Protein AF-0000000066907845 (afdb_homodimer)

Solvent-accessible surface area (backbone atoms only — not comparable to full-atom values): 44790 Å² total; per-residue (Å²): 134,81,77,71,77,79,72,73,72,78,64,58,52,65,59,52,48,51,49,53,33,38,51,46,35,69,72,69,67,50,39,42,70,58,34,47,48,50,52,49,51,49,53,50,45,45,29,63,69,63,61,38,70,84,40,52,68,48,51,58,50,54,78,68,61,72,82,51,53,85,72,38,58,63,33,50,50,46,50,49,38,50,46,53,51,42,48,49,39,58,46,25,75,74,36,65,68,48,46,63,76,39,38,68,59,49,53,50,34,40,53,49,50,40,50,42,59,72,28,40,49,68,68,29,44,45,53,65,52,52,38,80,86,29,47,59,52,51,39,52,49,48,40,50,63,70,34,59,97,75,41,68,86,50,49,60,54,49,44,51,34,53,40,51,47,35,51,67,56,36,69,65,45,24,52,51,44,42,67,41,74,48,54,39,50,48,51,54,55,50,73,72,48,55,82,70,37,88,63,43,54,57,47,32,37,39,50,17,49,40,25,52,78,29,58,72,66,53,75,77,41,45,79,50,64,31,53,67,47,50,49,53,35,51,52,43,35,62,37,49,86,75,28,60,89,60,45,22,52,31,27,47,11,27,53,34,16,57,52,51,37,57,61,84,75,43,75,80,39,54,64,52,51,40,45,74,70,37,92,56,26,44,57,44,41,55,56,48,47,56,41,60,71,63,65,46,33,48,47,39,74,64,24,76,46,81,80,52,84,50,46,45,59,59,49,49,52,32,47,31,32,57,56,50,57,57,69,81,36,34,49,73,68,49,50,50,48,51,52,50,46,48,50,51,45,54,68,69,45,61,92,50,73,65,29,47,52,43,45,49,33,46,50,49,33,44,82,68,43,37,84,38,64,71,52,29,50,50,54,49,55,45,48,57,53,40,68,74,69,53,75,55,79,49,74,66,44,43,52,44,50,51,52,37,52,53,48,43,57,72,54,50,52,69,87,118,133,83,78,73,76,80,75,72,74,78,64,56,52,67,59,53,47,52,49,52,32,38,49,46,35,69,73,68,67,50,39,39,69,56,32,46,48,49,53,49,52,52,51,51,46,44,28,63,67,64,61,36,68,84,42,51,68,48,51,59,47,54,76,66,61,72,84,50,53,82,71,38,59,64,34,51,50,46,51,49,37,49,48,53,51,42,50,48,38,58,45,25,75,76,35,64,68,49,46,66,75,39,39,68,60,50,54,50,34,41,53,49,49,40,50,42,61,71,26,40,48,68,67,28,44,45,52,65,52,51,37,80,84,30,47,60,52,51,37,51,50,50,39,50,64,70,33,58,95,72,42,65,84,50,48,61,52,50,46,51,35,51,38,51,46,35,51,67,55,35,68,66,45,23,52,52,46,43,67,41,76,48,55,40,49,48,51,54,54,51,73,72,49,54,83,72,39,88,63,43,54,58,46,32,38,38,50,17,48,40,26,53,78,29,59,73,65,54,76,78,40,44,80,50,63,32,52,67,47,48,50,53,36,51,52,42,34,60,36,50,88,75,29,59,88,61,45,23,51,31,28,47,11,27,53,33,18,56,51,50,37,57,62,83,76,44,74,80,39,53,65,53,51,39,43,74,68,37,92,57,25,44,59,42,41,53,55,48,47,56,41,59,72,62,65,46,34,46,46,38,73,62,24,76,45,83,80,51,82,50,49,45,59,58,49,50,52,32,46,32,32,58,55,50,56,57,70,81,36,33,47,71,68,49,48,50,49,50,50,51,48,47,49,50,45,53,68,70,44,63,90,49,74,67,29,48,52,42,44,50,32,46,51,49,32,44,80,67,43,37,85,38,64,70,51,28,50,51,53,50,56,46,48,57,51,40,68,74,69,54,75,55,78,49,74,65,42,43,52,44,51,51,51,37,51,54,49,44,57,73,55,52,52,69,89,119

Secondary structure (DSSP, 8-state):
------------HHHHHHHHHHHHHHHH---HHHHHHHHHHHHHHHHHHTT-GGGHHHHHHHHH----TTSSHHHHHHHHHHHHHHHHHHHHHH-TTHHHHTHHHHHHHHHHHHHHHHHS-HHHHHHHHSHHHHHHHHHHHHHHHHHTTT-GGGHHHHHHHHHHHHHHHTHHHHHHHHTSSHHHHHHHHHHTS-TT-TTHHHHHHHHHHHHTT-PPPPGGGGGTSSHHHHHHHHHHHH-TTTS-TTHHHHHHHHHHHHHTTSPTT-TT-HHHHHHHH-TTHHHHHHHHHHHHHTT--HHHHHS--TT--S-HHHHHHHHHHHHS-HHHHS-HHHHHHHHHHHHHHHHHSPTTHHHHHHHHHHHHHHHHHTT-HHHHHHHHHHHHHHHHH----SHHHHHHHHHHHHHHHHHHTT--/------------HHHHHHHHHHHHHHHH---HHHHHHHHHHHHHHHHHHTT-GGGHHHHHHHHH----TTSSHHHHHHHHHHHHHHHHHHHHHH-TTHHHHTHHHHHHHHHHHHHHHHHS-HHHHHHHHSHHHHHHHHHHHHHHHHHTTT-GGGHHHHHHHHHHHHHHHTHHHHHHHHTSSHHHHHHHHHHTS-TT-TTHHHHHHHHHHHHTT-PPPPGGGGGTSSHHHHHHHHHHHH-TTTS-TTHHHHHHHHHHHHHTTSPTT-TT-HHHHHHHH-TTHHHHHHHHHHHHHTT--HHHHHS--TT--S-HHHHHHHHHHHHS-HHHHS-HHHHHHHHHHHHHHHHHSPTTHHHHHHHHHHHHHHHHHTT-HHHHHHHHHHHHHHHHH----SHHHHHHHHHHHHHHHHHHTT--

pLDDT: mean 87.47, std 12.96, range [26.61, 98.25]

InterPro domains:
  IPR018556 SPIN90/Ldb17, leucine-rich domain [PF09431] (248-364)
  IPR030125 SPIN90/Ldb17 [PTHR13357] (16-406)

Organism: Trichuris trichiura (NCBI:txid36087)

Structure (mmCIF, N/CA/C/O backbone):
data_AF-0000000066907845-model_v1
#
loop_
_entity.id
_entity.type
_entity.pdbx_description
1 polymer 'DUF2013 domain containing protein'
#
loop_
_atom_site.group_PDB
_atom_site.id
_atom_site.type_symbol
_atom_site.label_atom_id
_atom_site.label_alt_id
_atom_site.label_comp_id
_atom_site.label_asym_id
_atom_site.label_entity_id
_atom_site.label_seq_id
_atom_site.pdbx_PDB_ins_code
_atom_site.Cartn_x
_atom_site.Cartn_y
_atom_site.Cartn_z
_atom_site.occupancy
_atom_site.B_iso_or_equiv
_atom_site.auth_seq_id
_atom_site.auth_comp_id
_atom_site.auth_asym_id
_atom_site.auth_atom_id
_atom_site.pdbx_PDB_model_num
ATOM 1 N N . MET A 1 1 ? -59.75 -28.188 22.422 1 26.61 1 MET A N 1
ATOM 2 C CA . MET A 1 1 ? -59 -27.094 23 1 26.61 1 MET A CA 1
ATOM 3 C C . MET A 1 1 ? -57.938 -26.609 22.047 1 26.61 1 MET A C 1
ATOM 5 O O . MET A 1 1 ? -57.062 -27.375 21.609 1 26.61 1 MET A O 1
ATOM 9 N N . SER A 1 2 ? -58.281 -25.609 21.156 1 28.31 2 SER A N 1
ATOM 10 C CA . SER A 1 2 ? -57.656 -25.016 19.984 1 28.31 2 SER A CA 1
ATOM 11 C C . SER A 1 2 ? -56.312 -24.391 20.328 1 28.31 2 SER A C 1
ATOM 13 O O . SER A 1 2 ? -56.25 -23.531 21.219 1 28.31 2 SER A O 1
ATOM 15 N N . GLN A 1 3 ? -55.25 -25.188 20.406 1 30.11 3 GLN A N 1
ATOM 16 C CA . GLN A 1 3 ? -53.875 -24.812 20.75 1 30.11 3 GLN A CA 1
ATOM 17 C C . GLN A 1 3 ? -53.438 -23.547 20.016 1 30.11 3 GLN A C 1
ATOM 19 O O . GLN A 1 3 ? -53.562 -23.453 18.797 1 30.11 3 GLN A O 1
ATOM 24 N N . PHE A 1 4 ? -53.688 -22.359 20.672 1 35.81 4 PHE A N 1
ATOM 25 C CA . PHE A 1 4 ? -53.312 -21 20.266 1 35.81 4 PHE A CA 1
ATOM 26 C C . PHE A 1 4 ? -51.906 -21 19.703 1 35.81 4 PHE A C 1
ATOM 28 O O . PHE A 1 4 ? -51 -21.562 20.297 1 35.81 4 PHE A O 1
ATOM 35 N N . PRO A 1 5 ? -51.812 -20.875 18.391 1 36.69 5 PRO A N 1
ATOM 36 C CA . PRO A 1 5 ? -50.469 -20.781 17.766 1 36.69 5 PRO A CA 1
ATOM 37 C C . PRO A 1 5 ? -49.562 -19.797 18.484 1 36.69 5 PRO A C 1
ATOM 39 O O . PRO A 1 5 ? -50.031 -18.766 18.969 1 36.69 5 PRO A O 1
ATOM 42 N N . TYR A 1 6 ? -48.594 -20.234 19.375 1 33.5 6 TYR A N 1
ATOM 43 C CA . TYR A 1 6 ? -47.469 -19.453 19.938 1 33.5 6 TYR A CA 1
ATOM 44 C C . TYR A 1 6 ? -47.031 -18.375 18.969 1 33.5 6 TYR A C 1
ATOM 46 O O . TYR A 1 6 ? -46.562 -18.656 17.859 1 33.5 6 TYR A O 1
ATOM 54 N N . LYS A 1 7 ? -47.75 -17.359 18.953 1 38.91 7 LYS A N 1
ATOM 55 C CA . LYS A 1 7 ? -47.312 -16.156 18.234 1 38.91 7 LYS A CA 1
ATOM 56 C C . LYS A 1 7 ? -45.844 -15.859 18.516 1 38.91 7 LYS A C 1
ATOM 58 O O . LYS A 1 7 ? -45.438 -15.625 19.672 1 38.91 7 LYS A O 1
ATOM 63 N N . ARG A 1 8 ? -44.875 -16.375 17.797 1 42.88 8 ARG A N 1
ATOM 64 C CA . ARG A 1 8 ? -43.469 -16.062 17.859 1 42.88 8 ARG A CA 1
ATOM 65 C C . ARG A 1 8 ? -43.25 -14.57 18.078 1 42.88 8 ARG A C 1
ATOM 67 O O . ARG A 1 8 ? -43.938 -13.734 17.5 1 42.88 8 ARG A O 1
ATOM 74 N N . ALA A 1 9 ? -42.844 -14.133 19.188 1 48.59 9 ALA A N 1
ATOM 75 C CA . ALA A 1 9 ? -42.5 -12.766 19.562 1 48.59 9 ALA A CA 1
ATOM 76 C C . ALA A 1 9 ? -41.906 -12.008 18.359 1 48.59 9 ALA A C 1
ATOM 78 O O . ALA A 1 9 ? -41.156 -12.578 17.562 1 48.59 9 ALA A O 1
ATOM 79 N N . PRO A 1 10 ? -42.562 -10.891 17.984 1 59.19 10 PRO A N 1
ATOM 80 C CA . PRO A 1 10 ? -42.125 -10.102 16.844 1 59.19 10 PRO A CA 1
ATOM 81 C C . PRO A 1 10 ? -40.594 -9.859 16.844 1 59.19 10 PRO A C 1
ATOM 83 O O . PRO A 1 10 ? -40 -9.727 17.906 1 59.19 10 PRO A O 1
ATOM 86 N N . ALA A 1 11 ? -39.875 -10.305 15.828 1 69.69 11 ALA A N 1
ATOM 87 C CA . ALA A 1 11 ? -38.438 -10.188 15.656 1 69.69 11 ALA A CA 1
ATOM 88 C C . ALA A 1 11 ? -37.969 -8.781 16.016 1 69.69 11 ALA A C 1
ATOM 90 O O . ALA A 1 11 ? -38.625 -7.793 15.688 1 69.69 11 ALA A O 1
ATOM 91 N N . ASP A 1 12 ? -37.188 -8.609 17.141 1 89.06 12 ASP A N 1
ATOM 92 C CA . ASP A 1 12 ? -36.5 -7.359 17.406 1 89.06 12 ASP A CA 1
ATOM 93 C C . ASP A 1 12 ? -35.656 -6.918 16.203 1 89.06 12 ASP A C 1
ATOM 95 O O . ASP A 1 12 ? -34.531 -7.371 16.016 1 89.06 12 ASP A O 1
ATOM 99 N N . TYR A 1 13 ? -36.375 -6.074 15.367 1 94.25 13 TYR A N 1
ATOM 100 C CA . TYR A 1 13 ? -35.812 -5.664 14.094 1 94.25 13 TYR A CA 1
ATOM 101 C C . TYR A 1 13 ? -34.438 -5.02 14.305 1 94.25 13 TYR A C 1
ATOM 103 O O . TYR A 1 13 ? -33.531 -5.203 13.492 1 94.25 13 TYR A O 1
ATOM 111 N N . SER A 1 14 ? -34.312 -4.293 15.391 1 94.44 14 SER A N 1
ATOM 112 C CA . SER A 1 14 ? -33.062 -3.637 15.664 1 94.44 14 SER A CA 1
ATOM 113 C C . SER A 1 14 ? -31.953 -4.656 15.93 1 94.44 14 SER A C 1
ATOM 115 O O . SER A 1 14 ? -30.828 -4.512 15.422 1 94.44 14 SER A O 1
ATOM 117 N N . LYS A 1 15 ? -32.281 -5.637 16.672 1 94.38 15 LYS A N 1
ATOM 118 C CA . LYS A 1 15 ? -31.328 -6.688 16.984 1 94.38 15 LYS A CA 1
ATOM 119 C C . LYS A 1 15 ? -30.922 -7.461 15.727 1 94.38 15 LYS A C 1
ATOM 121 O O . LYS A 1 15 ? -29.75 -7.762 15.516 1 94.38 15 LYS A O 1
ATOM 126 N N . VAL A 1 16 ? -31.922 -7.781 14.93 1 95.56 16 VAL A N 1
ATOM 127 C CA . VAL A 1 16 ? -31.672 -8.516 13.688 1 95.56 16 VAL A CA 1
ATOM 128 C C . VAL A 1 16 ? -30.812 -7.672 12.758 1 95.56 16 VAL A C 1
ATOM 130 O O . VAL A 1 16 ? -29.859 -8.18 12.148 1 95.56 16 VAL A O 1
ATOM 133 N N . ALA A 1 17 ? -31.141 -6.426 12.656 1 96.62 17 ALA A N 1
ATOM 134 C CA . ALA A 1 17 ? -30.375 -5.512 11.82 1 96.62 17 ALA A CA 1
ATOM 135 C C . ALA A 1 17 ? -28.922 -5.465 12.25 1 96.62 17 ALA A C 1
ATOM 137 O O . ALA A 1 17 ? -28.016 -5.613 11.422 1 96.62 17 ALA A O 1
ATOM 138 N N . ARG A 1 18 ? -28.703 -5.281 13.516 1 96.56 18 ARG A N 1
ATOM 139 C CA . ARG A 1 18 ? -27.344 -5.215 14.039 1 96.56 18 ARG A CA 1
ATOM 140 C C . ARG A 1 18 ? -26.594 -6.531 13.812 1 96.56 18 ARG A C 1
ATOM 142 O O . ARG A 1 18 ? -25.406 -6.531 13.477 1 96.56 18 ARG A O 1
ATOM 149 N N . LYS A 1 19 ? -27.266 -7.613 13.945 1 96 19 LYS A N 1
ATOM 150 C CA . LYS A 1 19 ? -26.656 -8.922 13.734 1 96 19 LYS A CA 1
ATOM 151 C C . LYS A 1 19 ? -26.266 -9.117 12.266 1 96 19 LYS A C 1
ATOM 153 O O . LYS A 1 19 ? -25.234 -9.719 11.969 1 96 19 LYS A O 1
ATOM 158 N N . MET A 1 20 ? -27.109 -8.648 11.375 1 96.62 20 MET A N 1
ATOM 159 C CA . MET A 1 20 ? -26.812 -8.742 9.945 1 96.62 20 MET A CA 1
ATOM 160 C C . MET A 1 20 ? -25.562 -7.949 9.602 1 96.62 20 MET A C 1
ATOM 162 O O . MET A 1 20 ? -24.672 -8.453 8.914 1 96.62 20 MET A O 1
ATOM 166 N N . ILE A 1 21 ? -25.5 -6.754 10.102 1 97.44 21 ILE A N 1
ATOM 167 C CA . ILE A 1 21 ? -24.359 -5.891 9.844 1 97.44 21 ILE A CA 1
ATOM 168 C C . ILE A 1 21 ? -23.094 -6.512 10.445 1 97.44 21 ILE A C 1
ATOM 170 O O . ILE A 1 21 ? -22.062 -6.594 9.789 1 97.44 21 ILE A O 1
ATOM 174 N N . ASP A 1 22 ? -23.219 -7.039 11.648 1 96.81 22 ASP A N 1
ATOM 175 C CA . ASP A 1 22 ? -22.078 -7.652 12.336 1 96.81 22 ASP A CA 1
ATOM 176 C C . ASP A 1 22 ? -21.594 -8.898 11.602 1 96.81 22 ASP A C 1
ATOM 178 O O . ASP A 1 22 ? -20.391 -9.188 11.594 1 96.81 22 ASP A O 1
ATOM 182 N N . SER A 1 23 ? -22.484 -9.617 11.039 1 96.81 23 SER A N 1
ATOM 183 C CA . SER A 1 23 ? -22.094 -10.812 10.305 1 96.81 23 SER A CA 1
ATOM 184 C C . SER A 1 23 ? -21.266 -10.469 9.078 1 96.81 23 SER A C 1
ATOM 186 O O . SER A 1 23 ? -20.312 -11.18 8.75 1 96.81 23 SER A O 1
ATOM 188 N N . LEU A 1 24 ? -21.641 -9.422 8.367 1 97.12 24 LEU A N 1
ATOM 189 C CA . LEU A 1 24 ? -20.859 -8.969 7.227 1 97.12 24 LEU A CA 1
ATOM 190 C C . LEU A 1 24 ? -19.484 -8.477 7.672 1 97.12 24 LEU A C 1
ATOM 192 O O . LEU A 1 24 ? -18.469 -8.789 7.039 1 97.12 24 LEU A O 1
ATOM 196 N N . ARG A 1 25 ? -19.469 -7.707 8.789 1 96.06 25 ARG A N 1
ATOM 197 C CA . ARG A 1 25 ? -18.219 -7.195 9.352 1 96.06 25 ARG A CA 1
ATOM 198 C C . ARG A 1 25 ? -17.266 -8.336 9.688 1 96.06 25 ARG A C 1
ATOM 200 O O . ARG A 1 25 ? -16.078 -8.258 9.383 1 96.06 25 ARG A O 1
ATOM 207 N N . THR A 1 26 ? -17.781 -9.352 10.234 1 94.62 26 THR A N 1
ATOM 208 C CA . THR A 1 26 ? -17 -10.5 10.672 1 94.62 26 THR A CA 1
ATOM 209 C C . THR A 1 26 ? -16.453 -11.266 9.469 1 94.62 26 THR A C 1
ATOM 211 O O . THR A 1 26 ? -15.289 -11.656 9.453 1 94.62 26 THR A O 1
ATOM 214 N N . ARG A 1 27 ? -17.266 -11.398 8.5 1 95 27 ARG A N 1
ATOM 215 C CA . ARG A 1 27 ? -16.922 -12.266 7.371 1 95 27 ARG A CA 1
ATOM 216 C C . ARG A 1 27 ? -15.953 -11.562 6.422 1 95 27 ARG A C 1
ATOM 218 O O . ARG A 1 27 ? -15.008 -12.18 5.926 1 95 27 ARG A O 1
ATOM 225 N N . PHE A 1 28 ? -16.125 -10.281 6.133 1 95.12 28 PHE A N 1
ATOM 226 C CA . PHE A 1 28 ? -15.398 -9.672 5.02 1 95.12 28 PHE A CA 1
ATOM 227 C C . PHE A 1 28 ? -14.5 -8.547 5.508 1 95.12 28 PHE A C 1
ATOM 229 O O . PHE A 1 28 ? -13.664 -8.039 4.754 1 95.12 28 PHE A O 1
ATOM 236 N N . ASP A 1 29 ? -14.57 -8.102 6.715 1 93.62 29 ASP A N 1
ATOM 237 C CA . ASP A 1 29 ? -13.797 -7.004 7.277 1 93.62 29 ASP A CA 1
ATOM 238 C C . ASP A 1 29 ? -13.984 -5.727 6.465 1 93.62 29 ASP A C 1
ATOM 240 O O . ASP A 1 29 ? -13.039 -4.953 6.285 1 93.62 29 ASP A O 1
ATOM 244 N N . PHE A 1 30 ? -15.211 -5.523 5.855 1 95.69 30 PHE A N 1
ATOM 245 C CA . PHE A 1 30 ? -15.594 -4.266 5.223 1 95.69 30 PHE A CA 1
ATOM 246 C C . PHE A 1 30 ? -15.773 -3.168 6.266 1 95.69 30 PHE A C 1
ATOM 248 O O . PHE A 1 30 ? -16.016 -3.453 7.441 1 95.69 30 PHE A O 1
ATOM 255 N N . PRO A 1 31 ? -15.578 -1.927 5.781 1 96.19 31 PRO A N 1
ATOM 256 C CA . PRO A 1 31 ? -15.914 -0.854 6.723 1 96.19 31 PRO A CA 1
ATOM 257 C C . PRO A 1 31 ? -17.359 -0.929 7.219 1 96.19 31 PRO A C 1
ATOM 259 O O . PRO A 1 31 ? -18.25 -1.274 6.453 1 96.19 31 PRO A O 1
ATOM 262 N N . TYR A 1 32 ? -17.562 -0.603 8.469 1 96.88 32 TYR A N 1
ATOM 263 C CA . TYR A 1 32 ? -18.859 -0.735 9.117 1 96.88 32 TYR A CA 1
ATOM 264 C C . TYR A 1 32 ? -19.938 -0.002 8.328 1 96.88 32 TYR A C 1
ATOM 266 O O . TYR A 1 32 ? -21 -0.557 8.062 1 96.88 32 TYR A O 1
ATOM 274 N N . ASP A 1 33 ? -19.672 1.198 7.941 1 96.25 33 ASP A N 1
ATOM 275 C CA . ASP A 1 33 ? -20.672 2.016 7.242 1 96.25 33 ASP A CA 1
ATOM 276 C C . ASP A 1 33 ? -21.047 1.384 5.906 1 96.25 33 ASP A C 1
ATOM 278 O O . ASP A 1 33 ? -22.203 1.465 5.488 1 96.25 33 ASP A O 1
ATOM 282 N N . GLU A 1 34 ? -20.141 0.765 5.262 1 97.19 34 GLU A N 1
ATOM 283 C CA . GLU A 1 34 ? -20.422 0.103 3.992 1 97.19 34 GLU A CA 1
ATOM 284 C C . GLU A 1 34 ? -21.203 -1.184 4.203 1 97.19 34 GLU A C 1
ATOM 286 O O . GLU A 1 34 ? -22.062 -1.539 3.383 1 97.19 34 GLU A O 1
ATOM 291 N N . CYS A 1 35 ? -20.891 -1.88 5.27 1 97.38 35 CYS A N 1
ATOM 292 C CA . CYS A 1 35 ? -21.703 -3.049 5.613 1 97.38 35 CYS A CA 1
ATOM 293 C C . CYS A 1 35 ? -23.156 -2.662 5.84 1 97.38 35 CYS A C 1
ATOM 295 O O . CYS A 1 35 ? -24.062 -3.32 5.336 1 97.38 35 CYS A O 1
ATOM 297 N N . LYS A 1 36 ? -23.344 -1.634 6.672 1 97.56 36 LYS A N 1
ATOM 298 C CA . LYS A 1 36 ? -24.688 -1.127 6.938 1 97.56 36 LYS A CA 1
ATOM 299 C C . LYS A 1 36 ? -25.406 -0.764 5.641 1 97.56 36 LYS A C 1
ATOM 301 O O . LYS A 1 36 ? -26.562 -1.153 5.434 1 97.56 36 LYS A O 1
ATOM 306 N N . GLN A 1 37 ? -24.719 -0.09 4.781 1 97.5 37 GLN A N 1
ATOM 307 C CA . GLN A 1 37 ? -25.312 0.322 3.512 1 97.5 37 GLN A CA 1
ATOM 308 C C . GLN A 1 37 ? -25.609 -0.886 2.633 1 97.5 37 GLN A C 1
ATOM 310 O O . GLN A 1 37 ? -26.609 -0.888 1.897 1 97.5 37 GLN A O 1
ATOM 315 N N . CYS A 1 38 ? -24.766 -1.882 2.637 1 97.62 38 CYS A N 1
ATOM 316 C CA . CYS A 1 38 ? -25.031 -3.111 1.896 1 97.62 38 CYS A CA 1
ATOM 317 C C . CYS A 1 38 ? -26.359 -3.73 2.318 1 97.62 38 CYS A C 1
ATOM 319 O O . CYS A 1 38 ? -27.172 -4.078 1.471 1 97.62 38 CYS A O 1
ATOM 321 N N . VAL A 1 39 ? -26.578 -3.83 3.627 1 98.25 39 VAL A N 1
ATOM 322 C CA . VAL A 1 39 ? -27.797 -4.438 4.152 1 98.25 39 VAL A CA 1
ATOM 323 C C . VAL A 1 39 ? -29.016 -3.609 3.727 1 98.25 39 VAL A C 1
ATOM 325 O O . VAL A 1 39 ? -30 -4.156 3.248 1 98.25 39 VAL A O 1
ATOM 328 N N . ILE A 1 40 ? -28.875 -2.305 3.832 1 97.88 40 ILE A N 1
ATOM 329 C CA . ILE A 1 40 ? -29.969 -1.402 3.473 1 97.88 40 ILE A CA 1
ATOM 330 C C . ILE A 1 40 ? -30.312 -1.57 1.995 1 97.88 40 ILE A C 1
ATOM 332 O O . ILE A 1 40 ? -31.484 -1.723 1.637 1 97.88 40 ILE A O 1
ATOM 336 N N . MET A 1 41 ? -29.312 -1.63 1.174 1 97.56 41 MET A N 1
ATOM 337 C CA . MET A 1 41 ? -29.5 -1.711 -0.272 1 97.56 41 MET A CA 1
ATOM 338 C C . MET A 1 41 ? -30.156 -3.025 -0.662 1 97.56 41 MET A C 1
ATOM 340 O O . MET A 1 41 ? -31.094 -3.041 -1.477 1 97.56 41 MET A O 1
ATOM 344 N N . ILE A 1 42 ? -29.734 -4.098 -0.092 1 97.56 42 ILE A N 1
ATOM 345 C CA . ILE A 1 42 ? -30.234 -5.414 -0.471 1 97.56 42 ILE A CA 1
ATOM 346 C C . ILE A 1 42 ? -31.672 -5.594 0.048 1 97.56 42 ILE A C 1
ATOM 348 O O . ILE A 1 42 ? -32.531 -6.125 -0.656 1 97.56 42 ILE A O 1
ATOM 352 N N . VAL A 1 43 ? -31.953 -5.199 1.279 1 97.38 43 VAL A N 1
ATOM 353 C CA . VAL A 1 43 ? -33.312 -5.289 1.844 1 97.38 43 VAL A CA 1
ATOM 354 C C . VAL A 1 43 ? -34.25 -4.426 1.033 1 97.38 43 VAL A C 1
ATOM 356 O O . VAL A 1 43 ? -35.375 -4.844 0.738 1 97.38 43 VAL A O 1
ATOM 359 N N . ASP A 1 44 ? -33.75 -3.254 0.693 1 97 44 ASP A N 1
ATOM 360 C CA . ASP A 1 44 ? -34.594 -2.369 -0.127 1 97 44 ASP A CA 1
ATOM 361 C C . ASP A 1 44 ? -34.875 -2.996 -1.49 1 97 44 ASP A C 1
ATOM 363 O O . ASP A 1 44 ? -36 -2.945 -1.978 1 97 44 ASP A O 1
ATOM 367 N N . ALA A 1 45 ? -33.875 -3.559 -2.07 1 95.75 45 ALA A N 1
ATOM 368 C CA . ALA A 1 45 ? -34.031 -4.211 -3.365 1 95.75 45 ALA A CA 1
ATOM 369 C C . ALA A 1 45 ? -35 -5.387 -3.271 1 95.75 45 ALA A C 1
ATOM 371 O O . ALA A 1 45 ? -35.812 -5.586 -4.156 1 95.75 45 ALA A O 1
ATOM 372 N N . ALA A 1 46 ? -34.844 -6.188 -2.242 1 95.31 46 ALA A N 1
ATOM 373 C CA . ALA A 1 46 ? -35.75 -7.316 -2.045 1 95.31 46 ALA A CA 1
ATOM 374 C C . ALA A 1 46 ? -37.188 -6.836 -1.846 1 95.31 46 ALA A C 1
ATOM 376 O O . ALA A 1 46 ? -38.125 -7.41 -2.408 1 95.31 46 ALA A O 1
ATOM 377 N N . ARG A 1 47 ? -37.312 -5.809 -1.084 1 94.69 47 ARG A N 1
ATOM 378 C CA . ARG A 1 47 ? -38.625 -5.234 -0.802 1 94.69 47 ARG A CA 1
ATOM 379 C C . ARG A 1 47 ? -39.312 -4.77 -2.084 1 94.69 47 ARG A C 1
ATOM 381 O O . ARG A 1 47 ? -40.469 -5.102 -2.33 1 94.69 47 ARG A O 1
ATOM 388 N N . VAL A 1 48 ? -38.594 -4.148 -2.939 1 94.81 48 VAL A N 1
ATOM 389 C CA . VAL A 1 48 ? -39.156 -3.498 -4.113 1 94.81 48 VAL A CA 1
ATOM 390 C C . VAL A 1 48 ? -39.219 -4.488 -5.277 1 94.81 48 VAL A C 1
ATOM 392 O O . VAL A 1 48 ? -40.281 -4.699 -5.875 1 94.81 48 VAL A O 1
ATOM 395 N N . ALA A 1 49 ? -38.125 -5.145 -5.547 1 93.75 49 ALA A N 1
ATOM 396 C CA . ALA A 1 49 ? -38.031 -5.984 -6.738 1 93.75 49 ALA A CA 1
ATOM 397 C C . ALA A 1 49 ? -38.781 -7.297 -6.559 1 93.75 49 ALA A C 1
ATOM 399 O O . ALA A 1 49 ? -39.312 -7.844 -7.52 1 93.75 49 ALA A O 1
ATOM 400 N N . LEU A 1 50 ? -38.812 -7.793 -5.332 1 93.44 50 LEU A N 1
ATOM 401 C CA . LEU A 1 50 ? -39.5 -9.047 -5.074 1 93.44 50 LEU A CA 1
ATOM 402 C C . LEU A 1 50 ? -40.875 -8.789 -4.488 1 93.44 50 LEU A C 1
ATOM 404 O O . LEU A 1 50 ? -41.656 -9.727 -4.234 1 93.44 50 LEU A O 1
ATOM 408 N N . GLU A 1 51 ? -41.156 -7.527 -4.227 1 92.31 51 GLU A N 1
ATOM 409 C CA . GLU A 1 51 ? -42.438 -7.102 -3.721 1 92.31 51 GLU A CA 1
ATOM 410 C C . GLU A 1 51 ? -42.781 -7.812 -2.414 1 92.31 51 GLU A C 1
ATOM 412 O O . GLU A 1 51 ? -43.875 -8.398 -2.283 1 92.31 51 GLU A O 1
ATOM 417 N N . ILE A 1 52 ? -41.875 -7.805 -1.482 1 94 52 ILE A N 1
ATOM 418 C CA . ILE A 1 52 ? -42.094 -8.406 -0.169 1 94 52 ILE A CA 1
ATOM 419 C C . ILE A 1 52 ? -42.438 -7.32 0.851 1 94 52 ILE A C 1
ATOM 421 O O . ILE A 1 52 ? -41.531 -6.766 1.495 1 94 52 ILE A O 1
ATOM 425 N N . ASP A 1 53 ? -43.594 -7.09 1.132 1 91.56 53 ASP A N 1
ATOM 426 C CA . ASP A 1 53 ? -44.094 -6.023 2.002 1 91.56 53 ASP A CA 1
ATOM 427 C C . ASP A 1 53 ? -43.656 -6.25 3.447 1 91.56 53 ASP A C 1
ATOM 429 O O . ASP A 1 53 ? -43.5 -5.297 4.211 1 91.56 53 ASP A O 1
ATOM 433 N N . GLN A 1 54 ? -43.438 -7.477 3.793 1 92.19 54 GLN A N 1
ATOM 434 C CA . GLN A 1 54 ? -43.062 -7.836 5.152 1 92.19 54 GLN A CA 1
ATOM 435 C C . GLN A 1 54 ? -41.719 -7.199 5.52 1 92.19 54 GLN A C 1
ATOM 437 O O . GLN A 1 54 ? -41.375 -7.109 6.699 1 92.19 54 GLN A O 1
ATOM 442 N N . LEU A 1 55 ? -41.031 -6.734 4.488 1 95.56 55 LEU A N 1
ATOM 443 C CA . LEU A 1 55 ? -39.719 -6.18 4.727 1 95.56 55 LEU A CA 1
ATOM 444 C C . LEU A 1 55 ? -39.781 -4.68 5.004 1 95.56 55 LEU A C 1
ATOM 446 O O . LEU A 1 55 ? -38.812 -4.07 5.434 1 95.56 55 LEU A O 1
ATOM 450 N N . GLU A 1 56 ? -40.906 -4.031 4.844 1 94.69 56 GLU A N 1
ATOM 451 C CA . GLU A 1 56 ? -41.031 -2.58 4.941 1 94.69 56 GLU A CA 1
ATOM 452 C C . GLU A 1 56 ? -40.719 -2.09 6.352 1 94.69 56 GLU A C 1
ATOM 454 O O . GLU A 1 56 ? -39.906 -1.179 6.527 1 94.69 56 GLU A O 1
ATOM 459 N N . PRO A 1 57 ? -41.344 -2.762 7.391 1 94.75 57 PRO A N 1
ATOM 460 C CA . PRO A 1 57 ? -41 -2.305 8.742 1 94.75 57 PRO A CA 1
ATOM 461 C C . PRO A 1 57 ? -39.531 -2.508 9.078 1 94.75 57 PRO A C 1
ATOM 463 O O . PRO A 1 57 ? -38.938 -1.691 9.789 1 94.75 57 PRO A O 1
ATOM 466 N N . PHE A 1 58 ? -39.031 -3.553 8.609 1 95.88 58 PHE A N 1
ATOM 467 C CA . PHE A 1 58 ? -37.625 -3.834 8.859 1 95.88 58 PHE A CA 1
ATOM 468 C C . PHE A 1 58 ? -36.719 -2.805 8.164 1 95.88 58 PHE A C 1
ATOM 470 O O . PHE A 1 58 ? -35.75 -2.34 8.742 1 95.88 58 PHE A O 1
ATOM 477 N N . TYR A 1 59 ? -37.062 -2.43 6.934 1 96.62 59 TYR A N 1
ATOM 478 C CA . TYR A 1 59 ? -36.344 -1.425 6.168 1 96.62 59 TYR A CA 1
ATOM 479 C C . TYR A 1 59 ? -36.344 -0.085 6.895 1 96.62 59 TYR A C 1
ATOM 481 O O . TYR A 1 59 ? -35.312 0.601 6.934 1 96.62 59 TYR A O 1
ATOM 489 N N . GLU A 1 60 ? -37.375 0.29 7.477 1 95.94 60 GLU A N 1
ATOM 490 C CA . GLU A 1 60 ? -37.5 1.545 8.219 1 95.94 60 GLU A CA 1
ATOM 491 C C . GLU A 1 60 ? -36.562 1.551 9.43 1 95.94 60 GLU A C 1
ATOM 493 O O . GLU A 1 60 ? -35.906 2.562 9.719 1 95.94 60 GLU A O 1
ATOM 498 N N . VAL A 1 61 ? -36.531 0.428 10.062 1 95.69 61 VAL A N 1
ATOM 499 C CA . VAL A 1 61 ? -35.656 0.297 11.227 1 95.69 61 VAL A CA 1
ATOM 500 C C . VAL A 1 61 ? -34.188 0.362 10.789 1 95.69 61 VAL A C 1
ATOM 502 O O . VAL A 1 61 ? -33.375 1.005 11.445 1 95.69 61 VAL A O 1
ATOM 505 N N . LEU A 1 62 ? -33.875 -0.233 9.664 1 95.69 62 LEU A N 1
ATOM 506 C CA . LEU A 1 62 ? -32.531 -0.323 9.141 1 95.69 62 LEU A CA 1
ATOM 507 C C . LEU A 1 62 ? -31.969 1.061 8.812 1 95.69 62 LEU A C 1
ATOM 509 O O . LEU A 1 62 ? -30.797 1.332 9.039 1 95.69 62 LEU A O 1
ATOM 513 N N . THR A 1 63 ? -32.75 1.916 8.281 1 95.25 63 THR A N 1
ATOM 514 C CA . THR A 1 63 ? -32.312 3.229 7.836 1 95.25 63 THR A CA 1
ATOM 515 C C . THR A 1 63 ? -31.984 4.125 9.031 1 95.25 63 THR A C 1
ATOM 517 O O . THR A 1 63 ? -31.219 5.086 8.906 1 95.25 63 THR A O 1
ATOM 520 N N . LYS A 1 64 ? -32.438 3.77 10.219 1 94.94 64 LYS A N 1
ATOM 521 C CA . LYS A 1 64 ? -32.25 4.613 11.398 1 94.94 64 LYS A CA 1
ATOM 522 C C . LYS A 1 64 ? -31.375 3.916 12.445 1 94.94 64 LYS A C 1
ATOM 524 O O . LYS A 1 64 ? -31.094 4.48 13.5 1 94.94 64 LYS A O 1
ATOM 529 N N . ILE A 1 65 ? -30.922 2.826 12.109 1 94.38 65 ILE A N 1
ATOM 530 C CA . ILE A 1 65 ? -30.266 1.989 13.109 1 94.38 65 ILE A CA 1
ATOM 531 C C . ILE A 1 65 ? -28.906 2.582 13.469 1 94.38 65 ILE A C 1
ATOM 533 O O . ILE A 1 65 ? -28.219 3.141 12.609 1 94.38 65 ILE A O 1
ATOM 537 N N . THR A 1 66 ? -28.5 2.521 14.719 1 93.38 66 THR A N 1
ATOM 538 C CA . THR A 1 66 ? -27.188 2.932 15.211 1 93.38 66 THR A CA 1
ATOM 539 C C . THR A 1 66 ? -26.438 1.741 15.781 1 93.38 66 THR A C 1
ATOM 541 O O . THR A 1 66 ? -27.031 0.727 16.141 1 93.38 66 THR A O 1
ATOM 544 N N . VAL A 1 67 ? -25.188 1.904 15.773 1 93.88 67 VAL A N 1
ATOM 545 C CA . VAL A 1 67 ? -24.344 0.826 16.266 1 93.88 67 VAL A CA 1
ATOM 546 C C . VAL A 1 67 ? -24.453 0.743 17.797 1 93.88 67 VAL A C 1
ATOM 548 O O . VAL A 1 67 ? -24.625 1.763 18.469 1 93.88 67 VAL A O 1
ATOM 551 N N . ASP A 1 68 ? -24.531 -0.473 18.266 1 92.62 68 ASP A N 1
ATOM 552 C CA . ASP A 1 68 ? -24.375 -0.683 19.703 1 92.62 68 ASP A CA 1
ATOM 553 C C . ASP A 1 68 ? -22.891 -0.722 20.094 1 92.62 68 ASP A C 1
ATOM 555 O O . ASP A 1 68 ? -22.234 -1.74 19.906 1 92.62 68 ASP A O 1
ATOM 559 N N . THR A 1 69 ? -22.344 0.329 20.609 1 91.25 69 THR A N 1
ATOM 560 C CA . THR A 1 69 ? -20.922 0.57 20.781 1 91.25 69 THR A CA 1
ATOM 561 C C . THR A 1 69 ? -20.281 -0.521 21.641 1 91.25 69 THR A C 1
ATOM 563 O O . THR A 1 69 ? -19.109 -0.863 21.453 1 91.25 69 THR A O 1
ATOM 566 N N . GLU A 1 70 ? -21 -1.107 22.625 1 89.75 70 GLU A N 1
ATOM 567 C CA . GLU A 1 70 ? -20.375 -2.061 23.516 1 89.75 70 GLU A CA 1
ATOM 568 C C . GLU A 1 70 ? -20.828 -3.486 23.234 1 89.75 70 GLU A C 1
ATOM 570 O O . GLU A 1 70 ? -20.266 -4.445 23.766 1 89.75 70 GLU A O 1
ATOM 575 N N . ASP A 1 71 ? -21.844 -3.506 22.406 1 92.38 71 ASP A N 1
ATOM 576 C CA . ASP A 1 71 ? -22.344 -4.832 22.078 1 92.38 71 ASP A CA 1
ATOM 577 C C . ASP A 1 71 ? -22.328 -5.07 20.562 1 92.38 71 ASP A C 1
ATOM 579 O O . ASP A 1 71 ? -23.375 -5.285 19.953 1 92.38 71 ASP A O 1
ATOM 583 N N . CYS A 1 72 ? -21.281 -5.047 20.016 1 95.38 72 CYS A N 1
ATOM 584 C CA . CYS A 1 72 ? -21.094 -5.324 18.594 1 95.38 72 CYS A CA 1
ATOM 585 C C . CYS A 1 72 ? -19.812 -6.125 18.359 1 95.38 72 CYS A C 1
ATOM 587 O O . CYS A 1 72 ? -18.984 -6.254 19.266 1 95.38 72 CYS A O 1
ATOM 589 N N . VAL A 1 73 ? -19.703 -6.648 17.266 1 96.25 73 VAL A N 1
ATOM 590 C CA . VAL A 1 73 ? -18.594 -7.539 16.953 1 96.25 73 VAL A CA 1
ATOM 591 C C . VAL A 1 73 ? -17.281 -6.758 16.953 1 96.25 73 VAL A C 1
ATOM 593 O O . VAL A 1 73 ? -16.25 -7.266 17.406 1 96.25 73 VAL A O 1
ATOM 596 N N . ASP A 1 74 ? -17.266 -5.531 16.438 1 96.62 74 ASP A N 1
ATOM 597 C CA . ASP A 1 74 ? -16.047 -4.723 16.391 1 96.62 74 ASP A CA 1
ATOM 598 C C . ASP A 1 74 ? -15.508 -4.457 17.797 1 96.62 74 ASP A C 1
ATOM 600 O O . ASP A 1 74 ? -14.305 -4.539 18.031 1 96.62 74 ASP A O 1
ATOM 604 N N . PHE A 1 75 ? -16.406 -4.168 18.688 1 96.88 75 PHE A N 1
ATOM 605 C CA . PHE A 1 75 ? -15.961 -3.912 20.047 1 96.88 75 PHE A CA 1
ATOM 606 C C . PHE A 1 75 ? -15.352 -5.164 20.672 1 96.88 75 PHE A C 1
ATOM 608 O O . PHE A 1 75 ? -14.32 -5.09 21.344 1 96.88 75 PHE A O 1
ATOM 615 N N . SER A 1 76 ? -16.016 -6.238 20.422 1 96.81 76 SER A N 1
ATOM 616 C CA . SER A 1 76 ? -15.492 -7.508 20.906 1 96.81 76 SER A CA 1
ATOM 617 C C . SER A 1 76 ? -14.117 -7.801 20.328 1 96.81 76 SER A C 1
ATOM 619 O O . SER A 1 76 ? -13.219 -8.258 21.047 1 96.81 76 SER A O 1
ATOM 621 N N . ARG A 1 77 ? -13.992 -7.559 19.094 1 96.5 77 ARG A N 1
ATOM 622 C CA . ARG A 1 77 ? -12.711 -7.773 18.438 1 96.5 77 ARG A CA 1
ATOM 623 C C . ARG A 1 77 ? -11.648 -6.832 18.984 1 96.5 77 ARG A C 1
ATOM 625 O O . ARG A 1 77 ? -10.5 -7.234 19.188 1 96.5 77 ARG A O 1
ATOM 632 N N . PHE A 1 78 ? -11.992 -5.562 19.203 1 96 78 PHE A N 1
ATOM 633 C CA . PHE A 1 78 ? -11.086 -4.609 19.844 1 96 78 PHE A CA 1
ATOM 634 C C . PHE A 1 78 ? -10.625 -5.125 21.203 1 96 78 PHE A C 1
ATOM 636 O O . PHE A 1 78 ? -9.43 -5.141 21.5 1 96 78 PHE A O 1
ATOM 643 N N . SER A 1 79 ? -11.641 -5.516 21.938 1 95.69 79 SER A N 1
ATOM 644 C CA . SER A 1 79 ? -11.367 -5.957 23.297 1 95.69 79 SER A CA 1
ATOM 645 C C . SER A 1 79 ? -10.422 -7.156 23.312 1 95.69 79 SER A C 1
ATOM 647 O O . SER A 1 79 ? -9.477 -7.199 24.109 1 95.69 79 SER A O 1
ATOM 649 N N . LYS A 1 80 ? -10.703 -8.07 22.453 1 96.81 80 LYS A N 1
ATOM 650 C CA . LYS A 1 80 ? -9.859 -9.266 22.375 1 96.81 80 LYS A CA 1
ATOM 651 C C . LYS A 1 80 ? -8.445 -8.914 21.922 1 96.81 80 LYS A C 1
ATOM 653 O O . LYS A 1 80 ? -7.469 -9.328 22.547 1 96.81 80 LYS A O 1
ATOM 658 N N . CYS A 1 81 ? -8.391 -8.172 20.891 1 96.31 81 CYS A N 1
ATOM 659 C CA . CYS A 1 81 ? -7.109 -7.793 20.312 1 96.31 81 CYS A CA 1
ATOM 660 C C . CYS A 1 81 ? -6.273 -6.992 21.297 1 96.31 81 CYS A C 1
ATOM 662 O O . CYS A 1 81 ? -5.102 -7.309 21.531 1 96.31 81 CYS A O 1
ATOM 664 N N . LEU A 1 82 ? -6.848 -5.98 21.875 1 96.38 82 LEU A N 1
ATOM 665 C CA . LEU A 1 82 ? -6.168 -5.137 22.859 1 96.38 82 LEU A CA 1
ATOM 666 C C . LEU A 1 82 ? -5.812 -5.926 24.109 1 96.38 82 LEU A C 1
ATOM 668 O O . LEU A 1 82 ? -4.746 -5.73 24.703 1 96.38 82 LEU A O 1
ATOM 672 N N . GLY A 1 83 ? -6.738 -6.762 24.453 1 96.19 83 GLY A N 1
ATOM 673 C CA . GLY A 1 83 ? -6.457 -7.633 25.594 1 96.19 83 GLY A CA 1
ATOM 674 C C . GLY A 1 83 ? -5.266 -8.539 25.359 1 96.19 83 GLY A C 1
ATOM 675 O O . GLY A 1 83 ? -4.391 -8.656 26.219 1 96.19 83 GLY A O 1
ATOM 676 N N . ASP A 1 84 ? -5.203 -9.227 24.234 1 96.75 84 ASP A N 1
ATOM 677 C CA . ASP A 1 84 ? -4.098 -10.109 23.875 1 96.75 84 ASP A CA 1
ATOM 678 C C . ASP A 1 84 ? -2.77 -9.352 23.859 1 96.75 84 ASP A C 1
ATOM 680 O O . ASP A 1 84 ? -1.752 -9.867 24.328 1 96.75 84 ASP A O 1
ATOM 684 N N . LEU A 1 85 ? -2.785 -8.164 23.344 1 95.88 85 LEU A N 1
ATOM 685 C CA . LEU A 1 85 ? -1.573 -7.352 23.281 1 95.88 85 LEU A CA 1
ATOM 686 C C . LEU A 1 85 ? -1.118 -6.949 24.672 1 95.88 85 LEU A C 1
ATOM 688 O O . LEU A 1 85 ? 0.075 -7 24.984 1 95.88 85 LEU A O 1
ATOM 692 N N . SER A 1 86 ? -2.096 -6.578 25.516 1 95.06 86 SER A N 1
ATOM 693 C CA . SER A 1 86 ? -1.775 -6.242 26.891 1 95.06 86 SER A CA 1
ATOM 694 C C . SER A 1 86 ? -1.173 -7.438 27.625 1 95.06 86 SER A C 1
ATOM 696 O O . SER A 1 86 ? -0.202 -7.289 28.375 1 95.06 86 SER A O 1
ATOM 698 N N . ASP A 1 87 ? -1.728 -8.547 27.375 1 95.06 87 ASP A N 1
ATOM 699 C CA . ASP A 1 87 ? -1.214 -9.766 27.984 1 95.06 87 ASP A CA 1
ATOM 700 C C . ASP A 1 87 ? 0.211 -10.062 27.531 1 95.06 87 ASP A C 1
ATOM 702 O O . ASP A 1 87 ? 1.057 -10.469 28.328 1 95.06 87 ASP A O 1
ATOM 706 N N . ALA A 1 88 ? 0.409 -9.922 26.281 1 93.5 88 ALA A N 1
ATOM 707 C CA . ALA A 1 88 ? 1.744 -10.148 25.734 1 93.5 88 ALA A CA 1
ATOM 708 C C . ALA A 1 88 ? 2.768 -9.219 26.375 1 93.5 88 ALA A C 1
ATOM 710 O O . ALA A 1 88 ? 3.893 -9.633 26.656 1 93.5 88 ALA A O 1
ATOM 711 N N . VAL A 1 89 ? 2.367 -7.969 26.594 1 93.69 89 VAL A N 1
ATOM 712 C CA . VAL A 1 89 ? 3.246 -6.98 27.203 1 93.69 89 VAL A CA 1
ATOM 713 C C . VAL A 1 89 ? 3.537 -7.383 28.656 1 93.69 89 VAL A C 1
ATOM 715 O O . VAL A 1 89 ? 4.691 -7.359 29.094 1 93.69 89 VAL A O 1
ATOM 718 N N . LEU A 1 90 ? 2.516 -7.746 29.359 1 93 90 LEU A N 1
ATOM 719 C CA . LEU A 1 90 ? 2.674 -8.133 30.766 1 93 90 LEU A CA 1
ATOM 720 C C . LEU A 1 90 ? 3.549 -9.375 30.875 1 93 90 LEU A C 1
ATOM 722 O O . LEU A 1 90 ? 4.414 -9.445 31.766 1 93 90 LEU A O 1
ATOM 726 N N . ASP A 1 91 ? 3.379 -10.281 29.953 1 90.38 91 ASP A N 1
ATOM 727 C CA . ASP A 1 91 ? 4.223 -11.477 29.922 1 90.38 91 ASP A CA 1
ATOM 728 C C . ASP A 1 91 ? 5.66 -11.125 29.547 1 90.38 91 ASP A C 1
ATOM 730 O O . ASP A 1 91 ? 6.605 -11.672 30.109 1 90.38 91 ASP A O 1
ATOM 734 N N . GLY A 1 92 ? 5.734 -10.25 28.594 1 87.38 92 GLY A N 1
ATOM 735 C CA . GLY A 1 92 ? 7.055 -9.836 28.141 1 87.38 92 GLY A CA 1
ATOM 736 C C . GLY A 1 92 ? 7.852 -9.102 29.203 1 87.38 92 GLY A C 1
ATOM 737 O O . GLY A 1 92 ? 9.078 -9.18 29.219 1 87.38 92 GLY A O 1
ATOM 738 N N . GLN A 1 93 ? 7.164 -8.375 30.062 1 85.81 93 GLN A N 1
ATOM 739 C CA . GLN A 1 93 ? 7.82 -7.688 31.172 1 85.81 93 GLN A CA 1
ATOM 740 C C . GLN A 1 93 ? 8.398 -8.688 32.156 1 85.81 93 GLN A C 1
ATOM 742 O O . GLN A 1 93 ? 9.438 -8.43 32.781 1 85.81 93 GLN A O 1
ATOM 747 N N . GLN A 1 94 ? 7.723 -9.805 32.156 1 82.19 94 GLN A N 1
ATOM 748 C CA . GLN A 1 94 ? 8.195 -10.844 33.062 1 82.19 94 GLN A CA 1
ATOM 749 C C . GLN A 1 94 ? 9.234 -11.734 32.406 1 82.19 94 GLN A C 1
ATOM 751 O O . GLN A 1 94 ? 10.25 -12.078 33 1 82.19 94 GLN A O 1
ATOM 756 N N . ARG A 1 95 ? 8.945 -12.102 31.156 1 80.69 95 ARG A N 1
ATOM 757 C CA . ARG A 1 95 ? 9.812 -12.953 30.344 1 80.69 95 ARG A CA 1
ATOM 758 C C . ARG A 1 95 ? 10.016 -12.352 28.969 1 80.69 95 ARG A C 1
ATOM 760 O O . ARG A 1 95 ? 9.188 -12.531 28.062 1 80.69 95 ARG A O 1
ATOM 767 N N . SER A 1 96 ? 11.164 -11.828 28.703 1 75.38 96 SER A N 1
ATOM 768 C CA . SER A 1 96 ? 11.391 -11.062 27.469 1 75.38 96 SER A CA 1
ATOM 769 C C . SER A 1 96 ? 11.305 -11.961 26.25 1 75.38 96 SER A C 1
ATOM 771 O O . SER A 1 96 ? 10.875 -11.516 25.172 1 75.38 96 SER A O 1
ATOM 773 N N . TRP A 1 97 ? 11.711 -13.266 26.5 1 74.06 97 TRP A N 1
ATOM 774 C CA . TRP A 1 97 ? 11.742 -14.164 25.359 1 74.06 97 TRP A CA 1
ATOM 775 C C . TRP A 1 97 ? 10.328 -14.508 24.891 1 74.06 97 TRP A C 1
ATOM 777 O O . TRP A 1 97 ? 10.141 -15.016 23.781 1 74.06 97 TRP A O 1
ATOM 787 N N . SER A 1 98 ? 9.352 -14.164 25.766 1 81.75 98 SER A N 1
ATOM 788 C CA . SER A 1 98 ? 7.969 -14.508 25.453 1 81.75 98 SER A CA 1
ATOM 789 C C . SER A 1 98 ? 7.477 -13.734 24.234 1 81.75 98 SER A C 1
ATOM 791 O O . SER A 1 98 ? 6.617 -14.227 23.5 1 81.75 98 SER A O 1
ATOM 793 N N . LEU A 1 99 ? 8.008 -12.641 23.953 1 85.19 99 LEU A N 1
ATOM 794 C CA . LEU A 1 99 ? 7.598 -11.836 22.812 1 85.19 99 LEU A CA 1
ATOM 795 C C . LEU A 1 99 ? 8 -12.5 21.5 1 85.19 99 LEU A C 1
ATOM 797 O O . LEU A 1 99 ? 7.305 -12.367 20.484 1 85.19 99 LEU A O 1
ATOM 801 N N . TYR A 1 100 ? 9.062 -13.227 21.609 1 80.06 100 TYR A N 1
ATOM 802 C CA . TYR A 1 100 ? 9.5 -13.961 20.422 1 80.06 100 TYR A CA 1
ATOM 803 C C . TYR A 1 100 ? 8.578 -15.141 20.141 1 80.06 100 TYR A C 1
ATOM 805 O O . TYR A 1 100 ? 8.211 -15.391 19 1 80.06 100 TYR A O 1
ATOM 813 N N . ASP A 1 101 ? 8.234 -15.758 21.188 1 84.88 101 ASP A N 1
ATOM 814 C CA . ASP A 1 101 ? 7.344 -16.906 21.062 1 84.88 101 ASP A CA 1
ATOM 815 C C . ASP A 1 101 ? 5.977 -16.484 20.531 1 84.88 101 ASP A C 1
ATOM 817 O O . ASP A 1 101 ? 5.34 -17.219 19.781 1 84.88 101 ASP A O 1
ATOM 821 N N . ASP A 1 102 ? 5.617 -15.305 20.875 1 89.31 102 ASP A N 1
ATOM 822 C CA . ASP A 1 102 ? 4.281 -14.828 20.547 1 89.31 102 ASP A CA 1
ATOM 823 C C . ASP A 1 102 ? 4.32 -13.898 19.328 1 89.31 102 ASP A C 1
ATOM 825 O O . ASP A 1 102 ? 3.393 -13.109 19.109 1 89.31 102 ASP A O 1
ATOM 829 N N . GLU A 1 103 ? 5.355 -13.938 18.578 1 89.81 103 GLU A N 1
ATOM 830 C CA . GLU A 1 103 ? 5.586 -12.984 17.484 1 89.81 103 GLU A CA 1
ATOM 831 C C . GLU A 1 103 ? 4.426 -12.984 16.5 1 89.81 103 GLU A C 1
ATOM 833 O O . GLU A 1 103 ? 3.879 -11.93 16.172 1 89.81 103 GLU A O 1
ATOM 838 N N . GLU A 1 104 ? 4.098 -14.109 16.016 1 90.75 104 GLU A N 1
ATOM 839 C CA . GLU A 1 104 ? 3.035 -14.227 15.031 1 90.75 104 GLU A CA 1
ATOM 840 C C . GLU A 1 104 ? 1.713 -13.695 15.57 1 90.75 104 GLU A C 1
ATOM 842 O O . GLU A 1 104 ? 0.981 -13 14.859 1 90.75 104 GLU A O 1
ATOM 847 N N . GLU A 1 105 ? 1.414 -14.023 16.766 1 93.94 105 GLU A N 1
ATOM 848 C CA . GLU A 1 105 ? 0.176 -13.578 17.406 1 93.94 105 GLU A CA 1
ATOM 849 C C . GLU A 1 105 ? 0.163 -12.062 17.578 1 93.94 105 GLU A C 1
ATOM 851 O O . GLU A 1 105 ? -0.854 -11.414 17.328 1 93.94 105 GLU A O 1
ATOM 856 N N . ILE A 1 106 ? 1.242 -11.523 18.031 1 94.69 106 ILE A N 1
ATOM 857 C CA . ILE A 1 106 ? 1.353 -10.086 18.234 1 94.69 106 ILE A CA 1
ATOM 858 C C . ILE A 1 106 ? 1.162 -9.359 16.906 1 94.69 106 ILE A C 1
ATOM 860 O O . ILE A 1 106 ? 0.374 -8.414 16.812 1 94.69 106 ILE A O 1
ATOM 864 N N . LEU A 1 107 ? 1.846 -9.844 15.883 1 93.31 107 LEU A N 1
ATOM 865 C CA . LEU A 1 107 ? 1.746 -9.227 14.57 1 93.31 107 LEU A CA 1
ATOM 866 C C . LEU A 1 107 ? 0.322 -9.32 14.031 1 93.31 107 LEU A C 1
ATOM 868 O O . LEU A 1 107 ? -0.188 -8.367 13.445 1 93.31 107 LEU A O 1
ATOM 872 N N . SER A 1 108 ? -0.286 -10.43 14.227 1 95.75 108 SER A N 1
ATOM 873 C CA . SER A 1 108 ? -1.671 -10.625 13.805 1 95.75 108 SER A CA 1
ATOM 874 C C . SER A 1 108 ? -2.604 -9.648 14.523 1 95.75 108 SER A C 1
ATOM 876 O O . SER A 1 108 ? -3.494 -9.07 13.906 1 95.75 108 SER A O 1
ATOM 878 N N . ASN A 1 109 ? -2.404 -9.484 15.805 1 96.38 109 ASN A N 1
ATOM 879 C CA . ASN A 1 109 ? -3.219 -8.57 16.594 1 96.38 109 ASN A CA 1
ATOM 880 C C . ASN A 1 109 ? -2.998 -7.117 16.172 1 96.38 109 ASN A C 1
ATOM 882 O O . ASN A 1 109 ? -3.941 -6.324 16.141 1 96.38 109 ASN A O 1
ATOM 886 N N . LEU A 1 110 ? -1.814 -6.785 15.844 1 95.69 110 LEU A N 1
ATOM 887 C CA . LEU A 1 110 ? -1.535 -5.434 15.375 1 95.69 110 LEU A CA 1
ATOM 888 C C . LEU A 1 110 ? -2.207 -5.176 14.031 1 95.69 110 LEU A C 1
ATOM 890 O O . LEU A 1 110 ? -2.732 -4.086 13.797 1 95.69 110 LEU A O 1
ATOM 894 N N . THR A 1 111 ? -2.174 -6.129 13.203 1 95 111 THR A N 1
ATOM 895 C CA . THR A 1 111 ? -2.867 -6.031 11.922 1 95 111 THR A CA 1
ATOM 896 C C . THR A 1 111 ? -4.367 -5.852 12.133 1 95 111 THR A C 1
ATOM 898 O O . THR A 1 111 ? -4.992 -5.008 11.484 1 95 111 THR A O 1
ATOM 901 N N . THR A 1 112 ? -4.898 -6.598 13 1 95.88 112 THR A N 1
ATOM 902 C CA . THR A 1 112 ? -6.312 -6.492 13.336 1 95.88 112 THR A CA 1
ATOM 903 C C . THR A 1 112 ? -6.629 -5.121 13.93 1 95.88 112 THR A C 1
ATOM 905 O O . THR A 1 112 ? -7.637 -4.508 13.578 1 95.88 112 THR A O 1
ATOM 908 N N . LEU A 1 113 ? -5.781 -4.699 14.789 1 96.19 113 LEU A N 1
ATOM 909 C CA . LEU A 1 113 ? -5.961 -3.393 15.414 1 96.19 113 LEU A CA 1
ATOM 910 C C . LEU A 1 113 ? -6 -2.291 14.359 1 96.19 113 LEU A C 1
ATOM 912 O O . LEU A 1 113 ? -6.867 -1.413 14.406 1 96.19 113 LEU A O 1
ATOM 916 N N . ARG A 1 114 ? -5.129 -2.35 13.469 1 93.81 114 ARG A N 1
ATOM 917 C CA . ARG A 1 114 ? -5.094 -1.374 12.383 1 93.81 114 ARG A CA 1
ATOM 918 C C . ARG A 1 114 ? -6.383 -1.408 11.578 1 93.81 114 ARG A C 1
ATOM 920 O O . ARG A 1 114 ? -6.98 -0.364 11.305 1 93.81 114 ARG A O 1
ATOM 927 N N . SER A 1 115 ? -6.77 -2.541 11.195 1 94.69 115 SER A N 1
ATOM 928 C CA . SER A 1 115 ? -7.992 -2.705 10.414 1 94.69 115 SER A CA 1
ATOM 929 C C . SER A 1 115 ? -9.203 -2.152 11.156 1 94.69 115 SER A C 1
ATOM 931 O O . SER A 1 115 ? -10 -1.404 10.586 1 94.69 115 SER A O 1
ATOM 933 N N . LEU A 1 116 ? -9.297 -2.488 12.391 1 95.88 116 LEU A N 1
ATOM 934 C CA . LEU A 1 116 ? -10.422 -2.039 13.203 1 95.88 116 LEU A CA 1
ATOM 935 C C . LEU A 1 116 ? -10.422 -0.521 13.344 1 95.88 116 LEU A C 1
ATOM 937 O O . LEU A 1 116 ? -11.477 0.118 13.234 1 95.88 116 LEU A O 1
ATOM 941 N N . THR A 1 117 ? -9.312 0.003 13.578 1 93.69 117 THR A N 1
ATOM 942 C CA . THR A 1 117 ? -9.211 1.448 13.758 1 93.69 117 THR A CA 1
ATOM 943 C C . THR A 1 117 ? -9.648 2.18 12.492 1 93.69 117 THR A C 1
ATOM 945 O O . THR A 1 117 ? -10.281 3.23 12.562 1 93.69 117 THR A O 1
ATOM 948 N N . LEU A 1 118 ? -9.422 1.612 11.406 1 92.19 118 LEU A N 1
ATOM 949 C CA . LEU A 1 118 ? -9.719 2.246 10.125 1 92.19 118 LEU A CA 1
ATOM 950 C C . LEU A 1 118 ? -11.164 1.979 9.711 1 92.19 118 LEU A C 1
ATOM 952 O O . LEU A 1 118 ? -11.82 2.846 9.125 1 92.19 118 LEU A O 1
ATOM 956 N N . LYS A 1 119 ? -11.672 0.842 10.086 1 95.06 119 LYS A N 1
ATOM 957 C CA . LYS A 1 119 ? -12.875 0.382 9.398 1 95.06 119 LYS A CA 1
ATOM 958 C C . LYS A 1 119 ? -14.07 0.325 10.352 1 95.06 119 LYS A C 1
ATOM 960 O O . LYS A 1 119 ? -15.219 0.321 9.914 1 95.06 119 LYS A O 1
ATOM 965 N N . ALA A 1 120 ? -13.852 0.224 11.641 1 95.88 120 ALA A N 1
ATOM 966 C CA . ALA A 1 120 ? -14.945 0.178 12.602 1 95.88 120 ALA A CA 1
ATOM 967 C C . ALA A 1 120 ? -15.648 1.53 12.695 1 95.88 120 ALA A C 1
ATOM 969 O O . ALA A 1 120 ? -15.109 2.549 12.258 1 95.88 120 ALA A O 1
ATOM 970 N N . HIS A 1 121 ? -16.875 1.513 13.172 1 95 121 HIS A N 1
ATOM 971 C CA . HIS A 1 121 ? -17.578 2.766 13.453 1 95 121 HIS A CA 1
ATOM 972 C C . HIS A 1 121 ? -16.766 3.643 14.406 1 95 121 HIS A C 1
ATOM 974 O O . HIS A 1 121 ? -16.188 3.145 15.367 1 95 121 HIS A O 1
ATOM 980 N N . ALA A 1 122 ? -16.812 4.895 14.148 1 91.12 122 ALA A N 1
ATOM 981 C CA . ALA A 1 122 ? -15.984 5.848 14.883 1 91.12 122 ALA A CA 1
ATOM 982 C C . ALA A 1 122 ? -16.266 5.789 16.375 1 91.12 122 ALA A C 1
ATOM 984 O O . ALA A 1 122 ? -15.352 5.824 17.203 1 91.12 122 ALA A O 1
ATOM 985 N N . ASP A 1 123 ? -17.484 5.609 16.734 1 93.12 123 ASP A N 1
ATOM 986 C CA . ASP A 1 123 ? -17.875 5.602 18.141 1 93.12 123 ASP A CA 1
ATOM 987 C C . ASP A 1 123 ? -17.359 4.344 18.844 1 93.12 123 ASP A C 1
ATOM 989 O O . ASP A 1 123 ? -17.031 4.383 20.031 1 93.12 123 ASP A O 1
ATOM 993 N N . VAL A 1 124 ? -17.328 3.281 18.109 1 95.25 124 VAL A N 1
ATOM 994 C CA . VAL A 1 124 ? -16.859 2.02 18.672 1 95.25 124 VAL A CA 1
ATOM 995 C C . VAL A 1 124 ? -15.359 2.092 18.922 1 95.25 124 VAL A C 1
ATOM 997 O O . VAL A 1 124 ? -14.883 1.71 19.984 1 95.25 124 VAL A O 1
ATOM 1000 N N . SER A 1 125 ? -14.625 2.576 17.922 1 93 125 SER A N 1
ATOM 1001 C CA . SER A 1 125 ? -13.18 2.73 18.047 1 93 125 SER A CA 1
ATOM 1002 C C . SER A 1 125 ? -12.812 3.658 19.203 1 93 125 SER A C 1
ATOM 1004 O O . SER A 1 125 ? -11.922 3.355 19.984 1 93 125 SER A O 1
ATOM 1006 N N . ARG A 1 126 ? -13.531 4.766 19.312 1 91.44 126 ARG A N 1
ATOM 1007 C CA . ARG A 1 126 ? -13.273 5.727 20.375 1 91.44 126 ARG A CA 1
ATOM 1008 C C . ARG A 1 126 ? -13.5 5.102 21.734 1 91.44 126 ARG A C 1
ATOM 1010 O O . ARG A 1 126 ? -12.688 5.277 22.656 1 91.44 126 ARG A O 1
ATOM 1017 N N . LYS A 1 127 ? -14.539 4.398 21.828 1 93 127 LYS A N 1
ATOM 1018 C CA . LYS A 1 127 ? -14.875 3.766 23.109 1 93 127 LYS A CA 1
ATOM 1019 C C . LYS A 1 127 ? -13.844 2.699 23.469 1 93 127 LYS A C 1
ATOM 1021 O O . LYS A 1 127 ? -13.391 2.635 24.625 1 93 127 LYS A O 1
ATOM 1026 N N . ALA A 1 128 ? -13.477 1.917 22.547 1 94.19 128 ALA A N 1
ATOM 1027 C CA . ALA A 1 128 ? -12.555 0.811 22.781 1 94.19 128 ALA A CA 1
ATOM 1028 C C . ALA A 1 128 ? -11.164 1.326 23.125 1 94.19 128 ALA A C 1
ATOM 1030 O O . ALA A 1 128 ? -10.484 0.763 23.984 1 94.19 128 ALA A O 1
ATOM 1031 N N . LEU A 1 129 ? -10.766 2.424 22.516 1 93.5 129 LEU A N 1
ATOM 1032 C CA . LEU A 1 129 ? -9.383 2.893 22.625 1 93.5 129 LEU A CA 1
ATOM 1033 C C . LEU A 1 129 ? -9.234 3.885 23.766 1 93.5 129 LEU A C 1
ATOM 1035 O O . LEU A 1 129 ? -8.133 4.082 24.281 1 93.5 129 LEU A O 1
ATOM 1039 N N . SER A 1 130 ? -10.297 4.531 24.172 1 92.25 130 SER A N 1
ATOM 1040 C CA . SER A 1 130 ? -10.219 5.543 25.219 1 92.25 130 SER A CA 1
ATOM 1041 C C . SER A 1 130 ? -10.539 4.945 26.578 1 92.25 130 SER A C 1
ATOM 1043 O O . SER A 1 130 ? -10.531 5.652 27.594 1 92.25 130 SER A O 1
ATOM 1045 N N . GLY A 1 131 ? -10.719 3.732 26.578 1 89 131 GLY A N 1
ATOM 1046 C CA . GLY A 1 131 ? -11.125 3.098 27.828 1 89 131 GLY A CA 1
ATOM 1047 C C . GLY A 1 131 ? -10.062 3.182 28.906 1 89 131 GLY A C 1
ATOM 1048 O O . GLY A 1 131 ? -8.867 3.145 28.625 1 89 131 GLY A O 1
ATOM 1049 N N . ASN A 1 132 ? -10.484 3.324 30.188 1 90.62 132 ASN A N 1
ATOM 1050 C CA . ASN A 1 132 ? -9.617 3.326 31.359 1 90.62 132 ASN A CA 1
ATOM 1051 C C . ASN A 1 132 ? -8.43 4.273 31.172 1 90.62 132 ASN A C 1
ATOM 1053 O O . ASN A 1 132 ? -7.281 3.885 31.375 1 90.62 132 ASN A O 1
ATOM 1057 N N . GLU A 1 133 ? -8.648 5.52 30.766 1 90.69 133 GLU A N 1
ATOM 1058 C CA . GLU A 1 133 ? -7.637 6.555 30.578 1 90.69 133 GLU A CA 1
ATOM 1059 C C . GLU A 1 133 ? -6.531 6.086 29.641 1 90.69 133 GLU A C 1
ATOM 1061 O O . GLU A 1 133 ? -5.348 6.188 29.969 1 90.69 133 GLU A O 1
ATOM 1066 N N . PHE A 1 134 ? -6.906 5.438 28.531 1 92.94 134 PHE A N 1
ATOM 1067 C CA . PHE A 1 134 ? -6.023 5.031 27.453 1 92.94 134 PHE A CA 1
ATOM 1068 C C . PHE A 1 134 ? -5.082 3.922 27.891 1 92.94 134 PHE A C 1
ATOM 1070 O O . PHE A 1 134 ? -3.914 3.893 27.5 1 92.94 134 PHE A O 1
ATOM 1077 N N . ILE A 1 135 ? -5.562 2.99 28.75 1 94.56 135 ILE A N 1
ATOM 1078 C CA . ILE A 1 135 ? -4.723 1.953 29.328 1 94.56 135 ILE A CA 1
ATOM 1079 C C . ILE A 1 135 ? -4.125 1.088 28.219 1 94.56 135 ILE A C 1
ATOM 1081 O O . ILE A 1 135 ? -2.953 0.706 28.281 1 94.56 135 ILE A O 1
ATOM 1085 N N . HIS A 1 136 ? -4.91 0.798 27.25 1 94.19 136 HIS A N 1
ATOM 1086 C CA . HIS A 1 136 ? -4.426 -0.073 26.188 1 94.19 136 HIS A CA 1
ATOM 1087 C C . HIS A 1 136 ? -3.385 0.636 25.328 1 94.19 136 HIS A C 1
ATOM 1089 O O . HIS A 1 136 ? -2.469 -0.001 24.797 1 94.19 136 HIS A O 1
ATOM 1095 N N . ILE A 1 137 ? -3.535 1.933 25.188 1 94.62 137 ILE A N 1
ATOM 1096 C CA . ILE A 1 137 ? -2.535 2.717 24.469 1 94.62 137 ILE A CA 1
ATOM 1097 C C . ILE A 1 137 ? -1.222 2.717 25.25 1 94.62 137 ILE A C 1
ATOM 1099 O O . ILE A 1 137 ? -0.146 2.584 24.656 1 94.62 137 ILE A O 1
ATOM 1103 N N . ARG A 1 138 ? -1.336 2.814 26.516 1 95.19 138 ARG A N 1
ATOM 1104 C CA . ARG A 1 138 ? -0.156 2.744 27.375 1 95.19 138 ARG A CA 1
ATOM 1105 C C . ARG A 1 138 ? 0.586 1.427 27.172 1 95.19 138 ARG A C 1
ATOM 1107 O O . ARG A 1 138 ? 1.816 1.406 27.109 1 95.19 138 ARG A O 1
ATOM 1114 N N . TYR A 1 139 ? -0.163 0.403 27.109 1 95.12 139 TYR A N 1
ATOM 1115 C CA . TYR A 1 139 ? 0.455 -0.902 26.891 1 95.12 139 TYR A CA 1
ATOM 1116 C C . TYR A 1 139 ? 1.112 -0.983 25.531 1 95.12 139 TYR A C 1
ATOM 1118 O O . TYR A 1 139 ? 2.16 -1.614 25.375 1 95.12 139 TYR A O 1
ATOM 1126 N N . LEU A 1 140 ? 0.511 -0.412 24.5 1 95.38 140 LEU A N 1
ATOM 1127 C CA . LEU A 1 140 ? 1.118 -0.394 23.172 1 95.38 140 LEU A CA 1
ATOM 1128 C C . LEU A 1 140 ? 2.438 0.368 23.203 1 95.38 140 LEU A C 1
ATOM 1130 O O . LEU A 1 140 ? 3.408 -0.047 22.562 1 95.38 140 LEU A O 1
ATOM 1134 N N . ILE A 1 141 ? 2.445 1.488 23.922 1 95.44 141 ILE A N 1
ATOM 1135 C CA . ILE A 1 141 ? 3.664 2.277 24.062 1 95.44 141 ILE A CA 1
ATOM 1136 C C . ILE A 1 141 ? 4.734 1.45 24.781 1 95.44 141 ILE A C 1
ATOM 1138 O O . ILE A 1 141 ? 5.895 1.444 24.375 1 95.44 141 ILE A O 1
ATOM 1142 N N . LEU A 1 142 ? 4.316 0.765 25.797 1 94.5 142 LEU A N 1
ATOM 1143 C CA . LEU A 1 142 ? 5.242 -0.099 26.531 1 94.5 142 LEU A CA 1
ATOM 1144 C C . LEU A 1 142 ? 5.773 -1.207 25.625 1 94.5 142 LEU A C 1
ATOM 1146 O O . LEU A 1 142 ? 6.961 -1.54 25.672 1 94.5 142 LEU A O 1
ATOM 1150 N N . LEU A 1 143 ? 4.902 -1.798 24.859 1 94.56 143 LEU A N 1
ATOM 1151 C CA . LEU A 1 143 ? 5.332 -2.814 23.906 1 94.56 143 LEU A CA 1
ATOM 1152 C C . LEU A 1 143 ? 6.387 -2.258 22.953 1 94.56 143 LEU A C 1
ATOM 1154 O O . LEU A 1 143 ? 7.402 -2.908 22.688 1 94.56 143 LEU A O 1
ATOM 1158 N N . TYR A 1 144 ? 6.148 -1.096 22.438 1 93.25 144 TYR A N 1
ATOM 1159 C CA . TYR A 1 144 ? 7.125 -0.446 21.578 1 93.25 144 TYR A CA 1
ATOM 1160 C C . TYR A 1 144 ? 8.477 -0.322 22.266 1 93.25 144 TYR A C 1
ATOM 1162 O O . TYR A 1 144 ? 9.516 -0.61 21.672 1 93.25 144 TYR A O 1
ATOM 1170 N N . GLN A 1 145 ? 8.43 0.038 23.516 1 90.38 145 GLN A N 1
ATOM 1171 C CA . GLN A 1 145 ? 9.641 0.203 24.297 1 90.38 145 GLN A CA 1
ATOM 1172 C C . GLN A 1 145 ? 10.383 -1.123 24.453 1 90.38 145 GLN A C 1
ATOM 1174 O O . GLN A 1 145 ? 11.609 -1.167 24.391 1 90.38 145 GLN A O 1
ATOM 1179 N N . MET A 1 146 ? 9.633 -2.084 24.578 1 90.12 146 MET A N 1
ATOM 1180 C CA . MET A 1 146 ? 10.211 -3.4 24.812 1 90.12 146 MET A CA 1
ATOM 1181 C C . MET A 1 146 ? 10.844 -3.961 23.547 1 90.12 146 MET A C 1
ATOM 1183 O O . MET A 1 146 ? 11.859 -4.66 23.609 1 90.12 146 MET A O 1
ATOM 1187 N N . VAL A 1 147 ? 10.305 -3.67 22.406 1 87.69 147 VAL A N 1
ATOM 1188 C CA . VAL A 1 147 ? 10.734 -4.348 21.188 1 87.69 147 VAL A CA 1
ATOM 1189 C C . VAL A 1 147 ? 11.75 -3.479 20.438 1 87.69 147 VAL A C 1
ATOM 1191 O O . VAL A 1 147 ? 12.445 -3.955 19.547 1 87.69 147 VAL A O 1
ATOM 1194 N N . CYS A 1 148 ? 11.82 -2.293 20.781 1 78.75 148 CYS A N 1
ATOM 1195 C CA . CYS A 1 148 ? 12.695 -1.339 20.125 1 78.75 148 CYS A CA 1
ATOM 1196 C C . CYS A 1 148 ? 14.133 -1.832 20.109 1 78.75 148 CYS A C 1
ATOM 1198 O O . CYS A 1 148 ? 14.641 -2.285 21.141 1 78.75 148 CYS A O 1
ATOM 1200 N N . GLY A 1 149 ? 14.766 -1.816 18.984 1 70.62 149 GLY A N 1
ATOM 1201 C CA . GLY A 1 149 ? 16.172 -2.17 18.859 1 70.62 149 GLY A CA 1
ATOM 1202 C C . GLY A 1 149 ? 16.391 -3.648 18.609 1 70.62 149 GLY A C 1
ATOM 1203 O O . GLY A 1 149 ? 17.453 -4.051 18.141 1 70.62 149 GLY A O 1
ATOM 1204 N N . TYR A 1 150 ? 15.492 -4.48 18.938 1 73.19 150 TYR A N 1
ATOM 1205 C CA . TYR A 1 150 ? 15.766 -5.914 18.891 1 73.19 150 TYR A CA 1
ATOM 1206 C C . TYR A 1 150 ? 14.797 -6.621 17.938 1 73.19 150 TYR A C 1
ATOM 1208 O O . TYR A 1 150 ? 15.195 -7.516 17.203 1 73.19 150 TYR A O 1
ATOM 1216 N N . MET A 1 151 ? 13.617 -6.234 18.031 1 81.06 151 MET A N 1
ATOM 1217 C CA . MET A 1 151 ? 12.578 -6.941 17.281 1 81.06 151 MET A CA 1
ATOM 1218 C C . MET A 1 151 ? 11.969 -6.039 16.219 1 81.06 151 MET A C 1
ATOM 1220 O O . MET A 1 151 ? 10.82 -5.602 16.359 1 81.06 151 MET A O 1
ATOM 1224 N N . TRP A 1 152 ? 12.609 -5.973 15.102 1 75.88 152 TRP A N 1
ATOM 1225 C CA . TRP A 1 152 ? 12.328 -4.965 14.086 1 75.88 152 TRP A CA 1
ATOM 1226 C C . TRP A 1 152 ? 10.992 -5.242 13.398 1 75.88 152 TRP A C 1
ATOM 1228 O O . TRP A 1 152 ? 10.336 -4.32 12.914 1 75.88 152 TRP A O 1
ATOM 1238 N N . GLN A 1 153 ? 10.648 -6.461 13.398 1 80.19 153 GLN A N 1
ATOM 1239 C CA . GLN A 1 153 ? 9.43 -6.863 12.695 1 80.19 153 GLN A CA 1
ATOM 1240 C C . GLN A 1 153 ? 8.203 -6.199 13.305 1 80.19 153 GLN A C 1
ATOM 1242 O O . GLN A 1 153 ? 7.164 -6.078 12.648 1 80.19 153 GLN A O 1
ATOM 1247 N N . PHE A 1 154 ? 8.336 -5.684 14.578 1 88.56 154 PHE A N 1
ATOM 1248 C CA . PHE A 1 154 ? 7.195 -5.098 15.273 1 88.56 154 PHE A CA 1
ATOM 1249 C C . PHE A 1 154 ? 7.164 -3.586 15.086 1 88.56 154 PHE A C 1
ATOM 1251 O O . PHE A 1 154 ? 6.145 -2.943 15.352 1 88.56 154 PHE A O 1
ATOM 1258 N N . HIS A 1 155 ? 8.242 -3.057 14.625 1 85.88 155 HIS A N 1
ATOM 1259 C CA . HIS A 1 155 ? 8.391 -1.605 14.656 1 85.88 155 HIS A CA 1
ATOM 1260 C C . HIS A 1 155 ? 7.371 -0.931 13.742 1 85.88 155 HIS A C 1
ATOM 1262 O O . HIS A 1 155 ? 6.574 -0.109 14.203 1 85.88 155 HIS A O 1
ATOM 1268 N N . LEU A 1 156 ? 7.406 -1.421 12.555 1 86.38 156 LEU A N 1
ATOM 1269 C CA . LEU A 1 156 ? 6.539 -0.766 11.586 1 86.38 156 LEU A CA 1
ATOM 1270 C C . LEU A 1 156 ? 5.07 -0.989 11.93 1 86.38 156 LEU A C 1
ATOM 1272 O O . LEU A 1 156 ? 4.297 -0.032 12.023 1 86.38 156 LEU A O 1
ATOM 1276 N N . PRO A 1 157 ? 4.668 -2.199 12.234 1 91 157 PRO A N 1
ATOM 1277 C CA . PRO A 1 157 ? 3.258 -2.41 12.57 1 91 157 PRO A CA 1
ATOM 1278 C C . PRO A 1 157 ? 2.818 -1.609 13.797 1 91 157 PRO A C 1
ATOM 1280 O O . PRO A 1 157 ? 1.693 -1.106 13.844 1 91 157 PRO A O 1
ATOM 1283 N N . LEU A 1 158 ? 3.646 -1.458 14.734 1 93.25 158 LEU A N 1
ATOM 1284 C CA . LEU A 1 158 ? 3.318 -0.728 15.953 1 93.25 158 LEU A CA 1
ATOM 1285 C C . LEU A 1 158 ? 3.213 0.769 15.68 1 93.25 158 LEU A C 1
ATOM 1287 O O . LEU A 1 158 ? 2.254 1.416 16.109 1 93.25 158 LEU A O 1
ATOM 1291 N N . LYS A 1 159 ? 4.141 1.283 14.977 1 91.94 159 LYS A N 1
ATOM 1292 C CA . LYS A 1 159 ? 4.117 2.707 14.648 1 91.94 159 LYS A CA 1
ATOM 1293 C C . LYS A 1 159 ? 2.885 3.059 13.82 1 91.94 159 LYS A C 1
ATOM 1295 O O . LYS A 1 159 ? 2.223 4.066 14.078 1 91.94 159 LYS A O 1
ATOM 1300 N N . GLU A 1 160 ? 2.645 2.217 12.914 1 90.62 160 GLU A N 1
ATOM 1301 C CA . GLU A 1 160 ? 1.47 2.443 12.078 1 90.62 160 GLU A CA 1
ATOM 1302 C C . GLU A 1 160 ? 0.187 2.385 12.906 1 90.62 160 GLU A C 1
ATOM 1304 O O . GLU A 1 160 ? -0.721 3.195 12.711 1 90.62 160 GLU A O 1
ATOM 1309 N N . SER A 1 161 ? 0.103 1.414 13.75 1 93.19 161 SER A N 1
ATOM 1310 C CA . SER A 1 161 ? -1.072 1.304 14.609 1 93.19 161 SER A CA 1
ATOM 1311 C C . SER A 1 161 ? -1.254 2.555 15.461 1 93.19 161 SER A C 1
ATOM 1313 O O . SER A 1 161 ? -2.355 3.102 15.547 1 93.19 161 SER A O 1
ATOM 1315 N N . LEU A 1 162 ? -0.197 3.006 16.016 1 92.19 162 LEU A N 1
ATOM 1316 C CA . LEU A 1 162 ? -0.254 4.191 16.859 1 92.19 162 LEU A CA 1
ATOM 1317 C C . LEU A 1 162 ? -0.608 5.43 16.047 1 92.19 162 LEU A C 1
ATOM 1319 O O . LEU A 1 162 ? -1.354 6.293 16.516 1 92.19 162 LEU A O 1
ATOM 1323 N N . LEU A 1 163 ? -0.088 5.48 14.836 1 91.31 163 LEU A N 1
ATOM 1324 C CA . LEU A 1 163 ? -0.396 6.59 13.945 1 91.31 163 LEU A CA 1
ATOM 1325 C C . LEU A 1 163 ? -1.884 6.625 13.609 1 91.31 163 LEU A C 1
ATOM 1327 O O . LEU A 1 163 ? -2.523 7.676 13.703 1 91.31 163 LEU A O 1
ATOM 1331 N N . PHE A 1 164 ? -2.453 5.527 13.305 1 89.44 164 PHE A N 1
ATOM 1332 C CA . PHE A 1 164 ? -3.861 5.449 12.938 1 89.44 164 PHE A CA 1
ATOM 1333 C C . PHE A 1 164 ? -4.754 5.742 14.133 1 89.44 164 PHE A C 1
ATOM 1335 O O . PHE A 1 164 ? -5.797 6.383 14 1 89.44 164 PHE A O 1
ATOM 1342 N N . ILE A 1 165 ? -4.309 5.289 15.227 1 89.81 165 ILE A N 1
ATOM 1343 C CA . ILE A 1 165 ? -5.055 5.555 16.453 1 89.81 165 ILE A CA 1
ATOM 1344 C C . ILE A 1 165 ? -5.062 7.055 16.734 1 89.81 165 ILE A C 1
ATOM 1346 O O . ILE A 1 165 ? -6.105 7.621 17.062 1 89.81 165 ILE A O 1
ATOM 1350 N N . ALA A 1 166 ? -3.932 7.629 16.578 1 87.56 166 ALA A N 1
ATOM 1351 C CA . ALA A 1 166 ? -3.83 9.07 16.797 1 87.56 166 ALA A CA 1
ATOM 1352 C C . ALA A 1 166 ? -4.746 9.836 15.852 1 87.56 166 ALA A C 1
ATOM 1354 O O . ALA A 1 166 ? -5.402 10.797 16.25 1 87.56 166 ALA A O 1
ATOM 1355 N N . SER A 1 167 ? -4.82 9.391 14.672 1 83.69 167 SER A N 1
ATOM 1356 C CA . SER A 1 167 ? -5.656 10.047 13.672 1 83.69 167 SER A CA 1
ATOM 1357 C C . SER A 1 167 ? -7.137 9.859 13.992 1 83.69 167 SER A C 1
ATOM 1359 O O . SER A 1 167 ? -7.953 10.734 13.695 1 83.69 167 SER A O 1
ATOM 1361 N N . LYS A 1 168 ? -7.449 8.781 14.625 1 81.75 168 LYS A N 1
ATOM 1362 C CA . LYS A 1 168 ? -8.844 8.453 14.898 1 81.75 168 LYS A CA 1
ATOM 1363 C C . LYS A 1 168 ? -9.344 9.172 16.156 1 81.75 168 LYS A C 1
ATOM 1365 O O . LYS A 1 168 ? -10.484 9.641 16.188 1 81.75 168 LYS A O 1
ATOM 1370 N N . LEU A 1 169 ? -8.562 9.227 17.141 1 81 169 LEU A N 1
ATOM 1371 C CA . LEU A 1 169 ? -8.992 9.766 18.438 1 81 169 LEU A CA 1
ATOM 1372 C C . LEU A 1 169 ? -8.781 11.273 18.484 1 81 169 LEU A C 1
ATOM 1374 O O . LEU A 1 169 ? -9.352 11.953 19.344 1 81 169 LEU A O 1
ATOM 1378 N N . GLY A 1 170 ? -8.078 11.766 17.594 1 82.81 170 GLY A N 1
ATOM 1379 C CA . GLY A 1 170 ? -7.977 13.211 17.469 1 82.81 170 GLY A CA 1
ATOM 1380 C C . GLY A 1 170 ? -7.035 13.828 18.484 1 82.81 170 GLY A C 1
ATOM 1381 O O . GLY A 1 170 ? -6.016 13.234 18.844 1 82.81 170 GLY A O 1
ATOM 1382 N N . THR A 1 171 ? -7.355 15.016 18.953 1 85.75 171 THR A N 1
ATOM 1383 C CA . THR A 1 171 ? -6.438 15.859 19.719 1 85.75 171 THR A CA 1
ATOM 1384 C C . THR A 1 171 ? -6.266 15.336 21.141 1 85.75 171 THR A C 1
ATOM 1386 O O . THR A 1 171 ? -5.199 15.492 21.734 1 85.75 171 THR A O 1
ATOM 1389 N N . GLN A 1 172 ? -7.223 14.625 21.641 1 83.5 172 GLN A N 1
ATOM 1390 C CA . GLN A 1 172 ? -7.121 14.117 23 1 83.5 172 GLN A CA 1
ATOM 1391 C C . GLN A 1 172 ? -6.023 13.062 23.109 1 83.5 172 GLN A C 1
ATOM 1393 O O . GLN A 1 172 ? -5.203 13.109 24.031 1 83.5 172 GLN A O 1
ATOM 1398 N N . LEU A 1 173 ? -6.027 12.219 22.234 1 87.88 173 LEU A N 1
ATOM 1399 C CA . LEU A 1 173 ? -5.012 11.172 22.281 1 87.88 173 LEU A CA 1
ATOM 1400 C C . LEU A 1 173 ? -3.633 11.742 21.953 1 87.88 173 LEU A C 1
ATOM 1402 O O . LEU A 1 173 ? -2.631 11.328 22.547 1 87.88 173 LEU A O 1
ATOM 1406 N N . VAL A 1 174 ? -3.596 12.648 21 1 89.69 174 VAL A N 1
ATOM 1407 C CA . VAL A 1 174 ? -2.318 13.242 20.625 1 89.69 174 VAL A CA 1
ATOM 1408 C C . VAL A 1 174 ? -1.68 13.914 21.828 1 89.69 174 VAL A C 1
ATOM 1410 O O . VAL A 1 174 ? -0.477 13.773 22.062 1 89.69 174 VAL A O 1
ATOM 1413 N N . ALA A 1 175 ? -2.48 14.578 22.594 1 91.12 175 ALA A N 1
ATOM 1414 C CA . ALA A 1 175 ? -1.985 15.195 23.812 1 91.12 175 ALA A CA 1
ATOM 1415 C C . ALA A 1 175 ? -1.428 14.141 24.781 1 91.12 175 ALA A C 1
ATOM 1417 O O . ALA A 1 175 ? -0.384 14.352 25.391 1 91.12 175 ALA A O 1
ATOM 1418 N N . TYR A 1 176 ? -2.133 13.078 24.828 1 92.94 176 TYR A N 1
ATOM 1419 C CA . TYR A 1 176 ? -1.669 11.984 25.672 1 92.94 176 TYR A CA 1
ATOM 1420 C C . TYR A 1 176 ? -0.335 11.438 25.172 1 92.94 176 TYR A C 1
ATOM 1422 O O . TYR A 1 176 ? 0.575 11.188 25.969 1 92.94 176 TYR A O 1
ATOM 1430 N N . LEU A 1 177 ? -0.2 11.242 23.906 1 94.5 177 LEU A N 1
ATOM 1431 C CA . LEU A 1 177 ? 1.005 10.68 23.312 1 94.5 177 LEU A CA 1
ATOM 1432 C C . LEU A 1 177 ? 2.197 11.609 23.516 1 94.5 177 LEU A C 1
ATOM 1434 O O . LEU A 1 177 ? 3.311 11.148 23.781 1 94.5 177 LEU A O 1
ATOM 1438 N N . VAL A 1 178 ? 1.97 12.906 23.406 1 95.75 178 VAL A N 1
ATOM 1439 C CA . VAL A 1 178 ? 3.039 13.891 23.562 1 95.75 178 VAL A CA 1
ATOM 1440 C C . VAL A 1 178 ? 3.654 13.766 24.953 1 95.75 178 VAL A C 1
ATOM 1442 O O . VAL A 1 178 ? 4.871 13.883 25.109 1 95.75 178 VAL A O 1
ATOM 1445 N N . ASN A 1 179 ? 2.828 13.445 25.891 1 94.81 179 ASN A N 1
ATOM 1446 C CA . ASN A 1 179 ? 3.258 13.398 27.281 1 94.81 179 ASN A CA 1
ATOM 1447 C C . ASN A 1 179 ? 3.742 12 27.672 1 94.81 179 ASN A C 1
ATOM 1449 O O . ASN A 1 179 ? 4.191 11.789 28.797 1 94.81 179 ASN A O 1
ATOM 1453 N N . SER A 1 180 ? 3.65 11.102 26.766 1 95.12 180 SER A N 1
ATOM 1454 C CA . SER A 1 180 ? 4.094 9.734 27.031 1 95.12 180 SER A CA 1
ATOM 1455 C C . SER A 1 180 ? 5.578 9.57 26.719 1 95.12 180 SER A C 1
ATOM 1457 O O . SER A 1 180 ? 6.238 10.516 26.281 1 95.12 180 SER A O 1
ATOM 1459 N N . SER A 1 181 ? 6.098 8.352 26.969 1 94.5 181 SER A N 1
ATOM 1460 C CA . SER A 1 181 ? 7.504 8.062 26.703 1 94.5 181 SER A CA 1
ATOM 1461 C C . SER A 1 181 ? 7.73 7.789 25.219 1 94.5 181 SER A C 1
ATOM 1463 O O . SER A 1 181 ? 8.867 7.582 24.781 1 94.5 181 SER A O 1
ATOM 1465 N N . LEU A 1 182 ? 6.699 7.926 24.406 1 95.5 182 LEU A N 1
ATOM 1466 C CA . LEU A 1 182 ? 6.758 7.477 23.031 1 95.5 182 LEU A CA 1
ATOM 1467 C C . LEU A 1 182 ? 7.59 8.438 22.172 1 95.5 182 LEU A C 1
ATOM 1469 O O . LEU A 1 182 ? 8.492 8.008 21.453 1 95.5 182 LEU A O 1
ATOM 1473 N N . PRO A 1 183 ? 7.375 9.75 22.297 1 96.31 183 PRO A N 1
ATOM 1474 C CA . PRO A 1 183 ? 8.078 10.656 21.375 1 96.31 183 PRO A CA 1
ATOM 1475 C C . PRO A 1 183 ? 9.594 10.555 21.5 1 96.31 183 PRO A C 1
ATOM 1477 O O . PRO A 1 183 ? 10.289 10.375 20.5 1 96.31 183 PRO A O 1
ATOM 1480 N N . PRO A 1 184 ? 10.172 10.578 22.734 1 96.56 184 PRO A N 1
ATOM 1481 C CA . PRO A 1 184 ? 11.625 10.461 22.812 1 96.56 184 PRO A CA 1
ATOM 1482 C C . PRO A 1 184 ? 12.141 9.102 22.359 1 96.56 184 PRO A C 1
ATOM 1484 O O . PRO A 1 184 ? 13.234 9 21.797 1 96.56 184 PRO A O 1
ATOM 1487 N N . GLN A 1 185 ? 11.375 8.109 22.531 1 94 185 GLN A N 1
ATOM 1488 C CA . GLN A 1 185 ? 11.781 6.777 22.094 1 94 185 GLN A CA 1
ATOM 1489 C C . GLN A 1 185 ? 11.836 6.684 20.578 1 94 185 GLN A C 1
ATOM 1491 O O . GLN A 1 185 ? 12.797 6.168 20 1 94 185 GLN A O 1
ATOM 1496 N N . VAL A 1 186 ? 10.828 7.148 19.922 1 94.81 186 VAL A N 1
ATOM 1497 C CA . VAL A 1 186 ? 10.766 7.125 18.453 1 94.81 186 VAL A CA 1
ATOM 1498 C C . VAL A 1 186 ? 11.891 7.984 17.875 1 94.81 186 VAL A C 1
ATOM 1500 O O . VAL A 1 186 ? 12.547 7.594 16.906 1 94.81 186 VAL A O 1
ATOM 1503 N N . ALA A 1 187 ? 12.094 9.117 18.531 1 96.25 187 ALA A N 1
ATOM 1504 C CA . ALA A 1 187 ? 13.156 10.023 18.078 1 96.25 187 ALA A CA 1
ATOM 1505 C C . ALA A 1 187 ? 14.531 9.375 18.234 1 96.25 187 ALA A C 1
ATOM 1507 O O . ALA A 1 187 ? 15.375 9.484 17.344 1 96.25 187 ALA A O 1
ATOM 1508 N N . SER A 1 188 ? 14.727 8.703 19.328 1 93.44 188 SER A N 1
ATOM 1509 C CA . SER A 1 188 ? 15.992 8.023 19.562 1 93.44 188 SER A CA 1
ATOM 1510 C C . SER A 1 188 ? 16.234 6.938 18.531 1 93.44 188 SER A C 1
ATOM 1512 O O . SER A 1 188 ? 17.359 6.789 18.031 1 93.44 188 SER A O 1
ATOM 1514 N N . ASP A 1 189 ? 15.227 6.25 18.234 1 90.38 189 ASP A N 1
ATOM 1515 C CA . ASP A 1 189 ? 15.32 5.211 17.219 1 90.38 189 ASP A CA 1
ATOM 1516 C C . ASP A 1 189 ? 15.625 5.816 15.852 1 90.38 189 ASP A C 1
ATOM 1518 O O . ASP A 1 189 ? 16.438 5.285 15.094 1 90.38 189 ASP A O 1
ATOM 1522 N N . LEU A 1 190 ? 15 6.84 15.539 1 91.75 190 LEU A N 1
ATOM 1523 C CA . LEU A 1 190 ? 15.109 7.5 14.242 1 91.75 190 LEU A CA 1
ATOM 1524 C C . LEU A 1 190 ? 16.531 7.957 13.977 1 91.75 190 LEU A C 1
ATOM 1526 O O . LEU A 1 190 ? 17.078 7.727 12.898 1 91.75 190 LEU A O 1
ATOM 1530 N N . VAL A 1 191 ? 17.219 8.508 14.984 1 91.69 191 VAL A N 1
ATOM 1531 C CA . VAL A 1 191 ? 18.516 9.141 14.789 1 91.69 191 VAL A CA 1
ATOM 1532 C C . VAL A 1 191 ? 19.594 8.078 14.633 1 91.69 191 VAL A C 1
ATOM 1534 O O . VAL A 1 191 ? 20.719 8.375 14.195 1 91.69 191 VAL A O 1
ATOM 1537 N N . THR A 1 192 ? 19.219 6.852 14.938 1 85.31 192 THR A N 1
ATOM 1538 C CA . THR A 1 192 ? 20.172 5.762 14.781 1 85.31 192 THR A CA 1
ATOM 1539 C C . THR A 1 192 ? 20.062 5.145 13.391 1 85.31 192 THR A C 1
ATOM 1541 O O . THR A 1 192 ? 20.906 4.344 12.992 1 85.31 192 THR A O 1
ATOM 1544 N N . LEU A 1 193 ? 19.078 5.551 12.664 1 81.62 193 LEU A N 1
ATOM 1545 C CA . LEU A 1 193 ? 18.844 4.973 11.344 1 81.62 193 LEU A CA 1
ATOM 1546 C C . LEU A 1 193 ? 19.562 5.766 10.266 1 81.62 193 LEU A C 1
ATOM 1548 O O . LEU A 1 193 ? 19.922 6.926 10.477 1 81.62 193 LEU A O 1
ATOM 1552 N N . ASN A 1 194 ? 19.688 4.941 9.211 1 73.81 194 ASN A N 1
ATOM 1553 C CA . ASN A 1 194 ? 20.109 5.637 8 1 73.81 194 ASN A CA 1
ATOM 1554 C C . ASN A 1 194 ? 18.938 6.359 7.332 1 73.81 194 ASN A C 1
ATOM 1556 O O . ASN A 1 194 ? 17.828 5.828 7.277 1 73.81 194 ASN A O 1
ATOM 1560 N N . SER A 1 195 ? 19.188 7.586 6.863 1 68.19 195 SER A N 1
ATOM 1561 C CA . SER A 1 195 ? 18.156 8.422 6.277 1 68.19 195 SER A CA 1
ATOM 1562 C C . SER A 1 195 ? 17.484 7.723 5.098 1 68.19 195 SER A C 1
ATOM 1564 O O . SER A 1 195 ? 16.359 8.062 4.723 1 68.19 195 SER A O 1
ATOM 1566 N N . HIS A 1 196 ? 18.156 6.707 4.59 1 61.69 196 HIS A N 1
ATOM 1567 C CA . HIS A 1 196 ? 17.641 6.008 3.42 1 61.69 196 HIS A CA 1
ATOM 1568 C C . HIS A 1 196 ? 16.922 4.719 3.818 1 61.69 196 HIS A C 1
ATOM 1570 O O . HIS A 1 196 ? 16.375 4.02 2.967 1 61.69 196 HIS A O 1
ATOM 1576 N N . ASP A 1 197 ? 16.953 4.621 5.086 1 67.88 197 ASP A N 1
ATOM 1577 C CA . ASP A 1 197 ? 16.312 3.412 5.602 1 67.88 197 ASP A CA 1
ATOM 1578 C C . ASP A 1 197 ? 14.805 3.453 5.379 1 67.88 197 ASP A C 1
ATOM 1580 O O . ASP A 1 197 ? 14.172 4.5 5.559 1 67.88 197 ASP A O 1
ATOM 1584 N N . ASP A 1 198 ? 14.242 2.344 4.906 1 66.81 198 ASP A N 1
ATOM 1585 C CA . ASP A 1 198 ? 12.82 2.213 4.586 1 66.81 198 ASP A CA 1
ATOM 1586 C C . ASP A 1 198 ? 11.961 2.412 5.832 1 66.81 198 ASP A C 1
ATOM 1588 O O . ASP A 1 198 ? 10.75 2.635 5.727 1 66.81 198 ASP A O 1
ATOM 1592 N N . LYS A 1 199 ? 12.641 2.424 6.922 1 78.06 199 LYS A N 1
ATOM 1593 C CA . LYS A 1 199 ? 11.922 2.547 8.188 1 78.06 199 LYS A CA 1
ATOM 1594 C C . LYS A 1 199 ? 11.703 4.012 8.555 1 78.06 199 LYS A C 1
ATOM 1596 O O . LYS A 1 199 ? 10.852 4.324 9.391 1 78.06 199 LYS A O 1
ATOM 1601 N N . VAL A 1 200 ? 12.359 4.898 7.957 1 84.5 200 VAL A N 1
ATOM 1602 C CA . VAL A 1 200 ? 12.453 6.297 8.359 1 84.5 200 VAL A CA 1
ATOM 1603 C C . VAL A 1 200 ? 11.102 6.98 8.172 1 84.5 200 VAL A C 1
ATOM 1605 O O . VAL A 1 200 ? 10.625 7.688 9.07 1 84.5 200 VAL A O 1
ATOM 1608 N N . PRO A 1 201 ? 10.398 6.68 7.141 1 86.19 201 PRO A N 1
ATOM 1609 C CA . PRO A 1 201 ? 9.141 7.398 6.926 1 86.19 201 PRO A CA 1
ATOM 1610 C C . PRO A 1 201 ? 8.125 7.164 8.039 1 86.19 201 PRO A C 1
ATOM 1612 O O . PRO A 1 201 ? 7.465 8.102 8.492 1 86.19 201 PRO A O 1
ATOM 1615 N N . ALA A 1 202 ? 8.07 6.008 8.523 1 87.69 202 ALA A N 1
ATOM 1616 C CA . ALA A 1 202 ? 7.094 5.695 9.57 1 87.69 202 ALA A CA 1
ATOM 1617 C C . ALA A 1 202 ? 7.418 6.441 10.859 1 87.69 202 ALA A C 1
ATOM 1619 O O . ALA A 1 202 ? 6.512 6.883 11.57 1 87.69 202 ALA A O 1
ATOM 1620 N N . HIS A 1 203 ? 8.695 6.555 11.172 1 93.06 203 HIS A N 1
ATOM 1621 C CA . HIS A 1 203 ? 9.117 7.32 12.344 1 93.06 203 HIS A CA 1
ATOM 1622 C C . HIS A 1 203 ? 8.727 8.789 12.203 1 93.06 203 HIS A C 1
ATOM 1624 O O . HIS A 1 203 ? 8.156 9.375 13.125 1 93.06 203 HIS A O 1
ATOM 1630 N N . LEU A 1 204 ? 9.008 9.273 11.039 1 94.25 204 LEU A N 1
ATOM 1631 C CA . LEU A 1 204 ? 8.773 10.688 10.789 1 94.25 204 LEU A CA 1
ATOM 1632 C C . LEU A 1 204 ? 7.277 11 10.82 1 94.25 204 LEU A C 1
ATOM 1634 O O . LEU A 1 204 ? 6.859 11.992 11.43 1 94.25 204 LEU A O 1
ATOM 1638 N N . LYS A 1 205 ? 6.523 10.188 10.25 1 93 205 LYS A N 1
ATOM 1639 C CA . LYS A 1 205 ? 5.082 10.398 10.203 1 93 205 LYS A CA 1
ATOM 1640 C C . LYS A 1 205 ? 4.477 10.391 11.602 1 93 205 LYS A C 1
ATOM 1642 O O . LYS A 1 205 ? 3.658 11.25 11.938 1 93 205 LYS A O 1
ATOM 1647 N N . LEU A 1 206 ? 4.84 9.461 12.359 1 94.31 206 LEU A N 1
ATOM 1648 C CA . LEU A 1 206 ? 4.316 9.344 13.711 1 94.31 206 LEU A CA 1
ATOM 1649 C C . LEU A 1 206 ? 4.699 10.562 14.547 1 94.31 206 LEU A C 1
ATOM 1651 O O . LEU A 1 206 ? 3.859 11.133 15.25 1 94.31 206 LEU A O 1
ATOM 1655 N N . LEU A 1 207 ? 5.922 10.953 14.438 1 96.31 207 LEU A N 1
ATOM 1656 C CA . LEU A 1 207 ? 6.375 12.117 15.195 1 96.31 207 LEU A CA 1
ATOM 1657 C C . LEU A 1 207 ? 5.645 13.375 14.75 1 96.31 207 LEU A C 1
ATOM 1659 O O . LEU A 1 207 ? 5.238 14.195 15.578 1 96.31 207 LEU A O 1
ATOM 1663 N N . ALA A 1 208 ? 5.527 13.539 13.445 1 95.56 208 ALA A N 1
ATOM 1664 C CA . ALA A 1 208 ? 4.785 14.688 12.93 1 95.56 208 ALA A CA 1
ATOM 1665 C C . ALA A 1 208 ? 3.365 14.719 13.484 1 95.56 208 ALA A C 1
ATOM 1667 O O . ALA A 1 208 ? 2.871 15.781 13.883 1 95.56 208 ALA A O 1
ATOM 1668 N N . ALA A 1 209 ? 2.762 13.602 13.547 1 93.88 209 ALA A N 1
ATOM 1669 C CA . ALA A 1 209 ? 1.396 13.5 14.055 1 93.88 209 ALA A CA 1
ATOM 1670 C C . ALA A 1 209 ? 1.338 13.844 15.539 1 93.88 209 ALA A C 1
ATOM 1672 O O . ALA A 1 209 ? 0.461 14.594 15.977 1 93.88 209 ALA A O 1
ATOM 1673 N N . ILE A 1 210 ? 2.273 13.359 16.266 1 94.94 210 ILE A N 1
ATOM 1674 C CA . ILE A 1 210 ? 2.301 13.555 17.719 1 94.94 210 ILE A CA 1
ATOM 1675 C C . ILE A 1 210 ? 2.486 15.031 18.047 1 94.94 210 ILE A C 1
ATOM 1677 O O . ILE A 1 210 ? 1.837 15.562 18.938 1 94.94 210 ILE A O 1
ATOM 1681 N N . PHE A 1 211 ? 3.283 15.68 17.281 1 96 211 PHE A N 1
ATOM 1682 C CA . PHE A 1 211 ? 3.613 17.062 17.594 1 96 211 PHE A CA 1
ATOM 1683 C C . PHE A 1 211 ? 2.656 18.031 16.891 1 96 211 PHE A C 1
ATOM 1685 O O . PHE A 1 211 ? 2.746 19.234 17.078 1 96 211 PHE A O 1
ATOM 1692 N N . SER A 1 212 ? 1.719 17.547 16.188 1 93.12 212 SER A N 1
ATOM 1693 C CA . SER A 1 212 ? 0.919 18.344 15.25 1 93.12 212 SER A CA 1
ATOM 1694 C C . SER A 1 212 ? -0.02 19.281 15.984 1 93.12 212 SER A C 1
ATOM 1696 O O . SER A 1 212 ? -0.486 20.281 15.414 1 93.12 212 SER A O 1
ATOM 1698 N N . THR A 1 213 ? -0.288 19.031 17.266 1 91.25 213 THR A N 1
ATOM 1699 C CA . THR A 1 213 ? -1.23 19.859 18 1 91.25 213 THR A CA 1
ATOM 1700 C C . THR A 1 213 ? -0.512 21.031 18.672 1 91.25 213 THR A C 1
ATOM 1702 O O . THR A 1 213 ? -1.152 21.969 19.141 1 91.25 213 THR A O 1
ATOM 1705 N N . GLY A 1 214 ? 0.779 20.984 18.766 1 93.44 214 GLY A N 1
ATOM 1706 C CA . GLY A 1 214 ? 1.526 22.031 19.438 1 93.44 214 GLY A CA 1
ATOM 1707 C C . GLY A 1 214 ? 1.436 21.984 20.938 1 93.44 214 GLY A C 1
ATOM 1708 O O . GLY A 1 214 ? 1.67 22.984 21.625 1 93.44 214 GLY A O 1
ATOM 1709 N N . GLU A 1 215 ? 1.117 20.828 21.422 1 92.69 215 GLU A N 1
ATOM 1710 C CA . GLU A 1 215 ? 1.073 20.641 22.875 1 92.69 215 GLU A CA 1
ATOM 1711 C C . GLU A 1 215 ? 2.465 20.766 23.484 1 92.69 215 GLU A C 1
ATOM 1713 O O . GLU A 1 215 ? 3.457 20.375 22.875 1 92.69 215 GLU A O 1
ATOM 1718 N N . THR A 1 216 ? 2.395 21.312 24.656 1 94.62 216 THR A N 1
ATOM 1719 C CA . THR A 1 216 ? 3.662 21.469 25.359 1 94.62 216 THR A CA 1
ATOM 1720 C C . THR A 1 216 ? 4.352 20.125 25.547 1 94.62 216 THR A C 1
ATOM 1722 O O . THR A 1 216 ? 3.709 19.141 25.922 1 94.62 216 THR A O 1
ATOM 1725 N N . VAL A 1 217 ? 5.574 20.078 25.297 1 96.06 217 VAL A N 1
ATOM 1726 C CA . VAL A 1 217 ? 6.379 18.859 25.422 1 96.06 217 VAL A CA 1
ATOM 1727 C C . VAL A 1 217 ? 7.039 18.812 26.797 1 96.06 217 VAL A C 1
ATOM 1729 O O . VAL A 1 217 ? 7.625 19.812 27.25 1 96.06 217 VAL A O 1
ATOM 1732 N N . PRO A 1 218 ? 6.934 17.719 27.453 1 96 218 PRO A N 1
ATOM 1733 C CA . PRO A 1 218 ? 7.574 17.609 28.766 1 96 218 PRO A CA 1
ATOM 1734 C C . PRO A 1 218 ? 9.07 17.891 28.719 1 96 218 PRO A C 1
ATOM 1736 O O . PRO A 1 218 ? 9.75 17.5 27.766 1 96 218 PRO A O 1
ATOM 1739 N N . PHE A 1 219 ? 9.531 18.453 29.797 1 95.19 219 PHE A N 1
ATOM 1740 C CA . PHE A 1 219 ? 10.914 18.906 29.875 1 95.19 219 PHE A CA 1
ATOM 1741 C C . PHE A 1 219 ? 11.867 17.719 29.75 1 95.19 219 PHE A C 1
ATOM 1743 O O . PHE A 1 219 ? 12.914 17.828 29.109 1 95.19 219 PHE A O 1
ATOM 1750 N N . ASP A 1 220 ? 11.539 16.594 30.234 1 95 220 ASP A N 1
ATOM 1751 C CA . ASP A 1 220 ? 12.391 15.406 30.266 1 95 220 ASP A CA 1
ATOM 1752 C C . ASP A 1 220 ? 12.633 14.875 28.859 1 95 220 ASP A C 1
ATOM 1754 O O . ASP A 1 220 ? 13.633 14.188 28.609 1 95 220 ASP A O 1
ATOM 1758 N N . HIS A 1 221 ? 11.773 15.211 27.969 1 96.62 221 HIS A N 1
ATOM 1759 C CA . HIS A 1 221 ? 11.883 14.688 26.609 1 96.62 221 HIS A CA 1
ATOM 1760 C C . HIS A 1 221 ? 13.039 15.352 25.859 1 96.62 221 HIS A C 1
ATOM 1762 O O . HIS A 1 221 ? 13.523 14.812 24.859 1 96.62 221 HIS A O 1
ATOM 1768 N N . TYR A 1 222 ? 13.547 16.469 26.266 1 96 222 TYR A N 1
ATOM 1769 C CA . TYR A 1 222 ? 14.539 17.25 25.547 1 96 222 TYR A CA 1
ATOM 1770 C C . TYR A 1 222 ? 15.93 16.656 25.703 1 96 222 TYR A C 1
ATOM 1772 O O . TYR A 1 222 ? 16.875 17.094 25.047 1 96 222 TYR A O 1
ATOM 1780 N N . GLY A 1 223 ? 15.961 15.609 26.594 1 95.31 223 GLY A N 1
ATOM 1781 C CA . GLY A 1 223 ? 17.172 14.82 26.578 1 95.31 223 GLY A CA 1
ATOM 1782 C C . GLY A 1 223 ? 17.469 14.18 25.234 1 95.31 223 GLY A C 1
ATOM 1783 O O . GLY A 1 223 ? 18.625 14 24.859 1 95.31 223 GLY A O 1
ATOM 1784 N N . VAL A 1 224 ? 16.391 13.867 24.562 1 96 224 VAL A N 1
ATOM 1785 C CA . VAL A 1 224 ? 16.516 13.227 23.266 1 96 224 VAL A CA 1
ATOM 1786 C C . VAL A 1 224 ? 16.109 14.195 22.172 1 96 224 VAL A C 1
ATOM 1788 O O . VAL A 1 224 ? 16.766 14.289 21.125 1 96 224 VAL A O 1
ATOM 1791 N N . LEU A 1 225 ? 15.023 14.914 22.438 1 97.31 225 LEU A N 1
ATOM 1792 C CA . LEU A 1 225 ? 14.531 15.898 21.469 1 97.31 225 LEU A CA 1
ATOM 1793 C C . LEU A 1 225 ? 15.359 17.172 21.531 1 97.31 225 LEU A C 1
ATOM 1795 O O . LEU A 1 225 ? 14.844 18.234 21.859 1 97.31 225 LEU A O 1
ATOM 1799 N N . ASN A 1 226 ? 16.594 17.031 21.141 1 96.5 226 ASN A N 1
ATOM 1800 C CA . ASN A 1 226 ? 17.594 18.078 21.297 1 96.5 226 ASN A CA 1
ATOM 1801 C C . ASN A 1 226 ? 18.203 18.484 19.953 1 96.5 226 ASN A C 1
ATOM 1803 O O . ASN A 1 226 ? 17.625 18.203 18.906 1 96.5 226 ASN A O 1
ATOM 1807 N N . GLU A 1 227 ? 19.281 19.172 19.984 1 95.69 227 GLU A N 1
ATOM 1808 C CA . GLU A 1 227 ? 19.906 19.719 18.797 1 95.69 227 GLU A CA 1
ATOM 1809 C C . GLU A 1 227 ? 20.328 18.609 17.828 1 95.69 227 GLU A C 1
ATOM 1811 O O . GLU A 1 227 ? 20.25 18.766 16.609 1 95.69 227 GLU A O 1
ATOM 1816 N N . ARG A 1 228 ? 20.688 17.547 18.453 1 94.88 228 ARG A N 1
ATOM 1817 C CA . ARG A 1 228 ? 21.094 16.406 17.625 1 94.88 228 ARG A CA 1
ATOM 1818 C C . ARG A 1 228 ? 19.906 15.875 16.812 1 94.88 228 ARG A C 1
ATOM 1820 O O . ARG A 1 228 ? 20.047 15.555 15.633 1 94.88 228 ARG A O 1
ATOM 1827 N N . PHE A 1 229 ? 18.844 15.781 17.484 1 97.12 229 PHE A N 1
ATOM 1828 C CA . PHE A 1 229 ? 17.625 15.328 16.844 1 97.12 229 PHE A CA 1
ATOM 1829 C C . PHE A 1 229 ? 17.219 16.266 15.711 1 97.12 229 PHE A C 1
ATOM 1831 O O . PHE A 1 229 ? 16.938 15.82 14.594 1 97.12 229 PHE A O 1
ATOM 1838 N N . VAL A 1 230 ? 17.234 17.547 15.938 1 97.81 230 VAL A N 1
ATOM 1839 C CA . VAL A 1 230 ? 16.828 18.547 14.961 1 97.81 230 VAL A CA 1
ATOM 1840 C C . VAL A 1 230 ? 17.812 18.562 13.805 1 97.81 230 VAL A C 1
ATOM 1842 O O . VAL A 1 230 ? 17.422 18.656 12.641 1 97.81 230 VAL A O 1
ATOM 1845 N N . ASP A 1 231 ? 19.078 18.391 14.148 1 96.5 231 ASP A N 1
ATOM 1846 C CA . ASP A 1 231 ? 20.109 18.344 13.125 1 96.5 231 ASP A CA 1
ATOM 1847 C C . ASP A 1 231 ? 19.875 17.188 12.164 1 96.5 231 ASP A C 1
ATOM 1849 O O . ASP A 1 231 ? 20.016 17.344 10.945 1 96.5 231 ASP A O 1
ATOM 1853 N N . PHE A 1 232 ? 19.531 16.109 12.734 1 95.12 232 PHE A N 1
ATOM 1854 C CA . PHE A 1 232 ? 19.25 14.922 11.93 1 95.12 232 PHE A CA 1
ATOM 1855 C C . PHE A 1 232 ? 18.109 15.195 10.953 1 95.12 232 PHE A C 1
ATOM 1857 O O . PHE A 1 232 ? 18.203 14.852 9.773 1 95.12 232 PHE A O 1
ATOM 1864 N N . LEU A 1 233 ? 17.031 15.82 11.383 1 96 233 LEU A N 1
ATOM 1865 C CA . LEU A 1 233 ? 15.875 16.141 10.562 1 96 233 LEU A CA 1
ATOM 1866 C C . LEU A 1 233 ? 16.234 17.125 9.469 1 96 233 LEU A C 1
ATOM 1868 O O . LEU A 1 233 ? 15.805 16.984 8.32 1 96 233 LEU A O 1
ATOM 1872 N N . ILE A 1 234 ? 17.062 18.141 9.789 1 95.56 234 ILE A N 1
ATOM 1873 C CA . ILE A 1 234 ? 17.469 19.156 8.836 1 95.56 234 ILE A CA 1
ATOM 1874 C C . ILE A 1 234 ? 18.266 18.516 7.699 1 95.56 234 ILE A C 1
ATOM 1876 O O . ILE A 1 234 ? 18.031 18.812 6.527 1 95.56 234 ILE A O 1
ATOM 1880 N N . ARG A 1 235 ? 19.078 17.625 8.047 1 91.88 235 ARG A N 1
ATOM 1881 C CA . ARG A 1 235 ? 19.906 16.953 7.047 1 91.88 235 ARG A CA 1
ATOM 1882 C C . ARG A 1 235 ? 19.062 16.125 6.094 1 91.88 235 ARG A C 1
ATOM 1884 O O . ARG A 1 235 ? 19.312 16.109 4.887 1 91.88 235 ARG A O 1
ATOM 1891 N N . ILE A 1 236 ? 18.047 15.461 6.648 1 89.81 236 ILE A N 1
ATOM 1892 C CA . ILE A 1 236 ? 17.141 14.695 5.797 1 89.81 236 ILE A CA 1
ATOM 1893 C C . ILE A 1 236 ? 16.406 15.641 4.844 1 89.81 236 ILE A C 1
ATOM 1895 O O . ILE A 1 236 ? 16.297 15.359 3.65 1 89.81 236 ILE A O 1
ATOM 1899 N N . PHE A 1 237 ? 15.992 16.703 5.305 1 92.31 237 PHE A N 1
ATOM 1900 C CA . PHE A 1 237 ? 15.188 17.641 4.531 1 92.31 237 PHE A CA 1
ATOM 1901 C C . PHE A 1 237 ? 15.992 18.234 3.389 1 92.31 237 PHE A C 1
ATOM 1903 O O . PHE A 1 237 ? 15.484 18.391 2.273 1 92.31 237 PHE A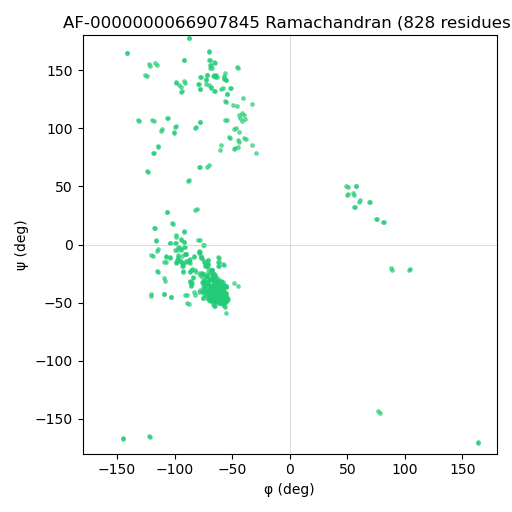 O 1
ATOM 1910 N N . ILE A 1 238 ? 17.25 18.531 3.664 1 87.19 238 ILE A N 1
ATOM 1911 C CA . ILE A 1 238 ? 18.078 19.219 2.682 1 87.19 238 ILE A CA 1
ATOM 1912 C C . ILE A 1 238 ? 18.547 18.234 1.613 1 87.19 238 ILE A C 1
ATOM 1914 O O . ILE A 1 238 ? 18.719 18.609 0.453 1 87.19 238 ILE A O 1
ATOM 1918 N N . ASP A 1 239 ? 18.609 17.031 2.039 1 77.81 239 ASP A N 1
ATOM 1919 C CA . ASP A 1 239 ? 19.125 16.031 1.127 1 77.81 239 ASP A CA 1
ATOM 1920 C C . ASP A 1 239 ? 18.016 15.438 0.264 1 77.81 239 ASP A C 1
ATOM 1922 O O . ASP A 1 239 ? 17.828 14.219 0.235 1 77.81 239 ASP A O 1
ATOM 1926 N N . GLN A 1 240 ? 17.266 16.281 -0.431 1 62.94 240 GLN A N 1
ATOM 1927 C CA . GLN A 1 240 ? 16.094 15.883 -1.209 1 62.94 240 GLN A CA 1
ATOM 1928 C C . GLN A 1 240 ? 16.484 14.984 -2.375 1 62.94 240 GLN A C 1
ATOM 1930 O O . GLN A 1 240 ? 15.703 14.125 -2.797 1 62.94 240 GLN A O 1
ATOM 1935 N N . GLU A 1 241 ? 17.578 15.227 -2.822 1 52.53 241 GLU A N 1
ATOM 1936 C CA . GLU A 1 241 ? 18.031 14.477 -3.992 1 52.53 241 GLU A CA 1
ATOM 1937 C C . GLU A 1 241 ? 18.375 13.039 -3.627 1 52.53 241 GLU A C 1
ATOM 1939 O O . GLU A 1 241 ? 18.203 12.125 -4.438 1 52.53 241 GLU A O 1
ATOM 1944 N N . GLN A 1 242 ? 18.734 12.914 -2.445 1 47.84 242 GLN A N 1
ATOM 1945 C CA . GLN A 1 242 ? 19.281 11.609 -2.066 1 47.84 242 GLN A CA 1
ATOM 1946 C C . GLN A 1 242 ? 18.25 10.812 -1.259 1 47.84 242 GLN A C 1
ATOM 1948 O O . GLN A 1 242 ? 18.438 9.617 -1.025 1 47.84 242 GLN A O 1
ATOM 1953 N N . THR A 1 243 ? 17.281 11.453 -0.886 1 50.41 243 THR A N 1
ATOM 1954 C CA . THR A 1 243 ? 16.297 10.766 -0.058 1 50.41 243 THR A CA 1
ATOM 1955 C C . THR A 1 243 ? 15.102 10.305 -0.898 1 50.41 243 THR A C 1
ATOM 1957 O O . THR A 1 243 ? 14.773 10.93 -1.912 1 50.41 243 THR A O 1
ATOM 1960 N N . PRO A 1 244 ? 14.672 9.086 -0.559 1 45.31 244 PRO A N 1
ATOM 1961 C CA . PRO A 1 244 ? 13.469 8.656 -1.269 1 45.31 244 PRO A CA 1
ATOM 1962 C C . PRO A 1 244 ? 12.398 9.742 -1.327 1 45.31 244 PRO A C 1
ATOM 1964 O O . PRO A 1 244 ? 12.398 10.664 -0.506 1 45.31 244 PRO A O 1
ATOM 1967 N N . ILE A 1 245 ? 11.625 9.695 -2.303 1 45.16 245 ILE A N 1
ATOM 1968 C CA . ILE A 1 245 ? 10.578 10.688 -2.543 1 45.16 245 ILE A CA 1
ATOM 1969 C C . ILE A 1 245 ? 9.672 10.789 -1.318 1 45.16 245 ILE A C 1
ATOM 1971 O O . ILE A 1 245 ? 9.234 9.773 -0.774 1 45.16 245 ILE A O 1
ATOM 1975 N N . GLY A 1 246 ? 9.555 11.922 -0.774 1 67 246 GLY A N 1
ATOM 1976 C CA . GLY A 1 246 ? 8.586 12.172 0.277 1 67 246 GLY A CA 1
ATOM 1977 C C . GLY A 1 246 ? 9.203 12.25 1.659 1 67 246 GLY A C 1
ATOM 1978 O O . GLY A 1 246 ? 8.625 12.844 2.572 1 67 246 GLY A O 1
ATOM 1979 N N . ILE A 1 247 ? 10.398 11.672 1.808 1 79.44 247 ILE A N 1
ATOM 1980 C CA . ILE A 1 247 ? 11.016 11.625 3.131 1 79.44 247 ILE A CA 1
ATOM 1981 C C . ILE A 1 247 ? 11.398 13.039 3.566 1 79.44 247 ILE A C 1
ATOM 1983 O O . ILE A 1 247 ? 11.266 13.391 4.742 1 79.44 247 ILE A O 1
ATOM 1987 N N . ALA A 1 248 ? 11.867 13.766 2.609 1 82.56 248 ALA A N 1
ATOM 1988 C CA . ALA A 1 248 ? 12.219 15.156 2.906 1 82.56 248 ALA A CA 1
ATOM 1989 C C . ALA A 1 248 ? 10.992 15.93 3.393 1 82.56 248 ALA A C 1
ATOM 1991 O O . ALA A 1 248 ? 11.086 16.703 4.352 1 82.56 248 ALA A O 1
ATOM 1992 N N . ASP A 1 249 ? 9.867 15.727 2.82 1 84.25 249 ASP A N 1
ATOM 1993 C CA . ASP A 1 249 ? 8.617 16.375 3.221 1 84.25 249 ASP A CA 1
ATOM 1994 C C . ASP A 1 249 ? 8.219 15.969 4.641 1 84.25 249 ASP A C 1
ATOM 1996 O O . ASP A 1 249 ? 7.738 16.797 5.414 1 84.25 249 ASP A O 1
ATOM 2000 N N . LEU A 1 250 ? 8.453 14.695 4.859 1 90.06 250 LEU A N 1
ATOM 2001 C CA . LEU A 1 250 ? 8.125 14.195 6.191 1 90.06 250 LEU A CA 1
ATOM 2002 C C . LEU A 1 250 ? 9.031 14.82 7.246 1 90.06 250 LEU A C 1
ATOM 2004 O O . LEU A 1 250 ? 8.57 15.164 8.336 1 90.06 250 LEU A O 1
ATOM 2008 N N . ALA A 1 251 ? 10.273 14.93 6.875 1 94.38 251 ALA A N 1
ATOM 2009 C CA . ALA A 1 251 ? 11.211 15.57 7.797 1 94.38 251 ALA A CA 1
ATOM 2010 C C . ALA A 1 251 ? 10.805 17.016 8.086 1 94.38 251 ALA A C 1
ATOM 2012 O O . ALA A 1 251 ? 10.828 17.453 9.234 1 94.38 251 ALA A O 1
ATOM 2013 N N . LEU A 1 252 ? 10.406 17.734 7.07 1 94.62 252 LEU A N 1
ATOM 2014 C CA . LEU A 1 252 ? 9.93 19.094 7.254 1 94.62 252 LEU A CA 1
ATOM 2015 C C . LEU A 1 252 ? 8.688 19.109 8.148 1 94.62 252 LEU A C 1
ATOM 2017 O O . LEU A 1 252 ? 8.57 19.969 9.023 1 94.62 252 LEU A O 1
ATOM 2021 N N . ALA A 1 253 ? 7.824 18.156 7.914 1 95.19 253 ALA A N 1
ATOM 2022 C CA . ALA A 1 253 ? 6.602 18.078 8.711 1 95.19 253 ALA A CA 1
ATOM 2023 C C . ALA A 1 253 ? 6.918 17.906 10.195 1 95.19 253 ALA A C 1
ATOM 2025 O O . ALA A 1 253 ? 6.281 18.547 11.039 1 95.19 253 ALA A O 1
ATOM 2026 N N . VAL A 1 254 ? 7.883 17.094 10.492 1 97.44 254 VAL A N 1
ATOM 2027 C CA . VAL A 1 254 ? 8.266 16.891 11.883 1 97.44 254 VAL A CA 1
ATOM 2028 C C . VAL A 1 254 ? 8.852 18.172 12.453 1 97.44 254 VAL A C 1
ATOM 2030 O O . VAL A 1 254 ? 8.531 18.578 13.578 1 97.44 254 VAL A O 1
ATOM 2033 N N . ILE A 1 255 ? 9.711 18.844 11.68 1 98.06 255 ILE A N 1
ATOM 2034 C CA . ILE A 1 255 ? 10.391 20.062 12.133 1 98.06 255 ILE A CA 1
ATOM 2035 C C . ILE A 1 255 ? 9.352 21.125 12.477 1 98.06 255 ILE A C 1
ATOM 2037 O O . ILE A 1 255 ? 9.367 21.688 13.578 1 98.06 255 ILE A O 1
ATOM 2041 N N . VAL A 1 256 ? 8.445 21.312 11.562 1 97.75 256 VAL A N 1
ATOM 2042 C CA . VAL A 1 256 ? 7.496 22.406 11.75 1 97.75 256 VAL A CA 1
ATOM 2043 C C . VAL A 1 256 ? 6.461 22.016 12.805 1 97.75 256 VAL A C 1
ATOM 2045 O O . VAL A 1 256 ? 5.984 22.875 13.562 1 97.75 256 VAL A O 1
ATOM 2048 N N . ALA A 1 257 ? 6.109 20.766 12.906 1 96.94 257 ALA A N 1
ATOM 2049 C CA . ALA A 1 257 ? 5.191 20.297 13.945 1 96.94 257 ALA A CA 1
ATOM 2050 C C . ALA A 1 257 ? 5.816 20.453 15.336 1 96.94 257 ALA A C 1
ATOM 2052 O O . ALA A 1 257 ? 5.18 20.953 16.25 1 96.94 257 ALA A O 1
ATOM 2053 N N . PHE A 1 258 ? 7.051 19.984 15.461 1 97.81 258 PHE A N 1
ATOM 2054 C CA . PHE A 1 258 ? 7.777 20.078 16.719 1 97.81 258 PHE A CA 1
ATOM 2055 C C . PHE A 1 258 ? 7.941 21.531 17.156 1 97.81 258 PHE A C 1
ATOM 2057 O O . PHE A 1 258 ? 7.898 21.844 18.344 1 97.81 258 PHE A O 1
ATOM 2064 N N . ASN A 1 259 ? 8.039 22.422 16.203 1 98.12 259 ASN A N 1
ATOM 2065 C CA . ASN A 1 259 ? 8.242 23.844 16.484 1 98.12 259 ASN A CA 1
ATOM 2066 C C . ASN A 1 259 ? 6.977 24.5 17.031 1 98.12 259 ASN A C 1
ATOM 2068 O O . ASN A 1 259 ? 7.039 25.547 17.656 1 98.12 259 ASN A O 1
ATOM 2072 N N . LEU A 1 260 ? 5.895 23.891 16.875 1 96.5 260 LEU A N 1
ATOM 2073 C CA . LEU A 1 260 ? 4.609 24.5 17.188 1 96.5 260 LEU A CA 1
ATOM 2074 C C . LEU A 1 260 ? 4.492 24.766 18.688 1 96.5 260 LEU A C 1
ATOM 2076 O O . LEU A 1 260 ? 3.836 25.734 19.109 1 96.5 260 LEU A O 1
ATOM 2080 N N . HIS A 1 261 ? 5.121 23.969 19.469 1 96.06 261 HIS A N 1
ATOM 2081 C CA . HIS A 1 261 ? 4.852 24.047 20.906 1 96.06 261 HIS A CA 1
ATOM 2082 C C . HIS A 1 261 ? 5.684 25.156 21.547 1 96.06 261 HIS A C 1
ATOM 2084 O O . HIS A 1 261 ? 5.434 25.531 22.703 1 96.06 261 HIS A O 1
ATOM 2090 N N . PHE A 1 262 ? 6.609 25.688 20.859 1 97.06 262 PHE A N 1
ATOM 2091 C CA . PHE A 1 262 ? 7.434 26.719 21.453 1 97.06 262 PHE A CA 1
ATOM 2092 C C . PHE A 1 262 ? 6.691 28.047 21.484 1 97.06 262 PHE A C 1
ATOM 2094 O O . PHE A 1 262 ? 6.082 28.453 20.484 1 97.06 262 PHE A O 1
ATOM 2101 N N . PRO A 1 263 ? 6.742 28.703 22.578 1 95.38 263 PRO A N 1
ATOM 2102 C CA . PRO A 1 263 ? 6.082 30.016 22.641 1 95.38 263 PRO A CA 1
ATOM 2103 C C . PRO A 1 263 ? 6.801 31.078 21.812 1 95.38 263 PRO A C 1
ATOM 2105 O O . PRO A 1 263 ? 7.941 30.859 21.391 1 95.38 263 PRO A O 1
ATOM 2108 N N . ALA A 1 264 ? 6.059 32.125 21.641 1 92.25 264 ALA A N 1
ATOM 2109 C CA . ALA A 1 264 ? 6.633 33.25 20.922 1 92.25 264 ALA A CA 1
ATOM 2110 C C . ALA A 1 264 ? 7.824 33.844 21.672 1 92.25 264 ALA A C 1
ATOM 2112 O O . ALA A 1 264 ? 7.844 33.844 22.906 1 92.25 264 ALA A O 1
ATOM 2113 N N . ASP A 1 265 ? 8.797 34.281 20.984 1 93.94 265 ASP A N 1
ATOM 2114 C CA . ASP A 1 265 ? 9.961 35 21.516 1 93.94 265 ASP A CA 1
ATOM 2115 C C . ASP A 1 265 ? 10.719 34.125 22.516 1 93.94 265 ASP A C 1
ATOM 2117 O O . ASP A 1 265 ? 11.109 34.594 23.578 1 93.94 265 ASP A O 1
ATOM 2121 N N . TYR A 1 266 ? 10.805 32.844 22.203 1 95.25 266 TYR A N 1
ATOM 2122 C CA . TYR A 1 266 ? 11.5 31.875 23.047 1 95.25 266 TYR A CA 1
ATOM 2123 C C . TYR A 1 266 ? 12.906 31.594 22.516 1 95.25 266 TYR A C 1
ATOM 2125 O O . TYR A 1 266 ? 13.086 30.75 21.641 1 95.25 266 TYR A O 1
ATOM 2133 N N . HIS A 1 267 ? 13.844 32.188 23.109 1 93.75 267 HIS A N 1
ATOM 2134 C CA . HIS A 1 267 ? 15.203 32.188 22.578 1 93.75 267 HIS A CA 1
ATOM 2135 C C . HIS A 1 267 ? 15.883 30.844 22.781 1 93.75 267 HIS A C 1
ATOM 2137 O O . HIS A 1 267 ? 16.922 30.578 22.172 1 93.75 267 HIS A O 1
ATOM 2143 N N . ASP A 1 268 ? 15.242 30.016 23.656 1 94.19 268 ASP A N 1
ATOM 2144 C CA . ASP A 1 268 ? 15.805 28.688 23.859 1 94.19 268 ASP A CA 1
ATOM 2145 C C . ASP A 1 268 ? 15.172 27.672 22.906 1 94.19 268 ASP A C 1
ATOM 2147 O O . ASP A 1 268 ? 15.336 26.469 23.094 1 94.19 268 ASP A O 1
ATOM 2151 N N . ASN A 1 269 ? 14.43 28.125 21.953 1 96.56 269 ASN A N 1
ATOM 2152 C CA . ASN A 1 269 ? 13.859 27.281 20.906 1 96.56 269 ASN A CA 1
ATOM 2153 C C . ASN A 1 269 ? 14.93 26.453 20.188 1 96.56 269 ASN A C 1
ATOM 2155 O O . ASN A 1 269 ? 15.695 27 19.391 1 96.56 269 ASN A O 1
ATOM 2159 N N . VAL A 1 270 ? 14.961 25.188 20.453 1 96.81 270 VAL A N 1
ATOM 2160 C CA . VAL A 1 270 ? 16.031 24.312 19.984 1 96.81 270 VAL A CA 1
ATOM 2161 C C . VAL A 1 270 ? 16.016 24.234 18.453 1 96.81 270 VAL A C 1
ATOM 2163 O O . VAL A 1 270 ? 17.062 24.094 17.828 1 96.81 270 VAL A O 1
ATOM 2166 N N . VAL A 1 271 ? 14.859 24.344 17.797 1 97.75 271 VAL A N 1
ATOM 2167 C CA . VAL A 1 271 ? 14.742 24.281 16.344 1 97.75 271 VAL A CA 1
ATOM 2168 C C . VAL A 1 271 ? 15.43 25.484 15.711 1 97.75 271 VAL A C 1
ATOM 2170 O O . VAL A 1 271 ? 16.281 25.328 14.828 1 97.75 271 VAL A O 1
ATOM 2173 N N . VAL A 1 272 ? 15.125 26.656 16.234 1 97.5 272 VAL A N 1
ATOM 2174 C CA . VAL A 1 272 ? 15.68 27.891 15.695 1 97.5 272 VAL A CA 1
ATOM 2175 C C . VAL A 1 272 ? 17.172 27.969 15.992 1 97.5 272 VAL A C 1
ATOM 2177 O O . VAL A 1 272 ? 17.969 28.344 15.125 1 97.5 272 VAL A O 1
ATOM 2180 N N . LYS A 1 273 ? 17.578 27.562 17.156 1 96.5 273 LYS A N 1
ATOM 2181 C CA . LYS A 1 273 ? 18.984 27.562 17.547 1 96.5 273 LYS A CA 1
ATOM 2182 C C . LYS A 1 273 ? 19.797 26.641 16.625 1 96.5 273 LYS A C 1
ATOM 2184 O O . LYS A 1 273 ? 20.859 27.016 16.125 1 96.5 273 LYS A O 1
ATOM 2189 N N . CYS A 1 274 ? 19.234 25.484 16.438 1 96.5 274 CYS A N 1
ATOM 2190 C CA . CYS A 1 274 ? 19.922 24.516 15.586 1 96.5 274 CYS A CA 1
ATOM 2191 C C . CYS A 1 274 ? 20.016 25.016 14.156 1 96.5 274 CYS A C 1
ATOM 2193 O O . CYS A 1 274 ? 21.078 24.906 13.531 1 96.5 274 CYS A O 1
ATOM 2195 N N . LEU A 1 275 ? 19 25.562 13.648 1 95.88 275 LEU A N 1
ATOM 2196 C CA . LEU A 1 275 ? 18.984 26.109 12.297 1 95.88 275 LEU A CA 1
ATOM 2197 C C . LEU A 1 275 ? 20 27.234 12.148 1 95.88 275 LEU A C 1
ATOM 2199 O O . LEU A 1 275 ? 20.734 27.297 11.164 1 95.88 275 LEU A O 1
ATOM 2203 N N . SER A 1 276 ? 20.016 28.109 13.102 1 95.44 276 SER A N 1
ATOM 2204 C CA . SER A 1 276 ? 20.875 29.297 13.078 1 95.44 276 SER A CA 1
ATOM 2205 C C . SER A 1 276 ? 22.344 28.906 13.062 1 95.44 276 SER A C 1
ATOM 2207 O O . SER A 1 276 ? 23.172 29.594 12.445 1 95.44 276 SER A O 1
ATOM 2209 N N . ASN A 1 277 ? 22.656 27.797 13.633 1 94.38 277 ASN A N 1
ATOM 2210 C CA . ASN A 1 277 ? 24.047 27.375 13.758 1 94.38 277 ASN A CA 1
ATOM 2211 C C . ASN A 1 277 ? 24.391 26.281 12.75 1 94.38 277 ASN A C 1
ATOM 2213 O O . ASN A 1 277 ? 25.531 25.828 12.688 1 94.38 277 ASN A O 1
ATOM 2217 N N . HIS A 1 278 ? 23.484 25.938 11.977 1 94.25 278 HIS A N 1
ATOM 2218 C CA . HIS A 1 278 ? 23.672 24.812 11.07 1 94.25 278 HIS A CA 1
ATOM 2219 C C . HIS A 1 278 ? 24.531 25.203 9.867 1 94.25 278 HIS A C 1
ATOM 2221 O O . HIS A 1 278 ? 24.375 26.312 9.328 1 94.25 278 HIS A O 1
ATOM 2227 N N . GLU A 1 279 ? 25.344 24.297 9.414 1 92.81 279 GLU A N 1
ATOM 2228 C CA . GLU A 1 279 ? 26.234 24.562 8.289 1 92.81 279 GLU A CA 1
ATOM 2229 C C . GLU A 1 279 ? 25.438 24.75 6.996 1 92.81 279 GLU A C 1
ATOM 2231 O O . GLU A 1 279 ? 25.844 25.531 6.125 1 92.81 279 GLU A O 1
ATOM 2236 N N . SER A 1 280 ? 24.328 24.109 6.922 1 92.81 280 SER A N 1
ATOM 2237 C CA . SER A 1 280 ? 23.531 24.172 5.703 1 92.81 280 SER A CA 1
ATOM 2238 C C . SER A 1 280 ? 22.281 25.031 5.891 1 92.81 280 SER A C 1
ATOM 2240 O O . SER A 1 280 ? 21.234 24.766 5.281 1 92.81 280 SER A O 1
ATOM 2242 N N . ARG A 1 281 ? 22.328 25.984 6.758 1 93.75 281 ARG A N 1
ATOM 2243 C CA . ARG A 1 281 ? 21.188 26.828 7.09 1 93.75 281 ARG A CA 1
ATOM 2244 C C . ARG A 1 281 ? 20.656 27.547 5.852 1 93.75 281 ARG A C 1
ATOM 2246 O O . ARG A 1 281 ? 19.453 27.703 5.68 1 93.75 281 ARG A O 1
ATOM 2253 N N . LEU A 1 282 ? 21.578 27.969 4.941 1 92.06 282 LEU A N 1
ATOM 2254 C CA . LEU A 1 282 ? 21.172 28.688 3.742 1 92.06 282 LEU A CA 1
ATOM 2255 C C . LEU A 1 282 ? 20.391 27.781 2.799 1 92.06 282 LEU A C 1
ATOM 2257 O O . LEU A 1 282 ? 19.359 28.203 2.244 1 92.06 282 LEU A O 1
ATOM 2261 N N . LEU A 1 283 ? 20.875 26.625 2.701 1 90.38 283 LEU A N 1
ATOM 2262 C CA . LEU A 1 283 ? 20.203 25.656 1.843 1 90.38 283 LEU A CA 1
ATOM 2263 C C . LEU A 1 283 ? 18.844 25.281 2.418 1 90.38 283 LEU A C 1
ATOM 2265 O O . LEU A 1 283 ? 17.875 25.109 1.674 1 90.38 283 LEU A O 1
ATOM 2269 N N . PHE A 1 284 ? 18.75 25.094 3.699 1 94.5 284 PHE A N 1
ATOM 2270 C CA . PHE A 1 284 ? 17.484 24.797 4.363 1 94.5 284 PHE A CA 1
ATOM 2271 C C . PHE A 1 284 ? 16.469 25.875 4.059 1 94.5 284 PHE A C 1
ATOM 2273 O O . PHE A 1 284 ? 15.336 25.578 3.66 1 94.5 284 PHE A O 1
ATOM 2280 N N . MET A 1 285 ? 16.891 27.109 4.223 1 93.44 285 MET A N 1
ATOM 2281 C CA . MET A 1 285 ? 15.977 28.234 4.035 1 93.44 285 MET A CA 1
ATOM 2282 C C . MET A 1 285 ? 15.547 28.359 2.576 1 93.44 285 MET A C 1
ATOM 2284 O O . MET A 1 285 ? 14.391 28.672 2.285 1 93.44 285 MET A O 1
ATOM 2288 N N . GLU A 1 286 ? 16.484 28.109 1.71 1 89.19 286 GLU A N 1
ATOM 2289 C CA . GLU A 1 286 ? 16.156 28.109 0.289 1 89.19 286 GLU A CA 1
ATOM 2290 C C . GLU A 1 286 ? 15.047 27.109 -0.019 1 89.19 286 GLU A C 1
ATOM 2292 O O . GLU A 1 286 ? 14.086 27.438 -0.719 1 89.19 286 GLU A O 1
ATOM 2297 N N . ARG A 1 287 ? 15.164 25.969 0.52 1 86.62 287 ARG A N 1
ATOM 2298 C CA . ARG A 1 287 ? 14.164 24.922 0.289 1 86.62 287 ARG A CA 1
ATOM 2299 C C . ARG A 1 287 ? 12.852 25.266 0.982 1 86.62 287 ARG A C 1
ATOM 2301 O O . ARG A 1 287 ? 11.773 25.031 0.432 1 86.62 287 ARG A O 1
ATOM 2308 N N . LEU A 1 288 ? 12.961 25.812 2.172 1 92.56 288 LEU A N 1
ATOM 2309 C CA . LEU A 1 288 ? 11.781 26.188 2.936 1 92.56 288 LEU A CA 1
ATOM 2310 C C . LEU A 1 288 ? 10.969 27.234 2.184 1 92.56 288 LEU A C 1
ATOM 2312 O O . LEU A 1 288 ? 9.734 27.219 2.227 1 92.56 288 LEU A O 1
ATOM 2316 N N . MET A 1 289 ? 11.672 28.109 1.424 1 89.12 289 MET A N 1
ATOM 2317 C CA . MET A 1 289 ? 11.008 29.188 0.699 1 89.12 289 MET A CA 1
ATOM 2318 C C . MET A 1 289 ? 10.094 28.625 -0.391 1 89.12 289 MET A C 1
ATOM 2320 O O . MET A 1 289 ? 9.055 29.203 -0.692 1 89.12 289 MET A O 1
ATOM 2324 N N . ILE A 1 290 ? 10.477 27.516 -0.854 1 80.5 290 ILE A N 1
ATOM 2325 C CA . ILE A 1 290 ? 9.641 26.875 -1.862 1 80.5 290 ILE A CA 1
ATOM 2326 C C . ILE A 1 290 ? 8.305 26.484 -1.248 1 80.5 290 ILE A C 1
ATOM 2328 O O . ILE A 1 290 ? 7.246 26.766 -1.819 1 80.5 290 ILE A O 1
ATOM 2332 N N . TYR A 1 291 ? 8.359 25.906 -0.088 1 86.44 291 TYR A N 1
ATOM 2333 C CA . TYR A 1 291 ? 7.148 25.484 0.609 1 86.44 291 TYR A CA 1
ATOM 2334 C C . TYR A 1 291 ? 6.332 26.688 1.064 1 86.44 291 TYR A C 1
ATOM 2336 O O . TYR A 1 291 ? 5.102 26.672 0.986 1 86.44 291 TYR A O 1
ATOM 2344 N N . PHE A 1 292 ? 7.016 27.688 1.521 1 91.94 292 PHE A N 1
ATOM 2345 C CA . PHE A 1 292 ? 6.367 28.922 1.958 1 91.94 292 PHE A CA 1
ATOM 2346 C C . PHE A 1 292 ? 5.621 29.578 0.803 1 91.94 292 PHE A C 1
ATOM 2348 O O . PHE A 1 292 ? 4.469 30 0.955 1 91.94 292 PHE A O 1
ATOM 2355 N N . ASN A 1 293 ? 6.246 29.594 -0.329 1 82.12 293 ASN A N 1
ATOM 2356 C CA . ASN A 1 293 ? 5.672 30.219 -1.514 1 82.12 293 ASN A CA 1
ATOM 2357 C C . ASN A 1 293 ? 4.414 29.5 -1.979 1 82.12 293 ASN A C 1
ATOM 2359 O O . ASN A 1 293 ? 3.482 30.125 -2.488 1 82.12 293 ASN A O 1
ATOM 2363 N N . CYS A 1 294 ? 4.34 28.281 -1.672 1 78.19 294 CYS A N 1
ATOM 2364 C CA . CYS A 1 294 ? 3.221 27.469 -2.129 1 78.19 294 CYS A CA 1
ATOM 2365 C C . CYS A 1 294 ? 2.166 27.328 -1.04 1 78.19 294 CYS A C 1
ATOM 2367 O O . CYS A 1 294 ? 1.195 26.594 -1.201 1 78.19 294 CYS A O 1
ATOM 2369 N N . ARG A 1 295 ? 2.26 28 0.021 1 83.19 295 ARG A N 1
ATOM 2370 C CA . ARG A 1 295 ? 1.34 27.859 1.146 1 83.19 295 ARG A CA 1
ATOM 2371 C C . ARG A 1 295 ? 1.169 26.406 1.548 1 83.19 295 ARG A C 1
ATOM 2373 O O . ARG A 1 295 ? 0.049 25.953 1.781 1 83.19 295 ARG A O 1
ATOM 2380 N N . ASP A 1 296 ? 2.299 25.703 1.577 1 83 296 ASP A N 1
ATOM 2381 C CA . ASP A 1 296 ? 2.264 24.281 1.87 1 83 296 ASP A CA 1
ATOM 2382 C C . ASP A 1 296 ? 1.941 24.031 3.342 1 83 296 ASP A C 1
ATOM 2384 O O . ASP A 1 296 ? 2.275 24.844 4.203 1 83 296 ASP A O 1
ATOM 2388 N N . ASP A 1 297 ? 1.244 22.984 3.604 1 88.69 297 ASP A N 1
ATOM 2389 C CA . ASP A 1 297 ? 0.946 22.484 4.945 1 88.69 297 ASP A CA 1
ATOM 2390 C C . ASP A 1 297 ? 1.517 21.094 5.156 1 88.69 297 ASP A C 1
ATOM 2392 O O . ASP A 1 297 ? 0.78 20.094 5.121 1 88.69 297 ASP A O 1
ATOM 2396 N N . PRO A 1 298 ? 2.832 21.062 5.426 1 89.5 298 PRO A N 1
ATOM 2397 C CA . PRO A 1 298 ? 3.471 19.75 5.551 1 89.5 298 PRO A CA 1
ATOM 2398 C C . PRO A 1 298 ? 2.818 18.875 6.621 1 89.5 298 PRO A C 1
ATOM 2400 O O . PRO A 1 298 ? 2.738 17.656 6.457 1 89.5 298 PRO A O 1
ATOM 2403 N N . VAL A 1 299 ? 2.32 19.422 7.734 1 91.69 299 VAL A N 1
ATOM 2404 C CA . VAL A 1 299 ? 1.712 18.672 8.82 1 91.69 299 VAL A CA 1
ATOM 2405 C C . VAL A 1 299 ? 0.413 18.016 8.344 1 91.69 299 VAL A C 1
ATOM 2407 O O . VAL A 1 299 ? 0.214 16.812 8.5 1 91.69 299 VAL A O 1
ATOM 2410 N N . GLY A 1 300 ? -0.416 18.844 7.758 1 86.81 300 GLY A N 1
ATOM 2411 C CA . GLY A 1 300 ? -1.678 18.312 7.25 1 86.81 300 GLY A CA 1
ATOM 2412 C C . GLY A 1 300 ? -1.502 17.297 6.145 1 86.81 300 GLY A C 1
ATOM 2413 O O . GLY A 1 300 ? -2.219 16.297 6.102 1 86.81 300 GLY A O 1
ATOM 2414 N N . ARG A 1 301 ? -0.626 17.531 5.316 1 78.38 301 ARG A N 1
ATOM 2415 C CA . ARG A 1 301 ? -0.41 16.672 4.152 1 78.38 301 ARG A CA 1
ATOM 2416 C C . ARG A 1 301 ? 0.164 15.32 4.566 1 78.38 301 ARG A C 1
ATOM 2418 O O . ARG A 1 301 ? -0.194 14.289 3.994 1 78.38 301 ARG A O 1
ATOM 2425 N N . CYS A 1 302 ? 1.053 15.375 5.535 1 78.06 302 CYS A N 1
ATOM 2426 C CA . CYS A 1 302 ? 1.806 14.172 5.867 1 78.06 302 CYS A CA 1
ATOM 2427 C C . CYS A 1 302 ? 1.119 13.383 6.977 1 78.06 302 CYS A C 1
ATOM 2429 O O . CYS A 1 302 ? 1.435 12.219 7.203 1 78.06 302 CYS A O 1
ATOM 2431 N N . THR A 1 303 ? 0.258 14.156 7.578 1 79.88 303 THR A N 1
ATOM 2432 C CA . THR A 1 303 ? -0.467 13.516 8.672 1 79.88 303 THR A CA 1
ATOM 2433 C C . THR A 1 303 ? -1.973 13.57 8.43 1 79.88 303 THR A C 1
ATOM 2435 O O . THR A 1 303 ? -2.432 14.234 7.496 1 79.88 303 THR A O 1
ATOM 2438 N N . ASP A 1 304 ? -2.771 12.781 8.906 1 72.94 304 ASP A N 1
ATOM 2439 C CA . ASP A 1 304 ? -4.227 12.852 8.828 1 72.94 304 ASP A CA 1
ATOM 2440 C C . ASP A 1 304 ? -4.785 13.797 9.898 1 72.94 304 ASP A C 1
ATOM 2442 O O . ASP A 1 304 ? -5.906 13.617 10.367 1 72.94 304 ASP A O 1
ATOM 2446 N N . ALA A 1 305 ? -3.883 14.789 10.188 1 74.69 305 ALA A N 1
ATOM 2447 C CA . ALA A 1 305 ? -4.297 15.734 11.227 1 74.69 305 ALA A CA 1
ATOM 2448 C C . ALA A 1 305 ? -5.289 16.75 10.672 1 74.69 305 ALA A C 1
ATOM 2450 O O . ALA A 1 305 ? -4.891 17.766 10.078 1 74.69 305 ALA A O 1
ATOM 2451 N N . LYS A 1 306 ? -6.492 16.641 10.977 1 75.25 306 LYS A N 1
ATOM 2452 C CA . LYS A 1 306 ? -7.559 17.484 10.469 1 75.25 306 LYS A CA 1
ATOM 2453 C C . LYS A 1 306 ? -7.562 18.844 11.164 1 75.25 306 LYS A C 1
ATOM 2455 O O . LYS A 1 306 ? -8.164 19.797 10.672 1 75.25 306 LYS A O 1
ATOM 2460 N N . TRP A 1 307 ? -6.812 18.953 12.172 1 77.62 307 TRP A N 1
ATOM 2461 C CA . TRP A 1 307 ? -6.816 20.172 12.969 1 77.62 307 TRP A CA 1
ATOM 2462 C C . TRP A 1 307 ? -5.719 21.125 12.508 1 77.62 307 TRP A C 1
ATOM 2464 O O . TRP A 1 307 ? -5.602 22.234 13.023 1 77.62 307 TRP A O 1
ATOM 2474 N N . SER A 1 308 ? -4.898 20.688 11.562 1 85.25 308 SER A N 1
ATOM 2475 C CA . SER A 1 308 ? -3.852 21.578 11.07 1 85.25 308 SER A CA 1
ATOM 2476 C C . SER A 1 308 ? -4.441 22.797 10.367 1 85.25 308 SER A C 1
ATOM 2478 O O . SER A 1 308 ? -5.375 22.672 9.57 1 85.25 308 SER A O 1
ATOM 2480 N N . ASN A 1 309 ? -3.926 23.969 10.727 1 87.38 309 ASN A N 1
ATOM 2481 C CA . ASN A 1 309 ? -4.441 25.188 10.125 1 87.38 309 ASN A CA 1
ATOM 2482 C C . ASN A 1 309 ? -3.57 25.656 8.953 1 87.38 309 ASN A C 1
ATOM 2484 O O . ASN A 1 309 ? -3.791 26.719 8.398 1 87.38 309 ASN A O 1
ATOM 2488 N N . GLY A 1 310 ? -2.506 24.953 8.68 1 90.81 310 GLY A N 1
ATOM 2489 C CA . GLY A 1 310 ? -1.663 25.25 7.535 1 90.81 310 GLY A CA 1
ATOM 2490 C C . GLY A 1 310 ? -0.685 26.375 7.785 1 90.81 310 GLY A C 1
ATOM 2491 O O . GLY A 1 310 ? -0.122 26.938 6.84 1 90.81 310 GLY A O 1
ATOM 2492 N N . LEU A 1 311 ? -0.379 26.734 9.016 1 94.75 311 LEU A N 1
ATOM 2493 C CA . LEU A 1 311 ? 0.432 27.906 9.312 1 94.75 311 LEU A CA 1
ATOM 2494 C C . LEU A 1 311 ? 1.73 27.516 10.008 1 94.75 311 LEU A C 1
ATOM 2496 O O . LEU A 1 311 ? 2.418 28.359 10.578 1 94.75 311 LEU A O 1
ATOM 2500 N N . SER A 1 312 ? 2.012 26.203 9.93 1 96.25 312 SER A N 1
ATOM 2501 C CA . SER A 1 312 ? 3.176 25.719 10.672 1 96.25 312 SER A CA 1
ATOM 2502 C C . SER A 1 312 ? 4.465 26.312 10.109 1 96.25 312 SER A C 1
ATOM 2504 O O . SER A 1 312 ? 5.391 26.625 10.859 1 96.25 312 SER A O 1
ATOM 2506 N N . ILE A 1 313 ? 4.559 26.547 8.82 1 96.25 313 ILE A N 1
ATOM 2507 C CA . ILE A 1 313 ? 5.734 27.141 8.195 1 96.25 313 ILE A CA 1
ATOM 2508 C C . ILE A 1 313 ? 5.836 28.609 8.57 1 96.25 313 ILE A C 1
ATOM 2510 O O . ILE A 1 313 ? 6.918 29.094 8.906 1 96.25 313 ILE A O 1
ATOM 2514 N N . VAL A 1 314 ? 4.695 29.297 8.57 1 96.88 314 VAL A N 1
ATOM 2515 C CA . VAL A 1 314 ? 4.645 30.703 8.953 1 96.88 314 VAL A CA 1
ATOM 2516 C C . VAL A 1 314 ? 5.105 30.875 10.398 1 96.88 314 VAL A C 1
ATOM 2518 O O . VAL A 1 314 ? 5.867 31.781 10.719 1 96.88 314 VAL A O 1
ATOM 2521 N N . LYS A 1 315 ? 4.691 29.953 11.195 1 97.25 315 LYS A N 1
ATOM 2522 C CA . LYS A 1 315 ? 5.078 29.984 12.602 1 97.25 315 LYS A CA 1
ATOM 2523 C C . LYS A 1 315 ? 6.586 29.797 12.766 1 97.25 315 LYS A C 1
ATOM 2525 O O . LYS A 1 315 ? 7.219 30.484 13.562 1 97.25 315 LYS A O 1
ATOM 2530 N N . LEU A 1 316 ? 7.121 28.891 12.047 1 97.56 316 LEU A N 1
ATOM 2531 C CA . LEU A 1 316 ? 8.562 28.672 12.109 1 97.56 316 LEU A CA 1
ATOM 2532 C C . LEU A 1 316 ? 9.312 29.922 11.656 1 97.56 316 LEU A C 1
ATOM 2534 O O . LEU A 1 316 ? 10.273 30.344 12.312 1 97.56 316 LEU A O 1
ATOM 2538 N N . LEU A 1 317 ? 8.891 30.516 10.586 1 97.06 317 LEU A N 1
ATOM 2539 C CA . LEU A 1 317 ? 9.531 31.719 10.062 1 97.06 317 LEU A CA 1
ATOM 2540 C C . LEU A 1 317 ? 9.406 32.875 11.047 1 97.06 317 LEU A C 1
ATOM 2542 O O . LEU A 1 317 ? 10.344 33.656 11.211 1 97.06 317 LEU A O 1
ATOM 2546 N N . ASP A 1 318 ? 8.266 32.969 11.656 1 97.12 318 ASP A N 1
ATOM 2547 C CA . ASP A 1 318 ? 8.062 34 12.664 1 97.12 318 ASP A CA 1
ATOM 2548 C C . ASP A 1 318 ? 8.992 33.781 13.859 1 97.12 318 ASP A C 1
ATOM 2550 O O . ASP A 1 318 ? 9.555 34.75 14.391 1 97.12 318 ASP A O 1
ATOM 2554 N N . ASP A 1 319 ? 9.125 32.531 14.297 1 97.38 319 ASP A N 1
ATOM 2555 C CA . ASP A 1 319 ? 10.039 32.219 15.391 1 97.38 319 ASP A CA 1
ATOM 2556 C C . ASP A 1 319 ? 11.477 32.562 15.008 1 97.38 319 ASP A C 1
ATOM 2558 O O . ASP A 1 319 ? 12.242 33.062 15.844 1 97.38 319 ASP A O 1
ATOM 2562 N N . ILE A 1 320 ? 11.844 32.312 13.797 1 96.38 320 ILE A N 1
ATOM 2563 C CA . ILE A 1 320 ? 13.172 32.656 13.305 1 96.38 320 ILE A CA 1
ATOM 2564 C C . ILE A 1 320 ? 13.367 34.156 13.336 1 96.38 320 ILE A C 1
ATOM 2566 O O . ILE A 1 320 ? 14.391 34.656 13.805 1 96.38 320 ILE A O 1
ATOM 2570 N N . ALA A 1 321 ? 12.383 34.906 12.898 1 95.38 321 ALA A N 1
ATOM 2571 C CA . ALA A 1 321 ? 12.445 36.375 12.859 1 95.38 321 ALA A CA 1
ATOM 2572 C C . ALA A 1 321 ? 12.57 36.969 14.266 1 95.38 321 ALA A C 1
ATOM 2574 O O . ALA A 1 321 ? 13.219 38 14.469 1 95.38 321 ALA A O 1
ATOM 2575 N N . GLN A 1 322 ? 12 36.25 15.172 1 94.94 322 GLN A N 1
ATOM 2576 C CA . GLN A 1 322 ? 11.977 36.75 16.547 1 94.94 322 GLN A CA 1
ATOM 2577 C C . GLN A 1 322 ? 13.25 36.375 17.297 1 94.94 322 GLN A C 1
ATOM 2579 O O . GLN A 1 322 ? 13.711 37.094 18.172 1 94.94 322 GLN A O 1
ATOM 2584 N N . CYS A 1 323 ? 13.789 35.188 16.984 1 93.69 323 CYS A N 1
ATOM 2585 C CA . CYS A 1 323 ? 14.805 34.594 17.859 1 93.69 323 CYS A CA 1
ATOM 2586 C C . CYS A 1 323 ? 16.141 34.5 17.141 1 93.69 323 CYS A C 1
ATOM 2588 O O . CYS A 1 323 ? 17.141 34.094 17.734 1 93.69 323 CYS A O 1
ATOM 2590 N N . SER A 1 324 ? 16.188 34.812 15.922 1 93.06 324 SER A N 1
ATOM 2591 C CA . SER A 1 324 ? 17.406 34.75 15.125 1 93.06 324 SER A CA 1
ATOM 2592 C C . SER A 1 324 ? 17.438 35.875 14.102 1 93.06 324 SER A C 1
ATOM 2594 O O . SER A 1 324 ? 16.766 36.906 14.258 1 93.06 324 SER A O 1
ATOM 2596 N N . ASN A 1 325 ? 18.422 35.781 13.086 1 91.5 325 ASN A N 1
ATOM 2597 C CA . ASN A 1 325 ? 18.594 36.812 12.055 1 91.5 325 ASN A CA 1
ATOM 2598 C C . ASN A 1 325 ? 18.344 36.25 10.664 1 91.5 325 ASN A C 1
ATOM 2600 O O . ASN A 1 325 ? 19.172 35.5 10.125 1 91.5 325 ASN A O 1
ATOM 2604 N N . LEU A 1 326 ? 17.219 36.625 10.141 1 90.81 326 LEU A N 1
ATOM 2605 C CA . LEU A 1 326 ? 16.812 36.156 8.82 1 90.81 326 LEU A CA 1
ATOM 2606 C C . LEU A 1 326 ? 17.891 36.469 7.785 1 90.81 326 LEU A C 1
ATOM 2608 O O . LEU A 1 326 ? 18.125 35.656 6.879 1 90.81 326 LEU A O 1
ATOM 2612 N N . THR A 1 327 ? 18.531 37.594 7.922 1 89.62 327 THR A N 1
ATOM 2613 C CA . THR A 1 327 ? 19.531 38.031 6.949 1 89.62 327 THR A CA 1
ATOM 2614 C C . THR A 1 327 ? 20.734 37.094 6.953 1 89.62 327 THR A C 1
ATOM 2616 O O . THR A 1 327 ? 21.422 36.969 5.938 1 89.62 327 THR A O 1
ATOM 2619 N N . GLU A 1 328 ? 20.984 36.5 8.039 1 91.19 328 GLU A N 1
ATOM 2620 C CA . GLU A 1 328 ? 22.094 35.562 8.148 1 91.19 328 GLU A CA 1
ATOM 2621 C C . GLU A 1 328 ? 21.688 34.156 7.688 1 91.19 328 GLU A C 1
ATOM 2623 O O . GLU A 1 328 ? 22.531 33.344 7.309 1 91.19 328 GLU A O 1
ATOM 2628 N N . LEU A 1 329 ? 20.375 33.938 7.699 1 92.81 329 LEU A N 1
ATOM 2629 C CA . LEU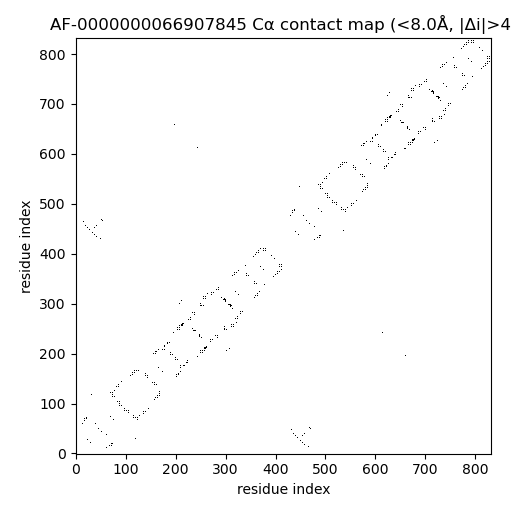 A 1 329 ? 19.875 32.594 7.426 1 92.81 329 LEU A CA 1
ATOM 2630 C C . LEU A 1 329 ? 19.453 32.438 5.973 1 92.81 329 LEU A C 1
ATOM 2632 O O . LEU A 1 329 ? 19.234 31.328 5.484 1 92.81 329 LEU A O 1
ATOM 2636 N N . CYS A 1 330 ? 19.344 33.562 5.219 1 91 330 CYS A N 1
ATOM 2637 C CA . CYS A 1 330 ? 18.812 33.531 3.865 1 91 330 CYS A CA 1
ATOM 2638 C C . CYS A 1 330 ? 19.781 34.125 2.869 1 91 330 CYS A C 1
ATOM 2640 O O . CYS A 1 330 ? 20.469 35.094 3.186 1 91 330 CYS A O 1
ATOM 2642 N N . PHE A 1 331 ? 19.766 33.562 1.719 1 83.38 331 PHE A N 1
ATOM 2643 C CA . PHE A 1 331 ? 20.375 34.281 0.589 1 83.38 331 PHE A CA 1
ATOM 2644 C C . PHE A 1 331 ? 19.594 35.531 0.269 1 83.38 331 PHE A C 1
ATOM 2646 O O . PHE A 1 331 ? 18.406 35.656 0.596 1 83.38 331 PHE A O 1
ATOM 2653 N N . LYS A 1 332 ? 20.281 36.438 -0.356 1 85.12 332 LYS A N 1
ATOM 2654 C CA . LYS A 1 332 ? 19.656 37.719 -0.704 1 85.12 332 LYS A CA 1
ATOM 2655 C C . LYS A 1 332 ? 18.391 37.5 -1.535 1 85.12 332 LYS A C 1
ATOM 2657 O O . LYS A 1 332 ? 17.359 38.125 -1.291 1 85.12 332 LYS A O 1
ATOM 2662 N N . GLY A 1 333 ? 18.531 36.625 -2.439 1 82.38 333 GLY A N 1
ATOM 2663 C CA . GLY A 1 333 ? 17.375 36.312 -3.281 1 82.38 333 GLY A CA 1
ATOM 2664 C C . GLY A 1 333 ? 16.203 35.75 -2.51 1 82.38 333 GLY A C 1
ATOM 2665 O O . GLY A 1 333 ? 15.055 36.031 -2.811 1 82.38 333 GLY A O 1
ATOM 2666 N N . ASP A 1 334 ? 16.531 34.969 -1.516 1 87.06 334 ASP A N 1
ATOM 2667 C CA . ASP A 1 334 ? 15.484 34.344 -0.715 1 87.06 334 ASP A CA 1
ATOM 2668 C C . ASP A 1 334 ? 14.812 35.375 0.21 1 87.06 334 ASP A C 1
ATOM 2670 O O . ASP A 1 334 ? 13.617 35.25 0.499 1 87.06 334 ASP A O 1
ATOM 2674 N N . LEU A 1 335 ? 15.594 36.344 0.609 1 90 335 LEU A N 1
ATOM 2675 C CA . LEU A 1 335 ? 15.023 37.406 1.422 1 90 335 LEU A CA 1
ATOM 2676 C C . LEU A 1 335 ? 14.047 38.25 0.609 1 90 335 LEU A C 1
ATOM 2678 O O . LEU A 1 335 ? 13 38.656 1.123 1 90 335 LEU A O 1
ATOM 2682 N N . GLN A 1 336 ? 14.453 38.438 -0.623 1 86.62 336 GLN A N 1
ATOM 2683 C CA . GLN A 1 336 ? 13.547 39.125 -1.527 1 86.62 336 GLN A CA 1
ATOM 2684 C C . GLN A 1 336 ? 12.258 38.344 -1.742 1 86.62 336 GLN A C 1
ATOM 2686 O O . GLN A 1 336 ? 11.164 38.906 -1.665 1 86.62 336 GLN A O 1
ATOM 2691 N N . LEU A 1 337 ? 12.438 37.125 -1.979 1 86.12 337 LEU A N 1
ATOM 2692 C CA . LEU A 1 337 ? 11.281 36.281 -2.182 1 86.12 337 LEU A CA 1
ATOM 2693 C C . LEU A 1 337 ? 10.406 36.219 -0.934 1 86.12 337 LEU A C 1
ATOM 2695 O O . LEU A 1 337 ? 9.18 36.281 -1.03 1 86.12 337 LEU A O 1
ATOM 2699 N N . PHE A 1 338 ? 11.016 36.125 0.191 1 93.62 338 PHE A N 1
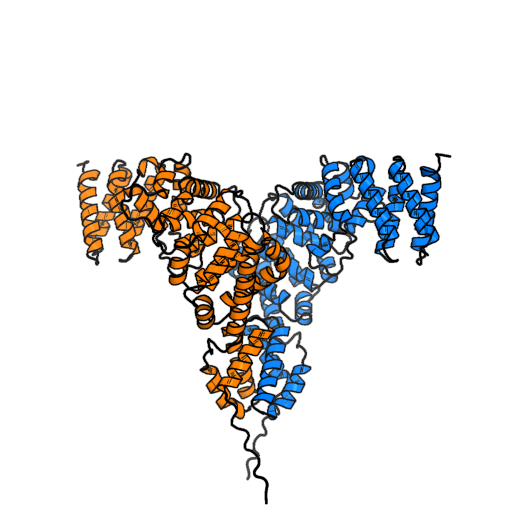ATOM 2700 C CA . PHE A 1 338 ? 10.344 36.125 1.483 1 93.62 338 PHE A CA 1
ATOM 2701 C C . PHE A 1 338 ? 9.453 37.375 1.629 1 93.62 338 PHE A C 1
ATOM 2703 O O . PHE A 1 338 ? 8.273 37.25 1.961 1 93.62 338 PHE A O 1
ATOM 2710 N N . SER A 1 339 ? 10.008 38.469 1.335 1 91.31 339 SER A N 1
ATOM 2711 C CA . SER A 1 339 ? 9.289 39.719 1.452 1 91.31 339 SER A CA 1
ATOM 2712 C C . SER A 1 339 ? 8.156 39.812 0.441 1 91.31 339 SER A C 1
ATOM 2714 O O . SER A 1 339 ? 7.062 40.281 0.767 1 91.31 339 SER A O 1
ATOM 2716 N N . GLU A 1 340 ? 8.445 39.312 -0.697 1 87.19 340 GLU A N 1
ATOM 2717 C CA . GLU A 1 340 ? 7.418 39.344 -1.734 1 87.19 340 GLU A CA 1
ATOM 2718 C C . GLU A 1 340 ? 6.234 38.438 -1.347 1 87.19 340 GLU A C 1
ATOM 2720 O O . GLU A 1 340 ? 5.078 38.812 -1.562 1 87.19 340 GLU A O 1
ATOM 2725 N N . ILE A 1 341 ? 6.547 37.312 -0.797 1 89.31 341 ILE A N 1
ATOM 2726 C CA . ILE A 1 341 ? 5.5 36.375 -0.406 1 89.31 341 ILE A CA 1
ATOM 2727 C C . ILE A 1 341 ? 4.633 37 0.688 1 89.31 341 ILE A C 1
ATOM 2729 O O . ILE A 1 341 ? 3.402 36.969 0.597 1 89.31 341 ILE A O 1
ATOM 2733 N N . ILE A 1 342 ? 5.219 37.594 1.706 1 92.38 342 ILE A N 1
ATOM 2734 C CA . ILE A 1 342 ? 4.484 38.156 2.836 1 92.38 342 ILE A CA 1
ATOM 2735 C C . ILE A 1 342 ? 3.586 39.281 2.357 1 92.38 342 ILE A C 1
ATOM 2737 O O . ILE A 1 342 ? 2.41 39.344 2.725 1 92.38 342 ILE A O 1
ATOM 2741 N N . CYS A 1 343 ? 4.152 40.062 1.519 1 87.38 343 CYS A N 1
ATOM 2742 C CA . CYS A 1 343 ? 3.4 41.219 1.011 1 87.38 343 CYS A CA 1
ATOM 2743 C C . CYS A 1 343 ? 2.219 40.75 0.165 1 87.38 343 CYS A C 1
ATOM 2745 O O . CYS A 1 343 ? 1.116 41.281 0.288 1 87.38 343 CYS A O 1
ATOM 2747 N N . ARG A 1 344 ? 2.5 39.812 -0.65 1 85.25 344 ARG A N 1
ATOM 2748 C CA . ARG A 1 344 ? 1.43 39.25 -1.466 1 85.25 344 ARG A CA 1
ATOM 2749 C C . ARG A 1 344 ? 0.334 38.656 -0.592 1 85.25 344 ARG A C 1
ATOM 2751 O O . ARG A 1 344 ? -0.853 38.875 -0.829 1 85.25 344 ARG A O 1
ATOM 2758 N N . GLU A 1 345 ? 0.71 37.938 0.413 1 87.25 345 GLU A N 1
ATOM 2759 C CA . GLU A 1 345 ? -0.235 37.219 1.273 1 87.25 345 GLU A CA 1
ATOM 2760 C C . GLU A 1 345 ? -1.045 38.219 2.121 1 87.25 345 GLU A C 1
ATOM 2762 O O . GLU A 1 345 ? -2.254 38.031 2.289 1 87.25 345 GLU A O 1
ATOM 2767 N N . VAL A 1 346 ? -0.449 39.188 2.639 1 85.31 346 VAL A N 1
ATOM 2768 C CA . VAL A 1 346 ? -1.112 40.156 3.498 1 85.31 346 VAL A CA 1
ATOM 2769 C C . VAL A 1 346 ? -2.168 40.938 2.701 1 85.31 346 VAL A C 1
ATOM 2771 O O . VAL A 1 346 ? -3.232 41.25 3.227 1 85.31 346 VAL A O 1
ATOM 2774 N N . THR A 1 347 ? -1.911 41.062 1.424 1 81.62 347 THR A N 1
ATOM 2775 C CA . THR A 1 347 ? -2.826 41.812 0.577 1 81.62 347 THR A CA 1
ATOM 2776 C C . THR A 1 347 ? -3.963 40.938 0.079 1 81.62 347 THR A C 1
ATOM 2778 O O . THR A 1 347 ? -5.098 41.406 -0.071 1 81.62 347 THR A O 1
ATOM 2781 N N . ASP A 1 348 ? -3.646 39.719 -0.111 1 79.44 348 ASP A N 1
ATOM 2782 C CA . ASP A 1 348 ? -4.578 38.812 -0.799 1 79.44 348 ASP A CA 1
ATOM 2783 C C . ASP A 1 348 ? -5.457 38.062 0.198 1 79.44 348 ASP A C 1
ATOM 2785 O O . ASP A 1 348 ? -6.555 37.625 -0.148 1 79.44 348 ASP A O 1
ATOM 2789 N N . ILE A 1 349 ? -5.117 38.031 1.435 1 78.38 349 ILE A N 1
ATOM 2790 C CA . ILE A 1 349 ? -5.793 37.125 2.377 1 78.38 349 ILE A CA 1
ATOM 2791 C C . ILE A 1 349 ? -6.895 37.906 3.105 1 78.38 349 ILE A C 1
ATOM 2793 O O . ILE A 1 349 ? -6.711 39.062 3.475 1 78.38 349 ILE A O 1
ATOM 2797 N N . GLU A 1 350 ? -8.023 37.25 3.225 1 80.62 350 GLU A N 1
ATOM 2798 C CA . GLU A 1 350 ? -9.133 37.781 4.004 1 80.62 350 GLU A CA 1
ATOM 2799 C C . GLU A 1 350 ? -8.805 37.781 5.496 1 80.62 350 GLU A C 1
ATOM 2801 O O . GLU A 1 350 ? -7.973 37 5.957 1 80.62 350 GLU A O 1
ATOM 2806 N N . PRO A 1 351 ? -9.445 38.75 6.172 1 82.19 351 PRO A N 1
ATOM 2807 C CA . PRO A 1 351 ? -9.219 38.781 7.617 1 82.19 351 PRO A CA 1
ATOM 2808 C C . PRO A 1 351 ? -9.461 37.406 8.281 1 82.19 351 PRO A C 1
ATOM 2810 O O . PRO A 1 351 ? -10.398 36.719 7.906 1 82.19 351 PRO A O 1
ATOM 2813 N N . GLY A 1 352 ? -8.602 37.031 9.094 1 87.5 352 GLY A N 1
ATOM 2814 C CA . GLY A 1 352 ? -8.641 35.75 9.789 1 87.5 352 GLY A CA 1
ATOM 2815 C C . GLY A 1 352 ? -7.312 35.375 10.406 1 87.5 352 GLY A C 1
ATOM 2816 O O . GLY A 1 352 ? -6.414 36.188 10.531 1 87.5 352 GLY A O 1
ATOM 2817 N N . GLU A 1 353 ? -7.227 34.188 10.875 1 88.69 353 GLU A N 1
ATOM 2818 C CA . GLU A 1 353 ? -6.039 33.688 11.555 1 88.69 353 GLU A CA 1
ATOM 2819 C C . GLU A 1 353 ? -4.82 33.719 10.641 1 88.69 353 GLU A C 1
ATOM 2821 O O . GLU A 1 353 ? -3.715 34.031 11.086 1 88.69 353 GLU A O 1
ATOM 2826 N N . ARG A 1 354 ? -5.105 33.469 9.438 1 90.06 354 ARG A N 1
ATOM 2827 C CA . ARG A 1 354 ? -4.012 33.438 8.477 1 90.06 354 ARG A CA 1
ATOM 2828 C C . ARG A 1 354 ? -3.432 34.812 8.242 1 90.06 354 ARG A C 1
ATOM 2830 O O . ARG A 1 354 ? -2.213 35 8.25 1 90.06 354 ARG A O 1
ATOM 2837 N N . ARG A 1 355 ? -4.223 35.75 8.016 1 89.44 355 ARG A N 1
ATOM 2838 C CA . ARG A 1 355 ? -3.75 37.125 7.812 1 89.44 355 ARG A CA 1
ATOM 2839 C C . ARG A 1 355 ? -3.014 37.625 9.039 1 89.44 355 ARG A C 1
ATOM 2841 O O . ARG A 1 355 ? -1.97 38.281 8.922 1 89.44 355 ARG A O 1
ATOM 2848 N N . THR A 1 356 ? -3.553 37.344 10.18 1 91.81 356 THR A N 1
ATOM 2849 C CA . THR A 1 356 ? -2.92 37.781 11.43 1 91.81 356 THR A CA 1
ATOM 2850 C C . THR A 1 356 ? -1.516 37.188 11.547 1 91.81 356 THR A C 1
ATOM 2852 O O . THR A 1 356 ? -0.58 37.875 11.953 1 91.81 356 THR A O 1
ATOM 2855 N N . ALA A 1 357 ? -1.416 35.906 11.164 1 94.19 357 ALA A N 1
ATOM 2856 C CA . ALA A 1 357 ? -0.121 35.25 11.242 1 94.19 357 ALA A CA 1
ATOM 2857 C C . ALA A 1 357 ? 0.896 35.906 10.32 1 94.19 357 ALA A C 1
ATOM 2859 O O . ALA A 1 357 ? 2.051 36.125 10.695 1 94.19 357 ALA A O 1
ATOM 2860 N N . TYR A 1 358 ? 0.497 36.312 9.172 1 92.69 358 TYR A N 1
ATOM 2861 C CA . TYR A 1 358 ? 1.394 36.938 8.211 1 92.69 358 TYR A CA 1
ATOM 2862 C C . TYR A 1 358 ? 1.738 38.375 8.648 1 92.69 358 TYR A C 1
ATOM 2864 O O . TYR A 1 358 ? 2.861 38.812 8.438 1 92.69 358 TYR A O 1
ATOM 2872 N N . LEU A 1 359 ? 0.769 39 9.242 1 91.31 359 LEU A N 1
ATOM 2873 C CA . LEU A 1 359 ? 1.029 40.344 9.773 1 91.31 359 LEU A CA 1
ATOM 2874 C C . LEU A 1 359 ? 2.049 40.281 10.906 1 91.31 359 LEU A C 1
ATOM 2876 O O . LEU A 1 359 ? 2.951 41.125 10.977 1 91.31 359 LEU A O 1
ATOM 2880 N N . LYS A 1 360 ? 1.907 39.312 11.703 1 93.75 360 LYS A N 1
ATOM 2881 C CA . LYS A 1 360 ? 2.877 39.125 12.773 1 93.75 360 LYS A CA 1
ATOM 2882 C C . LYS A 1 360 ? 4.27 38.844 12.219 1 93.75 360 LYS A C 1
ATOM 2884 O O . LYS A 1 360 ? 5.25 39.438 12.664 1 93.75 360 LYS A O 1
ATOM 2889 N N . LEU A 1 361 ? 4.289 37.969 11.273 1 95.06 361 LEU A N 1
ATOM 2890 C CA . LEU A 1 361 ? 5.555 37.625 10.633 1 95.06 361 LEU A CA 1
ATOM 2891 C C . LEU A 1 361 ? 6.215 38.875 10.039 1 95.06 361 LEU A C 1
ATOM 2893 O O . LEU A 1 361 ? 7.418 39.094 10.211 1 95.06 361 LEU A O 1
ATOM 2897 N N . LEU A 1 362 ? 5.438 39.688 9.414 1 92 362 LEU A N 1
ATOM 2898 C CA . LEU A 1 362 ? 5.957 40.906 8.828 1 92 362 LEU A CA 1
ATOM 2899 C C . LEU A 1 362 ? 6.43 41.875 9.914 1 92 362 LEU A C 1
ATOM 2901 O O . LEU A 1 362 ? 7.52 42.438 9.82 1 92 362 LEU A O 1
ATOM 2905 N N . ALA A 1 363 ? 5.668 42.031 10.906 1 91 363 ALA A N 1
ATOM 2906 C CA . ALA A 1 363 ? 6.004 42.906 12.008 1 91 363 ALA A CA 1
ATOM 2907 C C . ALA A 1 363 ? 7.332 42.531 12.648 1 91 363 ALA A C 1
ATOM 2909 O O . ALA A 1 363 ? 8.156 43.375 12.969 1 91 363 ALA A O 1
ATOM 2910 N N . HIS A 1 364 ? 7.539 41.281 12.758 1 92.5 364 HIS A N 1
ATOM 2911 C CA . HIS A 1 364 ? 8.727 40.781 13.445 1 92.5 364 HIS A CA 1
ATOM 2912 C C . HIS A 1 364 ? 9.945 40.781 12.523 1 92.5 364 HIS A C 1
ATOM 2914 O O . HIS A 1 364 ? 11.078 40.844 12.984 1 92.5 364 HIS A O 1
ATOM 2920 N N . SER A 1 365 ? 9.719 40.781 11.219 1 92.69 365 SER A N 1
ATOM 2921 C CA . SER A 1 365 ? 10.828 40.625 10.281 1 92.69 365 SER A CA 1
ATOM 2922 C C . SER A 1 365 ? 11.266 42 9.727 1 92.69 365 SER A C 1
ATOM 2924 O O . SER A 1 365 ? 12.359 42.094 9.164 1 92.69 365 SER A O 1
ATOM 2926 N N . ILE A 1 366 ? 10.477 43.031 9.891 1 89 366 ILE A N 1
ATOM 2927 C CA . ILE A 1 366 ? 10.672 44.281 9.211 1 89 366 ILE A CA 1
ATOM 2928 C C . ILE A 1 366 ? 12.016 44.906 9.617 1 89 366 ILE A C 1
ATOM 2930 O O . ILE A 1 366 ? 12.742 45.438 8.781 1 89 366 ILE A O 1
ATOM 2934 N N . PHE A 1 367 ? 12.406 44.812 10.828 1 87 367 PHE A N 1
ATOM 2935 C CA . PHE A 1 367 ? 13.633 45.438 11.312 1 87 367 PHE A CA 1
ATOM 2936 C C . PHE A 1 367 ? 14.859 44.719 10.742 1 87 367 PHE A C 1
ATOM 2938 O O . PHE A 1 367 ? 15.922 45.344 10.617 1 87 367 PHE A O 1
ATOM 2945 N N . GLN A 1 368 ? 14.664 43.531 10.398 1 88.19 368 GLN A N 1
ATOM 2946 C CA . GLN A 1 368 ? 15.773 42.781 9.812 1 88.19 368 GLN A CA 1
ATOM 2947 C C . GLN A 1 368 ? 15.844 43 8.305 1 88.19 368 GLN A C 1
ATOM 2949 O O . GLN A 1 368 ? 16.906 42.844 7.699 1 88.19 368 GLN A O 1
ATOM 2954 N N . LEU A 1 369 ? 14.773 43.344 7.746 1 86.44 369 LEU A N 1
ATOM 2955 C CA . LEU A 1 369 ? 14.656 43.469 6.297 1 86.44 369 LEU A CA 1
ATOM 2956 C C . LEU A 1 369 ? 14.914 44.906 5.855 1 86.44 369 LEU A C 1
ATOM 2958 O O . LEU A 1 369 ? 15.18 45.188 4.676 1 86.44 369 LEU A O 1
ATOM 2962 N N . LYS A 1 370 ? 15 45.812 6.707 1 78 370 LYS A N 1
ATOM 2963 C CA . LYS A 1 370 ? 15.047 47.25 6.438 1 78 370 LYS A CA 1
ATOM 2964 C C . LYS A 1 370 ? 16.344 47.625 5.734 1 78 370 LYS A C 1
ATOM 2966 O O . LYS A 1 370 ? 16.406 48.656 5.062 1 78 370 LYS A O 1
ATOM 2971 N N . ASP A 1 371 ? 17.344 46.812 5.875 1 77.94 371 ASP A N 1
ATOM 2972 C CA . ASP A 1 371 ? 18.641 47.188 5.34 1 77.94 371 ASP A CA 1
ATOM 2973 C C . ASP A 1 371 ? 18.703 46.969 3.83 1 77.94 371 ASP A C 1
ATOM 2975 O O . ASP A 1 371 ? 19.656 47.375 3.17 1 77.94 371 ASP A O 1
ATOM 2979 N N . THR A 1 372 ? 17.719 46.375 3.268 1 82.19 372 THR A N 1
ATOM 2980 C CA . THR A 1 372 ? 17.641 46.156 1.826 1 82.19 372 THR A CA 1
ATOM 2981 C C . THR A 1 372 ? 16.641 47.094 1.185 1 82.19 372 THR A C 1
ATOM 2983 O O . THR A 1 372 ? 15.43 46.906 1.301 1 82.19 372 THR A O 1
ATOM 2986 N N . PRO A 1 373 ? 17.094 48.031 0.454 1 81.62 373 PRO A N 1
ATOM 2987 C CA . PRO A 1 373 ? 16.234 49.094 -0.081 1 81.62 373 PRO A CA 1
ATOM 2988 C C . PRO A 1 373 ? 15.086 48.531 -0.923 1 81.62 373 PRO A C 1
ATOM 2990 O O . PRO A 1 373 ? 13.961 49.031 -0.83 1 81.62 373 PRO A O 1
ATOM 2993 N N . GLU A 1 374 ? 15.414 47.625 -1.687 1 82.94 374 GLU A N 1
ATOM 2994 C CA . GLU A 1 374 ? 14.383 47.031 -2.553 1 82.94 374 GLU A CA 1
ATOM 2995 C C . GLU A 1 374 ? 13.25 46.438 -1.736 1 82.94 374 GLU A C 1
ATOM 2997 O O . GLU A 1 374 ? 12.078 46.594 -2.092 1 82.94 374 GLU A O 1
ATOM 3002 N N . ILE A 1 375 ? 13.609 45.875 -0.635 1 86.06 375 ILE A N 1
ATOM 3003 C CA . ILE A 1 375 ? 12.625 45.219 0.229 1 86.06 375 ILE A CA 1
ATOM 3004 C C . ILE A 1 375 ? 11.82 46.281 0.979 1 86.06 375 ILE A C 1
ATOM 3006 O O . ILE A 1 375 ? 10.594 46.156 1.104 1 86.06 375 ILE A O 1
ATOM 3010 N N . CYS A 1 376 ? 12.43 47.25 1.39 1 83.69 376 CYS A N 1
ATOM 3011 C CA . CYS A 1 376 ? 11.766 48.344 2.08 1 83.69 376 CYS A CA 1
ATOM 3012 C C . CYS A 1 376 ? 10.727 49 1.179 1 83.69 376 CYS A C 1
ATOM 3014 O O . CYS A 1 376 ? 9.617 49.312 1.616 1 83.69 376 CYS A O 1
ATOM 3016 N N . LYS A 1 377 ? 11.188 49.188 -0.014 1 84.81 377 LYS A N 1
ATOM 3017 C CA . LYS A 1 377 ? 10.273 49.781 -0.979 1 84.81 377 LYS A CA 1
ATOM 3018 C C . LYS A 1 377 ? 9.047 48.906 -1.2 1 84.81 377 LYS A C 1
ATOM 3020 O O . LYS A 1 377 ? 7.922 49.406 -1.257 1 84.81 377 LYS A O 1
ATOM 3025 N N . LEU A 1 378 ? 9.297 47.719 -1.313 1 86.12 378 LEU A N 1
ATOM 3026 C CA . LEU A 1 378 ? 8.211 46.781 -1.522 1 86.12 378 LEU A CA 1
ATOM 3027 C C . LEU A 1 378 ? 7.227 46.812 -0.361 1 86.12 378 LEU A C 1
ATOM 3029 O O . LEU A 1 378 ? 6.012 46.875 -0.575 1 86.12 378 LEU A O 1
ATOM 3033 N N . ILE A 1 379 ? 7.719 46.812 0.855 1 86.12 379 ILE A N 1
ATOM 3034 C CA . ILE A 1 379 ? 6.883 46.812 2.053 1 86.12 379 ILE A CA 1
ATOM 3035 C C . ILE A 1 379 ? 6.102 48.125 2.156 1 86.12 379 ILE A C 1
ATOM 3037 O O . ILE A 1 379 ? 4.902 48.094 2.443 1 86.12 379 ILE A O 1
ATOM 3041 N N . ASN A 1 380 ? 6.758 49.125 1.844 1 83.75 380 ASN A N 1
ATOM 3042 C CA . ASN A 1 380 ? 6.117 50.438 1.877 1 83.75 380 ASN A CA 1
ATOM 3043 C C . ASN A 1 380 ? 4.984 50.531 0.86 1 83.75 380 ASN A C 1
ATOM 3045 O O . ASN A 1 380 ? 3.891 50.969 1.187 1 83.75 380 ASN A O 1
ATOM 3049 N N . ASP A 1 381 ? 5.238 50.094 -0.286 1 81.94 381 ASP A N 1
ATOM 3050 C CA . ASP A 1 381 ? 4.234 50.125 -1.346 1 81.94 381 ASP A CA 1
ATOM 3051 C C . ASP A 1 381 ? 3.035 49.25 -1 1 81.94 381 ASP A C 1
ATOM 3053 O O . ASP A 1 381 ? 1.889 49.625 -1.258 1 81.94 381 ASP A O 1
ATOM 3057 N N . THR A 1 382 ? 3.322 48.188 -0.44 1 81.19 382 THR A N 1
ATOM 3058 C CA . THR A 1 382 ? 2.271 47.219 -0.07 1 81.19 382 THR A CA 1
ATOM 3059 C C . THR A 1 382 ? 1.388 47.812 1.03 1 81.19 382 THR A C 1
ATOM 3061 O O . THR A 1 382 ? 0.161 47.688 0.975 1 81.19 382 THR A O 1
ATOM 3064 N N . PHE A 1 383 ? 1.898 48.438 1.981 1 79.38 383 PHE A N 1
ATOM 3065 C CA . PHE A 1 383 ? 1.139 48.938 3.125 1 79.38 383 PHE A CA 1
ATOM 3066 C C . PHE A 1 383 ? 0.383 50.219 2.77 1 79.38 383 PHE A C 1
ATOM 3068 O O . PHE A 1 383 ? -0.64 50.531 3.381 1 79.38 383 PHE A O 1
ATOM 3075 N N . LYS A 1 384 ? 0.898 50.875 1.789 1 75 384 LYS A N 1
ATOM 3076 C CA . LYS A 1 384 ? 0.114 51.969 1.274 1 75 384 LYS A CA 1
ATOM 3077 C C . LYS A 1 384 ? -1.211 51.5 0.688 1 75 384 LYS A C 1
ATOM 3079 O O . LYS A 1 384 ? -2.248 52.156 0.876 1 75 384 LYS A O 1
ATOM 3084 N N . ILE A 1 385 ? -1.096 50.469 0.089 1 70.94 385 ILE A N 1
ATOM 3085 C CA . ILE A 1 385 ? -2.279 49.875 -0.532 1 70.94 385 ILE A CA 1
ATOM 3086 C C . ILE A 1 385 ? -3.158 49.219 0.538 1 70.94 385 ILE A C 1
ATOM 3088 O O . ILE A 1 385 ? -4.379 49.375 0.52 1 70.94 385 ILE A O 1
ATOM 3092 N N . PHE A 1 386 ? -2.547 48.562 1.464 1 72.5 386 PHE A N 1
ATOM 3093 C CA . PHE A 1 386 ? -3.268 47.844 2.518 1 72.5 386 PHE A CA 1
ATOM 3094 C C . PHE A 1 386 ? -4.008 48.844 3.418 1 72.5 386 PHE A C 1
ATOM 3096 O O . PHE A 1 386 ? -5.145 48.562 3.82 1 72.5 386 PHE A O 1
ATOM 3103 N N . ALA A 1 387 ? -3.439 49.906 3.812 1 61.56 387 ALA A N 1
ATOM 3104 C CA . ALA A 1 387 ? -4.02 50.938 4.672 1 61.56 387 ALA A CA 1
ATOM 3105 C C . ALA A 1 387 ? -5.23 51.594 4.008 1 61.56 387 ALA A C 1
ATOM 3107 O O . ALA A 1 387 ? -6.176 52 4.688 1 61.56 387 ALA A O 1
ATOM 3108 N N . CYS A 1 388 ? -5.152 51.844 2.701 1 54.19 388 CYS A N 1
ATOM 3109 C CA . CYS A 1 388 ? -6.262 52.5 2.012 1 54.19 388 CYS A CA 1
ATOM 3110 C C . CYS A 1 388 ? -7.469 51.562 1.924 1 54.19 388 CYS A C 1
ATOM 3112 O O . CYS A 1 388 ? -8.609 52.031 1.918 1 54.19 388 CYS A O 1
ATOM 3114 N N . GLY A 1 389 ? -7.285 50.344 1.768 1 53.94 389 GLY A N 1
ATOM 3115 C CA . GLY A 1 389 ? -8.391 49.469 1.401 1 53.94 389 GLY A CA 1
ATOM 3116 C C . GLY A 1 389 ? -8.906 48.656 2.561 1 53.94 389 GLY A C 1
ATOM 3117 O O . GLY A 1 389 ? -10.047 48.188 2.539 1 53.94 389 GLY A O 1
ATOM 3118 N N . ASN A 1 390 ? -8.062 48.031 3.404 1 54.69 390 ASN A N 1
ATOM 3119 C CA . ASN A 1 390 ? -8.508 46.906 4.203 1 54.69 390 ASN A CA 1
ATOM 3120 C C . ASN A 1 390 ? -8.578 47.25 5.688 1 54.69 390 ASN A C 1
ATOM 3122 O O . ASN A 1 390 ? -7.586 47.719 6.266 1 54.69 390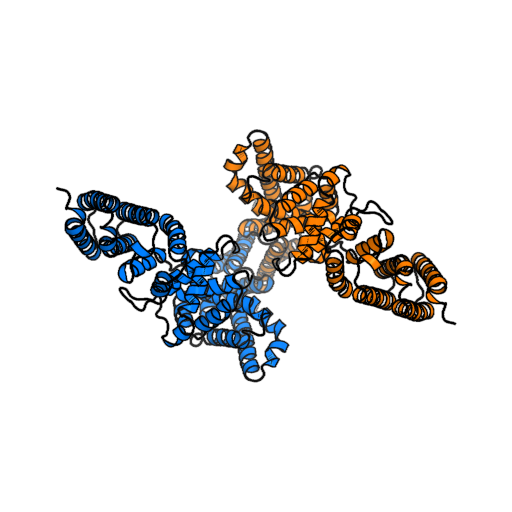 ASN A O 1
ATOM 3126 N N . GLU A 1 391 ? -9.711 47.531 6.105 1 54 391 GLU A N 1
ATOM 3127 C CA . GLU A 1 391 ? -10.164 47.625 7.488 1 54 391 GLU A CA 1
ATOM 3128 C C . GLU A 1 391 ? -9.727 46.406 8.289 1 54 391 GLU A C 1
ATOM 3130 O O . GLU A 1 391 ? -10.102 45.281 7.973 1 54 391 GLU A O 1
ATOM 3135 N N . ALA A 1 392 ? -8.609 46.375 8.742 1 59.47 392 ALA A N 1
ATOM 3136 C CA . ALA A 1 392 ? -8.305 45.375 9.758 1 59.47 392 ALA A CA 1
ATOM 3137 C C . ALA A 1 392 ? -9.469 45.219 10.734 1 59.47 392 ALA A C 1
ATOM 3139 O O . ALA A 1 392 ? -9.914 46.188 11.352 1 59.47 392 ALA A O 1
ATOM 3140 N N . ASN A 1 393 ? -10.305 44.375 10.484 1 60.72 393 ASN A N 1
ATOM 3141 C CA . ASN A 1 393 ? -11.484 44.219 11.328 1 60.72 393 ASN A CA 1
ATOM 3142 C C . ASN A 1 393 ? -11.109 43.844 12.758 1 60.72 393 ASN A C 1
ATOM 3144 O O . ASN A 1 393 ? -11.758 44.281 13.711 1 60.72 393 ASN A O 1
ATOM 3148 N N . GLY A 1 394 ? -10.133 43 12.992 1 70.5 394 GLY A N 1
ATOM 3149 C CA . GLY A 1 394 ? -9.906 42.562 14.367 1 70.5 394 GLY A CA 1
ATOM 3150 C C . GLY A 1 394 ? -8.914 43.438 15.109 1 70.5 394 GLY A C 1
ATOM 3151 O O . GLY A 1 394 ? -8.047 44.062 14.492 1 70.5 394 GLY A O 1
ATOM 3152 N N . SER A 1 395 ? -9.125 43.781 16.391 1 77.31 395 SER A N 1
ATOM 3153 C CA . SER A 1 395 ? -8.305 44.625 17.25 1 77.31 395 SER A CA 1
ATOM 3154 C C . SER A 1 395 ? -6.828 44.281 17.125 1 77.31 395 SER A C 1
ATOM 3156 O O . SER A 1 395 ? -5.969 45.156 17.047 1 77.31 395 SER A O 1
ATOM 3158 N N . GLU A 1 396 ? -6.559 43.031 16.953 1 83.56 396 GLU A N 1
ATOM 3159 C CA . GLU A 1 396 ? -5.164 42.594 16.891 1 83.56 396 GLU A CA 1
ATOM 3160 C C . GLU A 1 396 ? -4.523 43 15.562 1 83.56 396 GLU A C 1
ATOM 3162 O O . GLU A 1 396 ? -3.393 43.5 15.547 1 83.56 396 GLU A O 1
ATOM 3167 N N . ASP A 1 397 ? -5.215 42.938 14.523 1 84.25 397 ASP A N 1
ATOM 3168 C CA . ASP A 1 397 ? -4.707 43.312 13.211 1 84.25 397 ASP A CA 1
ATOM 3169 C C . ASP A 1 397 ? -4.43 44.812 13.133 1 84.25 397 ASP A C 1
ATOM 3171 O O . ASP A 1 397 ? -3.428 45.219 12.555 1 84.25 397 ASP A O 1
ATOM 3175 N N . LYS A 1 398 ? -5.332 45.469 13.789 1 83 398 LYS A N 1
ATOM 3176 C CA . LYS A 1 398 ? -5.16 46.906 13.797 1 83 398 LYS A CA 1
ATOM 3177 C C . LYS A 1 398 ? -3.869 47.312 14.5 1 83 398 LYS A C 1
ATOM 3179 O O . LYS A 1 398 ? -3.129 48.156 14.016 1 83 398 LYS A O 1
ATOM 3184 N N . ALA A 1 399 ? -3.582 46.656 15.602 1 86.38 399 ALA A N 1
ATOM 3185 C CA . ALA A 1 399 ? -2.359 46.938 16.344 1 86.38 399 ALA A CA 1
ATOM 3186 C C . ALA A 1 399 ? -1.121 46.531 15.547 1 86.38 399 ALA A C 1
ATOM 3188 O O . ALA A 1 399 ? -0.123 47.281 15.547 1 86.38 399 ALA A O 1
ATOM 3189 N N . LEU A 1 400 ? -1.234 45.5 14.891 1 87.75 400 LEU A N 1
ATOM 3190 C CA . LEU A 1 400 ? -0.113 45 14.094 1 87.75 400 LEU A CA 1
ATOM 3191 C C . LEU A 1 400 ? 0.155 45.938 12.914 1 87.75 400 LEU A C 1
ATOM 3193 O O . LEU A 1 400 ? 1.308 46.281 12.633 1 87.75 400 LEU A O 1
ATOM 3197 N N . VAL A 1 401 ? -0.883 46.344 12.336 1 84.5 401 VAL A N 1
ATOM 3198 C CA . VAL A 1 401 ? -0.765 47.25 11.195 1 84.5 401 VAL A CA 1
ATOM 3199 C C . VAL A 1 401 ? -0.138 48.562 11.633 1 84.5 401 VAL A C 1
ATOM 3201 O O . VAL A 1 401 ? 0.735 49.094 10.953 1 84.5 401 VAL A O 1
ATOM 3204 N N . ALA A 1 402 ? -0.585 48.969 12.758 1 83.44 402 ALA A N 1
ATOM 3205 C CA . ALA A 1 402 ? -0.024 50.188 13.297 1 83.44 402 ALA A CA 1
ATOM 3206 C C . ALA A 1 402 ? 1.463 50.031 13.602 1 83.44 402 ALA A C 1
ATOM 3208 O O . ALA A 1 402 ? 2.262 50.938 13.312 1 83.44 402 ALA A O 1
ATOM 3209 N N . SER A 1 403 ? 1.782 48.938 14.117 1 85.12 403 SER A N 1
ATOM 3210 C CA . SER A 1 403 ? 3.178 48.656 14.445 1 85.12 403 SER A CA 1
ATOM 3211 C C . SER A 1 403 ? 4.035 48.594 13.18 1 85.12 403 SER A C 1
ATOM 3213 O O . SER A 1 403 ? 5.168 49.062 13.172 1 85.12 403 SER A O 1
ATOM 3215 N N . ILE A 1 404 ? 3.523 48 12.203 1 85.75 404 ILE A N 1
ATOM 3216 C CA . ILE A 1 404 ? 4.246 47.844 10.945 1 85.75 404 ILE A CA 1
ATOM 3217 C C . ILE A 1 404 ? 4.418 49.219 10.273 1 85.75 404 ILE A C 1
ATOM 3219 O O . ILE A 1 404 ? 5.5 49.531 9.773 1 85.75 404 ILE A O 1
ATOM 3223 N N . ARG A 1 405 ? 3.373 50 10.344 1 81.62 405 ARG A N 1
ATOM 3224 C CA . ARG A 1 405 ? 3.43 51.344 9.766 1 81.62 405 ARG A CA 1
ATOM 3225 C C . ARG A 1 405 ? 4.512 52.156 10.445 1 81.62 405 ARG A C 1
ATOM 3227 O O . ARG A 1 405 ? 5.281 52.844 9.766 1 81.62 405 ARG A O 1
ATOM 3234 N N . ASN A 1 406 ? 4.555 52.031 11.656 1 83.38 406 ASN A N 1
ATOM 3235 C CA . ASN A 1 406 ? 5.551 52.781 12.422 1 83.38 406 ASN A CA 1
ATOM 3236 C C . ASN A 1 406 ? 6.969 52.312 12.094 1 83.38 406 ASN A C 1
ATOM 3238 O O . ASN A 1 406 ? 7.887 53.125 11.984 1 83.38 406 ASN A O 1
ATOM 3242 N N . ALA A 1 407 ? 7.066 51.094 11.922 1 82.56 407 ALA A N 1
ATOM 3243 C CA . ALA A 1 407 ? 8.375 50.5 11.625 1 82.56 407 ALA A CA 1
ATOM 3244 C C . ALA A 1 407 ? 8.852 50.906 10.227 1 82.56 407 ALA A C 1
ATOM 3246 O O . ALA A 1 407 ? 10.031 51.188 10.016 1 82.56 407 ALA A O 1
ATOM 3247 N N . VAL A 1 408 ? 7.965 50.906 9.32 1 81.31 408 VAL A N 1
ATOM 3248 C CA . VAL A 1 408 ? 8.281 51.281 7.941 1 81.31 408 VAL A CA 1
ATOM 3249 C C . VAL A 1 408 ? 8.68 52.75 7.859 1 81.31 408 VAL A C 1
ATOM 3251 O O . VAL A 1 408 ? 9.648 53.094 7.191 1 81.31 408 VAL A O 1
ATOM 3254 N N . GLU A 1 409 ? 7.965 53.562 8.539 1 77.88 409 GLU A N 1
ATOM 3255 C CA . GLU A 1 409 ? 8.234 55 8.547 1 77.88 409 GLU A CA 1
ATOM 3256 C C . GLU A 1 409 ? 9.594 55.312 9.172 1 77.88 409 GLU A C 1
ATOM 3258 O O . GLU A 1 409 ? 10.32 56.188 8.688 1 77.88 409 GLU A O 1
ATOM 3263 N N . SER A 1 410 ? 9.945 54.531 10.102 1 78.25 410 SER A N 1
ATOM 3264 C CA . SER A 1 410 ? 11.203 54.781 10.805 1 78.25 410 SER A CA 1
ATOM 3265 C C . SER A 1 410 ? 12.383 54.188 10.062 1 78.25 410 SER A C 1
ATOM 3267 O O . SER A 1 410 ? 13.508 54.688 10.156 1 78.25 410 SER A O 1
ATOM 3269 N N . SER A 1 411 ? 12.133 53.188 9.367 1 72.25 411 SER A N 1
ATOM 3270 C CA . SER A 1 411 ? 13.25 52.406 8.859 1 72.25 411 SER A CA 1
ATOM 3271 C C . SER A 1 411 ? 13.414 52.594 7.355 1 72.25 411 SER A C 1
ATOM 3273 O O . SER A 1 411 ? 14.523 52.469 6.824 1 72.25 411 SER A O 1
ATOM 3275 N N . CYS A 1 412 ? 12.359 52.812 6.664 1 68.06 412 CYS A N 1
ATOM 3276 C CA . CYS A 1 412 ? 12.414 52.844 5.207 1 68.06 412 CYS A CA 1
ATOM 3277 C C . CYS A 1 412 ? 12.266 54.25 4.68 1 68.06 412 CYS A C 1
ATOM 3279 O O . CYS A 1 412 ? 12.477 54.5 3.492 1 68.06 412 CYS A O 1
ATOM 3281 N N . ALA A 1 413 ? 11.812 55.375 5.359 1 57.97 413 ALA A N 1
ATOM 3282 C CA . ALA A 1 413 ? 11.5 56.719 4.891 1 57.97 413 ALA A CA 1
ATOM 3283 C C . ALA A 1 413 ? 12.773 57.5 4.613 1 57.97 413 ALA A C 1
ATOM 3285 O O . ALA A 1 413 ? 12.711 58.688 4.246 1 57.97 413 ALA A O 1
ATOM 3286 N N . SER A 1 414 ? 13.977 57.031 4.773 1 48.38 414 SER A N 1
ATOM 3287 C CA . SER A 1 414 ? 14.945 58.094 4.582 1 48.38 414 SER A CA 1
ATOM 3288 C C . SER A 1 414 ? 14.828 58.719 3.193 1 48.38 414 SER A C 1
ATOM 3290 O O . SER A 1 414 ? 15.43 59.75 2.918 1 48.38 414 SER A O 1
ATOM 3292 N N . ASP A 1 415 ? 14.82 58 2.092 1 42.06 415 ASP A N 1
ATOM 3293 C CA . ASP A 1 415 ? 15.234 58.812 0.942 1 42.06 415 ASP A CA 1
ATOM 3294 C C . ASP A 1 415 ? 14.164 59.844 0.575 1 42.06 415 ASP A C 1
ATOM 3296 O O . ASP A 1 415 ? 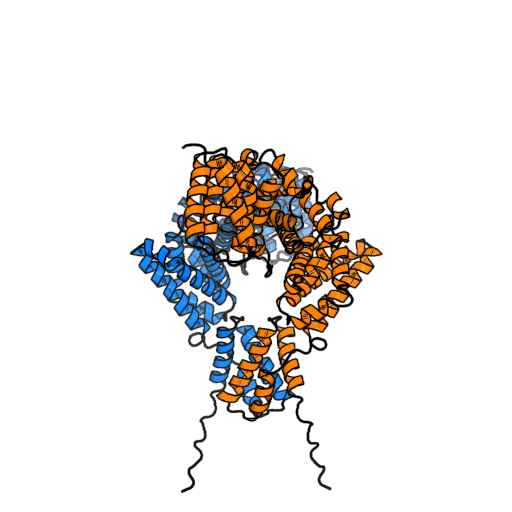13.109 59.5 0.056 1 42.06 415 ASP A O 1
ATOM 3300 N N . LYS A 1 416 ? 13.891 60.906 1.43 1 32.78 416 LYS A N 1
ATOM 3301 C CA . LYS A 1 416 ? 13.57 62.156 0.789 1 32.78 416 LYS A CA 1
ATOM 3302 C C . LYS A 1 416 ? 14.789 62.75 0.068 1 32.78 416 LYS A C 1
ATOM 3304 O O . LYS A 1 416 ? 15.906 62.719 0.594 1 32.78 416 LYS A O 1
ATOM 3309 N N . MET B 1 1 ? -68.25 -6.91 -13.906 1 26.61 1 MET B N 1
ATOM 3310 C CA . MET B 1 1 ? -67.188 -7.527 -14.664 1 26.61 1 MET B CA 1
ATOM 3311 C C . MET B 1 1 ? -65.812 -7.344 -13.945 1 26.61 1 MET B C 1
ATOM 3313 O O . MET B 1 1 ? -65.375 -6.215 -13.758 1 26.61 1 MET B O 1
ATOM 3317 N N . SER B 1 2 ? -65.562 -8.172 -12.914 1 28.38 2 SER B N 1
ATOM 3318 C CA . SER B 1 2 ? -64.562 -8.164 -11.859 1 28.38 2 SER B CA 1
ATOM 3319 C C . SER B 1 2 ? -63.125 -8.203 -12.445 1 28.38 2 SER B C 1
ATOM 3321 O O . SER B 1 2 ? -62.812 -9.07 -13.266 1 28.38 2 SER B O 1
ATOM 3323 N N . GLN B 1 3 ? -62.531 -6.996 -12.805 1 31.59 3 GLN B N 1
ATOM 3324 C CA . GLN B 1 3 ? -61.219 -6.758 -13.406 1 31.59 3 GLN B CA 1
ATOM 3325 C C . GLN B 1 3 ? -60.156 -7.609 -12.734 1 31.59 3 GLN B C 1
ATOM 3327 O O . GLN B 1 3 ? -60.062 -7.629 -11.508 1 31.59 3 GLN B O 1
ATOM 3332 N N . PHE B 1 4 ? -59.812 -8.805 -13.336 1 32.94 4 PHE B N 1
ATOM 3333 C CA . PHE B 1 4 ? -58.812 -9.789 -12.977 1 32.94 4 PHE B CA 1
ATOM 3334 C C . PHE B 1 4 ? -57.5 -9.109 -12.578 1 32.94 4 PHE B C 1
ATOM 3336 O O . PHE B 1 4 ? -57.062 -8.172 -13.242 1 32.94 4 PHE B O 1
ATOM 3343 N N . PRO B 1 5 ? -57.156 -9.125 -11.312 1 36.25 5 PRO B N 1
ATOM 3344 C CA . PRO B 1 5 ? -55.906 -8.57 -10.828 1 36.25 5 PRO B CA 1
ATOM 3345 C C . PRO B 1 5 ? -54.719 -9.031 -11.648 1 36.25 5 PRO B C 1
ATOM 3347 O O . PRO B 1 5 ? -54.656 -10.188 -12.094 1 36.25 5 PRO B O 1
ATOM 3350 N N . TYR B 1 6 ? -54.188 -8.242 -12.617 1 37.47 6 TYR B N 1
ATOM 3351 C CA . TYR B 1 6 ? -52.969 -8.453 -13.383 1 37.47 6 TYR B CA 1
ATOM 3352 C C . TYR B 1 6 ? -51.906 -9.164 -12.539 1 37.47 6 TYR B C 1
ATOM 3354 O O . TYR B 1 6 ? -51.5 -8.664 -11.492 1 37.47 6 TYR B O 1
ATOM 3362 N N . LYS B 1 7 ? -51.938 -10.422 -12.5 1 38.94 7 LYS B N 1
ATOM 3363 C CA . LYS B 1 7 ? -50.906 -11.258 -11.93 1 38.94 7 LYS B CA 1
ATOM 3364 C C . LYS B 1 7 ? -49.531 -10.781 -12.375 1 38.94 7 LYS B C 1
ATOM 3366 O O . LYS B 1 7 ? -49.219 -10.797 -13.57 1 38.94 7 LYS B O 1
ATOM 3371 N N . ARG B 1 8 ? -48.906 -9.82 -11.766 1 42.91 8 ARG B N 1
ATOM 3372 C CA . ARG B 1 8 ? -47.531 -9.367 -11.984 1 42.91 8 ARG B CA 1
ATOM 3373 C C . ARG B 1 8 ? -46.594 -10.547 -12.219 1 42.91 8 ARG B C 1
ATOM 3375 O O . ARG B 1 8 ? -46.688 -11.562 -11.523 1 42.91 8 ARG B O 1
ATOM 3382 N N . ALA B 1 9 ? -46.094 -10.719 -13.344 1 48.66 9 ALA B N 1
ATOM 3383 C CA . ALA B 1 9 ? -45.188 -11.781 -13.758 1 48.66 9 ALA B CA 1
ATOM 3384 C C . ALA B 1 9 ? -44.156 -12.078 -12.672 1 48.66 9 ALA B C 1
ATOM 3386 O O . ALA B 1 9 ? -43.719 -11.172 -11.961 1 48.66 9 ALA B O 1
ATOM 3387 N N . PRO B 1 10 ? -44.062 -13.391 -12.266 1 58.75 10 PRO B N 1
ATOM 3388 C CA . PRO B 1 10 ? -43.125 -13.773 -11.203 1 58.75 10 PRO B CA 1
ATOM 3389 C C . PRO B 1 10 ? -41.719 -13.219 -11.422 1 58.75 10 PRO B C 1
ATOM 3391 O O . PRO B 1 10 ? -41.281 -13.07 -12.562 1 58.75 10 PRO B O 1
ATOM 3394 N N . ALA B 1 11 ? -41.219 -12.398 -10.484 1 69.06 11 ALA B N 1
ATOM 3395 C CA . ALA B 1 11 ? -39.906 -11.766 -10.516 1 69.06 11 ALA B CA 1
ATOM 3396 C C . ALA B 1 11 ? -38.844 -12.75 -11.008 1 69.06 11 ALA B C 1
ATOM 3398 O O . ALA B 1 11 ? -38.844 -13.922 -10.633 1 69.06 11 ALA B O 1
ATOM 3399 N N . ASP B 1 12 ? -38.219 -12.547 -12.219 1 89.38 12 ASP B N 1
ATOM 3400 C CA . ASP B 1 12 ? -37.031 -13.281 -12.633 1 89.38 12 ASP B CA 1
ATOM 3401 C C . ASP B 1 12 ? -35.969 -13.211 -11.57 1 89.38 12 ASP B C 1
ATOM 3403 O O . ASP B 1 12 ? -35.188 -12.242 -11.516 1 89.38 12 ASP B O 1
ATOM 3407 N N . TYR B 1 13 ? -36.031 -14.258 -10.68 1 94.25 13 TYR B N 1
ATOM 3408 C CA . TYR B 1 13 ? -35.156 -14.273 -9.516 1 94.25 13 TYR B CA 1
ATOM 3409 C C . TYR B 1 13 ? -33.688 -14.141 -9.93 1 94.25 13 TYR B C 1
ATOM 3411 O O . TYR B 1 13 ? -32.906 -13.484 -9.242 1 94.25 13 TYR B O 1
ATOM 3419 N N . SER B 1 14 ? -33.375 -14.727 -11.039 1 94.5 14 SER B N 1
ATOM 3420 C CA . SER B 1 14 ? -32 -14.664 -11.516 1 94.5 14 SER B CA 1
ATOM 3421 C C . SER B 1 14 ? -31.609 -13.234 -11.875 1 94.5 14 SER B C 1
ATOM 3423 O O . SER B 1 14 ? -30.516 -12.773 -11.531 1 94.5 14 SER B O 1
ATOM 3425 N N . LYS B 1 15 ? -32.5 -12.586 -12.547 1 94.31 15 LYS B N 1
ATOM 3426 C CA . LYS B 1 15 ? -32.25 -11.211 -12.945 1 94.31 15 LYS B CA 1
ATOM 3427 C C . LYS B 1 15 ? -32.125 -10.297 -11.727 1 94.31 15 LYS B C 1
ATOM 3429 O O . LYS B 1 15 ? -31.25 -9.43 -11.664 1 94.31 15 LYS B O 1
ATOM 3434 N N . VAL B 1 16 ? -33.031 -10.492 -10.789 1 95.69 16 VAL B N 1
ATOM 3435 C CA . VAL B 1 16 ? -33.031 -9.688 -9.57 1 95.69 16 VAL B CA 1
ATOM 3436 C C . VAL B 1 16 ? -31.734 -9.945 -8.797 1 95.69 16 VAL B C 1
ATOM 3438 O O . VAL B 1 16 ? -31.109 -9 -8.297 1 95.69 16 VAL B O 1
ATOM 3441 N N . ALA B 1 17 ? -31.375 -11.18 -8.695 1 96.75 17 ALA B N 1
ATOM 3442 C CA . ALA B 1 17 ? -30.156 -11.555 -7.996 1 96.75 17 ALA B CA 1
ATOM 3443 C C . ALA B 1 17 ? -28.938 -10.867 -8.617 1 96.75 17 ALA B C 1
ATOM 3445 O O . ALA B 1 17 ? -28.125 -10.25 -7.91 1 96.75 17 ALA B O 1
ATOM 3446 N N . ARG B 1 18 ? -28.844 -10.961 -9.906 1 96.62 18 ARG B N 1
ATOM 3447 C CA . ARG B 1 18 ? -27.719 -10.352 -10.609 1 96.62 18 ARG B CA 1
ATOM 3448 C C . ARG B 1 18 ? -27.719 -8.836 -10.43 1 96.62 18 ARG B C 1
ATOM 3450 O O . ARG B 1 18 ? -26.672 -8.219 -10.258 1 96.62 18 ARG B O 1
ATOM 3457 N N . LYS B 1 19 ? -28.844 -8.234 -10.422 1 96 19 LYS B N 1
ATOM 3458 C CA . LYS B 1 19 ? -28.969 -6.789 -10.234 1 96 19 LYS B CA 1
ATOM 3459 C C . LYS B 1 19 ? -28.531 -6.379 -8.828 1 96 19 LYS B C 1
ATOM 3461 O O . LYS B 1 19 ? -27.906 -5.328 -8.648 1 96 19 LYS B O 1
ATOM 3466 N N . MET B 1 20 ? -28.891 -7.18 -7.852 1 96.81 20 MET B N 1
ATOM 3467 C CA . MET B 1 20 ? -28.5 -6.898 -6.477 1 96.81 20 MET B CA 1
ATOM 3468 C C . MET B 1 20 ? -26.969 -6.938 -6.332 1 96.81 20 MET B C 1
ATOM 3470 O O . MET B 1 20 ? -26.375 -6.039 -5.738 1 96.81 20 MET B O 1
ATOM 3474 N N . ILE B 1 21 ? -26.391 -7.957 -6.91 1 97.56 21 ILE B N 1
ATOM 3475 C CA . ILE B 1 21 ? -24.938 -8.102 -6.848 1 97.56 21 ILE B CA 1
ATOM 3476 C C . ILE B 1 21 ? -24.266 -6.945 -7.582 1 97.56 21 ILE B C 1
ATOM 3478 O O . ILE B 1 21 ? -23.344 -6.324 -7.059 1 97.56 21 ILE B O 1
ATOM 3482 N N . ASP B 1 22 ? -24.812 -6.59 -8.727 1 96.81 22 ASP B N 1
ATOM 3483 C CA . ASP B 1 22 ? -24.25 -5.512 -9.539 1 96.81 22 ASP B CA 1
ATOM 3484 C C . ASP B 1 22 ? -24.375 -4.168 -8.82 1 96.81 22 ASP B C 1
ATOM 3486 O O . ASP B 1 22 ? -23.516 -3.301 -8.969 1 96.81 22 ASP B O 1
ATOM 3490 N N . SER B 1 23 ? -25.406 -4 -8.094 1 96.88 23 SER B N 1
ATOM 3491 C CA . SER B 1 23 ? -25.594 -2.746 -7.371 1 96.88 23 SER B CA 1
ATOM 3492 C C . SER B 1 23 ? -24.531 -2.564 -6.297 1 96.88 23 SER B C 1
ATOM 3494 O O . SER B 1 23 ? -24.047 -1.456 -6.086 1 96.88 23 SER B O 1
ATOM 3496 N N . LEU B 1 24 ? -24.219 -3.641 -5.586 1 97.12 24 LEU B N 1
ATOM 3497 C CA . LEU B 1 24 ? -23.156 -3.578 -4.586 1 97.12 24 LEU B CA 1
ATOM 3498 C C . LEU B 1 24 ? -21.812 -3.318 -5.246 1 97.12 24 LEU B C 1
ATOM 3500 O O . LEU B 1 24 ? -21.016 -2.508 -4.754 1 97.12 24 LEU B O 1
ATOM 3504 N N . ARG B 1 25 ? -21.562 -4.012 -6.387 1 96.25 25 ARG B N 1
ATOM 3505 C CA . ARG B 1 25 ? -20.328 -3.838 -7.141 1 96.25 25 ARG B CA 1
ATOM 3506 C C . ARG B 1 25 ? -20.141 -2.385 -7.566 1 96.25 25 ARG B C 1
ATOM 3508 O O . ARG B 1 25 ? -19.062 -1.824 -7.438 1 96.25 25 ARG B O 1
ATOM 3515 N N . THR B 1 26 ? -21.188 -1.802 -8 1 94.81 26 THR B N 1
ATOM 3516 C CA . THR B 1 26 ? -21.172 -0.433 -8.508 1 94.81 26 THR B CA 1
ATOM 3517 C C . THR B 1 26 ? -20.922 0.559 -7.371 1 94.81 26 THR B C 1
ATOM 3519 O O . THR B 1 26 ? -20.125 1.489 -7.512 1 94.81 26 THR B O 1
ATOM 3522 N N . ARG B 1 27 ? -21.562 0.311 -6.289 1 95.25 27 ARG B N 1
ATOM 3523 C CA . ARG B 1 27 ? -21.547 1.281 -5.199 1 95.25 27 ARG B CA 1
ATOM 3524 C C . ARG B 1 27 ? -20.234 1.216 -4.418 1 95.25 27 ARG B C 1
ATOM 3526 O O . ARG B 1 27 ? -19.688 2.25 -4.039 1 95.25 27 ARG B O 1
ATOM 3533 N N . PHE B 1 28 ? -19.672 0.043 -4.168 1 95.44 28 PHE B N 1
ATOM 3534 C CA . PHE B 1 28 ? -18.609 -0.063 -3.184 1 95.44 28 PHE B CA 1
ATOM 3535 C C . PHE B 1 28 ? -17.328 -0.603 -3.826 1 95.44 28 PHE B C 1
ATOM 3537 O O . PHE B 1 28 ? -16.266 -0.6 -3.205 1 95.44 28 PHE B O 1
ATOM 3544 N N . ASP B 1 29 ? -17.344 -1.055 -5.027 1 94.12 29 ASP B N 1
ATOM 3545 C CA . ASP B 1 29 ? -16.203 -1.628 -5.738 1 94.12 29 ASP B CA 1
ATOM 3546 C C . ASP B 1 29 ? -15.602 -2.793 -4.953 1 94.12 29 ASP B C 1
ATOM 3548 O O . ASP B 1 29 ? -14.383 -2.967 -4.934 1 94.12 29 ASP B O 1
ATOM 3552 N N . PHE B 1 30 ? -16.453 -3.57 -4.195 1 95.88 30 PHE B N 1
ATOM 3553 C CA . PHE B 1 30 ? -16.047 -4.816 -3.559 1 95.88 30 PHE B CA 1
ATOM 3554 C C . PHE B 1 30 ? -15.781 -5.895 -4.602 1 95.88 30 PHE B C 1
ATOM 3556 O O . PHE B 1 30 ? -16.297 -5.824 -5.719 1 95.88 30 PHE B O 1
ATOM 3563 N N . PRO B 1 31 ? -14.914 -6.848 -4.195 1 96.25 31 PRO B N 1
ATOM 3564 C CA . PRO B 1 31 ? -14.766 -7.98 -5.117 1 96.25 31 PRO B CA 1
ATOM 3565 C C . PRO B 1 31 ? -16.094 -8.68 -5.406 1 96.25 31 PRO B C 1
ATOM 3567 O O . PRO B 1 31 ? -16.938 -8.812 -4.508 1 96.25 31 PRO B O 1
ATOM 3570 N N . TYR B 1 32 ? -16.281 -9.102 -6.625 1 96.88 32 TYR B N 1
ATOM 3571 C CA . TYR B 1 32 ? -17.531 -9.68 -7.078 1 96.88 32 TYR B CA 1
ATOM 3572 C C . TYR B 1 32 ? -17.969 -10.828 -6.18 1 96.88 32 TYR B C 1
ATOM 3574 O O . TYR B 1 32 ? -19.125 -10.898 -5.75 1 96.88 32 TYR B O 1
ATOM 3582 N N . ASP B 1 33 ? -17.078 -11.719 -5.871 1 96.19 33 ASP B N 1
ATOM 3583 C CA . ASP B 1 33 ? -17.406 -12.898 -5.074 1 96.19 33 ASP B CA 1
ATOM 3584 C C . ASP B 1 33 ? -17.875 -12.508 -3.678 1 96.19 33 ASP B C 1
ATOM 3586 O O . ASP B 1 33 ? -18.766 -13.148 -3.109 1 96.19 33 ASP B O 1
ATOM 3590 N N . GLU B 1 34 ? -17.312 -11.484 -3.15 1 97.06 34 GLU B N 1
ATOM 3591 C CA . GLU B 1 34 ? -17.719 -11.008 -1.83 1 97.06 34 GLU B CA 1
ATOM 3592 C C . GLU B 1 34 ? -19.078 -10.312 -1.886 1 97.06 34 GLU B C 1
ATOM 3594 O O . GLU B 1 34 ? -19.859 -10.398 -0.943 1 97.06 34 GLU B O 1
ATOM 3599 N N . CYS B 1 35 ? -19.312 -9.602 -2.967 1 97.44 35 CYS B N 1
ATOM 3600 C CA . CYS B 1 35 ? -20.641 -9.016 -3.15 1 97.44 35 CYS B CA 1
ATOM 3601 C C . CYS B 1 35 ? -21.703 -10.102 -3.193 1 97.44 35 CYS B C 1
ATOM 3603 O O . CYS B 1 35 ? -22.75 -9.977 -2.545 1 97.44 35 CYS B O 1
ATOM 3605 N N . LYS B 1 36 ? -21.469 -11.117 -4.016 1 97.62 36 LYS B N 1
ATOM 3606 C CA . LYS B 1 36 ? -22.391 -12.242 -4.117 1 97.62 36 LYS B CA 1
ATOM 3607 C C . LYS B 1 36 ? -22.641 -12.875 -2.752 1 97.62 36 LYS B C 1
ATOM 3609 O O . LYS B 1 36 ? -23.797 -13.102 -2.373 1 97.62 36 LYS B O 1
ATOM 3614 N N . GLN B 1 37 ? -21.609 -13.086 -2.027 1 97.44 37 GLN B N 1
ATOM 3615 C CA . GLN B 1 37 ? -21.734 -13.688 -0.707 1 97.44 37 GLN B CA 1
ATOM 3616 C C . GLN B 1 37 ? -22.469 -12.766 0.252 1 97.44 37 GLN B C 1
ATOM 3618 O O . GLN B 1 37 ? -23.219 -13.234 1.114 1 97.44 37 GLN B O 1
ATOM 3623 N N . CYS B 1 38 ? -22.234 -11.492 0.148 1 97.5 38 CYS B N 1
ATOM 3624 C CA . CYS B 1 38 ? -22.969 -10.523 0.96 1 97.5 38 CYS B CA 1
ATOM 3625 C C . CYS B 1 38 ? -24.469 -10.648 0.749 1 97.5 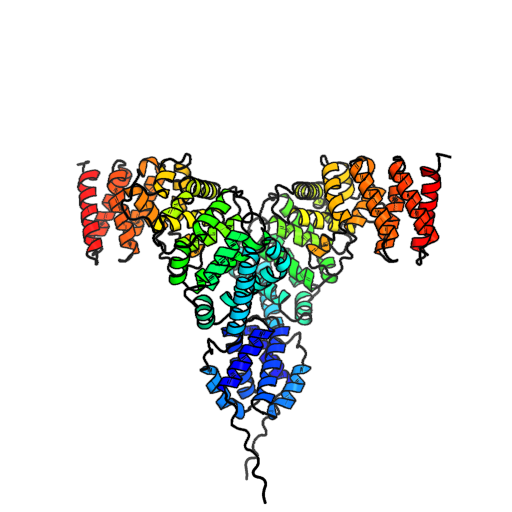38 CYS B C 1
ATOM 3627 O O . CYS B 1 38 ? -25.234 -10.719 1.714 1 97.5 38 CYS B O 1
ATOM 3629 N N . VAL B 1 39 ? -24.875 -10.695 -0.494 1 98.19 39 VAL B N 1
ATOM 3630 C CA . VAL B 1 39 ? -26.297 -10.797 -0.821 1 98.19 39 VAL B CA 1
ATOM 3631 C C . VAL B 1 39 ? -26.859 -12.094 -0.259 1 98.19 39 VAL B C 1
ATOM 3633 O O . VAL B 1 39 ? -27.922 -12.094 0.365 1 98.19 39 VAL B O 1
ATOM 3636 N N . ILE B 1 40 ? -26.125 -13.172 -0.422 1 97.88 40 ILE B N 1
ATOM 3637 C CA . ILE B 1 40 ? -26.562 -14.477 0.056 1 97.88 40 ILE B CA 1
ATOM 3638 C C . ILE B 1 40 ? -26.75 -14.445 1.572 1 97.88 40 ILE B C 1
ATOM 3640 O O . ILE B 1 40 ? -27.766 -14.883 2.092 1 97.88 40 ILE B O 1
ATOM 3644 N N . MET B 1 41 ? -25.797 -13.867 2.236 1 97.56 41 MET B N 1
ATOM 3645 C CA . MET B 1 41 ? -25.812 -13.82 3.697 1 97.56 41 MET B CA 1
ATOM 3646 C C . MET B 1 41 ? -26.984 -12.984 4.199 1 97.56 41 MET B C 1
ATOM 3648 O O . MET B 1 41 ? -27.672 -13.375 5.145 1 97.56 41 MET B O 1
ATOM 3652 N N . ILE B 1 42 ? -27.234 -11.852 3.586 1 97.62 42 ILE B N 1
ATOM 3653 C CA . ILE B 1 42 ? -28.281 -10.945 4.023 1 97.62 42 ILE B CA 1
ATOM 3654 C C . ILE B 1 42 ? -29.656 -11.562 3.764 1 97.62 42 ILE B C 1
ATOM 3656 O O . ILE B 1 42 ? -30.531 -11.531 4.629 1 97.62 42 ILE B O 1
ATOM 3660 N N . VAL B 1 43 ? -29.875 -12.148 2.598 1 97.44 43 VAL B N 1
ATOM 3661 C CA . VAL B 1 43 ? -31.141 -12.773 2.24 1 97.44 43 VAL B CA 1
ATOM 3662 C C . VAL B 1 43 ? -31.406 -13.977 3.15 1 97.44 43 VAL B C 1
ATOM 3664 O O . VAL B 1 43 ? -32.531 -14.172 3.619 1 97.44 43 VAL B O 1
ATOM 3667 N N . ASP B 1 44 ? -30.328 -14.727 3.385 1 97 44 ASP B N 1
ATOM 3668 C CA . ASP B 1 44 ? -30.469 -15.867 4.277 1 97 44 ASP B CA 1
ATOM 3669 C C . ASP B 1 44 ? -30.844 -15.422 5.691 1 97 44 ASP B C 1
ATOM 3671 O O . ASP B 1 44 ? -31.703 -16.031 6.332 1 97 44 ASP B O 1
ATOM 3675 N N . ALA B 1 45 ? -30.203 -14.406 6.145 1 95.69 45 ALA B N 1
ATOM 3676 C CA . ALA B 1 45 ? -30.5 -13.875 7.469 1 95.69 45 ALA B CA 1
ATOM 3677 C C . ALA B 1 45 ? -31.938 -13.359 7.551 1 95.69 45 ALA B C 1
ATOM 3679 O O . ALA B 1 45 ? -32.625 -13.586 8.547 1 95.69 45 ALA B O 1
ATOM 3680 N N . ALA B 1 46 ? -32.375 -12.641 6.531 1 95.25 46 ALA B N 1
ATOM 3681 C CA . ALA B 1 46 ? -33.75 -12.141 6.496 1 95.25 46 ALA B CA 1
ATOM 3682 C C . ALA B 1 46 ? -34.75 -13.297 6.48 1 95.25 46 ALA B C 1
ATOM 3684 O O . ALA B 1 46 ? -35.75 -13.266 7.188 1 95.25 46 ALA B O 1
ATOM 3685 N N . ARG B 1 47 ? -34.438 -14.266 5.715 1 94.81 47 ARG B N 1
ATOM 3686 C CA . ARG B 1 47 ? -35.281 -15.438 5.586 1 94.81 47 ARG B CA 1
ATOM 3687 C C . ARG B 1 47 ? -35.469 -16.141 6.926 1 94.81 47 ARG B C 1
ATOM 3689 O O . ARG B 1 47 ? -36.562 -16.438 7.344 1 94.81 47 ARG B O 1
ATOM 3696 N N . VAL B 1 48 ? -34.406 -16.297 7.652 1 94.88 48 VAL B N 1
ATOM 3697 C CA . VAL B 1 48 ? -34.375 -17.109 8.867 1 94.88 48 VAL B CA 1
ATOM 3698 C C . VAL B 1 48 ? -34.781 -16.25 10.062 1 94.88 48 VAL B C 1
ATOM 3700 O O . VAL B 1 48 ? -35.688 -16.594 10.805 1 94.88 48 VAL B O 1
ATOM 3703 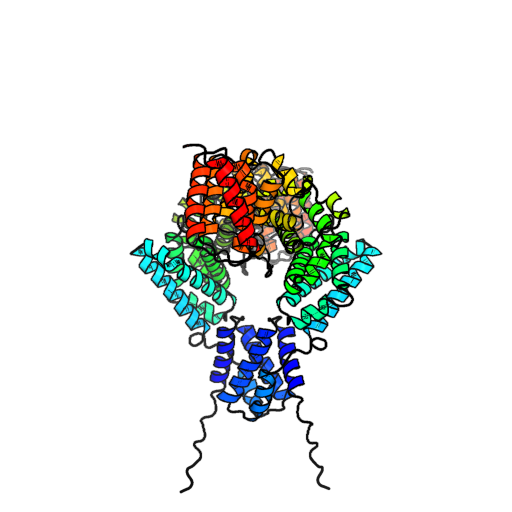N N . ALA B 1 49 ? -34.156 -15.117 10.211 1 93.88 49 ALA B N 1
ATOM 3704 C CA . ALA B 1 49 ? -34.344 -14.297 11.406 1 93.88 49 ALA B CA 1
ATOM 3705 C C . ALA B 1 49 ? -35.688 -13.578 11.383 1 93.88 49 ALA B C 1
ATOM 3707 O O . ALA B 1 49 ? -36.312 -13.359 12.43 1 93.88 49 ALA B O 1
ATOM 3708 N N . LEU B 1 50 ? -36.125 -13.203 10.188 1 93.5 50 LEU B N 1
ATOM 3709 C CA . LEU B 1 50 ? -37.406 -12.5 10.078 1 93.5 50 LEU B CA 1
ATOM 3710 C C . LEU B 1 50 ? -38.531 -13.453 9.688 1 93.5 50 LEU B C 1
ATOM 3712 O O . LEU B 1 50 ? -39.688 -13.055 9.578 1 93.5 50 LEU B O 1
ATOM 3716 N N . GLU B 1 51 ? -38.125 -14.688 9.422 1 92.44 51 GLU B N 1
ATOM 3717 C CA . GLU B 1 51 ? -39.062 -15.742 9.086 1 92.44 51 GLU B CA 1
ATOM 3718 C C . GLU B 1 51 ? -39.906 -15.359 7.867 1 92.44 51 GLU B C 1
ATOM 3720 O O . GLU B 1 51 ? -41.156 -15.422 7.91 1 92.44 51 GLU B O 1
ATOM 3725 N N . ILE B 1 52 ? -39.281 -14.938 6.812 1 94.06 52 ILE B N 1
ATOM 3726 C CA . ILE B 1 52 ? -39.938 -14.57 5.566 1 94.06 52 ILE B CA 1
ATOM 3727 C C . ILE B 1 52 ? -39.812 -15.711 4.562 1 94.06 52 ILE B C 1
ATOM 3729 O O . ILE B 1 52 ? -38.844 -15.758 3.779 1 94.06 52 ILE B O 1
ATOM 3733 N N . ASP B 1 53 ? -40.719 -16.516 4.445 1 91.56 53 ASP B N 1
ATOM 3734 C CA . ASP B 1 53 ? -40.688 -17.719 3.611 1 91.56 53 ASP B CA 1
ATOM 3735 C C . ASP B 1 53 ? -40.656 -17.359 2.129 1 91.56 53 ASP B C 1
ATOM 3737 O O . ASP B 1 53 ? -40.125 -18.125 1.315 1 91.56 53 ASP B O 1
ATOM 3741 N N . GLN B 1 54 ? -41.156 -16.203 1.809 1 92 54 GLN B N 1
ATOM 3742 C CA . GLN B 1 54 ? -41.188 -15.75 0.424 1 92 54 GLN B CA 1
ATOM 3743 C C . GLN B 1 54 ? -39.781 -15.625 -0.148 1 92 54 GLN B C 1
ATOM 3745 O O . GLN B 1 54 ? -39.594 -15.57 -1.366 1 92 54 GLN B O 1
ATOM 3750 N N . LEU B 1 55 ? -38.812 -15.625 0.761 1 95.5 55 LEU B N 1
ATOM 3751 C CA . LEU B 1 55 ? -37.438 -15.43 0.323 1 95.5 55 LEU B CA 1
ATOM 3752 C C . LEU B 1 55 ? -36.781 -16.766 0.01 1 95.5 55 LEU B C 1
ATOM 3754 O O . LEU B 1 55 ? -35.688 -16.797 -0.573 1 95.5 55 LEU B O 1
ATOM 3758 N N . GLU B 1 56 ? -37.375 -17.891 0.297 1 94.81 56 GLU B N 1
ATOM 3759 C CA . GLU B 1 56 ? -36.75 -19.219 0.169 1 94.81 56 GLU B CA 1
ATOM 3760 C C . GLU B 1 56 ? -36.406 -19.531 -1.287 1 94.81 56 GLU B C 1
ATOM 3762 O O . GLU B 1 56 ? -35.281 -19.906 -1.606 1 94.81 56 GLU B O 1
ATOM 3767 N N . PRO B 1 57 ? -37.438 -19.328 -2.199 1 94.75 57 PRO B N 1
ATOM 3768 C CA . PRO B 1 57 ? -37.125 -19.594 -3.598 1 94.75 57 PRO B CA 1
ATOM 3769 C C . PRO B 1 57 ? -36 -18.688 -4.133 1 94.75 57 PRO B C 1
ATOM 3771 O O . PRO B 1 57 ? -35.188 -19.109 -4.949 1 94.75 57 PRO B O 1
ATOM 3774 N N . PHE B 1 58 ? -36.062 -17.516 -3.709 1 95.75 58 PHE B N 1
ATOM 3775 C CA . PHE B 1 58 ? -35.031 -16.562 -4.141 1 95.75 58 PHE B CA 1
ATOM 3776 C C . PHE B 1 58 ? -33.656 -16.969 -3.617 1 95.75 58 PHE B C 1
ATOM 3778 O O . PHE B 1 58 ? -32.688 -16.875 -4.34 1 95.75 58 PHE B O 1
ATOM 3785 N N . TYR B 1 59 ? -33.594 -17.391 -2.355 1 96.69 59 TYR B N 1
ATOM 3786 C CA . TYR B 1 59 ? -32.375 -17.859 -1.733 1 96.69 59 TYR B CA 1
ATOM 3787 C C . TYR B 1 59 ? -31.766 -19.031 -2.5 1 96.69 59 TYR B C 1
ATOM 3789 O O . TYR B 1 59 ? -30.547 -19.094 -2.707 1 96.69 59 TYR B O 1
ATOM 3797 N N . GLU B 1 60 ? -32.531 -19.922 -2.953 1 96 60 GLU B N 1
ATOM 3798 C CA . GLU B 1 60 ? -32.094 -21.078 -3.711 1 96 60 GLU B CA 1
ATOM 3799 C C . GLU B 1 60 ? -31.453 -20.656 -5.039 1 96 60 GLU B C 1
ATOM 3801 O O . GLU B 1 60 ? -30.438 -21.203 -5.449 1 96 60 GLU B O 1
ATOM 3806 N N . VAL B 1 61 ? -32.094 -19.703 -5.625 1 95.62 61 VAL B N 1
ATOM 3807 C CA . VAL B 1 61 ? -31.594 -19.188 -6.895 1 95.62 61 VAL B CA 1
ATOM 3808 C C . VAL B 1 61 ? -30.266 -18.484 -6.664 1 95.62 61 VAL B C 1
ATOM 3810 O O . VAL B 1 61 ? -29.328 -18.641 -7.449 1 95.62 61 VAL B O 1
ATOM 3813 N N . LEU B 1 62 ? -30.156 -17.766 -5.582 1 95.75 62 LEU B N 1
ATOM 3814 C CA . LEU B 1 62 ? -28.969 -16.969 -5.25 1 95.75 62 LEU B CA 1
ATOM 3815 C C . LEU B 1 62 ? -27.75 -17.859 -5.043 1 95.75 62 LEU B C 1
ATOM 3817 O O . LEU B 1 62 ? -26.641 -17.5 -5.43 1 95.75 62 LEU B O 1
ATOM 3821 N N . THR B 1 63 ? -27.906 -18.969 -4.434 1 95.38 63 THR B N 1
ATOM 3822 C CA . THR B 1 63 ? -26.797 -19.844 -4.098 1 95.38 63 THR B CA 1
ATOM 3823 C C . THR B 1 63 ? -26.219 -20.5 -5.348 1 95.38 63 THR B C 1
ATOM 3825 O O . THR B 1 63 ? -25.078 -20.938 -5.359 1 95.38 63 THR B O 1
ATOM 3828 N N . LYS B 1 64 ? -26.953 -20.484 -6.453 1 94.88 64 LYS B N 1
ATOM 3829 C CA . LYS B 1 64 ? -26.531 -21.172 -7.668 1 94.88 64 LYS B CA 1
ATOM 3830 C C . LYS B 1 64 ? -26.281 -20.188 -8.805 1 94.88 64 LYS B C 1
ATOM 3832 O O . LYS B 1 64 ? -25.891 -20.578 -9.906 1 94.88 64 LYS B O 1
ATOM 3837 N N . ILE B 1 65 ? -26.406 -18.984 -8.508 1 94.38 65 ILE B N 1
ATOM 3838 C CA . ILE B 1 65 ? -26.406 -17.984 -9.562 1 94.38 65 ILE B CA 1
ATOM 3839 C C . ILE B 1 65 ? -25 -17.812 -10.125 1 94.38 65 ILE B C 1
ATOM 3841 O O . ILE B 1 65 ? -24.016 -17.922 -9.391 1 94.38 65 ILE B O 1
ATOM 3845 N N . THR B 1 66 ? -24.859 -17.625 -11.414 1 93.25 66 THR B N 1
ATOM 3846 C CA . THR B 1 66 ? -23.609 -17.328 -12.094 1 93.25 66 THR B CA 1
ATOM 3847 C C . THR B 1 66 ? -23.641 -15.938 -12.727 1 93.25 66 THR B C 1
ATOM 3849 O O . THR B 1 66 ? -24.719 -15.391 -12.969 1 93.25 66 THR B O 1
ATOM 3852 N N . VAL B 1 67 ? -22.5 -15.445 -12.867 1 93.81 67 VAL B N 1
ATOM 3853 C CA . VAL B 1 67 ? -22.391 -14.109 -13.445 1 93.81 67 VAL B CA 1
ATOM 3854 C C . VAL B 1 67 ? -22.75 -14.156 -14.93 1 93.81 67 VAL B C 1
ATOM 3856 O O . VAL B 1 67 ? -22.469 -15.148 -15.609 1 93.81 67 VAL B O 1
ATOM 3859 N N . ASP B 1 68 ? -23.5 -13.18 -15.352 1 92.5 68 ASP B N 1
ATOM 3860 C CA . ASP B 1 68 ? -23.672 -12.969 -16.781 1 92.5 68 ASP B CA 1
ATOM 3861 C C . ASP B 1 68 ? -22.484 -12.195 -17.375 1 92.5 68 ASP B C 1
ATOM 3863 O O . ASP B 1 68 ? -22.422 -10.977 -17.25 1 92.5 68 ASP B O 1
ATOM 3867 N N . THR B 1 69 ? -21.562 -12.828 -18.016 1 90.94 69 THR B N 1
ATOM 3868 C CA . THR B 1 69 ? -20.25 -12.312 -18.375 1 90.94 69 THR B CA 1
ATOM 3869 C C . THR B 1 69 ? -20.375 -11.086 -19.266 1 90.94 69 THR B C 1
ATOM 3871 O O . THR B 1 69 ? -19.531 -10.188 -19.219 1 90.94 69 THR B O 1
ATOM 3874 N N . GLU B 1 70 ? -21.422 -10.992 -20.125 1 89.69 70 GLU B N 1
ATOM 3875 C CA . GLU B 1 70 ? -21.484 -9.883 -21.062 1 89.69 70 GLU B CA 1
ATOM 3876 C C . GLU B 1 70 ? -22.562 -8.883 -20.672 1 89.69 70 GLU B C 1
ATOM 3878 O O . GLU B 1 70 ? -22.641 -7.785 -21.219 1 89.69 70 GLU B O 1
ATOM 3883 N N . ASP B 1 71 ? -23.312 -9.359 -19.703 1 92.31 71 ASP B N 1
ATOM 3884 C CA . ASP B 1 71 ? -24.375 -8.461 -19.266 1 92.31 71 ASP B CA 1
ATOM 3885 C C . ASP B 1 71 ? -24.281 -8.195 -17.766 1 92.31 71 ASP B C 1
ATOM 3887 O O . ASP B 1 71 ? -25.188 -8.523 -17 1 92.31 71 ASP B O 1
ATOM 3891 N N . CYS B 1 72 ? -23.297 -7.641 -17.359 1 95.38 72 CYS B N 1
ATOM 3892 C CA . CYS B 1 72 ? -23.078 -7.25 -15.969 1 95.38 72 CYS B CA 1
ATOM 3893 C C . CYS B 1 72 ? -22.375 -5.906 -15.883 1 95.38 72 CYS B C 1
ATOM 3895 O O . CYS B 1 72 ? -21.859 -5.406 -16.891 1 95.38 72 CYS B O 1
ATOM 3897 N N . VAL B 1 73 ? -22.391 -5.348 -14.789 1 96.38 73 VAL B N 1
ATOM 3898 C CA . VAL B 1 73 ? -21.859 -4.004 -14.594 1 96.38 73 VAL B CA 1
ATOM 3899 C C . VAL B 1 73 ? -20.344 -4.008 -14.812 1 96.38 73 VAL B C 1
ATOM 3901 O O . VAL B 1 73 ? -19.797 -3.066 -15.383 1 96.38 73 VAL B O 1
ATOM 3904 N N . ASP B 1 74 ? -19.641 -5.039 -14.359 1 96.69 74 ASP B N 1
ATOM 3905 C CA . ASP B 1 74 ? -18.188 -5.113 -14.508 1 96.69 74 ASP B CA 1
ATOM 3906 C C . ASP B 1 74 ? -17.797 -5.121 -15.984 1 96.69 74 ASP B C 1
ATOM 3908 O O . ASP B 1 74 ? -16.844 -4.445 -16.375 1 96.69 74 ASP B O 1
ATOM 3912 N N . PHE B 1 75 ? -18.531 -5.859 -16.75 1 96.81 75 PHE B N 1
ATOM 3913 C CA . PHE B 1 75 ? -18.219 -5.914 -18.172 1 96.81 75 PHE B CA 1
ATOM 3914 C C . PHE B 1 75 ? -18.406 -4.547 -18.828 1 96.81 75 PHE B C 1
ATOM 3916 O O . PHE B 1 75 ? -17.594 -4.117 -19.641 1 96.81 75 PHE B O 1
ATOM 3923 N N . SER B 1 76 ? -19.5 -3.949 -18.438 1 96.69 76 SER B N 1
ATOM 3924 C CA . SER B 1 76 ? -19.766 -2.611 -18.953 1 96.69 76 SER B CA 1
ATOM 3925 C C . SER B 1 76 ? -18.656 -1.636 -18.562 1 96.69 76 SER B C 1
ATOM 3927 O O . SER B 1 76 ? -18.234 -0.815 -19.375 1 96.69 76 SER B O 1
ATOM 3929 N N . ARG B 1 77 ? -18.266 -1.734 -17.375 1 96.5 77 ARG B N 1
ATOM 3930 C CA . ARG B 1 77 ? -17.203 -0.872 -16.875 1 96.5 77 ARG B CA 1
ATOM 3931 C C . ARG B 1 77 ? -15.891 -1.161 -17.609 1 96.5 77 ARG B C 1
ATOM 3933 O O . ARG B 1 77 ? -15.141 -0.24 -17.953 1 96.5 77 ARG B O 1
ATOM 3940 N N . PHE B 1 78 ? -15.562 -2.438 -17.844 1 96.06 78 PHE B N 1
ATOM 3941 C CA . PHE B 1 78 ? -14.398 -2.824 -18.625 1 96.06 78 PHE B CA 1
ATOM 3942 C C . PHE B 1 78 ? -14.453 -2.203 -20.016 1 96.06 78 PHE B C 1
ATOM 3944 O O . PHE B 1 78 ? -13.484 -1.596 -20.469 1 96.06 78 PHE B O 1
ATOM 3951 N N . SER B 1 79 ? -15.625 -2.408 -20.578 1 95.62 79 SER B N 1
ATOM 3952 C CA . SER B 1 79 ? -15.805 -1.94 -21.953 1 95.62 79 SER B CA 1
ATOM 3953 C C . SER B 1 79 ? -15.609 -0.431 -22.047 1 95.62 79 SER B C 1
ATOM 3955 O O . SER B 1 79 ? -14.938 0.056 -22.969 1 95.62 79 SER B O 1
ATOM 3957 N N . LYS B 1 80 ? -16.203 0.245 -21.125 1 96.75 80 LYS B N 1
ATOM 3958 C CA . LYS B 1 80 ? -16.078 1.7 -21.125 1 96.75 80 LYS B CA 1
ATOM 3959 C C . LYS B 1 80 ? -14.633 2.133 -20.891 1 96.75 80 LYS B C 1
ATOM 3961 O O . LYS B 1 80 ? -14.102 2.961 -21.625 1 96.75 80 LYS B O 1
ATOM 3966 N N . CYS B 1 81 ? -14.062 1.565 -19.906 1 96.25 81 CYS B N 1
ATOM 3967 C CA . CYS B 1 81 ? -12.703 1.916 -19.516 1 96.25 81 CYS B CA 1
ATOM 3968 C C . CYS B 1 81 ? -11.719 1.612 -20.641 1 96.25 81 CYS B C 1
ATOM 3970 O O . CYS B 1 81 ? -10.914 2.467 -21.016 1 96.25 81 CYS B O 1
ATOM 3972 N N . LEU B 1 82 ? -11.766 0.424 -21.188 1 96.38 82 LEU B N 1
ATOM 3973 C CA . LEU B 1 82 ? -10.898 0.002 -22.266 1 96.38 82 LEU B CA 1
ATOM 3974 C C . LEU B 1 82 ? -11.172 0.811 -23.531 1 96.38 82 LEU B C 1
ATOM 3976 O O . LEU B 1 82 ? -10.242 1.162 -24.266 1 96.38 82 LEU B O 1
ATOM 3980 N N . GLY B 1 83 ? -12.438 1.043 -23.719 1 96.12 83 GLY B N 1
ATOM 3981 C CA . GLY B 1 83 ? -12.797 1.891 -24.844 1 96.12 83 GLY B CA 1
ATOM 3982 C C . GLY B 1 83 ? -12.211 3.287 -24.75 1 96.12 83 GLY B C 1
ATOM 3983 O O . GLY B 1 83 ? -11.648 3.795 -25.719 1 96.12 83 GLY B O 1
ATOM 3984 N N . ASP B 1 84 ? -12.352 3.951 -23.609 1 96.75 84 ASP B N 1
ATOM 3985 C CA . ASP B 1 84 ? -11.812 5.289 -23.375 1 96.75 84 ASP B CA 1
ATOM 3986 C C . ASP B 1 84 ? -10.305 5.312 -23.578 1 96.75 84 ASP B C 1
ATOM 3988 O O . ASP B 1 84 ? -9.766 6.258 -24.156 1 96.75 84 ASP B O 1
ATOM 3992 N N . LEU B 1 85 ? -9.633 4.305 -23.109 1 95.88 85 LEU B N 1
ATOM 3993 C CA . LEU B 1 85 ? -8.18 4.23 -23.25 1 95.88 85 LEU B CA 1
ATOM 3994 C C . LEU B 1 85 ? -7.781 4.062 -24.703 1 95.88 85 LEU B C 1
ATOM 3996 O O . LEU B 1 85 ? -6.836 4.699 -25.172 1 95.88 85 LEU B O 1
ATOM 4000 N N . SER B 1 86 ? -8.547 3.205 -25.422 1 95.06 86 SER B N 1
ATOM 4001 C CA . SER B 1 86 ? -8.289 3.025 -26.844 1 95.06 86 SER B CA 1
ATOM 4002 C C . SER B 1 86 ? -8.492 4.328 -27.609 1 95.06 86 SER B C 1
ATOM 4004 O O . SER B 1 86 ? -7.695 4.668 -28.484 1 95.06 86 SER B O 1
ATOM 4006 N N . ASP B 1 87 ? -9.492 5.016 -27.234 1 95 87 ASP B N 1
ATOM 4007 C CA . ASP B 1 87 ? -9.766 6.297 -27.875 1 95 87 ASP B CA 1
ATOM 4008 C C . ASP B 1 87 ? -8.641 7.293 -27.609 1 95 87 ASP B C 1
ATOM 4010 O O . ASP B 1 87 ? -8.234 8.039 -28.5 1 95 87 ASP B O 1
ATOM 4014 N N . ALA B 1 88 ? -8.219 7.324 -26.391 1 93.5 88 ALA B N 1
ATOM 4015 C CA . ALA B 1 88 ? -7.125 8.219 -26.031 1 93.5 88 ALA B CA 1
ATOM 4016 C C . ALA B 1 88 ? -5.871 7.91 -26.844 1 93.5 88 ALA B C 1
ATOM 4018 O O . ALA B 1 88 ? -5.164 8.828 -27.281 1 93.5 88 ALA B O 1
ATOM 4019 N N . VAL B 1 89 ? -5.613 6.625 -27.047 1 93.75 89 VAL B N 1
ATOM 4020 C CA . VAL B 1 89 ? -4.449 6.195 -27.812 1 93.75 89 VAL B CA 1
ATOM 4021 C C . VAL B 1 89 ? -4.605 6.625 -29.281 1 93.75 89 VAL B C 1
ATOM 4023 O O . VAL B 1 89 ? -3.672 7.168 -29.875 1 93.75 89 VAL B O 1
ATOM 4026 N N . LEU B 1 90 ? -5.754 6.391 -29.828 1 93 90 LEU B N 1
ATOM 4027 C CA . LEU B 1 90 ? -6.008 6.746 -31.219 1 93 90 LEU B CA 1
ATOM 4028 C C . LEU B 1 90 ? -5.914 8.258 -31.422 1 93 90 LEU B C 1
ATOM 4030 O O . LEU B 1 90 ? -5.336 8.719 -32.406 1 93 90 LEU B O 1
ATOM 4034 N N . ASP B 1 91 ? -6.391 8.984 -30.438 1 90.69 91 ASP B N 1
ATOM 4035 C CA . ASP B 1 91 ? -6.273 10.438 -30.484 1 90.69 91 ASP B CA 1
ATOM 4036 C C . ASP B 1 91 ? -4.82 10.875 -30.344 1 90.69 91 ASP B C 1
ATOM 4038 O O . ASP B 1 91 ? -4.371 11.805 -31.016 1 90.69 91 ASP B O 1
ATOM 4042 N N . GLY B 1 92 ? -4.184 10.219 -29.438 1 87.62 92 GLY B N 1
ATOM 4043 C CA . GLY B 1 92 ? -2.791 10.555 -29.172 1 87.62 92 GLY B CA 1
ATOM 4044 C C . GLY B 1 92 ? -1.889 10.281 -30.359 1 87.62 92 GLY B C 1
ATOM 4045 O O . GLY B 1 92 ? -0.884 10.969 -30.562 1 87.62 92 GLY B O 1
ATOM 4046 N N . GLN B 1 93 ? -2.207 9.258 -31.156 1 86.12 93 GLN B N 1
ATOM 4047 C CA . GLN B 1 93 ? -1.455 8.953 -32.375 1 86.12 93 GLN B CA 1
ATOM 4048 C C . GLN B 1 93 ? -1.601 10.07 -33.406 1 86.12 93 GLN B C 1
ATOM 4050 O O . GLN B 1 93 ? -0.669 10.344 -34.156 1 86.12 93 GLN B O 1
ATOM 4055 N N . GLN B 1 94 ? -2.738 10.695 -33.25 1 82.5 94 GLN B N 1
ATOM 4056 C CA . GLN B 1 94 ? -2.986 11.789 -34.188 1 82.5 94 GLN B CA 1
ATOM 4057 C C . GLN B 1 94 ? -2.465 13.109 -33.625 1 82.5 94 GLN B C 1
ATOM 4059 O O . GLN B 1 94 ? -1.848 13.898 -34.344 1 82.5 94 GLN B O 1
ATOM 4064 N N . ARG B 1 95 ? -2.734 13.32 -32.375 1 81.88 95 ARG B N 1
ATOM 4065 C CA . ARG B 1 95 ? -2.322 14.523 -31.641 1 81.88 95 ARG B CA 1
ATOM 4066 C C . ARG B 1 95 ? -1.654 14.164 -30.328 1 81.88 95 ARG B C 1
ATOM 4068 O O . ARG B 1 95 ? -2.334 13.938 -29.312 1 81.88 95 ARG B O 1
ATOM 4075 N N . SER B 1 96 ? -0.369 14.305 -30.234 1 75.62 96 SER B N 1
ATOM 4076 C CA . SER B 1 96 ? 0.375 13.812 -29.094 1 75.62 96 SER B CA 1
ATOM 4077 C C . SER B 1 96 ? 0.016 14.586 -27.828 1 75.62 96 SER B C 1
ATOM 4079 O O . SER B 1 96 ? 0.014 14.023 -26.719 1 75.62 96 SER B O 1
ATOM 4081 N N . TRP B 1 97 ? -0.335 15.914 -28.109 1 74.56 97 TRP B N 1
ATOM 4082 C CA . TRP B 1 97 ? -0.598 16.75 -26.938 1 74.56 97 TRP B CA 1
ATOM 4083 C C . TRP B 1 97 ? -1.909 16.359 -26.266 1 74.56 97 TRP B C 1
ATOM 4085 O O . TRP B 1 97 ? -2.172 16.75 -25.125 1 74.56 97 TRP B O 1
ATOM 4095 N N . SER B 1 98 ? -2.686 15.539 -27.016 1 82.25 98 SER B N 1
ATOM 4096 C CA . SER B 1 98 ? -3.992 15.148 -26.5 1 82.25 98 SER B CA 1
ATOM 4097 C C . SER B 1 98 ? -3.855 14.281 -25.25 1 82.25 98 SER B C 1
ATOM 4099 O O . SER B 1 98 ? -4.738 14.289 -24.391 1 82.25 98 SER B O 1
ATOM 4101 N N . LEU B 1 99 ? -2.809 13.625 -25.078 1 85.19 99 LEU B N 1
ATOM 4102 C CA . LEU B 1 99 ? -2.598 12.766 -23.922 1 85.19 99 LEU B CA 1
ATOM 4103 C C . LEU B 1 99 ? -2.418 13.602 -22.656 1 85.19 99 LEU B C 1
ATOM 4105 O O . LEU B 1 99 ? -2.791 13.164 -21.562 1 85.19 99 LEU B O 1
ATOM 4109 N N . TYR B 1 100 ? -1.884 14.758 -22.875 1 80.75 100 TYR B N 1
ATOM 4110 C CA . TYR B 1 100 ? -1.729 15.656 -21.734 1 80.75 100 TYR B CA 1
ATOM 4111 C C . TYR B 1 100 ? -3.078 16.203 -21.297 1 80.75 100 TYR B C 1
ATOM 4113 O O . TYR B 1 100 ? -3.355 16.297 -20.094 1 80.75 100 TYR B O 1
ATOM 4121 N N . ASP B 1 101 ? -3.832 16.5 -22.266 1 85 101 ASP B N 1
ATOM 4122 C CA . ASP B 1 101 ? -5.16 17.031 -22 1 85 101 ASP B CA 1
ATOM 4123 C C . ASP B 1 101 ? -6.031 16 -21.297 1 85 101 ASP B C 1
ATOM 4125 O O . ASP B 1 101 ? -6.852 16.344 -20.438 1 85 101 ASP B O 1
ATOM 4129 N N . ASP B 1 102 ? -5.781 14.797 -21.609 1 89.62 102 ASP B N 1
ATOM 4130 C CA . ASP B 1 102 ? -6.629 13.719 -21.109 1 89.62 102 ASP B CA 1
ATOM 4131 C C . ASP B 1 102 ? -5.961 12.992 -19.953 1 89.62 102 ASP B C 1
ATOM 4133 O O . ASP B 1 102 ? -6.316 11.859 -19.625 1 89.62 102 ASP B O 1
ATOM 4137 N N . GLU B 1 103 ? -4.996 13.594 -19.344 1 90 103 GLU B N 1
ATOM 4138 C CA . GLU B 1 103 ? -4.172 12.938 -18.328 1 90 103 GLU B CA 1
ATOM 4139 C C . GLU B 1 103 ? -5.023 12.391 -17.188 1 90 103 GLU B C 1
ATOM 4141 O O . GLU B 1 103 ? -4.91 11.219 -16.828 1 90 103 GLU B O 1
ATOM 4146 N N . GLU B 1 104 ? -5.816 13.211 -16.641 1 90.94 104 GLU B N 1
ATOM 4147 C CA . GLU B 1 104 ? -6.645 12.82 -15.508 1 90.94 104 GLU B CA 1
ATOM 4148 C C . GLU B 1 104 ? -7.57 11.664 -15.875 1 90.94 104 GLU B C 1
ATOM 4150 O O . GLU B 1 104 ? -7.734 10.719 -15.094 1 90.94 104 GLU B O 1
ATOM 4155 N N . GLU B 1 105 ? -8.156 11.758 -17 1 94 105 GLU B N 1
ATOM 4156 C CA . GLU B 1 105 ? -9.07 10.719 -17.469 1 94 105 GLU B CA 1
ATOM 4157 C C . GLU B 1 105 ? -8.328 9.398 -17.703 1 94 105 GLU B C 1
ATOM 4159 O O . GLU B 1 105 ? -8.828 8.328 -17.328 1 94 105 GLU B O 1
ATOM 4164 N N . ILE B 1 106 ? -7.199 9.461 -18.312 1 94.75 106 ILE B N 1
ATOM 4165 C CA . ILE B 1 106 ? -6.402 8.273 -18.578 1 94.75 106 ILE B CA 1
ATOM 4166 C C . ILE B 1 106 ? -6.012 7.609 -17.266 1 94.75 106 ILE B C 1
ATOM 4168 O O . ILE B 1 106 ? -6.188 6.398 -17.094 1 94.75 106 ILE B O 1
ATOM 4172 N N . LEU B 1 107 ? -5.531 8.414 -16.328 1 93.25 107 LEU B N 1
ATOM 4173 C CA . LEU B 1 107 ? -5.121 7.891 -15.031 1 93.25 107 LEU B CA 1
ATOM 4174 C C . LEU B 1 107 ? -6.305 7.27 -14.297 1 93.25 107 LEU B C 1
ATOM 4176 O O . LEU B 1 107 ? -6.168 6.215 -13.68 1 93.25 107 LEU B O 1
ATOM 4180 N N . SER B 1 108 ? -7.414 7.918 -14.367 1 95.75 108 SER B N 1
ATOM 4181 C CA . SER B 1 108 ? -8.625 7.395 -13.75 1 95.75 108 SER B CA 1
ATOM 4182 C C . SER B 1 108 ? -9.023 6.055 -14.359 1 95.75 108 SER B C 1
ATOM 4184 O O . SER B 1 108 ? -9.398 5.125 -13.648 1 95.75 108 SER B O 1
ATOM 4186 N N . ASN B 1 109 ? -8.961 5.957 -15.672 1 96.44 109 ASN B N 1
ATOM 4187 C CA . ASN B 1 109 ? -9.297 4.719 -16.359 1 96.44 109 ASN B CA 1
ATOM 4188 C C . ASN B 1 109 ? -8.312 3.602 -16.031 1 96.44 109 ASN B C 1
ATOM 4190 O O . ASN B 1 109 ? -8.703 2.441 -15.891 1 96.44 109 ASN B O 1
ATOM 4194 N N . LEU B 1 110 ? -7.09 3.93 -15.883 1 95.69 110 LEU B N 1
ATOM 4195 C CA . LEU B 1 110 ? -6.098 2.93 -15.508 1 95.69 110 LEU B CA 1
ATOM 4196 C C . LEU B 1 110 ? -6.352 2.42 -14.094 1 95.69 110 LEU B C 1
ATOM 4198 O O . LEU B 1 110 ? -6.207 1.226 -13.82 1 95.69 110 LEU B O 1
ATOM 4202 N N . THR B 1 111 ? -6.684 3.295 -13.242 1 95 111 THR B N 1
ATOM 4203 C CA . THR B 1 111 ? -7.047 2.912 -11.883 1 95 111 THR B CA 1
ATOM 4204 C C . THR B 1 111 ? -8.258 1.984 -11.883 1 95 111 THR B C 1
ATOM 4206 O O . THR B 1 111 ? -8.273 0.966 -11.188 1 95 111 THR B O 1
ATOM 4209 N N . THR B 1 112 ? -9.211 2.33 -12.641 1 95.88 112 THR B N 1
ATOM 4210 C CA . THR B 1 112 ? -10.406 1.508 -12.781 1 95.88 112 THR B CA 1
ATOM 4211 C C . THR B 1 112 ? -10.062 0.143 -13.375 1 95.88 112 THR B C 1
ATOM 4213 O O . THR B 1 112 ? -10.555 -0.884 -12.906 1 95.88 112 THR B O 1
ATOM 4216 N N . LEU B 1 113 ? -9.242 0.161 -14.359 1 96.12 113 LEU B N 1
ATOM 4217 C CA . LEU B 1 113 ? -8.82 -1.081 -14.992 1 96.12 113 LEU B CA 1
ATOM 4218 C C . LEU B 1 113 ? -8.148 -2.006 -13.984 1 96.12 113 LEU B C 1
ATOM 4220 O O . LEU B 1 113 ? -8.445 -3.203 -13.938 1 96.12 113 LEU B O 1
ATOM 4224 N N . ARG B 1 114 ? -7.32 -1.471 -13.227 1 93.81 114 ARG B N 1
ATOM 4225 C CA . ARG B 1 114 ? -6.641 -2.248 -12.195 1 93.81 114 ARG B CA 1
ATOM 4226 C C . ARG B 1 114 ? -7.645 -2.842 -11.211 1 93.81 114 ARG B C 1
ATOM 4228 O O . ARG B 1 114 ? -7.586 -4.035 -10.898 1 93.81 114 ARG B O 1
ATOM 4235 N N . SER B 1 115 ? -8.5 -2.053 -10.75 1 94.75 115 SER B N 1
ATOM 4236 C CA . SER B 1 115 ? -9.508 -2.502 -9.797 1 94.75 115 SER B CA 1
ATOM 4237 C C . SER B 1 115 ? -10.359 -3.623 -10.383 1 94.75 115 SER B C 1
ATOM 4239 O O . SER B 1 115 ? -10.57 -4.648 -9.734 1 94.75 115 SER B O 1
ATOM 4241 N N . LEU B 1 116 ? -10.781 -3.426 -11.57 1 95.94 116 LEU B N 1
ATOM 4242 C CA . LEU B 1 116 ? -11.617 -4.418 -12.234 1 95.94 116 LEU B CA 1
ATOM 4243 C C . LEU B 1 116 ? -10.867 -5.727 -12.43 1 95.94 116 LEU B C 1
ATOM 4245 O O . LEU B 1 116 ? -11.414 -6.805 -12.188 1 95.94 116 LEU B O 1
ATOM 4249 N N . THR B 1 117 ? -9.688 -5.625 -12.844 1 93.69 117 THR B N 1
ATOM 4250 C CA . THR B 1 117 ? -8.883 -6.824 -13.086 1 93.69 117 THR B CA 1
ATOM 4251 C C . THR B 1 117 ? -8.711 -7.621 -11.797 1 93.69 117 THR B C 1
ATOM 4253 O O . THR B 1 117 ? -8.734 -8.852 -11.812 1 93.69 117 THR B O 1
ATOM 4256 N N . LEU B 1 118 ? -8.656 -6.977 -10.734 1 92.25 118 LEU B N 1
ATOM 4257 C CA . LEU B 1 118 ? -8.414 -7.625 -9.453 1 92.25 118 LEU B CA 1
ATOM 4258 C C . LEU B 1 118 ? -9.719 -8.117 -8.828 1 92.25 118 LEU B C 1
ATOM 4260 O O . LEU B 1 118 ? -9.75 -9.172 -8.195 1 92.25 118 LEU B O 1
ATOM 4264 N N . LYS B 1 119 ? -10.773 -7.414 -9.086 1 95.12 119 LYS B N 1
ATOM 4265 C CA . LYS B 1 119 ? -11.938 -7.609 -8.219 1 95.12 119 LYS B CA 1
ATOM 4266 C C . LYS B 1 119 ? -13.109 -8.211 -9 1 95.12 119 LYS B C 1
ATOM 4268 O O . LYS B 1 119 ? -14.023 -8.789 -8.406 1 95.12 119 LYS B O 1
ATOM 4273 N N . ALA B 1 120 ? -13.156 -8.047 -10.305 1 95.94 120 ALA B N 1
ATOM 4274 C CA . ALA B 1 120 ? -14.242 -8.609 -11.094 1 95.94 120 ALA B CA 1
ATOM 4275 C C . ALA B 1 120 ? -14.164 -10.133 -11.141 1 95.94 120 ALA B C 1
ATOM 4277 O O . ALA B 1 120 ? -13.125 -10.719 -10.812 1 95.94 120 ALA B O 1
ATOM 4278 N N . HIS B 1 121 ? -15.281 -10.766 -11.438 1 95.06 121 HIS B N 1
ATOM 4279 C CA . HIS B 1 121 ? -15.266 -12.211 -11.656 1 95.06 121 HIS B CA 1
ATOM 4280 C C . HIS B 1 121 ? -14.266 -12.594 -12.742 1 95.06 121 HIS B C 1
ATOM 4282 O O . HIS B 1 121 ? -14.156 -11.914 -13.758 1 95.06 121 HIS B O 1
ATOM 4288 N N . ALA B 1 122 ? -13.625 -13.68 -12.516 1 91 122 ALA B N 1
ATOM 4289 C CA . ALA B 1 122 ? -12.539 -14.109 -13.391 1 91 122 ALA B CA 1
ATOM 4290 C C . ALA B 1 122 ? -13.016 -14.266 -14.828 1 91 122 ALA B C 1
ATOM 4292 O O . ALA B 1 122 ? -12.328 -13.859 -15.773 1 91 122 ALA B O 1
ATOM 4293 N N . ASP B 1 123 ? -14.195 -14.742 -15.008 1 93 123 ASP B N 1
ATOM 4294 C CA . ASP B 1 123 ? -14.727 -14.984 -16.344 1 93 123 ASP B CA 1
ATOM 4295 C C . ASP B 1 123 ? -15.031 -13.68 -17.062 1 93 123 ASP B C 1
ATOM 4297 O O . ASP B 1 123 ? -14.891 -13.586 -18.297 1 93 123 ASP B O 1
ATOM 4301 N N . VAL B 1 124 ? -15.438 -12.711 -16.312 1 95.19 124 VAL B N 1
ATOM 4302 C CA . VAL B 1 124 ? -15.758 -11.414 -16.891 1 95.19 124 VAL B CA 1
ATOM 4303 C C . VAL B 1 124 ? -14.477 -10.719 -17.344 1 95.19 124 VAL B C 1
ATOM 4305 O O . VAL B 1 124 ? -14.406 -10.188 -18.453 1 95.19 124 VAL B O 1
ATOM 4308 N N . SER B 1 125 ? -13.477 -10.727 -16.469 1 92.94 125 SER B N 1
ATOM 4309 C CA . SER B 1 125 ? -12.188 -10.133 -16.797 1 92.94 125 SER B CA 1
ATOM 4310 C C . SER B 1 125 ? -11.57 -10.797 -18.031 1 92.94 125 SER B C 1
ATOM 4312 O O . SER B 1 125 ? -11.07 -10.109 -18.922 1 92.94 125 SER B O 1
ATOM 4314 N N . ARG B 1 126 ? -11.625 -12.109 -18.078 1 91.19 126 ARG B N 1
ATOM 4315 C CA . ARG B 1 126 ? -11.062 -12.844 -19.203 1 91.19 126 ARG B CA 1
ATOM 4316 C C . ARG B 1 126 ? -11.766 -12.477 -20.516 1 91.19 126 ARG B C 1
ATOM 4318 O O . ARG B 1 126 ? -11.117 -12.25 -21.531 1 91.19 126 ARG B O 1
ATOM 4325 N N . LYS B 1 127 ? -13.023 -12.414 -20.438 1 92.81 127 LYS B N 1
ATOM 4326 C CA . LYS B 1 127 ? -13.805 -12.086 -21.625 1 92.81 127 LYS B CA 1
ATOM 4327 C C . LYS B 1 127 ? -13.523 -10.664 -22.094 1 92.81 127 LYS B C 1
ATOM 4329 O O . LYS B 1 127 ? -13.336 -10.422 -23.281 1 92.81 127 LYS B O 1
ATOM 4334 N N . ALA B 1 128 ? -13.484 -9.766 -21.188 1 94.19 128 ALA B N 1
ATOM 4335 C CA . ALA B 1 128 ? -13.297 -8.352 -21.5 1 94.19 128 ALA B CA 1
ATOM 4336 C C . ALA B 1 128 ? -11.898 -8.102 -22.062 1 94.19 128 ALA B C 1
ATOM 4338 O O . ALA B 1 128 ? -11.727 -7.301 -22.984 1 94.19 128 ALA B O 1
ATOM 4339 N N . LEU B 1 129 ? -10.922 -8.812 -21.562 1 93.38 129 LEU B N 1
ATOM 4340 C CA . LEU B 1 129 ? -9.523 -8.523 -21.875 1 93.38 129 LEU B CA 1
ATOM 4341 C C . LEU B 1 129 ? -9.055 -9.344 -23.062 1 93.38 129 LEU B C 1
ATOM 4343 O O . LEU B 1 129 ? -8.07 -8.984 -23.719 1 93.38 129 LEU B O 1
ATOM 4347 N N . SER B 1 130 ? -9.68 -10.461 -23.344 1 92.12 130 SER B N 1
ATOM 4348 C CA . SER B 1 130 ? -9.25 -11.328 -24.422 1 92.12 130 SER B CA 1
ATOM 4349 C C . SER B 1 130 ? -10.008 -11.031 -25.703 1 92.12 130 SER B C 1
ATOM 4351 O O . SER B 1 130 ? -9.773 -11.672 -26.734 1 92.12 130 SER B O 1
ATOM 4353 N N . GLY B 1 131 ? -10.781 -10.086 -25.641 1 88.81 131 GLY B N 1
ATOM 4354 C CA . GLY B 1 131 ? -11.617 -9.789 -26.797 1 88.81 131 GLY B CA 1
ATOM 4355 C C . GLY B 1 131 ? -10.828 -9.367 -28.016 1 88.81 131 GLY B C 1
ATOM 4356 O O . GLY B 1 131 ? -9.789 -8.719 -27.891 1 88.81 131 GLY B O 1
ATOM 4357 N N . ASN B 1 132 ? -11.281 -9.766 -29.219 1 90.44 132 ASN B N 1
ATOM 4358 C CA . ASN B 1 132 ? -10.703 -9.367 -30.5 1 90.44 132 ASN B CA 1
ATOM 4359 C C . ASN B 1 132 ? -9.195 -9.578 -30.516 1 90.44 132 ASN B C 1
ATOM 4361 O O . ASN B 1 132 ? -8.445 -8.664 -30.859 1 90.44 132 ASN B O 1
ATOM 4365 N N . GLU B 1 133 ? -8.688 -10.734 -30.125 1 90.56 133 GLU B N 1
ATOM 4366 C CA . GLU B 1 133 ? -7.273 -11.102 -30.125 1 90.56 133 GLU B CA 1
ATOM 4367 C C . GLU B 1 133 ? -6.445 -10.102 -29.328 1 90.56 133 GLU B C 1
ATOM 4369 O O . GLU B 1 133 ? -5.434 -9.594 -29.812 1 90.56 133 GLU B O 1
ATOM 4374 N N . PHE B 1 134 ? -6.945 -9.68 -28.156 1 92.81 134 PHE B N 1
ATOM 4375 C CA . PHE B 1 134 ? -6.25 -8.836 -27.188 1 92.81 134 PHE B CA 1
ATOM 4376 C C . PHE B 1 134 ? -6.078 -7.422 -27.719 1 92.81 134 PHE B C 1
ATOM 4378 O O . PHE B 1 134 ? -5.047 -6.789 -27.484 1 92.81 134 PHE B O 1
ATOM 4385 N N . ILE B 1 135 ? -7.078 -6.906 -28.469 1 94.56 135 ILE B N 1
ATOM 4386 C CA . ILE B 1 135 ? -6.969 -5.609 -29.125 1 94.56 135 ILE B CA 1
ATOM 4387 C C . ILE B 1 135 ? -6.746 -4.52 -28.078 1 94.56 135 ILE B C 1
ATOM 4389 O O . ILE B 1 135 ? -5.953 -3.6 -28.297 1 94.56 135 ILE B O 1
ATOM 4393 N N . HIS B 1 136 ? -7.422 -4.625 -26.984 1 94.19 136 HIS B N 1
ATOM 4394 C CA . HIS B 1 136 ? -7.305 -3.584 -25.969 1 94.19 136 HIS B CA 1
ATOM 4395 C C . HIS B 1 136 ? -5.945 -3.633 -25.297 1 94.19 136 HIS B C 1
ATOM 4397 O O . HIS B 1 136 ? -5.414 -2.598 -24.875 1 94.19 136 HIS B O 1
ATOM 4403 N N . ILE B 1 137 ? -5.398 -4.824 -25.172 1 94.62 137 ILE B N 1
ATOM 4404 C CA . ILE B 1 137 ? -4.055 -4.961 -24.641 1 94.62 137 ILE B CA 1
ATOM 4405 C C . ILE B 1 137 ? -3.045 -4.324 -25.594 1 94.62 137 ILE B C 1
ATOM 4407 O O . ILE B 1 137 ? -2.115 -3.639 -25.156 1 94.62 137 ILE B O 1
ATOM 4411 N N . ARG B 1 138 ? -3.264 -4.523 -26.844 1 95.19 138 ARG B N 1
ATOM 4412 C CA . ARG B 1 138 ? -2.416 -3.896 -27.859 1 95.19 138 ARG B CA 1
ATOM 4413 C C . ARG B 1 138 ? -2.428 -2.377 -27.719 1 95.19 138 ARG B C 1
ATOM 4415 O O . ARG B 1 138 ? -1.385 -1.729 -27.828 1 95.19 138 ARG B O 1
ATOM 4422 N N . TYR B 1 139 ? -3.576 -1.875 -27.484 1 95.19 139 TYR B N 1
ATOM 4423 C CA . TYR B 1 139 ? -3.688 -0.43 -27.328 1 95.19 139 TYR B CA 1
ATOM 4424 C C . TYR B 1 139 ? -2.975 0.028 -26.047 1 95.19 139 TYR B C 1
ATOM 4426 O O . TYR B 1 139 ? -2.381 1.109 -26.031 1 95.19 139 TYR B O 1
ATOM 4434 N N . LEU B 1 140 ? -3.059 -0.72 -24.984 1 95.44 140 LEU B N 1
ATOM 4435 C CA . LEU B 1 140 ? -2.346 -0.374 -23.75 1 95.44 140 LEU B CA 1
ATOM 4436 C C . LEU B 1 140 ? -0.839 -0.362 -23.984 1 95.44 140 LEU B C 1
ATOM 4438 O O . LEU B 1 140 ? -0.135 0.512 -23.484 1 95.44 140 LEU B O 1
ATOM 4442 N N . ILE B 1 141 ? -0.371 -1.352 -24.766 1 95.5 141 ILE B N 1
ATOM 4443 C CA . ILE B 1 141 ? 1.047 -1.419 -25.094 1 95.5 141 ILE B CA 1
ATOM 4444 C C . ILE B 1 141 ? 1.439 -0.195 -25.922 1 95.5 141 ILE B C 1
ATOM 4446 O O . ILE B 1 141 ? 2.482 0.416 -25.672 1 95.5 141 ILE B O 1
ATOM 4450 N N . LEU B 1 142 ? 0.595 0.139 -26.859 1 94.56 142 LEU B N 1
ATOM 4451 C CA . LEU B 1 142 ? 0.841 1.322 -27.672 1 94.56 142 LEU B CA 1
ATOM 4452 C C . LEU B 1 142 ? 0.859 2.582 -26.812 1 94.56 142 LEU B C 1
ATOM 4454 O O . LEU B 1 142 ? 1.69 3.469 -27.016 1 94.56 142 LEU B O 1
ATOM 4458 N N . LEU B 1 143 ? -0.074 2.678 -25.906 1 94.62 143 LEU B N 1
ATOM 4459 C CA . LEU B 1 143 ? -0.093 3.809 -24.984 1 94.62 143 LEU B CA 1
ATOM 4460 C C . LEU B 1 143 ? 1.218 3.902 -24.203 1 94.62 143 LEU B C 1
ATOM 4462 O O . LEU B 1 143 ? 1.786 4.988 -24.078 1 94.62 143 LEU B O 1
ATOM 4466 N N . TYR B 1 144 ? 1.679 2.809 -23.719 1 93.19 144 TYR B N 1
ATOM 4467 C CA . TYR B 1 144 ? 2.957 2.779 -23.016 1 93.19 144 TYR B CA 1
ATOM 4468 C C . TYR B 1 144 ? 4.074 3.328 -23.891 1 93.19 144 TYR B C 1
ATOM 4470 O O . TYR B 1 144 ? 4.895 4.129 -23.438 1 93.19 144 TYR B O 1
ATOM 4478 N N . GLN B 1 145 ? 4.055 2.939 -25.141 1 90.44 145 GLN B N 1
ATOM 4479 C CA . GLN B 1 145 ? 5.066 3.383 -26.094 1 90.44 145 GLN B CA 1
ATOM 4480 C C . GLN B 1 145 ? 4.996 4.891 -26.297 1 90.44 145 GLN B C 1
ATOM 4482 O O . GLN B 1 145 ? 6.027 5.559 -26.406 1 90.44 145 GLN B O 1
ATOM 4487 N N . MET B 1 146 ? 3.84 5.332 -26.281 1 90.25 146 MET B N 1
ATOM 4488 C CA . MET B 1 146 ? 3.631 6.75 -26.562 1 90.25 146 MET B CA 1
ATOM 4489 C C . MET B 1 146 ? 4.062 7.605 -25.375 1 90.25 146 MET B C 1
ATOM 4491 O O . MET B 1 146 ? 4.555 8.719 -25.562 1 90.25 146 MET B O 1
ATOM 4495 N N . VAL B 1 147 ? 3.922 7.125 -24.172 1 87.81 147 VAL B N 1
ATOM 4496 C CA . VAL B 1 147 ? 4.113 7.973 -23 1 87.81 147 VAL B CA 1
ATOM 4497 C C . VAL B 1 147 ? 5.516 7.766 -22.438 1 87.81 147 VAL B C 1
ATOM 4499 O O . VAL B 1 147 ? 5.988 8.57 -21.625 1 87.81 147 VAL B O 1
ATOM 4502 N N . CYS B 1 148 ? 6.121 6.762 -22.828 1 78.62 148 CYS B N 1
ATOM 4503 C CA . CYS B 1 148 ? 7.441 6.41 -22.328 1 78.62 148 CYS B CA 1
ATOM 4504 C C . CYS B 1 148 ? 8.422 7.562 -22.5 1 78.62 148 CYS B C 1
ATOM 4506 O O . CYS B 1 148 ? 8.484 8.172 -23.562 1 78.62 148 CYS B O 1
ATOM 4508 N N . GLY B 1 149 ? 9.109 7.902 -21.469 1 70.5 149 GLY B N 1
ATOM 4509 C CA . GLY B 1 149 ? 10.148 8.922 -21.516 1 70.5 149 GLY B CA 1
ATOM 4510 C C . GLY B 1 149 ? 9.617 10.32 -21.266 1 70.5 149 GLY B C 1
ATOM 4511 O O . GLY B 1 149 ? 10.391 11.234 -20.953 1 70.5 149 GLY B O 1
ATOM 4512 N N . TYR B 1 150 ? 8.383 10.562 -21.422 1 73.31 150 TYR B N 1
ATOM 4513 C CA . TYR B 1 150 ? 7.883 11.93 -21.375 1 73.31 150 TYR B CA 1
ATOM 4514 C C . TYR B 1 150 ? 6.848 12.094 -20.266 1 73.31 150 TYR B C 1
ATOM 4516 O O . TYR B 1 150 ? 6.859 13.086 -19.547 1 73.31 150 TYR B O 1
ATOM 4524 N N . MET B 1 151 ? 6.016 11.18 -20.203 1 81.12 151 MET B N 1
ATOM 4525 C CA . MET B 1 151 ? 4.887 11.305 -19.281 1 81.12 151 MET B CA 1
ATOM 4526 C C . MET B 1 151 ? 4.969 10.258 -18.172 1 81.12 151 MET B C 1
ATOM 4528 O O . MET B 1 151 ? 4.203 9.297 -18.172 1 81.12 151 MET B O 1
ATOM 4532 N N . TRP B 1 152 ? 5.691 10.578 -17.172 1 76.06 152 TRP B N 1
ATOM 4533 C CA . TRP B 1 152 ? 6.105 9.609 -16.172 1 76.06 152 TRP B CA 1
ATOM 4534 C C . TRP B 1 152 ? 4.926 9.195 -15.289 1 76.06 152 TRP B C 1
ATOM 4536 O O . TRP B 1 152 ? 4.902 8.086 -14.75 1 76.06 152 TRP B O 1
ATOM 4546 N N . GLN B 1 153 ? 4.012 10.086 -15.188 1 80.5 153 GLN B N 1
ATOM 4547 C CA . GLN B 1 153 ? 2.869 9.828 -14.312 1 80.5 153 GLN B CA 1
ATOM 4548 C C . GLN B 1 153 ? 2.082 8.609 -14.773 1 80.5 153 GLN B C 1
ATOM 4550 O O . GLN B 1 153 ? 1.354 8 -13.992 1 80.5 153 GLN B O 1
ATOM 4555 N N . PHE B 1 154 ? 2.283 8.195 -16.078 1 88.75 154 PHE B N 1
ATOM 4556 C CA . PHE B 1 154 ? 1.52 7.082 -16.641 1 88.75 154 PHE B CA 1
ATOM 4557 C C . PHE B 1 154 ? 2.291 5.773 -16.5 1 88.75 154 PHE B C 1
ATOM 4559 O O . PHE B 1 154 ? 1.719 4.691 -16.641 1 88.75 154 PHE B O 1
ATOM 4566 N N . HIS B 1 155 ? 3.541 5.871 -16.203 1 86.12 155 HIS B N 1
ATOM 4567 C CA . HIS B 1 155 ? 4.406 4.703 -16.297 1 86.12 155 HIS B CA 1
ATOM 4568 C C . HIS B 1 155 ? 4.004 3.637 -15.289 1 86.12 155 HIS B C 1
ATOM 4570 O O . HIS B 1 155 ? 3.682 2.506 -15.664 1 86.12 155 HIS B O 1
ATOM 4576 N N . LEU B 1 156 ? 3.943 4.125 -14.102 1 86.56 156 LEU B N 1
ATOM 4577 C CA . LEU B 1 156 ? 3.672 3.158 -13.047 1 86.56 156 LEU B CA 1
ATOM 4578 C C . LEU B 1 156 ? 2.264 2.59 -13.172 1 86.56 156 LEU B C 1
ATOM 4580 O O . LEU B 1 156 ? 2.08 1.371 -13.203 1 86.56 156 LEU B O 1
ATOM 4584 N N . PRO B 1 157 ? 1.261 3.42 -13.375 1 90.88 157 PRO B N 1
ATOM 4585 C CA . PRO B 1 157 ? -0.09 2.869 -13.508 1 90.88 157 PRO B CA 1
ATOM 4586 C C . PRO B 1 157 ? -0.221 1.908 -14.688 1 90.88 157 PRO B C 1
ATOM 4588 O O . PRO B 1 157 ? -0.925 0.899 -14.594 1 90.88 157 PRO B O 1
ATOM 4591 N N . LEU B 1 158 ? 0.419 2.164 -15.734 1 93.25 158 LEU B N 1
ATOM 4592 C CA . LEU B 1 158 ? 0.346 1.318 -16.922 1 93.25 158 LEU B CA 1
ATOM 4593 C C . LEU B 1 158 ? 1.054 -0.011 -16.688 1 93.25 158 LEU B C 1
ATOM 4595 O O . LEU B 1 158 ? 0.509 -1.073 -17 1 93.25 158 LEU B O 1
ATOM 4599 N N . LYS B 1 159 ? 2.209 0.044 -16.141 1 91.88 159 LYS B N 1
ATOM 4600 C CA . LYS B 1 159 ? 2.955 -1.181 -15.867 1 91.88 159 LYS B CA 1
ATOM 4601 C C . LYS B 1 159 ? 2.201 -2.072 -14.883 1 91.88 159 LYS B C 1
ATOM 4603 O O . LYS B 1 159 ? 2.115 -3.287 -15.078 1 91.88 159 LYS B O 1
ATOM 4608 N N . GLU B 1 160 ? 1.692 -1.437 -13.922 1 90.69 160 GLU B N 1
ATOM 4609 C CA . GLU B 1 160 ? 0.92 -2.191 -12.938 1 90.69 160 GLU B CA 1
ATOM 4610 C C . GLU B 1 160 ? -0.313 -2.826 -13.578 1 90.69 160 GLU B C 1
ATOM 4612 O O . GLU B 1 160 ? -0.646 -3.977 -13.289 1 90.69 160 GLU B O 1
ATOM 4617 N N . SER B 1 161 ? -0.992 -2.061 -14.367 1 93 161 SER B N 1
ATOM 4618 C CA . SER B 1 161 ? -2.164 -2.6 -15.055 1 93 161 SER B CA 1
ATOM 4619 C C . SER B 1 161 ? -1.799 -3.807 -15.906 1 93 161 SER B C 1
ATOM 4621 O O . SER B 1 161 ? -2.467 -4.84 -15.852 1 93 161 SER B O 1
ATOM 4623 N N . LEU B 1 162 ? -0.744 -3.686 -16.625 1 91.94 162 LEU B N 1
ATOM 4624 C CA . LEU B 1 162 ? -0.307 -4.77 -17.484 1 91.94 162 LEU B CA 1
ATOM 4625 C C . LEU B 1 162 ? 0.136 -5.98 -16.672 1 91.94 162 LEU B C 1
ATOM 4627 O O . LEU B 1 162 ? -0.12 -7.121 -17.062 1 91.94 162 LEU B O 1
ATOM 4631 N N . LEU B 1 163 ? 0.769 -5.711 -15.555 1 91.06 163 LEU B N 1
ATOM 4632 C CA . LEU B 1 163 ? 1.193 -6.785 -14.664 1 91.06 163 LEU B CA 1
ATOM 4633 C C . LEU B 1 163 ? -0.009 -7.551 -14.125 1 91.06 163 LEU B C 1
ATOM 4635 O O . LEU B 1 163 ? -0.03 -8.781 -14.164 1 91.06 163 LEU B O 1
ATOM 4639 N N . PHE B 1 164 ? -1.01 -6.879 -13.703 1 89.44 164 PHE B N 1
ATOM 4640 C CA . PHE B 1 164 ? -2.193 -7.512 -13.141 1 89.44 164 PHE B CA 1
ATOM 4641 C C . PHE B 1 164 ? -2.967 -8.273 -14.211 1 89.44 164 PHE B C 1
ATOM 4643 O O . PHE B 1 164 ? -3.514 -9.344 -13.945 1 89.44 164 PHE B O 1
ATOM 4650 N N . ILE B 1 165 ? -2.965 -7.699 -15.344 1 89.69 165 ILE B N 1
ATOM 4651 C CA . ILE B 1 165 ? -3.631 -8.367 -16.453 1 89.69 165 ILE B CA 1
ATOM 4652 C C . ILE B 1 165 ? -2.912 -9.672 -16.781 1 89.69 165 ILE B C 1
ATOM 4654 O O . ILE B 1 165 ? -3.555 -10.703 -16.984 1 89.69 165 ILE B O 1
ATOM 4658 N N . ALA B 1 166 ? -1.634 -9.586 -16.797 1 87.38 166 ALA B N 1
ATOM 4659 C CA . ALA B 1 166 ? -0.846 -10.781 -17.078 1 87.38 166 ALA B CA 1
ATOM 4660 C C . ALA B 1 166 ? -1.106 -11.867 -16.031 1 87.38 166 ALA B C 1
ATOM 4662 O O . ALA B 1 166 ? -1.23 -13.047 -16.375 1 87.38 166 ALA B O 1
ATOM 4663 N N . SER B 1 167 ? -1.236 -11.469 -14.852 1 83.69 167 SER B N 1
ATOM 4664 C CA . SER B 1 167 ? -1.484 -12.414 -13.766 1 83.69 167 SER B CA 1
ATOM 4665 C C . SER B 1 167 ? -2.881 -13.016 -13.867 1 83.69 167 SER B C 1
ATOM 4667 O O . SER B 1 167 ? -3.088 -14.18 -13.508 1 83.69 167 SER B O 1
ATOM 4669 N N . LYS B 1 168 ? -3.777 -12.266 -14.406 1 81.69 168 LYS B N 1
ATOM 4670 C CA . LYS B 1 168 ? -5.168 -12.695 -14.469 1 81.69 168 LYS B CA 1
ATOM 4671 C C . LYS B 1 168 ? -5.398 -13.633 -15.648 1 81.69 168 LYS B C 1
ATOM 4673 O O . LYS B 1 168 ? -6.121 -14.625 -15.539 1 81.69 168 LYS B O 1
ATOM 4678 N N . LEU B 1 169 ? -4.859 -13.32 -16.766 1 80.75 169 LEU B N 1
ATOM 4679 C CA . LEU B 1 169 ? -5.125 -14.062 -17.984 1 80.75 169 LEU B CA 1
ATOM 4680 C C . LEU B 1 169 ? -4.184 -15.25 -18.125 1 80.75 169 LEU B C 1
ATOM 4682 O O . LEU B 1 169 ? -4.438 -16.172 -18.906 1 80.75 169 LEU B O 1
ATOM 4686 N N . GLY B 1 170 ? -3.203 -15.273 -17.344 1 82.62 170 GLY B N 1
ATOM 4687 C CA . GLY B 1 170 ? -2.352 -16.453 -17.266 1 82.62 170 GLY B CA 1
ATOM 4688 C C . GLY B 1 170 ? -1.396 -16.562 -18.438 1 82.62 170 GLY B C 1
ATOM 4689 O O . GLY B 1 170 ? -0.878 -15.547 -18.922 1 82.62 170 GLY B O 1
ATOM 4690 N N . THR B 1 171 ? -1.146 -17.766 -18.906 1 85.62 171 THR B N 1
ATOM 4691 C CA . THR B 1 171 ? -0.051 -18.062 -19.812 1 85.62 171 THR B CA 1
ATOM 4692 C C . THR B 1 171 ? -0.376 -17.594 -21.234 1 85.62 171 THR B C 1
ATOM 4694 O O . THR B 1 171 ? 0.522 -17.219 -21.984 1 85.62 171 THR B O 1
ATOM 4697 N N . GLN B 1 172 ? -1.625 -17.484 -21.547 1 83.38 172 GLN B N 1
ATOM 4698 C CA . GLN B 1 172 ? -1.998 -17.062 -22.891 1 83.38 172 GLN B CA 1
ATOM 4699 C C . GLN B 1 172 ? -1.614 -15.602 -23.141 1 83.38 172 GLN B C 1
ATOM 4701 O O . GLN B 1 172 ? -1.028 -15.266 -24.172 1 83.38 172 GLN B O 1
ATOM 4706 N N . LEU B 1 173 ? -1.911 -14.836 -22.25 1 87.81 173 LEU B N 1
ATOM 4707 C CA . LEU B 1 173 ? -1.579 -13.43 -22.391 1 87.81 173 LEU B CA 1
ATOM 4708 C C . LEU B 1 173 ? -0.073 -13.211 -22.297 1 87.81 173 LEU B C 1
ATOM 4710 O O . LEU B 1 173 ? 0.483 -12.367 -23.016 1 87.81 173 LEU B O 1
ATOM 4714 N N . VAL B 1 174 ? 0.552 -13.914 -21.391 1 89.69 174 VAL B N 1
ATOM 4715 C CA . VAL B 1 174 ? 1.993 -13.766 -21.219 1 89.69 174 VAL B CA 1
ATOM 4716 C C . VAL B 1 174 ? 2.703 -14.07 -22.547 1 89.69 174 VAL B C 1
ATOM 4718 O O . VAL B 1 174 ? 3.619 -13.344 -22.938 1 89.69 174 VAL B O 1
ATOM 4721 N N . ALA B 1 175 ? 2.244 -15.078 -23.203 1 91.12 175 ALA B N 1
ATOM 4722 C CA . ALA B 1 175 ? 2.807 -15.406 -24.516 1 91.12 175 ALA B CA 1
ATOM 4723 C C . ALA B 1 175 ? 2.617 -14.258 -25.5 1 91.12 175 ALA B C 1
ATOM 4725 O O . ALA B 1 175 ? 3.523 -13.938 -26.266 1 91.12 175 ALA B O 1
ATOM 4726 N N . TYR B 1 176 ? 1.472 -13.703 -25.406 1 92.94 176 TYR B N 1
ATOM 4727 C CA . TYR B 1 176 ? 1.193 -12.555 -26.266 1 92.94 176 TYR B CA 1
ATOM 4728 C C . TYR B 1 176 ? 2.121 -11.391 -25.953 1 92.94 176 TYR B C 1
ATOM 4730 O O . TYR B 1 176 ? 2.66 -10.75 -26.844 1 92.94 176 TYR B O 1
ATOM 4738 N N . LEU B 1 177 ? 2.314 -11.109 -24.703 1 94.44 177 LEU B N 1
ATOM 4739 C CA . LEU B 1 177 ? 3.137 -9.984 -24.266 1 94.44 177 LEU B CA 1
ATOM 4740 C C . LEU B 1 177 ? 4.594 -10.195 -24.656 1 94.44 177 LEU B C 1
ATOM 4742 O O . LEU B 1 177 ? 5.273 -9.25 -25.062 1 94.44 177 LEU B O 1
ATOM 4746 N N . VAL B 1 178 ? 5.078 -11.422 -24.562 1 95.69 178 VAL B N 1
ATOM 4747 C CA . VAL B 1 178 ? 6.461 -11.727 -24.906 1 95.69 178 VAL B CA 1
ATOM 4748 C C . VAL B 1 178 ? 6.727 -11.375 -26.359 1 95.69 178 VAL B C 1
ATOM 4750 O O . VAL B 1 178 ? 7.801 -10.867 -26.703 1 95.69 178 VAL B O 1
ATOM 4753 N N . ASN B 1 179 ? 5.73 -11.57 -27.156 1 94.81 179 ASN B N 1
ATOM 4754 C CA . ASN B 1 179 ? 5.883 -11.375 -28.594 1 94.81 179 ASN B CA 1
ATOM 4755 C C . ASN B 1 179 ? 5.531 -9.945 -29 1 94.81 179 ASN B C 1
ATOM 4757 O O . ASN B 1 179 ? 5.652 -9.586 -30.172 1 94.81 179 ASN B O 1
ATOM 4761 N N . SER B 1 180 ? 5.121 -9.172 -28.062 1 95.06 180 SER B N 1
ATOM 4762 C CA . SER B 1 180 ? 4.773 -7.777 -28.344 1 95.06 180 SER B CA 1
ATOM 4763 C C . SER B 1 180 ? 5.992 -6.871 -28.25 1 95.06 180 SER B C 1
ATOM 4765 O O . SER B 1 180 ? 7.094 -7.336 -27.938 1 95.06 180 SER B O 1
ATOM 4767 N N . SER B 1 181 ? 5.781 -5.562 -28.547 1 94.5 181 SER B N 1
ATOM 4768 C CA . SER B 1 181 ? 6.867 -4.59 -28.453 1 94.5 181 SER B CA 1
ATOM 4769 C C . SER B 1 181 ? 7.129 -4.176 -27.016 1 94.5 181 SER B C 1
ATOM 4771 O O . SER B 1 181 ? 8.047 -3.396 -26.734 1 94.5 181 SER B O 1
ATOM 4773 N N . LEU B 1 182 ? 6.434 -4.785 -26.062 1 95.5 182 LEU B N 1
ATOM 4774 C CA . LEU B 1 182 ? 6.453 -4.305 -24.688 1 95.5 182 LEU B CA 1
ATOM 4775 C C . LEU B 1 182 ? 7.766 -4.672 -24 1 95.5 182 LEU B C 1
ATOM 4777 O O . LEU B 1 182 ? 8.414 -3.812 -23.406 1 95.5 182 LEU B O 1
ATOM 4781 N N . PRO B 1 183 ? 8.227 -5.91 -24.141 1 96.38 183 PRO B N 1
ATOM 4782 C CA . PRO B 1 183 ? 9.414 -6.297 -23.359 1 96.38 183 PRO B CA 1
ATOM 4783 C C . PRO B 1 183 ? 10.633 -5.441 -23.688 1 96.38 183 PRO B C 1
ATOM 4785 O O . PRO B 1 183 ? 11.266 -4.891 -22.781 1 96.38 183 PRO B O 1
ATOM 4788 N N . PRO B 1 184 ? 10.961 -5.23 -24.984 1 96.62 184 PRO B N 1
ATOM 4789 C CA . PRO B 1 184 ? 12.133 -4.395 -25.266 1 96.62 184 PRO B CA 1
ATOM 4790 C C . PRO B 1 184 ? 11.938 -2.943 -24.844 1 96.62 184 PRO B C 1
ATOM 4792 O O . PRO B 1 184 ? 12.898 -2.277 -24.453 1 96.62 184 PRO B O 1
ATOM 4795 N N . GLN B 1 185 ? 10.758 -2.486 -24.859 1 94 185 GLN B N 1
ATOM 4796 C CA . GLN B 1 185 ? 10.484 -1.115 -24.453 1 94 185 GLN B CA 1
ATOM 4797 C C . GLN B 1 185 ? 10.695 -0.946 -22.953 1 94 185 GLN B C 1
ATOM 4799 O O . GLN B 1 185 ? 11.328 0.014 -22.5 1 94 185 GLN B O 1
ATOM 4804 N N . VAL B 1 186 ? 10.172 -1.824 -22.172 1 94.88 186 VAL B N 1
ATOM 4805 C CA . VAL B 1 186 ? 10.312 -1.775 -20.719 1 94.88 186 VAL B CA 1
ATOM 4806 C C . VAL B 1 186 ? 11.781 -1.923 -20.328 1 94.88 186 VAL B C 1
ATOM 4808 O O . VAL B 1 186 ? 12.273 -1.212 -19.453 1 94.88 186 VAL B O 1
ATOM 4811 N N . ALA B 1 187 ? 12.453 -2.82 -21.047 1 96.25 187 ALA B N 1
ATOM 4812 C CA . ALA B 1 187 ? 13.867 -3.041 -20.781 1 96.25 187 ALA B CA 1
ATOM 4813 C C . ALA B 1 187 ? 14.688 -1.793 -21.109 1 96.25 187 ALA B C 1
ATOM 4815 O O . ALA B 1 187 ? 15.586 -1.422 -20.359 1 96.25 187 ALA B O 1
ATOM 4816 N N . SER B 1 188 ? 14.367 -1.175 -22.203 1 93.5 188 SER B N 1
ATOM 4817 C CA . SER B 1 188 ? 15.062 0.044 -22.609 1 93.5 188 SER B CA 1
ATOM 4818 C C . SER B 1 188 ? 14.867 1.154 -21.578 1 93.5 188 SER B C 1
ATOM 4820 O O . SER B 1 188 ? 15.812 1.872 -21.25 1 93.5 188 SER B O 1
ATOM 4822 N N . ASP B 1 189 ? 13.68 1.241 -21.109 1 90.44 189 ASP B N 1
ATOM 4823 C CA . ASP B 1 189 ? 13.383 2.225 -20.078 1 90.44 189 ASP B CA 1
ATOM 4824 C C . ASP B 1 189 ? 14.141 1.914 -18.781 1 90.44 189 ASP B C 1
ATOM 4826 O O . ASP B 1 189 ? 14.672 2.82 -18.141 1 90.44 189 ASP B O 1
ATOM 4830 N N . LEU B 1 190 ? 14.164 0.744 -18.422 1 91.88 190 LEU B N 1
ATOM 4831 C CA . LEU B 1 190 ? 14.773 0.286 -17.172 1 91.88 190 LEU B CA 1
ATOM 4832 C C . LEU B 1 190 ? 16.25 0.629 -17.141 1 91.88 190 LEU B C 1
ATOM 4834 O O . LEU B 1 190 ? 16.75 1.146 -16.141 1 91.88 190 LEU B O 1
ATOM 4838 N N . VAL B 1 191 ? 16.984 0.465 -18.25 1 91.81 191 VAL B N 1
ATOM 4839 C CA . VAL B 1 191 ? 18.438 0.583 -18.266 1 91.81 191 VAL B CA 1
ATOM 4840 C C . VAL B 1 191 ? 18.844 2.055 -18.234 1 91.81 191 VAL B C 1
ATOM 4842 O O . VAL B 1 191 ? 20 2.383 -17.969 1 91.81 191 VAL B O 1
ATOM 4845 N N . THR B 1 192 ? 17.844 2.906 -18.438 1 85.56 192 THR B N 1
ATOM 4846 C CA . THR B 1 192 ? 18.125 4.336 -18.375 1 85.56 192 THR B CA 1
ATOM 4847 C C . THR B 1 192 ? 17.922 4.867 -16.969 1 85.56 192 THR B C 1
ATOM 4849 O O . THR B 1 192 ? 18.281 6.004 -16.656 1 85.56 192 THR B O 1
ATOM 4852 N N . LEU B 1 193 ? 17.391 4.043 -16.109 1 81.94 193 LEU B N 1
ATOM 4853 C CA . LEU B 1 193 ? 17.078 4.473 -14.75 1 81.94 193 LEU B CA 1
ATOM 4854 C C . LEU B 1 193 ? 18.25 4.207 -13.805 1 81.94 193 LEU B C 1
ATOM 4856 O O . LEU B 1 193 ? 19.109 3.383 -14.102 1 81.94 193 LEU B O 1
ATOM 4860 N N . ASN B 1 194 ? 18.078 5.016 -12.75 1 74.56 194 ASN B N 1
ATOM 4861 C CA . ASN B 1 194 ? 18.969 4.684 -11.641 1 74.56 194 ASN B CA 1
ATOM 4862 C C . ASN B 1 194 ? 18.453 3.492 -10.844 1 74.56 194 ASN B C 1
ATOM 4864 O O . ASN B 1 194 ? 17.234 3.375 -10.609 1 74.56 194 ASN B O 1
ATOM 4868 N N . SER B 1 195 ? 19.359 2.592 -10.469 1 69.31 195 SER B N 1
ATOM 4869 C CA . SER B 1 195 ? 18.984 1.36 -9.781 1 69.31 195 SER B CA 1
ATOM 4870 C C . SER B 1 195 ? 18.234 1.655 -8.492 1 69.31 195 SER B C 1
ATOM 4872 O O . SER B 1 195 ? 17.5 0.797 -7.98 1 69.31 195 SER B O 1
ATOM 4874 N N . HIS B 1 196 ? 18.344 2.893 -8.031 1 62.81 196 HIS B N 1
ATOM 4875 C CA . HIS B 1 196 ? 17.719 3.264 -6.77 1 62.81 196 HIS B CA 1
ATOM 4876 C C . HIS B 1 196 ? 16.391 3.998 -7.008 1 62.81 196 HIS B C 1
ATOM 4878 O O . HIS B 1 196 ? 15.688 4.336 -6.059 1 62.81 196 HIS B O 1
ATOM 4884 N N . ASP B 1 197 ? 16.188 4.062 -8.266 1 68.06 197 ASP B N 1
ATOM 4885 C CA . ASP B 1 197 ? 14.953 4.766 -8.625 1 68.06 197 ASP B CA 1
ATOM 4886 C C . ASP B 1 197 ? 13.719 3.975 -8.203 1 68.06 197 ASP B C 1
ATOM 4888 O O . ASP B 1 197 ? 13.688 2.75 -8.336 1 68.06 197 ASP B O 1
ATOM 4892 N N . ASP B 1 198 ? 12.75 4.641 -7.621 1 67 198 ASP B N 1
ATOM 4893 C CA . ASP B 1 198 ? 11.523 4.051 -7.109 1 67 198 ASP B CA 1
ATOM 4894 C C . ASP B 1 198 ? 10.719 3.395 -8.234 1 67 198 ASP B C 1
ATOM 4896 O O . ASP B 1 198 ? 9.812 2.6 -7.969 1 67 198 ASP B O 1
ATOM 4900 N N . LYS B 1 199 ? 11.148 3.699 -9.391 1 77.38 199 LYS B N 1
ATOM 4901 C CA . LYS B 1 199 ? 10.422 3.186 -10.547 1 77.38 199 LYS B CA 1
ATOM 4902 C C . LYS B 1 199 ? 10.922 1.798 -10.938 1 77.38 199 LYS B C 1
ATOM 4904 O O . LYS B 1 199 ? 10.234 1.064 -11.656 1 77.38 199 LYS B O 1
ATOM 4909 N N . VAL B 1 200 ? 12.016 1.387 -10.484 1 84.81 200 VAL B N 1
ATOM 4910 C CA . VAL B 1 200 ? 12.742 0.212 -10.945 1 84.81 200 VAL B CA 1
ATOM 4911 C C . VAL B 1 200 ? 11.961 -1.054 -10.602 1 84.81 200 VAL B C 1
ATOM 4913 O O . VAL B 1 200 ? 11.797 -1.937 -11.445 1 84.81 200 VAL B O 1
ATOM 4916 N N . PRO B 1 201 ? 11.352 -1.088 -9.461 1 86.12 201 PRO B N 1
ATOM 4917 C CA . PRO B 1 201 ? 10.68 -2.334 -9.102 1 86.12 201 PRO B CA 1
ATOM 4918 C C . PRO B 1 201 ? 9.539 -2.691 -10.055 1 86.12 201 PRO B C 1
ATOM 4920 O O . PRO B 1 201 ? 9.391 -3.855 -10.43 1 86.12 201 PRO B O 1
ATOM 4923 N N . ALA B 1 202 ? 8.836 -1.74 -10.477 1 87.81 202 ALA B N 1
ATOM 4924 C CA . ALA B 1 202 ? 7.703 -2.006 -11.359 1 87.81 202 ALA B CA 1
ATOM 4925 C C . ALA B 1 202 ? 8.172 -2.543 -12.703 1 87.81 202 ALA B C 1
ATOM 4927 O O . ALA B 1 202 ? 7.523 -3.412 -13.297 1 87.81 202 ALA B O 1
ATOM 4928 N N . HIS B 1 203 ? 9.273 -2.01 -13.203 1 93.12 203 HIS B N 1
ATOM 4929 C CA . HIS B 1 203 ? 9.852 -2.51 -14.445 1 93.12 203 HIS B CA 1
ATOM 4930 C C . HIS B 1 203 ? 10.289 -3.965 -14.305 1 93.12 203 HIS B C 1
ATOM 4932 O O . HIS B 1 203 ? 9.961 -4.801 -15.148 1 93.12 203 HIS B O 1
ATOM 4938 N N . LEU B 1 204 ? 10.938 -4.191 -13.219 1 94.25 204 LEU B N 1
ATOM 4939 C CA . LEU B 1 204 ? 11.484 -5.52 -12.977 1 94.25 204 LEU B CA 1
ATOM 4940 C C . LEU B 1 204 ? 10.375 -6.547 -12.805 1 94.25 204 LEU B C 1
ATOM 4942 O O . LEU B 1 204 ? 10.43 -7.637 -13.383 1 94.25 204 LEU B O 1
ATOM 4946 N N . LYS B 1 205 ? 9.398 -6.203 -12.102 1 92.94 205 LYS B N 1
ATOM 4947 C CA . LYS B 1 205 ? 8.281 -7.113 -11.859 1 92.94 205 LYS B CA 1
ATOM 4948 C C . LYS B 1 205 ? 7.57 -7.477 -13.156 1 92.94 205 LYS B C 1
ATOM 4950 O O . LYS B 1 205 ? 7.258 -8.641 -13.398 1 92.94 205 LYS B O 1
ATOM 4955 N N . LEU B 1 206 ? 7.297 -6.52 -13.922 1 94.31 206 LEU B N 1
ATOM 4956 C CA . LEU B 1 206 ? 6.605 -6.742 -15.18 1 94.31 206 LEU B CA 1
ATOM 4957 C C . LEU B 1 206 ? 7.43 -7.633 -16.109 1 94.31 206 LEU B C 1
ATOM 4959 O O . LEU B 1 206 ? 6.906 -8.578 -16.688 1 94.31 206 LEU B O 1
ATOM 4963 N N . LEU B 1 207 ? 8.688 -7.352 -16.188 1 96.38 207 LEU B N 1
ATOM 4964 C CA . LEU B 1 207 ? 9.555 -8.156 -17.047 1 96.38 207 LEU B CA 1
ATOM 4965 C C . LEU B 1 207 ? 9.633 -9.594 -16.531 1 96.38 207 LEU B C 1
ATOM 4967 O O . LEU B 1 207 ? 9.586 -10.539 -17.328 1 96.38 207 LEU B O 1
ATOM 4971 N N . ALA B 1 208 ? 9.805 -9.734 -15.242 1 95.56 208 ALA B N 1
ATOM 4972 C CA . ALA B 1 208 ? 9.828 -11.078 -14.664 1 95.56 208 ALA B CA 1
ATOM 4973 C C . ALA B 1 208 ? 8.555 -11.844 -15.016 1 95.56 208 ALA B C 1
ATOM 4975 O O . ALA B 1 208 ? 8.617 -13.023 -15.375 1 95.56 208 ALA B O 1
ATOM 4976 N N . ALA B 1 209 ? 7.461 -11.18 -14.945 1 93.88 209 ALA B N 1
ATOM 4977 C CA . ALA B 1 209 ? 6.18 -11.812 -15.25 1 93.88 209 ALA B CA 1
ATOM 4978 C C . ALA B 1 209 ? 6.094 -12.203 -16.719 1 93.88 209 ALA B C 1
ATOM 4980 O O . ALA B 1 209 ? 5.668 -13.305 -17.047 1 93.88 209 ALA B O 1
ATOM 4981 N N . ILE B 1 210 ? 6.539 -11.344 -17.562 1 94.94 210 ILE B N 1
ATOM 4982 C CA . ILE B 1 210 ? 6.457 -11.562 -19 1 94.94 210 ILE B CA 1
ATOM 4983 C C . ILE B 1 210 ? 7.32 -12.758 -19.406 1 94.94 210 ILE B C 1
ATOM 4985 O O . ILE B 1 210 ? 6.91 -13.578 -20.219 1 94.94 210 ILE B O 1
ATOM 4989 N N . PHE B 1 211 ? 8.445 -12.883 -18.781 1 96.06 211 PHE B N 1
ATOM 4990 C CA . PHE B 1 211 ? 9.383 -13.922 -19.188 1 96.06 211 PHE B CA 1
ATOM 4991 C C . PHE B 1 211 ? 9.156 -15.195 -18.391 1 96.06 211 PHE B C 1
ATOM 4993 O O . PHE B 1 211 ? 9.828 -16.203 -18.609 1 96.06 211 PHE B O 1
ATOM 5000 N N . SER B 1 212 ? 8.219 -15.242 -17.547 1 93.19 212 SER B N 1
ATOM 5001 C CA . SER B 1 212 ? 8.07 -16.281 -16.531 1 93.19 212 SER B CA 1
ATOM 5002 C C . SER B 1 212 ? 7.656 -17.609 -17.156 1 93.19 212 SER B C 1
ATOM 5004 O O . SER B 1 212 ? 7.844 -18.672 -16.547 1 93.19 212 SER B O 1
ATOM 5006 N N . THR B 1 213 ? 7.113 -17.578 -18.359 1 91.19 213 THR B N 1
ATOM 5007 C CA . THR B 1 213 ? 6.633 -18.812 -18.984 1 91.19 213 THR B CA 1
ATOM 5008 C C . THR B 1 213 ? 7.746 -19.469 -19.797 1 91.19 213 THR B C 1
ATOM 5010 O O . THR B 1 213 ? 7.617 -20.625 -20.188 1 91.19 213 THR B O 1
ATOM 5013 N N . GLY B 1 214 ? 8.805 -18.781 -20.078 1 93.5 214 GLY B N 1
ATOM 5014 C CA . GLY B 1 214 ? 9.883 -19.344 -20.875 1 93.5 214 GLY B CA 1
ATOM 5015 C C . GLY B 1 214 ? 9.562 -19.406 -22.359 1 93.5 214 GLY B C 1
ATOM 5016 O O . GLY B 1 214 ? 10.18 -20.172 -23.094 1 93.5 214 GLY B O 1
ATOM 5017 N N . GLU B 1 215 ? 8.641 -18.594 -22.75 1 92.69 215 GLU B N 1
ATOM 5018 C CA . GLU B 1 215 ? 8.305 -18.516 -24.172 1 92.69 215 GLU B CA 1
ATOM 5019 C C . GLU B 1 215 ? 9.461 -17.953 -24.984 1 92.69 215 GLU B C 1
ATOM 5021 O O . GLU B 1 215 ? 10.195 -17.078 -24.516 1 92.69 215 GLU B O 1
ATOM 5026 N N . THR B 1 216 ? 9.523 -18.5 -26.172 1 94.62 216 THR B N 1
ATOM 5027 C CA . THR B 1 216 ? 10.578 -18.031 -27.047 1 94.62 216 THR B CA 1
ATOM 5028 C C . THR B 1 216 ? 10.453 -16.531 -27.297 1 94.62 216 THR B C 1
ATOM 5030 O O . THR B 1 216 ? 9.359 -16.031 -27.547 1 94.62 216 THR B O 1
ATOM 5033 N N . VAL B 1 217 ? 11.5 -15.867 -27.203 1 96.06 217 VAL B N 1
ATOM 5034 C CA . VAL B 1 217 ? 11.547 -14.422 -27.391 1 96.06 217 VAL B CA 1
ATOM 5035 C C . VAL B 1 217 ? 11.891 -14.102 -28.844 1 96.06 217 VAL B C 1
ATOM 5037 O O . VAL B 1 217 ? 12.828 -14.68 -29.406 1 96.06 217 VAL B O 1
ATOM 5040 N N . PRO B 1 218 ? 11.164 -13.219 -29.453 1 96 218 PRO B N 1
ATOM 5041 C CA . PRO B 1 218 ? 11.461 -12.852 -30.828 1 96 218 PRO B CA 1
ATOM 5042 C C . PRO B 1 218 ? 12.891 -12.336 -31.016 1 96 218 PRO B C 1
ATOM 5044 O O . PRO B 1 218 ? 13.406 -11.625 -30.141 1 96 218 PRO B O 1
ATOM 5047 N N . PHE B 1 219 ? 13.414 -12.664 -32.156 1 95.25 219 PHE B N 1
ATOM 5048 C CA . PHE B 1 219 ? 14.805 -12.352 -32.438 1 95.25 219 PHE B CA 1
ATOM 5049 C C . PHE B 1 219 ? 15.039 -10.844 -32.406 1 95.25 219 PHE B C 1
ATOM 5051 O O . PHE B 1 219 ? 16.078 -10.383 -31.938 1 95.25 219 PHE B O 1
ATOM 5058 N N . ASP B 1 220 ? 14.117 -10.055 -32.812 1 95.06 220 ASP B N 1
ATOM 5059 C CA . ASP B 1 220 ? 14.242 -8.609 -32.938 1 95.06 220 ASP B CA 1
ATOM 5060 C C . ASP B 1 220 ? 14.375 -7.961 -31.547 1 95.06 220 ASP B C 1
ATOM 5062 O O . ASP B 1 220 ? 14.906 -6.855 -31.422 1 95.06 220 ASP B O 1
ATOM 5066 N N . HIS B 1 221 ? 13.93 -8.641 -30.547 1 96.69 221 HIS B N 1
ATOM 5067 C CA . HIS B 1 221 ? 13.945 -8.078 -29.203 1 96.69 221 HIS B CA 1
ATOM 5068 C C . HIS B 1 221 ? 15.367 -8.031 -28.656 1 96.69 221 HIS B C 1
ATOM 5070 O O . HIS B 1 221 ? 15.648 -7.27 -27.719 1 96.69 221 HIS B O 1
ATOM 5076 N N . TYR B 1 222 ? 16.312 -8.75 -29.188 1 96.06 222 TYR B N 1
ATOM 5077 C CA . TYR B 1 222 ? 17.656 -8.898 -28.641 1 96.06 222 TYR B CA 1
ATOM 5078 C C . TYR B 1 222 ? 18.516 -7.68 -28.969 1 96.06 222 TYR B C 1
ATOM 5080 O O . TYR B 1 222 ? 19.641 -7.551 -28.469 1 96.06 222 TYR B O 1
ATOM 5088 N N . GLY B 1 223 ? 17.891 -6.809 -29.812 1 95.38 223 GLY B N 1
ATOM 5089 C CA . GLY B 1 223 ? 18.531 -5.508 -29.953 1 95.38 223 GLY B CA 1
ATOM 5090 C C . GLY B 1 223 ? 18.641 -4.754 -28.641 1 95.38 223 GLY B C 1
ATOM 5091 O O . GLY B 1 223 ? 19.594 -3.994 -28.438 1 95.38 223 GLY B O 1
ATOM 5092 N N . VAL B 1 224 ? 17.656 -4.992 -27.812 1 96 224 VAL B N 1
ATOM 5093 C CA . VAL B 1 224 ? 17.609 -4.312 -26.531 1 96 224 VAL B CA 1
ATOM 5094 C C . VAL B 1 224 ? 17.906 -5.312 -25.406 1 96 224 VAL B C 1
ATOM 5096 O O . VAL B 1 224 ? 18.641 -5.008 -24.469 1 96 224 VAL B O 1
ATOM 5099 N N . LEU B 1 225 ? 17.312 -6.504 -25.531 1 97.31 225 LEU B N 1
ATOM 5100 C CA . LEU B 1 225 ? 17.531 -7.555 -24.547 1 97.31 225 LEU B CA 1
ATOM 5101 C C . LEU B 1 225 ? 18.875 -8.234 -24.766 1 97.31 225 LEU B C 1
ATOM 5103 O O . LEU B 1 225 ? 18.938 -9.43 -25.047 1 97.31 225 LEU B O 1
ATOM 5107 N N . ASN B 1 226 ? 19.906 -7.461 -24.547 1 96.5 226 ASN B N 1
ATOM 5108 C CA . ASN B 1 226 ? 21.266 -7.879 -24.891 1 96.5 226 ASN B CA 1
ATOM 5109 C C . ASN B 1 226 ? 22.188 -7.863 -23.656 1 96.5 226 ASN B C 1
ATOM 5111 O O . ASN B 1 226 ? 21.703 -7.863 -22.531 1 96.5 226 ASN B O 1
ATOM 5115 N N . GLU B 1 227 ? 23.453 -7.906 -23.891 1 95.75 227 GLU B N 1
ATOM 5116 C CA . GLU B 1 227 ? 24.422 -8 -22.812 1 95.75 227 GLU B CA 1
ATOM 5117 C C . GLU B 1 227 ? 24.344 -6.789 -21.875 1 95.75 227 GLU B C 1
ATOM 5119 O O . GLU B 1 227 ? 24.516 -6.918 -20.672 1 95.75 227 GLU B O 1
ATOM 5124 N N . ARG B 1 228 ? 24.031 -5.723 -22.5 1 94.94 228 ARG B N 1
ATOM 5125 C CA . ARG B 1 228 ? 23.906 -4.508 -21.703 1 94.94 228 ARG B CA 1
ATOM 5126 C C . ARG B 1 228 ? 22.75 -4.613 -20.719 1 94.94 228 ARG B C 1
ATOM 5128 O O . ARG B 1 228 ? 22.859 -4.211 -19.562 1 94.94 228 ARG B O 1
ATOM 5135 N N . PHE B 1 229 ? 21.703 -5.086 -21.219 1 97.12 229 PHE B N 1
ATOM 5136 C CA . PHE B 1 229 ? 20.516 -5.289 -20.391 1 97.12 229 PHE B CA 1
ATOM 5137 C C . PHE B 1 229 ? 20.812 -6.25 -19.25 1 97.12 229 PHE B C 1
ATOM 5139 O O . PHE B 1 229 ? 20.5 -5.957 -18.094 1 97.12 229 PHE B O 1
ATOM 5146 N N . VAL B 1 230 ? 21.438 -7.352 -19.531 1 97.88 230 VAL B N 1
ATOM 5147 C CA . VAL B 1 230 ? 21.734 -8.375 -18.531 1 97.88 230 VAL B CA 1
ATOM 5148 C C . VAL B 1 230 ? 22.75 -7.84 -17.531 1 97.88 230 VAL B C 1
ATOM 5150 O O . VAL B 1 230 ? 22.641 -8.078 -16.328 1 97.88 230 VAL B O 1
ATOM 5153 N N . ASP B 1 231 ? 23.703 -7.082 -18.047 1 96.56 231 ASP B N 1
ATOM 5154 C CA . ASP B 1 231 ? 24.703 -6.465 -17.172 1 96.56 231 ASP B CA 1
ATOM 5155 C C . ASP B 1 231 ? 24.047 -5.547 -16.141 1 96.56 231 ASP B C 1
ATOM 5157 O O . ASP B 1 231 ? 24.422 -5.559 -14.977 1 96.56 231 ASP B O 1
ATOM 5161 N N . PHE B 1 232 ? 23.125 -4.816 -16.625 1 95.19 232 PHE B N 1
ATOM 5162 C CA . PHE B 1 232 ? 22.406 -3.908 -15.742 1 95.19 232 PHE B CA 1
ATOM 5163 C C . PHE B 1 232 ? 21.703 -4.68 -14.625 1 95.19 232 PHE B C 1
ATOM 5165 O O . PHE B 1 232 ? 21.766 -4.289 -13.461 1 95.19 232 PHE B O 1
ATOM 5172 N N . LEU B 1 233 ? 21.047 -5.781 -14.93 1 96.12 233 LEU B N 1
ATOM 5173 C CA . LEU B 1 233 ? 20.328 -6.609 -13.961 1 96.12 233 LEU B CA 1
ATOM 5174 C C . LEU B 1 233 ? 21.297 -7.23 -12.961 1 96.12 233 LEU B C 1
ATOM 5176 O O . LEU B 1 233 ? 21.016 -7.273 -11.766 1 96.12 233 LEU B O 1
ATOM 5180 N N . ILE B 1 234 ? 22.469 -7.691 -13.438 1 95.56 234 ILE B N 1
ATOM 5181 C CA . ILE B 1 234 ? 23.469 -8.32 -12.586 1 95.56 234 ILE B CA 1
ATOM 5182 C C . ILE B 1 234 ? 23.969 -7.312 -11.555 1 95.56 234 ILE B C 1
ATOM 5184 O O . ILE B 1 234 ? 24.094 -7.637 -10.367 1 95.56 234 ILE B O 1
ATOM 5188 N N . ARG B 1 235 ? 24.172 -6.152 -11.992 1 91.94 235 ARG B N 1
ATOM 5189 C CA . ARG B 1 235 ? 24.688 -5.113 -11.094 1 91.94 235 ARG B CA 1
ATOM 5190 C C . ARG B 1 235 ? 23.672 -4.797 -10 1 91.94 235 ARG B C 1
ATOM 5192 O O . ARG B 1 235 ? 24.047 -4.602 -8.836 1 91.94 235 ARG B O 1
ATOM 5199 N N . ILE B 1 236 ? 22.391 -4.754 -10.375 1 90 236 ILE B N 1
ATOM 5200 C CA . ILE B 1 236 ? 21.359 -4.516 -9.375 1 90 236 ILE B CA 1
ATOM 5201 C C . ILE B 1 236 ? 21.344 -5.66 -8.359 1 90 236 ILE B C 1
ATOM 5203 O O . ILE B 1 236 ? 21.266 -5.43 -7.152 1 90 236 ILE B O 1
ATOM 5207 N N . PHE B 1 237 ? 21.453 -6.801 -8.797 1 92.25 237 PHE B N 1
ATOM 5208 C CA . PHE B 1 237 ? 21.359 -7.984 -7.949 1 92.25 237 PHE B CA 1
ATOM 5209 C C . PHE B 1 237 ? 22.5 -8.039 -6.953 1 92.25 237 PHE B C 1
ATOM 5211 O O . PHE B 1 237 ? 22.312 -8.383 -5.785 1 92.25 237 PHE B O 1
ATOM 5218 N N . ILE B 1 238 ? 23.688 -7.676 -7.43 1 87.12 238 ILE B N 1
ATOM 5219 C CA . ILE B 1 238 ? 24.891 -7.805 -6.602 1 87.12 238 ILE B CA 1
ATOM 5220 C C . ILE B 1 238 ? 24.922 -6.676 -5.574 1 87.12 238 ILE B C 1
ATOM 5222 O O . ILE B 1 238 ? 25.438 -6.852 -4.465 1 87.12 238 ILE B O 1
ATOM 5226 N N . ASP B 1 239 ? 24.312 -5.621 -5.973 1 78 239 ASP B N 1
ATOM 5227 C CA . ASP B 1 239 ? 24.375 -4.445 -5.109 1 78 239 ASP B CA 1
ATOM 5228 C C . ASP B 1 239 ? 23.25 -4.469 -4.078 1 78 239 ASP B C 1
ATOM 5230 O O . ASP B 1 239 ? 22.484 -3.514 -3.977 1 78 239 ASP B O 1
ATOM 5234 N N . GLN B 1 240 ? 23.156 -5.539 -3.309 1 63.34 240 GLN B N 1
ATOM 5235 C CA . GLN B 1 240 ? 22.062 -5.758 -2.359 1 63.34 240 GLN B CA 1
ATOM 5236 C C . GLN B 1 240 ? 22.109 -4.73 -1.232 1 63.34 240 GLN B C 1
ATOM 5238 O O . GLN B 1 240 ? 21.062 -4.367 -0.677 1 63.34 240 GLN B O 1
ATOM 5243 N N . GLU B 1 241 ? 23.234 -4.367 -0.948 1 53.12 241 GLU B N 1
ATOM 5244 C CA . GLU B 1 241 ? 23.406 -3.445 0.17 1 53.12 241 GLU B CA 1
ATOM 5245 C C . GLU B 1 241 ? 22.922 -2.045 -0.187 1 53.12 241 GLU B C 1
ATOM 5247 O O . GLU B 1 241 ? 22.422 -1.316 0.675 1 53.12 241 GLU B O 1
ATOM 5252 N N . GLN B 1 242 ? 23 -1.814 -1.41 1 48.69 242 GLN B N 1
ATOM 5253 C CA . GLN B 1 242 ? 22.734 -0.437 -1.813 1 48.69 242 GLN B CA 1
ATOM 5254 C C . GLN B 1 242 ? 21.344 -0.302 -2.434 1 48.69 242 GLN B C 1
ATOM 5256 O O . GLN B 1 242 ? 20.859 0.812 -2.639 1 48.69 242 GLN B O 1
ATOM 5261 N N . THR B 1 243 ? 20.766 -1.371 -2.693 1 50.69 243 THR B N 1
ATOM 5262 C CA . THR B 1 243 ? 19.469 -1.312 -3.34 1 50.69 243 THR B CA 1
ATOM 5263 C C . THR B 1 243 ? 18.344 -1.483 -2.316 1 50.69 243 THR B C 1
ATOM 5265 O O . THR B 1 243 ? 18.531 -2.139 -1.288 1 50.69 243 THR B O 1
ATOM 5268 N N . PRO B 1 244 ? 17.312 -0.67 -2.543 1 45.56 244 PRO B N 1
ATOM 5269 C CA . PRO B 1 244 ? 16.172 -0.88 -1.646 1 45.56 244 PRO B CA 1
ATOM 5270 C C . PRO B 1 244 ? 15.812 -2.355 -1.48 1 45.56 244 PRO B C 1
ATOM 5272 O O . PRO B 1 244 ? 16.156 -3.178 -2.334 1 45.56 244 PRO B O 1
ATOM 5275 N N . ILE B 1 245 ? 15.258 -2.652 -0.399 1 45.97 245 ILE B N 1
ATOM 5276 C CA . ILE B 1 245 ? 14.906 -4.027 -0.055 1 45.97 245 ILE B CA 1
ATOM 5277 C C . ILE B 1 245 ? 14.008 -4.617 -1.142 1 45.97 245 ILE B C 1
ATOM 5279 O O . ILE B 1 245 ? 13.047 -3.977 -1.581 1 45.97 245 ILE B O 1
ATOM 5283 N N . GLY B 1 246 ? 14.406 -5.684 -1.695 1 67.19 246 GLY B N 1
ATOM 5284 C CA . GLY B 1 246 ? 13.547 -6.426 -2.607 1 67.19 246 GLY B CA 1
ATOM 5285 C C . GLY B 1 246 ? 13.922 -6.234 -4.066 1 67.19 246 GLY B C 1
ATOM 5286 O O . GLY B 1 246 ? 13.609 -7.078 -4.906 1 67.19 246 GLY B O 1
ATOM 5287 N N . ILE B 1 247 ? 14.625 -5.145 -4.367 1 79.44 247 ILE B N 1
ATOM 5288 C CA . ILE B 1 247 ? 14.945 -4.852 -5.758 1 79.44 247 ILE B CA 1
ATOM 5289 C C . ILE B 1 247 ? 15.93 -5.891 -6.293 1 79.44 247 ILE B C 1
ATOM 5291 O O . ILE B 1 247 ? 15.828 -6.312 -7.449 1 79.44 247 ILE B O 1
ATOM 5295 N N . ALA B 1 248 ? 16.844 -6.238 -5.441 1 82.62 248 ALA B N 1
ATOM 5296 C CA . ALA B 1 248 ? 17.797 -7.27 -5.836 1 82.62 248 ALA B CA 1
ATOM 5297 C C . ALA B 1 248 ? 17.078 -8.578 -6.168 1 82.62 248 ALA B C 1
ATOM 5299 O O . ALA B 1 248 ? 17.422 -9.242 -7.152 1 82.62 248 ALA B O 1
ATOM 5300 N N . ASP B 1 249 ? 16.109 -8.945 -5.426 1 84.44 249 ASP B N 1
ATOM 5301 C CA . ASP B 1 249 ? 15.312 -10.156 -5.664 1 84.44 249 ASP B CA 1
ATOM 5302 C C . ASP B 1 249 ? 14.578 -10.07 -7 1 84.44 249 ASP B C 1
ATOM 5304 O O . ASP B 1 249 ? 14.477 -11.062 -7.727 1 84.44 249 ASP B O 1
ATOM 5308 N N . LEU B 1 250 ? 14.094 -8.867 -7.203 1 90.19 250 LEU B N 1
ATOM 5309 C CA . LEU B 1 250 ? 13.375 -8.664 -8.453 1 90.19 250 LEU B CA 1
ATOM 5310 C C . LEU B 1 250 ? 14.312 -8.781 -9.648 1 90.19 250 LEU B C 1
ATOM 5312 O O . LEU B 1 250 ? 13.938 -9.359 -10.672 1 90.19 250 LEU B O 1
ATOM 5316 N N . ALA B 1 251 ? 15.477 -8.242 -9.469 1 94.5 251 ALA B N 1
ATOM 5317 C CA . ALA B 1 251 ? 16.469 -8.359 -10.539 1 94.5 251 ALA B CA 1
ATOM 5318 C C . ALA B 1 251 ? 16.812 -9.82 -10.812 1 94.5 251 ALA B C 1
ATOM 5320 O O . ALA B 1 251 ? 16.891 -10.234 -11.977 1 94.5 251 ALA B O 1
ATOM 5321 N N . LEU B 1 252 ? 16.984 -10.586 -9.781 1 94.62 252 LEU B N 1
ATOM 5322 C CA . LEU B 1 252 ? 17.234 -12.008 -9.945 1 94.62 252 LEU B CA 1
ATOM 5323 C C . LEU B 1 252 ? 16.078 -12.695 -10.648 1 94.62 252 LEU B C 1
ATOM 5325 O O . LEU B 1 252 ? 16.281 -13.531 -11.531 1 94.62 252 LEU B O 1
ATOM 5329 N N . ALA B 1 253 ? 14.891 -12.297 -10.25 1 95.25 253 ALA B N 1
ATOM 5330 C CA . ALA B 1 253 ? 13.695 -12.883 -10.852 1 95.25 253 ALA B CA 1
ATOM 5331 C C . ALA B 1 253 ? 13.672 -12.656 -12.359 1 95.25 253 ALA B C 1
ATOM 5333 O O . ALA B 1 253 ? 13.336 -13.555 -13.133 1 95.25 253 ALA B O 1
ATOM 5334 N N . VAL B 1 254 ? 14.031 -11.461 -12.773 1 97.5 254 VAL B N 1
ATOM 5335 C CA . VAL B 1 254 ? 14.055 -11.156 -14.195 1 97.5 254 VAL B CA 1
ATOM 5336 C C . VAL B 1 254 ? 15.133 -11.984 -14.891 1 97.5 254 VAL B C 1
ATOM 5338 O O . VAL B 1 254 ? 14.898 -12.547 -15.961 1 97.5 254 VAL B O 1
ATOM 5341 N N . ILE B 1 255 ? 16.312 -12.109 -14.273 1 98.06 255 ILE B N 1
ATOM 5342 C CA . ILE B 1 255 ? 17.438 -12.828 -14.867 1 98.06 255 ILE B CA 1
ATOM 5343 C C . ILE B 1 255 ? 17.047 -14.289 -15.094 1 98.06 255 ILE B C 1
ATOM 5345 O O . ILE B 1 255 ? 17.188 -14.805 -16.203 1 98.06 255 ILE B O 1
ATOM 5349 N N . VAL B 1 256 ? 16.5 -14.867 -14.062 1 97.81 256 VAL B N 1
ATOM 5350 C CA . VAL B 1 256 ? 16.219 -16.297 -14.156 1 97.81 256 VAL B CA 1
ATOM 5351 C C . VAL B 1 256 ? 14.992 -16.531 -15.031 1 97.81 256 VAL B C 1
ATOM 5353 O O . VAL B 1 256 ? 14.914 -17.531 -15.742 1 97.81 256 VAL B O 1
ATOM 5356 N N . ALA B 1 257 ? 14.047 -15.641 -15.031 1 97 257 ALA B N 1
ATOM 5357 C CA . ALA B 1 257 ? 12.883 -15.75 -15.914 1 97 257 ALA B CA 1
ATOM 5358 C C . ALA B 1 257 ? 13.297 -15.617 -17.375 1 97 257 ALA B C 1
ATOM 5360 O O . ALA B 1 257 ? 12.883 -16.422 -18.219 1 97 257 ALA B O 1
ATOM 5361 N N . PHE B 1 258 ? 14.086 -14.609 -17.672 1 97.88 258 PHE B N 1
ATOM 5362 C CA . PHE B 1 258 ? 14.57 -14.367 -19.031 1 97.88 258 PHE B CA 1
ATOM 5363 C C . PHE B 1 258 ? 15.391 -15.555 -19.531 1 97.88 258 PHE B C 1
ATOM 5365 O O . PHE B 1 258 ? 15.336 -15.898 -20.703 1 97.88 258 PHE B O 1
ATOM 5372 N N . ASN B 1 259 ? 16.062 -16.234 -18.641 1 98.12 259 ASN B N 1
ATOM 5373 C CA . ASN B 1 259 ? 16.922 -17.359 -19 1 98.12 259 ASN B CA 1
ATOM 5374 C C . ASN B 1 259 ? 16.094 -18.594 -19.375 1 98.12 259 ASN B C 1
ATOM 5376 O O . ASN B 1 259 ? 16.594 -19.5 -20.031 1 98.12 259 ASN B O 1
ATOM 5380 N N . LEU B 1 260 ? 14.898 -18.625 -19.031 1 96.5 260 LEU B N 1
ATOM 5381 C CA . LEU B 1 260 ? 14.062 -19.812 -19.188 1 96.5 260 LEU B CA 1
ATOM 5382 C C . LEU B 1 260 ? 13.891 -20.156 -20.656 1 96.5 260 LEU B C 1
ATOM 5384 O O . LEU B 1 260 ? 13.758 -21.328 -21.016 1 96.5 260 LEU B O 1
ATOM 5388 N N . HIS B 1 261 ? 13.898 -19.172 -21.5 1 96.06 261 HIS B N 1
ATOM 5389 C CA . HIS B 1 261 ? 13.508 -19.453 -22.875 1 96.06 261 HIS B CA 1
ATOM 5390 C C . HIS B 1 261 ? 14.688 -20 -23.672 1 96.06 261 HIS B C 1
ATOM 5392 O O . HIS B 1 261 ? 14.5 -20.5 -24.797 1 96.06 261 HIS B O 1
ATOM 5398 N N . PHE B 1 262 ? 15.844 -19.953 -23.125 1 97.06 262 PHE B N 1
ATOM 5399 C CA . PHE B 1 262 ? 16.984 -20.469 -23.875 1 97.06 262 PHE B CA 1
ATOM 5400 C C . PHE B 1 262 ? 17.031 -21.984 -23.844 1 97.06 262 PHE B C 1
ATOM 5402 O O . PHE B 1 262 ? 16.859 -22.594 -22.797 1 97.06 262 PHE B O 1
ATOM 5409 N N . PRO B 1 263 ? 17.25 -22.562 -24.969 1 95.38 263 PRO B N 1
ATOM 5410 C CA . PRO B 1 263 ? 17.344 -24.016 -24.969 1 95.38 263 PRO B CA 1
ATOM 5411 C C . PRO B 1 263 ? 18.609 -24.531 -24.297 1 95.38 263 PRO B C 1
ATOM 5413 O O . PRO B 1 263 ? 19.531 -23.766 -24.047 1 95.38 263 PRO B O 1
ATOM 5416 N N . ALA B 1 264 ? 18.547 -25.812 -24.062 1 92.38 264 ALA B N 1
ATOM 5417 C CA . ALA B 1 264 ? 19.703 -26.453 -23.469 1 92.38 264 ALA B CA 1
ATOM 5418 C C . ALA B 1 264 ? 20.906 -26.391 -24.406 1 92.38 264 ALA B C 1
ATOM 5420 O O . ALA B 1 264 ? 20.75 -26.453 -25.625 1 92.38 264 ALA B O 1
ATOM 5421 N N . ASP B 1 265 ? 22.062 -26.266 -23.875 1 94 265 ASP B N 1
ATOM 5422 C CA . ASP B 1 265 ? 23.328 -26.312 -24.609 1 94 265 ASP B CA 1
ATOM 5423 C C . ASP B 1 265 ? 23.391 -25.203 -25.656 1 94 265 ASP B C 1
ATOM 5425 O O . ASP B 1 265 ? 23.828 -25.453 -26.797 1 94 265 ASP B O 1
ATOM 5429 N N . TYR B 1 266 ? 22.844 -24.047 -25.312 1 95.25 266 TYR B N 1
ATOM 5430 C CA . TYR B 1 266 ? 22.844 -22.906 -26.219 1 95.25 266 TYR B CA 1
ATOM 5431 C C . TYR B 1 266 ? 23.969 -21.938 -25.875 1 95.25 266 TYR B C 1
ATOM 5433 O O . TYR B 1 266 ? 23.812 -21.078 -25 1 95.25 266 TYR B O 1
ATOM 5441 N N . HIS B 1 267 ? 25 -21.984 -26.625 1 93.75 267 HIS B N 1
ATOM 5442 C CA . HIS B 1 267 ? 26.234 -21.281 -26.297 1 93.75 267 HIS B CA 1
ATOM 5443 C C . HIS B 1 267 ? 26.094 -19.781 -26.547 1 93.75 267 HIS B C 1
ATOM 5445 O O . HIS B 1 267 ? 26.922 -19 -26.094 1 93.75 267 HIS B O 1
ATOM 5451 N N . ASP B 1 268 ? 25.016 -19.453 -27.297 1 94.25 268 ASP B N 1
ATOM 5452 C CA . ASP B 1 268 ? 24.797 -18.031 -27.531 1 94.25 268 ASP B CA 1
ATOM 5453 C C . ASP B 1 268 ? 23.875 -17.422 -26.469 1 94.25 268 ASP B C 1
ATOM 5455 O O . ASP B 1 268 ? 23.375 -16.312 -26.641 1 94.25 268 ASP B O 1
ATOM 5459 N N . ASN B 1 269 ? 23.609 -18.141 -25.422 1 96.62 269 ASN B N 1
ATOM 5460 C CA . ASN B 1 269 ? 22.828 -17.656 -24.281 1 96.62 269 ASN B CA 1
ATOM 5461 C C . ASN B 1 269 ? 23.422 -16.391 -23.688 1 96.62 269 ASN B C 1
ATOM 5463 O O . ASN B 1 269 ? 24.469 -16.438 -23.031 1 96.62 269 ASN B O 1
ATOM 5467 N N . VAL B 1 270 ? 22.781 -15.289 -23.922 1 96.88 270 VAL B N 1
ATOM 5468 C CA . VAL B 1 270 ? 23.312 -13.969 -23.578 1 96.88 270 VAL B CA 1
ATOM 5469 C C . VAL B 1 270 ? 23.469 -13.852 -22.062 1 96.88 270 VAL B C 1
ATOM 5471 O O . VAL B 1 270 ? 24.375 -13.164 -21.594 1 96.88 270 VAL B O 1
ATOM 5474 N N . VAL B 1 271 ? 22.625 -14.5 -21.25 1 97.75 271 VAL B N 1
ATOM 5475 C CA . VAL B 1 271 ? 22.703 -14.438 -19.797 1 97.75 271 VAL B CA 1
ATOM 5476 C C . VAL B 1 271 ? 23.984 -15.102 -19.312 1 97.75 271 VAL B C 1
ATOM 5478 O O . VAL B 1 271 ? 24.75 -14.5 -18.547 1 97.75 271 VAL B O 1
ATOM 5481 N N . VAL B 1 272 ? 24.25 -16.281 -19.828 1 97.56 272 VAL B N 1
ATOM 5482 C CA . VAL B 1 272 ? 25.422 -17.047 -19.406 1 97.56 272 VAL B CA 1
ATOM 5483 C C . VAL B 1 272 ? 26.688 -16.375 -19.922 1 97.56 272 VAL B C 1
ATOM 5485 O O . VAL B 1 272 ? 27.672 -16.266 -19.203 1 97.56 272 VAL B O 1
ATOM 5488 N N . LYS B 1 273 ? 26.656 -15.875 -21.109 1 96.56 273 LYS B N 1
ATOM 5489 C CA . LYS B 1 273 ? 27.797 -15.172 -21.688 1 96.56 273 LYS B CA 1
ATOM 5490 C C . LYS B 1 273 ? 28.141 -13.93 -20.875 1 96.56 273 LYS B C 1
ATOM 5492 O O . LYS B 1 273 ? 29.312 -13.703 -20.547 1 96.56 273 LYS B O 1
ATOM 5497 N N . CYS B 1 274 ? 27.125 -13.203 -20.562 1 96.62 274 CYS B N 1
ATOM 5498 C CA . CYS B 1 274 ? 27.328 -11.984 -19.797 1 96.62 274 CYS B CA 1
ATOM 5499 C C . CYS B 1 274 ? 27.875 -12.297 -18.406 1 96.62 274 CYS B C 1
ATOM 5501 O O . CYS B 1 274 ? 28.797 -11.641 -17.938 1 96.62 274 CYS B O 1
ATOM 5503 N N . LEU B 1 275 ? 27.344 -13.273 -17.781 1 95.94 275 LEU B N 1
ATOM 5504 C CA . LEU B 1 275 ? 27.797 -13.68 -16.453 1 95.94 275 LEU B CA 1
ATOM 5505 C C . LEU B 1 275 ? 29.25 -14.141 -16.5 1 95.94 275 LEU B C 1
ATOM 5507 O O . LEU B 1 275 ? 30.047 -13.781 -15.625 1 95.94 275 LEU B O 1
ATOM 5511 N N . SER B 1 276 ? 29.594 -14.922 -17.484 1 95.44 276 SER B N 1
ATOM 5512 C CA . SER B 1 276 ? 30.922 -15.5 -17.609 1 95.44 276 SER B CA 1
ATOM 5513 C C . SER B 1 276 ? 31.984 -14.414 -17.797 1 95.44 276 SER B C 1
ATOM 5515 O O . SER B 1 276 ? 33.125 -14.562 -17.328 1 95.44 276 SER B O 1
ATOM 5517 N N . ASN B 1 277 ? 31.594 -13.328 -18.359 1 94.38 277 ASN B N 1
ATOM 5518 C CA . ASN B 1 277 ? 32.531 -12.266 -18.672 1 94.38 277 ASN B CA 1
ATOM 5519 C C . ASN B 1 277 ? 32.406 -11.102 -17.688 1 94.38 277 ASN B C 1
ATOM 5521 O O . ASN B 1 277 ? 33.156 -10.125 -17.781 1 94.38 277 ASN B O 1
ATOM 5525 N N . HIS B 1 278 ? 31.562 -11.242 -16.766 1 94.19 278 HIS B N 1
ATOM 5526 C CA . HIS B 1 278 ? 31.281 -10.141 -15.867 1 94.19 278 HIS B CA 1
ATOM 5527 C C . HIS B 1 278 ? 32.375 -9.992 -14.82 1 94.19 278 HIS B C 1
ATOM 5529 O O . HIS B 1 278 ? 32.875 -10.992 -14.297 1 94.19 278 HIS B O 1
ATOM 5535 N N . GLU B 1 279 ? 32.688 -8.773 -14.453 1 92.94 279 GLU B N 1
ATOM 5536 C CA . GLU B 1 279 ? 33.75 -8.508 -13.477 1 92.94 279 GLU B CA 1
ATOM 5537 C C . GLU B 1 279 ? 33.344 -9.023 -12.094 1 92.94 279 GLU B C 1
ATOM 5539 O O . GLU B 1 279 ? 34.188 -9.453 -11.32 1 92.94 279 GLU B O 1
ATOM 5544 N N . SER B 1 280 ? 32.062 -9.031 -11.836 1 92.81 280 SER B N 1
ATOM 5545 C CA . SER B 1 280 ? 31.594 -9.43 -10.516 1 92.81 280 SER B CA 1
ATOM 5546 C C . SER B 1 280 ? 30.953 -10.805 -10.547 1 92.81 280 SER B C 1
ATOM 5548 O O . SER B 1 280 ? 30.031 -11.078 -9.781 1 92.81 280 SER B O 1
ATOM 5550 N N . ARG B 1 281 ? 31.359 -11.641 -11.445 1 93.75 281 ARG B N 1
ATOM 5551 C CA . ARG B 1 281 ? 30.766 -12.953 -11.633 1 93.75 281 ARG B CA 1
ATOM 5552 C C . ARG B 1 281 ? 30.859 -13.789 -10.359 1 93.75 281 ARG B C 1
ATOM 5554 O O . ARG B 1 281 ? 29.922 -14.523 -10.023 1 93.75 281 ARG B O 1
ATOM 5561 N N . LEU B 1 282 ? 31.984 -13.656 -9.609 1 92.25 282 LEU B N 1
ATOM 5562 C CA . LEU B 1 282 ? 32.156 -14.438 -8.391 1 92.25 282 LEU B CA 1
ATOM 5563 C C . LEU B 1 282 ? 31.172 -14.008 -7.312 1 92.25 282 LEU B C 1
ATOM 5565 O O . LEU B 1 282 ? 30.594 -14.852 -6.637 1 92.25 282 LEU B O 1
ATOM 5569 N N . LEU B 1 283 ? 31.016 -12.75 -7.246 1 90.38 283 LEU B N 1
ATOM 5570 C CA . LEU B 1 283 ? 30.078 -12.219 -6.266 1 90.38 283 LEU B CA 1
ATOM 5571 C C . LEU B 1 283 ? 28.641 -12.602 -6.625 1 90.38 283 LEU B C 1
ATOM 5573 O O . LEU B 1 283 ? 27.828 -12.906 -5.738 1 90.38 283 LEU B O 1
ATOM 5577 N N . PHE B 1 284 ? 28.297 -12.547 -7.879 1 94.56 284 PHE B N 1
ATOM 5578 C CA . PHE B 1 284 ? 26.984 -12.969 -8.344 1 94.56 284 PHE B CA 1
ATOM 5579 C C . PHE B 1 284 ? 26.703 -14.406 -7.934 1 94.56 284 PHE B C 1
ATOM 5581 O O . PHE B 1 284 ? 25.656 -14.695 -7.363 1 94.56 284 PHE B O 1
ATOM 5588 N N . MET B 1 285 ? 27.656 -15.266 -8.203 1 93.44 285 MET B N 1
ATOM 5589 C CA . MET B 1 285 ? 27.469 -16.688 -7.926 1 93.44 285 MET B CA 1
ATOM 5590 C C . MET B 1 285 ? 27.375 -16.938 -6.426 1 93.44 285 MET B C 1
ATOM 5592 O O . MET B 1 285 ? 26.578 -17.781 -5.984 1 93.44 285 MET B O 1
ATOM 5596 N N . GLU B 1 286 ? 28.172 -16.203 -5.691 1 89.25 286 GLU B N 1
ATOM 5597 C CA . GLU B 1 286 ? 28.094 -16.312 -4.238 1 89.25 286 GLU B CA 1
ATOM 5598 C C . GLU B 1 286 ? 26.688 -16 -3.744 1 89.25 286 GLU B C 1
ATOM 5600 O O . GLU B 1 286 ? 26.125 -16.734 -2.924 1 89.25 286 GLU B O 1
ATOM 5605 N N . ARG B 1 287 ? 26.141 -14.969 -4.262 1 86.81 287 ARG B N 1
ATOM 5606 C CA . ARG B 1 287 ? 24.797 -14.578 -3.857 1 86.81 287 ARG B CA 1
ATOM 5607 C C . ARG B 1 287 ? 23.75 -15.57 -4.363 1 86.81 287 ARG B C 1
ATOM 5609 O O . ARG B 1 287 ? 22.797 -15.891 -3.658 1 86.81 287 ARG B O 1
ATOM 5616 N N . LEU B 1 288 ? 23.938 -16.031 -5.574 1 92.75 288 LEU B N 1
ATOM 5617 C CA . LEU B 1 288 ? 23.016 -16.984 -6.172 1 92.75 288 LEU B CA 1
ATOM 5618 C C . LEU B 1 288 ? 22.969 -18.266 -5.348 1 92.75 288 LEU B C 1
ATOM 5620 O O . LEU B 1 288 ? 21.906 -18.875 -5.215 1 92.75 288 LEU B O 1
ATOM 5624 N N . MET B 1 289 ? 24.125 -18.625 -4.727 1 89.25 289 MET B N 1
ATOM 5625 C CA . MET B 1 289 ? 24.203 -19.859 -3.951 1 89.25 289 MET B CA 1
ATOM 5626 C C . MET B 1 289 ? 23.312 -19.797 -2.727 1 89.25 289 MET B C 1
ATOM 5628 O O . MET B 1 289 ? 22.75 -20.812 -2.299 1 89.25 289 MET B O 1
ATOM 5632 N N . ILE B 1 290 ? 23.125 -18.625 -2.281 1 80.69 290 ILE B N 1
ATOM 5633 C CA . ILE B 1 290 ? 22.234 -18.453 -1.144 1 80.69 290 ILE B CA 1
ATOM 5634 C C . ILE B 1 290 ? 20.812 -18.828 -1.548 1 80.69 290 ILE B C 1
ATOM 5636 O O . ILE B 1 290 ? 20.125 -19.578 -0.841 1 80.69 290 ILE B O 1
ATOM 5640 N N . TYR B 1 291 ? 20.406 -18.328 -2.684 1 86.25 291 TYR B N 1
ATOM 5641 C CA . TYR B 1 291 ? 19.062 -18.609 -3.186 1 86.25 291 TYR B CA 1
ATOM 5642 C C . TYR B 1 291 ? 18.906 -20.078 -3.561 1 86.25 291 TYR B C 1
ATOM 5644 O O . TYR B 1 291 ? 17.875 -20.688 -3.307 1 86.25 291 TYR B O 1
ATOM 5652 N N . PHE B 1 292 ? 19.938 -20.641 -4.133 1 92.38 292 PHE B N 1
ATOM 5653 C CA . PHE B 1 292 ? 19.953 -22.047 -4.516 1 92.38 292 PHE B CA 1
ATOM 5654 C C . PHE B 1 292 ? 19.797 -22.938 -3.289 1 92.38 292 PHE B C 1
ATOM 5656 O O . PHE B 1 292 ? 19.016 -23.875 -3.291 1 92.38 292 PHE B O 1
ATOM 5663 N N . ASN B 1 293 ? 20.5 -22.578 -2.252 1 81.38 293 ASN B N 1
ATOM 5664 C CA . ASN B 1 293 ? 20.5 -23.359 -1.02 1 81.38 293 ASN B CA 1
ATOM 5665 C C . ASN B 1 293 ? 19.125 -23.344 -0.355 1 81.38 293 ASN B C 1
ATOM 5667 O O . ASN B 1 293 ? 18.719 -24.328 0.264 1 81.38 293 ASN B O 1
ATOM 5671 N N . CYS B 1 294 ? 18.422 -22.359 -0.62 1 78.06 294 CYS B N 1
ATOM 5672 C CA . CYS B 1 294 ? 17.125 -22.188 0.02 1 78.06 294 CYS B CA 1
ATOM 5673 C C . CYS B 1 294 ? 15.992 -22.656 -0.899 1 78.06 294 CYS B C 1
ATOM 5675 O O . CYS B 1 294 ? 14.82 -22.5 -0.573 1 78.06 294 CYS B O 1
ATOM 5677 N N . ARG B 1 295 ? 16.25 -23.219 -1.983 1 83.06 295 ARG B N 1
ATOM 5678 C CA . ARG B 1 295 ? 15.25 -23.625 -2.961 1 83.06 295 ARG B CA 1
ATOM 5679 C C . ARG B 1 295 ? 14.305 -22.469 -3.281 1 83.06 295 ARG B C 1
ATOM 5681 O O . ARG B 1 295 ? 13.086 -22.656 -3.332 1 83.06 295 ARG B O 1
ATOM 5688 N N . ASP B 1 296 ? 14.922 -21.297 -3.447 1 82.88 296 ASP B N 1
ATOM 5689 C CA . ASP B 1 296 ? 14.125 -20.094 -3.68 1 82.88 296 ASP B CA 1
ATOM 5690 C C . ASP B 1 296 ? 13.508 -20.109 -5.078 1 82.88 296 ASP B C 1
ATOM 5692 O O . ASP B 1 296 ? 14.086 -20.672 -6.012 1 82.88 296 ASP B O 1
ATOM 5696 N N . ASP B 1 297 ? 12.344 -19.578 -5.191 1 88.5 297 ASP B N 1
ATOM 5697 C CA . ASP B 1 297 ? 11.648 -19.375 -6.457 1 88.5 297 ASP B CA 1
ATOM 5698 C C . ASP B 1 297 ? 11.391 -17.891 -6.703 1 88.5 297 ASP B C 1
ATOM 5700 O O . ASP B 1 297 ? 10.266 -17.422 -6.539 1 88.5 297 ASP B O 1
ATOM 5704 N N . PRO B 1 298 ? 12.461 -17.203 -7.16 1 89.56 298 PRO B N 1
ATOM 5705 C CA . PRO B 1 298 ? 12.32 -15.766 -7.332 1 89.56 298 PRO B CA 1
ATOM 5706 C C . PRO B 1 298 ? 11.172 -15.391 -8.266 1 89.56 298 PRO B C 1
ATOM 5708 O O . PRO B 1 298 ? 10.5 -14.375 -8.055 1 89.56 298 PRO B O 1
ATOM 5711 N N . VAL B 1 299 ? 10.867 -16.156 -9.328 1 91.75 299 VAL B N 1
ATOM 5712 C CA . VAL B 1 299 ? 9.812 -15.859 -10.297 1 91.75 299 VAL B CA 1
ATOM 5713 C C . VAL B 1 299 ? 8.453 -15.953 -9.617 1 91.75 299 VAL B C 1
ATOM 5715 O O . VAL B 1 299 ? 7.648 -15.016 -9.695 1 91.75 299 VAL B O 1
ATOM 5718 N N . GLY B 1 300 ? 8.234 -17.047 -8.953 1 86.94 300 GLY B N 1
ATOM 5719 C CA . GLY B 1 300 ? 6.969 -17.219 -8.258 1 86.94 300 GLY B CA 1
ATOM 5720 C C . GLY B 1 300 ? 6.75 -16.203 -7.152 1 86.94 300 GLY B C 1
ATOM 5721 O O . GLY B 1 300 ? 5.633 -15.703 -6.969 1 86.94 300 GLY B O 1
ATOM 5722 N N . ARG B 1 301 ? 7.727 -15.914 -6.457 1 78.38 301 ARG B N 1
ATOM 5723 C CA . ARG B 1 301 ? 7.641 -15.023 -5.309 1 78.38 301 ARG B CA 1
ATOM 5724 C C . ARG B 1 301 ? 7.379 -13.586 -5.758 1 78.38 301 ARG B C 1
ATOM 5726 O O . ARG B 1 301 ? 6.633 -12.852 -5.105 1 78.38 301 ARG B O 1
ATOM 5733 N N . CYS B 1 302 ? 8.031 -13.219 -6.855 1 78 302 CYS B N 1
ATOM 5734 C CA . CYS B 1 302 ? 8.008 -11.82 -7.25 1 78 302 CYS B CA 1
ATOM 5735 C C . CYS B 1 302 ? 6.863 -11.547 -8.219 1 78 302 CYS B C 1
ATOM 5737 O O . CYS B 1 302 ? 6.5 -10.391 -8.445 1 78 302 CYS B O 1
ATOM 5739 N N . THR B 1 303 ? 6.457 -12.664 -8.727 1 79.69 303 THR B N 1
ATOM 5740 C CA . THR B 1 303 ? 5.359 -12.539 -9.68 1 79.69 303 THR B CA 1
ATOM 5741 C C . THR B 1 303 ? 4.152 -13.352 -9.227 1 79.69 303 THR B C 1
ATOM 5743 O O . THR B 1 303 ? 4.242 -14.125 -8.266 1 79.69 303 THR B O 1
ATOM 5746 N N . ASP B 1 304 ? 3.008 -13.094 -9.531 1 72.5 304 ASP B N 1
ATOM 5747 C CA . ASP B 1 304 ? 1.825 -13.898 -9.242 1 72.5 304 ASP B CA 1
ATOM 5748 C C . ASP B 1 304 ? 1.68 -15.039 -10.25 1 72.5 304 ASP B C 1
ATOM 5750 O O . ASP B 1 304 ? 0.565 -15.469 -10.555 1 72.5 304 ASP B O 1
ATOM 5754 N N . ALA B 1 305 ? 2.9 -15.461 -10.711 1 74.69 305 ALA B N 1
ATOM 5755 C CA . ALA B 1 305 ? 2.877 -16.531 -11.711 1 74.69 305 ALA B CA 1
ATOM 5756 C C . ALA B 1 305 ? 2.629 -17.891 -11.062 1 74.69 305 ALA B C 1
ATOM 5758 O O . ALA B 1 305 ? 3.561 -18.531 -10.562 1 74.69 305 ALA B O 1
ATOM 5759 N N . LYS B 1 306 ? 1.502 -18.406 -11.195 1 75.19 306 LYS B N 1
ATOM 5760 C CA . LYS B 1 306 ? 1.102 -19.656 -10.562 1 75.19 306 LYS B CA 1
ATOM 5761 C C . LYS B 1 306 ? 1.691 -20.859 -11.305 1 75.19 306 LYS B C 1
ATOM 5763 O O . LYS B 1 306 ? 1.738 -21.969 -10.758 1 75.19 306 LYS B O 1
ATOM 5768 N N . TRP B 1 307 ? 2.238 -20.609 -12.406 1 78 307 TRP B N 1
ATOM 5769 C CA . TRP B 1 307 ? 2.75 -21.688 -13.234 1 78 307 TRP B CA 1
ATOM 5770 C C . TRP B 1 307 ? 4.234 -21.922 -12.969 1 78 307 TRP B C 1
ATOM 5772 O O . TRP B 1 307 ? 4.832 -22.844 -13.523 1 78 307 TRP B O 1
ATOM 5782 N N . SER B 1 308 ? 4.848 -21.109 -12.133 1 85.25 308 SER B N 1
ATOM 5783 C CA . SER B 1 308 ? 6.262 -21.312 -11.828 1 85.25 308 SER B CA 1
ATOM 5784 C C . SER B 1 308 ? 6.484 -22.625 -11.078 1 85.25 308 SER B C 1
ATOM 5786 O O . SER B 1 308 ? 5.746 -22.953 -10.148 1 85.25 308 SER B O 1
ATOM 5788 N N . ASN B 1 309 ? 7.449 -23.375 -11.547 1 87.31 309 ASN B N 1
ATOM 5789 C CA . ASN B 1 309 ? 7.723 -24.672 -10.914 1 87.31 309 ASN B CA 1
ATOM 5790 C C . ASN B 1 309 ? 8.859 -24.562 -9.898 1 87.31 309 ASN B C 1
ATOM 5792 O O . ASN B 1 309 ? 9.289 -25.578 -9.344 1 87.31 309 ASN B O 1
ATOM 5796 N N . GLY B 1 310 ? 9.445 -23.406 -9.766 1 90.81 310 GLY B N 1
ATOM 5797 C CA . GLY B 1 310 ? 10.477 -23.188 -8.766 1 90.81 310 GLY B CA 1
ATOM 5798 C C . GLY B 1 310 ? 11.844 -23.672 -9.188 1 90.81 310 GLY B C 1
ATOM 5799 O O . GLY B 1 310 ? 12.742 -23.828 -8.352 1 90.81 310 GLY B O 1
ATOM 5800 N N . LEU B 1 311 ? 12.117 -23.875 -10.461 1 94.75 311 LEU B N 1
ATOM 5801 C CA . LEU B 1 311 ? 13.359 -24.5 -10.906 1 94.75 311 LEU B CA 1
ATOM 5802 C C . LEU B 1 311 ? 14.164 -23.531 -11.766 1 94.75 311 LEU B C 1
ATOM 5804 O O . LEU B 1 311 ? 15.102 -23.938 -12.461 1 94.75 311 LEU B O 1
ATOM 5808 N N . SER B 1 312 ? 13.75 -22.266 -11.688 1 96.25 312 SER B N 1
ATOM 5809 C CA . SER B 1 312 ? 14.391 -21.297 -12.57 1 96.25 312 SER B CA 1
ATOM 5810 C C . SER B 1 312 ? 15.867 -21.125 -12.227 1 96.25 312 SER B C 1
ATOM 5812 O O . SER B 1 312 ? 16.703 -20.953 -13.109 1 96.25 312 SER B O 1
ATOM 5814 N N . ILE B 1 313 ? 16.234 -21.219 -10.969 1 96.31 313 ILE B N 1
ATOM 5815 C CA . ILE B 1 313 ? 17.625 -21.094 -10.531 1 96.31 313 ILE B CA 1
ATOM 5816 C C . ILE B 1 313 ? 18.406 -22.328 -10.977 1 96.31 313 ILE B C 1
ATOM 5818 O O . ILE B 1 313 ? 19.531 -22.219 -11.469 1 96.31 313 ILE B O 1
ATOM 5822 N N . VAL B 1 314 ? 17.797 -23.484 -10.836 1 96.94 314 VAL B N 1
ATOM 5823 C CA . VAL B 1 314 ? 18.406 -24.75 -11.25 1 96.94 314 VAL B CA 1
ATOM 5824 C C . VAL B 1 314 ? 18.672 -24.719 -12.75 1 96.94 314 VAL B C 1
ATOM 5826 O O . VAL B 1 314 ? 19.75 -25.125 -13.203 1 96.94 314 VAL B O 1
ATOM 5829 N N . LYS B 1 315 ? 17.75 -24.188 -13.445 1 97.25 315 LYS B N 1
ATOM 5830 C CA . LYS B 1 315 ? 17.906 -24.094 -14.898 1 97.25 315 LYS B CA 1
ATOM 5831 C C . LYS B 1 315 ? 19.062 -23.172 -15.266 1 97.25 315 LYS B C 1
ATOM 5833 O O . LYS B 1 315 ? 19.828 -23.469 -16.172 1 97.25 315 LYS B O 1
ATOM 5838 N N . LEU B 1 316 ? 19.156 -22.078 -14.602 1 97.69 316 LEU B N 1
ATOM 5839 C CA . LEU B 1 316 ? 20.25 -21.156 -14.867 1 97.69 316 LEU B CA 1
ATOM 5840 C C . LEU B 1 316 ? 21.594 -21.828 -14.57 1 97.69 316 LEU B C 1
ATOM 5842 O O . LEU B 1 316 ? 22.531 -21.734 -15.367 1 97.69 316 LEU B O 1
ATOM 5846 N N . LEU B 1 317 ? 21.688 -22.516 -13.461 1 97.19 317 LEU B N 1
ATOM 5847 C CA . LEU B 1 317 ? 22.922 -23.203 -13.078 1 97.19 317 LEU B CA 1
ATOM 5848 C C . LEU B 1 317 ? 23.266 -24.297 -14.07 1 97.19 317 LEU B C 1
ATOM 5850 O O . LEU B 1 317 ? 24.438 -24.5 -14.406 1 97.19 317 LEU B O 1
ATOM 5854 N N . ASP B 1 318 ? 22.25 -24.969 -14.516 1 97.19 318 ASP B N 1
ATOM 5855 C CA . ASP B 1 318 ? 22.453 -26.016 -15.523 1 97.19 318 ASP B CA 1
ATOM 5856 C C . ASP B 1 318 ? 22.969 -25.422 -16.828 1 97.19 318 ASP B C 1
ATOM 5858 O O . ASP B 1 318 ? 23.859 -25.984 -17.469 1 97.19 318 ASP B O 1
ATOM 5862 N N . ASP B 1 319 ? 22.375 -24.281 -17.234 1 97.5 319 ASP B N 1
ATOM 5863 C CA . ASP B 1 319 ? 22.844 -23.609 -18.438 1 97.5 319 ASP B CA 1
ATOM 5864 C C . ASP B 1 319 ? 24.297 -23.156 -18.281 1 97.5 319 ASP B C 1
ATOM 5866 O O . ASP B 1 319 ? 25.078 -23.219 -19.234 1 97.5 319 ASP B O 1
ATOM 5870 N N . ILE B 1 320 ? 24.656 -22.688 -17.125 1 96.56 320 ILE B N 1
ATOM 5871 C CA . ILE B 1 320 ? 26.031 -22.281 -16.844 1 96.56 320 ILE B CA 1
ATOM 5872 C C . ILE B 1 320 ? 26.953 -23.5 -16.953 1 96.56 320 ILE B C 1
ATOM 5874 O O . ILE B 1 320 ? 28.016 -23.422 -17.578 1 96.56 320 ILE B O 1
ATOM 5878 N N . ALA B 1 321 ? 26.562 -24.625 -16.406 1 95.5 321 ALA B N 1
ATOM 5879 C CA . ALA B 1 321 ? 27.359 -25.844 -16.422 1 95.5 321 ALA B CA 1
ATOM 5880 C C . ALA B 1 321 ? 27.562 -26.344 -17.859 1 95.5 321 ALA B C 1
ATOM 5882 O O . ALA B 1 321 ? 28.609 -26.906 -18.188 1 95.5 321 ALA B O 1
ATOM 5883 N N . GLN B 1 322 ? 26.594 -26.062 -18.641 1 95.06 322 GLN B N 1
ATOM 5884 C CA . GLN B 1 322 ? 26.625 -26.562 -20.016 1 95.06 322 GLN B CA 1
ATOM 5885 C C . GLN B 1 322 ? 27.406 -25.625 -20.922 1 95.06 322 GLN B C 1
ATOM 5887 O O . GLN B 1 322 ? 28.078 -26.062 -21.859 1 95.06 322 GLN B O 1
ATOM 5892 N N . CYS B 1 323 ? 27.297 -24.312 -20.672 1 94.19 323 CYS B N 1
ATOM 5893 C CA . CYS B 1 323 ? 27.766 -23.344 -21.656 1 94.19 323 CYS B CA 1
ATOM 5894 C C . CYS B 1 323 ? 28.938 -22.547 -21.125 1 94.19 323 CYS B C 1
ATOM 5896 O O . CYS B 1 323 ? 29.484 -21.703 -21.844 1 94.19 323 CYS B O 1
ATOM 5898 N N . SER B 1 324 ? 29.312 -22.734 -19.922 1 93.56 324 SER B N 1
ATOM 5899 C CA . SER B 1 324 ? 30.422 -22.031 -19.297 1 93.56 324 SER B CA 1
ATOM 5900 C C . SER B 1 324 ? 31.172 -22.953 -18.328 1 93.56 324 SER B C 1
ATOM 5902 O O . SER B 1 324 ? 31.125 -24.172 -18.453 1 93.56 324 SER B O 1
ATOM 5904 N N . ASN B 1 325 ? 32.062 -22.312 -17.469 1 91.88 325 ASN B N 1
ATOM 5905 C CA . ASN B 1 325 ? 32.875 -23.062 -16.5 1 91.88 325 ASN B CA 1
ATOM 5906 C C . ASN B 1 325 ? 32.594 -22.641 -15.07 1 91.88 325 ASN B C 1
ATOM 5908 O O . ASN B 1 325 ? 33 -21.562 -14.633 1 91.88 325 ASN B O 1
ATOM 5912 N N . LEU B 1 326 ? 31.922 -23.531 -14.406 1 91.12 326 LEU B N 1
ATOM 5913 C CA . LEU B 1 326 ? 31.531 -23.281 -13.023 1 91.12 326 LEU B CA 1
ATOM 5914 C C . LEU B 1 326 ? 32.75 -22.953 -12.164 1 91.12 326 LEU B C 1
ATOM 5916 O O . LEU B 1 326 ? 32.688 -22.109 -11.266 1 91.12 326 LEU B O 1
ATOM 5920 N N . THR B 1 327 ? 33.875 -23.594 -12.445 1 90 327 THR B N 1
ATOM 5921 C CA . THR B 1 327 ? 35.062 -23.438 -11.648 1 90 327 THR B CA 1
ATOM 5922 C C . THR B 1 327 ? 35.625 -22.016 -11.797 1 90 327 THR B C 1
ATOM 5924 O O . THR B 1 327 ? 36.281 -21.5 -10.883 1 90 327 THR B O 1
ATOM 5927 N N . GLU B 1 328 ? 35.375 -21.422 -12.891 1 91.38 328 GLU B N 1
ATOM 5928 C CA . GLU B 1 328 ? 35.812 -20.062 -13.125 1 91.38 328 GLU B CA 1
ATOM 5929 C C . GLU B 1 328 ? 34.812 -19.047 -12.562 1 91.38 328 GLU B C 1
ATOM 5931 O O . GLU B 1 328 ? 35.188 -17.906 -12.266 1 91.38 328 GLU B O 1
ATOM 5936 N N . LEU B 1 329 ? 33.562 -19.5 -12.383 1 93.25 329 LEU B N 1
ATOM 5937 C CA . LEU B 1 329 ? 32.5 -18.578 -12 1 93.25 329 LEU B CA 1
ATOM 5938 C C . LEU B 1 329 ? 32.281 -18.625 -10.492 1 93.25 329 LEU B C 1
ATOM 5940 O O . LEU B 1 329 ? 31.609 -17.75 -9.945 1 93.25 329 LEU B O 1
ATOM 5944 N N . CYS B 1 330 ? 32.875 -19.609 -9.758 1 91.38 330 CYS B N 1
ATOM 5945 C CA . CYS B 1 330 ? 32.562 -19.781 -8.336 1 91.38 330 CYS B CA 1
ATOM 5946 C C . CYS B 1 330 ? 33.875 -19.766 -7.516 1 91.38 330 CYS B C 1
ATOM 5948 O O . CYS B 1 330 ? 34.906 -20.266 -7.957 1 91.38 330 CYS B O 1
ATOM 5950 N N . PHE B 1 331 ? 33.719 -19.219 -6.355 1 83.75 331 PHE B N 1
ATOM 5951 C CA . PHE B 1 331 ? 34.75 -19.469 -5.348 1 83.75 331 PHE B CA 1
ATOM 5952 C C . PHE B 1 331 ? 34.781 -20.953 -4.961 1 83.75 331 PHE B C 1
ATOM 5954 O O . PHE B 1 331 ? 33.781 -21.656 -5.113 1 83.75 331 PHE B O 1
ATOM 5961 N N . LYS B 1 332 ? 35.906 -21.359 -4.48 1 85.31 332 LYS B N 1
ATOM 5962 C CA . LYS B 1 332 ? 36.062 -22.766 -4.09 1 85.31 332 LYS B CA 1
ATOM 5963 C C . LYS B 1 332 ? 35 -23.172 -3.078 1 85.31 332 LYS B C 1
ATOM 5965 O O . LYS B 1 332 ? 34.438 -24.25 -3.191 1 85.31 332 LYS B O 1
ATOM 5970 N N . GLY B 1 333 ? 34.812 -22.297 -2.18 1 82.81 333 GLY B N 1
ATOM 5971 C CA . GLY B 1 333 ? 33.812 -22.578 -1.171 1 82.81 333 GLY B CA 1
ATOM 5972 C C . GLY B 1 333 ? 32.406 -22.719 -1.743 1 82.81 333 GLY B C 1
ATOM 5973 O O . GLY B 1 333 ? 31.625 -23.547 -1.29 1 82.81 333 GLY B O 1
ATOM 5974 N N . ASP B 1 334 ? 32.156 -21.938 -2.758 1 87.12 334 ASP B N 1
ATOM 5975 C CA . ASP B 1 334 ? 30.828 -21.969 -3.379 1 87.12 334 ASP B CA 1
ATOM 5976 C C . ASP B 1 334 ? 30.641 -23.219 -4.23 1 87.12 334 ASP B C 1
ATOM 5978 O O . ASP B 1 334 ? 29.531 -23.75 -4.34 1 87.12 334 ASP B O 1
ATOM 5982 N N . LEU B 1 335 ? 31.734 -23.672 -4.766 1 90.06 335 LEU B N 1
ATOM 5983 C CA . LEU B 1 335 ? 31.688 -24.922 -5.527 1 90.06 335 LEU B CA 1
ATOM 5984 C C . LEU B 1 335 ? 31.391 -26.094 -4.613 1 90.06 335 LEU B C 1
ATOM 5986 O O . LEU B 1 335 ? 30.641 -27 -4.988 1 90.06 335 LEU B O 1
ATOM 5990 N N . GLN B 1 336 ? 32 -26 -3.453 1 86.75 336 GLN B N 1
ATOM 5991 C CA . GLN B 1 336 ? 31.734 -27.031 -2.455 1 86.75 336 GLN B CA 1
ATOM 5992 C C . GLN B 1 336 ? 30.266 -27 -2.029 1 86.75 336 GLN B C 1
ATOM 5994 O O . GLN B 1 336 ? 29.609 -28.047 -1.964 1 86.75 336 GLN B O 1
ATOM 5999 N N . LEU B 1 337 ? 29.844 -25.859 -1.768 1 86.44 337 LEU B N 1
ATOM 6000 C CA . LEU B 1 337 ? 28.438 -25.703 -1.371 1 86.44 337 LEU B CA 1
ATOM 6001 C C . LEU B 1 337 ? 27.5 -26.156 -2.479 1 86.44 337 LEU B C 1
ATOM 6003 O O . LEU B 1 337 ? 26.5 -26.828 -2.211 1 86.44 337 LEU B O 1
ATOM 6007 N N . PHE B 1 338 ? 27.812 -25.812 -3.689 1 93.81 338 PHE B N 1
ATOM 6008 C CA . PHE B 1 338 ? 27.047 -26.219 -4.867 1 93.81 338 PHE B CA 1
ATOM 6009 C C . PHE B 1 338 ? 26.906 -27.734 -4.926 1 93.81 338 PHE B C 1
ATOM 6011 O O . PHE B 1 338 ? 25.797 -28.25 -5.082 1 93.81 338 PHE B O 1
ATOM 6018 N N . SER B 1 339 ? 27.984 -28.375 -4.746 1 91.31 339 SER B N 1
ATOM 6019 C CA . SER B 1 339 ? 28 -29.828 -4.805 1 91.31 339 SER B CA 1
ATOM 6020 C C . SER B 1 339 ? 27.219 -30.438 -3.646 1 91.31 339 SER B C 1
ATOM 6022 O O . SER B 1 339 ? 26.484 -31.422 -3.83 1 91.31 339 SER B O 1
ATOM 6024 N N . GLU B 1 340 ? 27.375 -29.828 -2.547 1 87.12 340 GLU B N 1
ATOM 6025 C CA . GLU B 1 340 ? 26.641 -30.312 -1.376 1 87.12 340 GLU B CA 1
ATOM 6026 C C . GLU B 1 340 ? 25.141 -30.172 -1.561 1 87.12 340 GLU B C 1
ATOM 6028 O O . GLU B 1 340 ? 24.375 -31.078 -1.199 1 87.12 340 GLU B O 1
ATOM 6033 N N . ILE B 1 341 ? 24.75 -29.062 -2.113 1 89.38 341 ILE B N 1
ATOM 6034 C CA . ILE B 1 341 ? 23.328 -28.797 -2.316 1 89.38 341 ILE B CA 1
ATOM 6035 C C . ILE B 1 341 ? 22.75 -29.812 -3.301 1 89.38 341 ILE B C 1
ATOM 6037 O O . ILE B 1 341 ? 21.703 -30.422 -3.037 1 89.38 341 ILE B O 1
ATOM 6041 N N . ILE B 1 342 ? 23.406 -30.062 -4.414 1 92.44 342 ILE B N 1
ATOM 6042 C CA . ILE B 1 342 ? 22.906 -30.969 -5.449 1 92.44 342 ILE B CA 1
ATOM 6043 C C . ILE B 1 342 ? 22.781 -32.375 -4.895 1 92.44 342 ILE B C 1
ATOM 6045 O O . ILE B 1 342 ? 21.766 -33.062 -5.094 1 92.44 342 ILE B O 1
ATOM 6049 N N . CYS B 1 343 ? 23.781 -32.719 -4.168 1 87.38 343 CYS B N 1
ATOM 6050 C CA . CYS B 1 343 ? 23.781 -34.062 -3.604 1 87.38 343 CYS B CA 1
ATOM 6051 C C . CYS B 1 343 ? 22.656 -34.219 -2.584 1 87.38 343 CYS B C 1
ATOM 6053 O O . CYS B 1 343 ? 21.969 -35.25 -2.572 1 87.38 343 CYS B O 1
ATOM 6055 N N . ARG B 1 344 ? 22.547 -33.25 -1.779 1 85.19 344 ARG B N 1
ATOM 6056 C CA . ARG B 1 344 ? 21.469 -33.281 -0.799 1 85.19 344 ARG B CA 1
ATOM 6057 C C . ARG B 1 344 ? 20.109 -33.344 -1.484 1 85.19 344 ARG B C 1
ATOM 6059 O O . ARG B 1 344 ? 19.25 -34.156 -1.09 1 85.19 344 ARG B O 1
ATOM 6066 N N . GLU B 1 345 ? 19.922 -32.594 -2.506 1 87.44 345 GLU B N 1
ATOM 6067 C CA . GLU B 1 345 ? 18.641 -32.5 -3.199 1 87.44 345 GLU B CA 1
ATOM 6068 C C . GLU B 1 345 ? 18.328 -33.781 -3.951 1 87.44 345 GLU B C 1
ATOM 6070 O O . GLU B 1 345 ? 17.188 -34.25 -3.939 1 87.44 345 GLU B O 1
ATOM 6075 N N . VAL B 1 346 ? 19.266 -34.344 -4.574 1 85.12 346 VAL B N 1
ATOM 6076 C CA . VAL B 1 346 ? 19.078 -35.562 -5.355 1 85.12 346 VAL B CA 1
ATOM 6077 C C . VAL B 1 346 ? 18.688 -36.719 -4.434 1 85.12 346 VAL B C 1
ATOM 6079 O O . VAL B 1 346 ? 17.875 -37.562 -4.805 1 85.12 346 VAL B O 1
ATOM 6082 N N . THR B 1 347 ? 19.156 -36.656 -3.207 1 81.44 347 THR B N 1
ATOM 6083 C CA . THR B 1 347 ? 18.891 -37.719 -2.256 1 81.44 347 THR B CA 1
ATOM 6084 C C . THR B 1 347 ? 17.547 -37.5 -1.571 1 81.44 347 THR B C 1
ATOM 6086 O O . THR B 1 347 ? 16.828 -38.469 -1.275 1 81.44 347 THR B O 1
ATOM 6089 N N . ASP B 1 348 ? 17.234 -36.312 -1.389 1 79.31 348 ASP B N 1
ATOM 6090 C CA . ASP B 1 348 ? 16.078 -35.969 -0.539 1 79.31 348 ASP B CA 1
ATOM 6091 C C . ASP B 1 348 ? 14.812 -35.812 -1.367 1 79.31 348 ASP B C 1
ATOM 6093 O O . ASP B 1 348 ? 13.703 -35.969 -0.85 1 79.31 348 ASP B O 1
ATOM 6097 N N . ILE B 1 349 ? 14.891 -35.625 -2.635 1 78.56 349 ILE B N 1
ATOM 6098 C CA . ILE B 1 349 ? 13.734 -35.25 -3.432 1 78.56 349 ILE B CA 1
ATOM 6099 C C . ILE B 1 349 ? 13.078 -36.5 -4.027 1 78.56 349 ILE B C 1
ATOM 6101 O O . ILE B 1 349 ? 13.773 -37.438 -4.465 1 78.56 349 ILE B O 1
ATOM 6105 N N . GLU B 1 350 ? 11.766 -36.531 -3.941 1 80.69 350 GLU B N 1
ATOM 6106 C CA . GLU B 1 350 ? 10.992 -37.594 -4.574 1 80.69 350 GLU B CA 1
ATOM 6107 C C . GLU B 1 350 ? 11.062 -37.5 -6.094 1 80.69 350 GLU B C 1
ATOM 6109 O O . GLU B 1 350 ? 11.305 -36.406 -6.645 1 80.69 350 GLU B O 1
ATOM 6114 N N . PRO B 1 351 ? 10.914 -38.688 -6.711 1 82.19 351 PRO B N 1
ATOM 6115 C CA . PRO B 1 351 ? 10.922 -38.656 -8.18 1 82.19 351 PRO B CA 1
ATOM 6116 C C . PRO B 1 351 ? 9.93 -37.625 -8.75 1 82.19 351 PRO B C 1
ATOM 6118 O O . PRO B 1 351 ? 8.82 -37.5 -8.234 1 82.19 351 PRO B O 1
ATOM 6121 N N . GLY B 1 352 ? 10.344 -36.906 -9.656 1 87.25 352 GLY B N 1
ATOM 6122 C CA . GLY B 1 352 ? 9.555 -35.875 -10.305 1 87.25 352 GLY B CA 1
ATOM 6123 C C . GLY B 1 352 ? 10.398 -34.875 -11.102 1 87.25 352 GLY B C 1
ATOM 6124 O O . GLY B 1 352 ? 11.57 -35.156 -11.391 1 87.25 352 GLY B O 1
ATOM 6125 N N . GLU B 1 353 ? 9.805 -33.844 -11.531 1 88.56 353 GLU B N 1
ATOM 6126 C CA . GLU B 1 353 ? 10.453 -32.844 -12.359 1 88.56 353 GLU B CA 1
ATOM 6127 C C . GLU B 1 353 ? 11.648 -32.219 -11.641 1 88.56 353 GLU B C 1
ATOM 6129 O O . GLU B 1 353 ? 12.68 -31.953 -12.258 1 88.56 353 GLU B O 1
ATOM 6134 N N . ARG B 1 354 ? 11.461 -32.094 -10.398 1 90.06 354 ARG B N 1
ATOM 6135 C CA . ARG B 1 354 ? 12.508 -31.453 -9.609 1 90.06 354 ARG B CA 1
ATOM 6136 C C . ARG B 1 354 ? 13.734 -32.344 -9.5 1 90.06 354 ARG B C 1
ATOM 6138 O O . ARG B 1 354 ? 14.867 -31.891 -9.695 1 90.06 354 ARG B O 1
ATOM 6145 N N . ARG B 1 355 ? 13.562 -33.531 -9.195 1 89.31 355 ARG B N 1
ATOM 6146 C CA . ARG B 1 355 ? 14.688 -34.469 -9.109 1 89.31 355 ARG B CA 1
ATOM 6147 C C . ARG B 1 355 ? 15.398 -34.594 -10.445 1 89.31 355 ARG B C 1
ATOM 6149 O O . ARG B 1 355 ? 16.641 -34.625 -10.5 1 89.31 355 ARG B O 1
ATOM 6156 N N . THR B 1 356 ? 14.641 -34.688 -11.492 1 91.75 356 THR B N 1
ATOM 6157 C CA . THR B 1 356 ? 15.211 -34.781 -12.828 1 91.75 356 THR B CA 1
ATOM 6158 C C . THR B 1 356 ? 16.094 -33.562 -13.133 1 91.75 356 THR B C 1
ATOM 6160 O O . THR B 1 356 ? 17.172 -33.688 -13.695 1 91.75 356 THR B O 1
ATOM 6163 N N . ALA B 1 357 ? 15.586 -32.406 -12.734 1 94.12 357 ALA B N 1
ATOM 6164 C CA . ALA B 1 357 ? 16.328 -31.172 -12.977 1 94.12 357 ALA B CA 1
ATOM 6165 C C . ALA B 1 357 ? 17.672 -31.188 -12.234 1 94.12 357 ALA B C 1
ATOM 6167 O O . ALA B 1 357 ? 18.703 -30.797 -12.789 1 94.12 357 ALA B O 1
ATOM 6168 N N . TYR B 1 358 ? 17.688 -31.672 -11.055 1 92.75 358 TYR B N 1
ATOM 6169 C CA . TYR B 1 358 ? 18.906 -31.719 -10.258 1 92.75 358 TYR B CA 1
ATOM 6170 C C . TYR B 1 358 ? 19.859 -32.781 -10.781 1 92.75 358 TYR B C 1
ATOM 6172 O O . TYR B 1 358 ? 21.078 -32.625 -10.75 1 92.75 358 TYR B O 1
ATOM 6180 N N . LEU B 1 359 ? 19.281 -33.875 -11.258 1 91.19 359 LEU B N 1
ATOM 6181 C CA . LEU B 1 359 ? 20.094 -34.906 -11.867 1 91.19 359 LEU B CA 1
ATOM 6182 C C . LEU B 1 359 ? 20.781 -34.406 -13.133 1 91.19 359 LEU B C 1
ATOM 6184 O O . LEU B 1 359 ? 21.953 -34.656 -13.359 1 91.19 359 LEU B O 1
ATOM 6188 N N . LYS B 1 360 ? 20.047 -33.656 -13.867 1 93.75 360 LYS B N 1
ATOM 6189 C CA . LYS B 1 360 ? 20.625 -33.062 -15.062 1 93.75 360 LYS B CA 1
ATOM 6190 C C . LYS B 1 360 ? 21.75 -32.094 -14.703 1 93.75 360 LYS B C 1
ATOM 6192 O O . LYS B 1 360 ? 22.828 -32.125 -15.312 1 93.75 360 LYS B O 1
ATOM 6197 N N . LEU B 1 361 ? 21.469 -31.297 -13.742 1 95.06 361 LEU B N 1
ATOM 6198 C CA . LEU B 1 361 ? 22.453 -30.344 -13.281 1 95.06 361 LEU B CA 1
ATOM 6199 C C . LEU B 1 361 ? 23.734 -31.047 -12.836 1 95.06 361 LEU B C 1
ATOM 6201 O O . LEU B 1 361 ? 24.844 -30.625 -13.188 1 95.06 361 LEU B O 1
ATOM 6205 N N . LEU B 1 362 ? 23.562 -32.094 -12.117 1 92.06 362 LEU B N 1
ATOM 6206 C CA . LEU B 1 362 ? 24.719 -32.875 -11.656 1 92.06 362 LEU B CA 1
ATOM 6207 C C . LEU B 1 362 ? 25.453 -33.5 -12.836 1 92.06 362 LEU B C 1
ATOM 6209 O O . LEU B 1 362 ? 26.688 -33.438 -12.914 1 92.06 362 LEU B O 1
ATOM 6213 N N . ALA B 1 363 ? 24.734 -34.062 -13.703 1 91 363 ALA B N 1
ATOM 6214 C CA . ALA B 1 363 ? 25.312 -34.719 -14.875 1 91 363 ALA B CA 1
ATOM 6215 C C . ALA B 1 363 ? 26.156 -33.719 -15.688 1 91 363 ALA B C 1
ATOM 6217 O O . ALA B 1 363 ? 27.25 -34.062 -16.156 1 91 363 ALA B O 1
ATOM 6218 N N . HIS B 1 364 ? 25.672 -32.562 -15.781 1 92.5 364 HIS B N 1
ATOM 6219 C CA . HIS B 1 364 ? 26.328 -31.562 -16.625 1 92.5 364 HIS B CA 1
ATOM 6220 C C . HIS B 1 364 ? 27.5 -30.922 -15.883 1 92.5 364 HIS B C 1
ATOM 6222 O O . HIS B 1 364 ? 28.438 -30.406 -16.516 1 92.5 364 HIS B O 1
ATOM 6228 N N . SER B 1 365 ? 27.484 -30.953 -14.57 1 92.81 365 SER B N 1
ATOM 6229 C CA . SER B 1 365 ? 28.5 -30.219 -13.805 1 92.81 365 SER B CA 1
ATOM 6230 C C . SER B 1 365 ? 29.625 -31.141 -13.359 1 92.81 365 SER B C 1
ATOM 6232 O O . SER B 1 365 ? 30.703 -30.672 -12.961 1 92.81 365 SER B O 1
ATOM 6234 N N . ILE B 1 366 ? 29.453 -32.438 -13.438 1 89.19 366 ILE B N 1
ATOM 6235 C CA . ILE B 1 366 ? 30.359 -33.406 -12.836 1 89.19 366 ILE B CA 1
ATOM 6236 C C . ILE B 1 366 ? 31.75 -33.25 -13.453 1 89.19 366 ILE B C 1
ATOM 6238 O O . ILE B 1 366 ? 32.75 -33.312 -12.742 1 89.19 366 ILE B O 1
ATOM 6242 N N . PHE B 1 367 ? 31.859 -33.031 -14.703 1 87.06 367 PHE B N 1
ATOM 6243 C CA . PHE B 1 367 ? 33.156 -32.969 -15.383 1 87.06 367 PHE B CA 1
ATOM 6244 C C . PHE B 1 367 ? 33.938 -31.734 -14.961 1 87.06 367 PHE B C 1
ATOM 6246 O O . PHE B 1 367 ? 35.156 -31.719 -15.008 1 87.06 367 PHE B O 1
ATOM 6253 N N . GLN B 1 368 ? 33.219 -30.781 -14.547 1 88.38 368 GLN B N 1
ATOM 6254 C CA . GLN B 1 368 ? 33.844 -29.547 -14.102 1 88.38 368 GLN B CA 1
ATOM 6255 C C . GLN B 1 368 ? 34.219 -29.641 -12.625 1 88.38 368 GLN B C 1
ATOM 6257 O O . GLN B 1 368 ? 35.156 -28.953 -12.172 1 88.38 368 GLN B O 1
ATOM 6262 N N . LEU B 1 369 ? 33.594 -30.484 -11.922 1 86.5 369 LEU B N 1
ATOM 6263 C CA . LEU B 1 369 ? 33.75 -30.578 -10.477 1 86.5 369 LEU B CA 1
ATOM 6264 C C . LEU B 1 369 ? 34.75 -31.672 -10.117 1 86.5 369 LEU B C 1
ATOM 6266 O O . LEU B 1 369 ? 35.281 -31.703 -9 1 86.5 369 LEU B O 1
ATOM 6270 N N . LYS B 1 370 ? 35.156 -32.438 -11.008 1 78.19 370 LYS B N 1
ATOM 6271 C CA . LYS B 1 370 ? 35.969 -33.625 -10.789 1 78.19 370 LYS B CA 1
ATOM 6272 C C . LYS B 1 370 ? 37.375 -33.25 -10.305 1 78.19 370 LYS B C 1
ATOM 6274 O O . LYS B 1 370 ? 38.031 -34.094 -9.68 1 78.19 370 LYS B O 1
ATOM 6279 N N . ASP B 1 371 ? 37.781 -32.062 -10.562 1 78 371 ASP B N 1
ATOM 6280 C CA . ASP B 1 371 ? 39.156 -31.703 -10.242 1 78 371 ASP B CA 1
ATOM 6281 C C . ASP B 1 371 ? 39.312 -31.406 -8.75 1 78 371 ASP B C 1
ATOM 6283 O O . ASP B 1 371 ? 40.438 -31.234 -8.258 1 78 371 ASP B O 1
ATOM 6287 N N . THR B 1 372 ? 38.25 -31.391 -8.023 1 82.12 372 THR B N 1
ATOM 6288 C CA . THR B 1 372 ? 38.281 -31.172 -6.582 1 82.12 372 THR B CA 1
ATOM 6289 C C . THR B 1 372 ? 38 -32.469 -5.832 1 82.12 372 THR B C 1
ATOM 6291 O O . THR B 1 372 ? 36.875 -32.906 -5.766 1 82.12 372 THR B O 1
ATOM 6294 N N . PRO B 1 373 ? 38.969 -33 -5.215 1 81.25 373 PRO B N 1
ATOM 6295 C CA . PRO B 1 373 ? 38.844 -34.312 -4.598 1 81.25 373 PRO B CA 1
ATOM 6296 C C . PRO B 1 373 ? 37.719 -34.406 -3.582 1 81.25 373 PRO B C 1
ATOM 6298 O O . PRO B 1 373 ? 37 -35.406 -3.527 1 81.25 373 PRO B O 1
ATOM 6301 N N . GLU B 1 374 ? 37.625 -33.406 -2.838 1 82.94 374 GLU B N 1
ATOM 6302 C CA . GLU B 1 374 ? 36.594 -33.375 -1.816 1 82.94 374 GLU B CA 1
ATOM 6303 C C . GLU B 1 374 ? 35.188 -33.469 -2.443 1 82.94 374 GLU B C 1
ATOM 6305 O O . GLU B 1 374 ? 34.312 -34.188 -1.93 1 82.94 374 GLU B O 1
ATOM 6310 N N . ILE B 1 375 ? 35.031 -32.844 -3.58 1 85.88 375 ILE B N 1
ATOM 6311 C CA . ILE B 1 375 ? 33.75 -32.812 -4.277 1 85.88 375 ILE B CA 1
ATOM 6312 C C . ILE B 1 375 ? 33.5 -34.188 -4.938 1 85.88 375 ILE B C 1
ATOM 6314 O O . ILE B 1 375 ? 32.406 -34.688 -4.887 1 85.88 375 ILE B O 1
ATOM 6318 N N . CYS B 1 376 ? 34.469 -34.719 -5.449 1 83.56 376 CYS B N 1
ATOM 6319 C CA . CYS B 1 376 ? 34.375 -36.031 -6.07 1 83.56 376 CYS B CA 1
ATOM 6320 C C . CYS B 1 376 ? 33.969 -37.094 -5.047 1 83.56 376 CYS B C 1
ATOM 6322 O O . CYS B 1 376 ? 33.094 -37.938 -5.332 1 83.56 376 CYS B O 1
ATOM 6324 N N . LYS B 1 377 ? 34.594 -36.969 -3.943 1 84.69 377 LYS B N 1
ATOM 6325 C CA . LYS B 1 377 ? 34.25 -37.906 -2.877 1 84.69 377 LYS B CA 1
ATOM 6326 C C . LYS B 1 377 ? 32.812 -37.75 -2.457 1 84.69 377 LYS B C 1
ATOM 6328 O O . LYS B 1 377 ? 32.094 -38.75 -2.254 1 84.69 377 LYS B O 1
ATOM 6333 N N . LEU B 1 378 ? 32.438 -36.625 -2.348 1 86 378 LEU B N 1
ATOM 6334 C CA . LEU B 1 378 ? 31.047 -36.312 -1.959 1 86 378 LEU B CA 1
ATOM 6335 C C . LEU B 1 378 ? 30.062 -36.906 -2.967 1 86 378 LEU B C 1
ATOM 6337 O O . LEU B 1 378 ? 29.094 -37.562 -2.584 1 86 378 LEU B O 1
ATOM 6341 N N . ILE B 1 379 ? 30.328 -36.719 -4.234 1 86.06 379 ILE B N 1
ATOM 6342 C CA . ILE B 1 379 ? 29.438 -37.188 -5.301 1 86.06 379 ILE B CA 1
ATOM 6343 C C . ILE B 1 379 ? 29.422 -38.719 -5.332 1 86.06 379 ILE B C 1
ATOM 6345 O O . ILE B 1 379 ? 28.359 -39.312 -5.449 1 86.06 379 ILE B O 1
ATOM 6349 N N . ASN B 1 380 ? 30.531 -39.219 -5.148 1 83.62 380 ASN B N 1
ATOM 6350 C CA . ASN B 1 380 ? 30.641 -40.688 -5.129 1 83.62 380 ASN B CA 1
ATOM 6351 C C . ASN B 1 380 ? 29.859 -41.281 -3.969 1 83.62 380 ASN B C 1
ATOM 6353 O O . ASN B 1 380 ? 29.125 -42.25 -4.152 1 83.62 380 ASN B O 1
ATOM 6357 N N . ASP B 1 381 ? 30.016 -40.719 -2.854 1 81.56 381 ASP B N 1
ATOM 6358 C CA . ASP B 1 381 ? 29.328 -41.219 -1.666 1 81.56 381 ASP B CA 1
ATOM 6359 C C . ASP B 1 381 ? 27.812 -41.094 -1.814 1 81.56 381 ASP B C 1
ATOM 6361 O O . ASP B 1 381 ? 27.062 -41.969 -1.409 1 81.56 381 ASP B O 1
ATOM 6365 N N . THR B 1 382 ? 27.438 -40.031 -2.391 1 80.94 382 THR B N 1
ATOM 6366 C CA . THR B 1 382 ? 26.016 -39.781 -2.588 1 80.94 382 THR B CA 1
ATOM 6367 C C . THR B 1 382 ? 25.406 -40.781 -3.566 1 80.94 382 THR B C 1
ATOM 6369 O O . THR B 1 382 ? 24.312 -41.281 -3.334 1 80.94 382 THR B O 1
ATOM 6372 N N . PHE B 1 383 ? 26.031 -41.094 -4.598 1 79.12 383 PHE B N 1
ATOM 6373 C CA . PHE B 1 383 ? 25.484 -41.969 -5.633 1 79.12 383 PHE B CA 1
ATOM 6374 C C . PHE B 1 383 ? 25.516 -43.438 -5.191 1 79.12 383 PHE B C 1
ATOM 6376 O O . PHE B 1 383 ? 24.719 -44.25 -5.645 1 79.12 383 PHE B O 1
ATOM 6383 N N . LYS B 1 384 ? 26.438 -43.688 -4.316 1 74.69 384 LYS B N 1
ATOM 6384 C CA . LYS B 1 384 ? 26.391 -45.031 -3.715 1 74.69 384 LYS B CA 1
ATOM 6385 C C . LYS B 1 384 ? 25.109 -45.219 -2.928 1 74.69 384 LYS B C 1
ATOM 6387 O O . LYS B 1 384 ? 24.5 -46.312 -2.977 1 74.69 384 LYS B O 1
ATOM 6392 N N . ILE B 1 385 ? 24.75 -44.25 -2.322 1 70.44 385 ILE B N 1
ATOM 6393 C CA . ILE B 1 385 ? 23.531 -44.281 -1.522 1 70.44 385 ILE B CA 1
ATOM 6394 C C . ILE B 1 385 ? 22.312 -44.25 -2.438 1 70.44 385 ILE B C 1
ATOM 6396 O O . ILE B 1 385 ? 21.359 -45 -2.236 1 70.44 385 ILE B O 1
ATOM 6400 N N . PHE B 1 386 ? 22.359 -43.406 -3.434 1 72.12 386 PHE B N 1
ATOM 6401 C CA . PHE B 1 386 ? 21.25 -43.25 -4.359 1 72.12 386 PHE B CA 1
ATOM 6402 C C . PHE B 1 386 ? 21 -44.531 -5.145 1 72.12 386 PHE B C 1
ATOM 6404 O O . PHE B 1 386 ? 19.859 -44.906 -5.367 1 72.12 386 PHE B O 1
ATOM 6411 N N . ALA B 1 387 ? 21.984 -45.188 -5.629 1 61.47 387 ALA B N 1
ATOM 6412 C CA . ALA B 1 387 ? 21.906 -46.438 -6.398 1 61.47 387 ALA B CA 1
ATOM 6413 C C . ALA B 1 387 ? 21.281 -47.562 -5.566 1 61.47 387 ALA B C 1
ATOM 6415 O O . ALA B 1 387 ? 20.594 -48.438 -6.098 1 61.47 387 ALA B O 1
ATOM 6416 N N . CYS B 1 388 ? 21.672 -47.656 -4.281 1 54.12 388 CYS B N 1
ATOM 6417 C CA . CYS B 1 388 ? 21.156 -48.719 -3.439 1 54.12 388 CYS B CA 1
ATOM 6418 C C . CYS B 1 388 ? 19.672 -48.531 -3.16 1 54.12 388 CYS B C 1
ATOM 6420 O O . CYS B 1 388 ? 18.938 -49.5 -2.982 1 54.12 388 CYS B O 1
ATOM 6422 N N . GLY B 1 389 ? 19.25 -47.375 -3.021 1 54.12 389 GLY B N 1
ATOM 6423 C CA . GLY B 1 389 ? 17.922 -47.156 -2.48 1 54.12 389 GLY B CA 1
ATOM 6424 C C . GLY B 1 389 ? 16.891 -46.781 -3.539 1 54.12 389 GLY B C 1
ATOM 6425 O O . GLY B 1 389 ? 15.695 -46.969 -3.342 1 54.12 389 GLY B O 1
ATOM 6426 N N . ASN B 1 390 ? 17.156 -45.875 -4.473 1 54.66 390 ASN B N 1
ATOM 6427 C CA . ASN B 1 390 ? 16.094 -45.156 -5.172 1 54.66 390 ASN B CA 1
ATOM 6428 C C . ASN B 1 390 ? 16.031 -45.562 -6.648 1 54.66 390 ASN B C 1
ATOM 6430 O O . ASN B 1 390 ? 17.031 -45.438 -7.359 1 54.66 390 ASN B O 1
ATOM 6434 N N . GLU B 1 391 ? 15.203 -46.406 -6.938 1 54.19 391 GLU B N 1
ATOM 6435 C CA . GLU B 1 391 ? 14.695 -46.781 -8.258 1 54.19 391 GLU B CA 1
ATOM 6436 C C . GLU B 1 391 ? 14.32 -45.531 -9.062 1 54.19 391 GLU B C 1
ATOM 6438 O O . GLU B 1 391 ? 13.453 -44.75 -8.648 1 54.19 391 GLU B O 1
ATOM 6443 N N . ALA B 1 392 ? 15.172 -44.938 -9.656 1 59.03 392 ALA B N 1
ATOM 6444 C CA . ALA B 1 392 ? 14.766 -43.969 -10.664 1 59.03 392 ALA B CA 1
ATOM 6445 C C . ALA B 1 392 ? 13.555 -44.438 -11.453 1 59.03 392 ALA B C 1
ATOM 6447 O O . ALA B 1 392 ? 13.578 -45.531 -12.031 1 59.03 392 ALA B O 1
ATOM 6448 N N . ASN B 1 393 ? 12.445 -44.125 -11.047 1 60.75 393 ASN B N 1
ATOM 6449 C CA . ASN B 1 393 ? 11.242 -44.656 -11.695 1 60.75 393 ASN B CA 1
ATOM 6450 C C . ASN B 1 393 ? 11.156 -44.219 -13.148 1 60.75 393 ASN B C 1
ATOM 6452 O O . ASN B 1 393 ? 10.695 -44.969 -14.008 1 60.75 393 ASN B O 1
ATOM 6456 N N . GLY B 1 394 ? 11.523 -43 -13.5 1 69.56 394 GLY B N 1
ATOM 6457 C CA . GLY B 1 394 ? 11.297 -42.594 -14.875 1 69.56 394 GLY B CA 1
ATOM 6458 C C . GLY B 1 394 ? 12.484 -42.875 -15.781 1 69.56 394 GLY B C 1
ATOM 6459 O O . GLY B 1 394 ? 13.625 -42.906 -15.328 1 69.56 394 GLY B O 1
ATOM 6460 N N . SER B 1 395 ? 12.273 -43.312 -17.016 1 76.5 395 SER B N 1
ATOM 6461 C CA . SER B 1 395 ? 13.281 -43.688 -18.016 1 76.5 395 SER B CA 1
ATOM 6462 C C . SER B 1 395 ? 14.367 -42.594 -18.109 1 76.5 395 SER B C 1
ATOM 6464 O O . SER B 1 395 ? 15.555 -42.906 -18.188 1 76.5 395 SER B O 1
ATOM 6466 N N . GLU B 1 396 ? 13.984 -41.375 -17.906 1 83.06 396 GLU B N 1
ATOM 6467 C CA . GLU B 1 396 ? 14.961 -40.312 -18.047 1 83.06 396 GLU B CA 1
ATOM 6468 C C . GLU B 1 396 ? 15.906 -40.281 -16.844 1 83.06 396 GLU B C 1
ATOM 6470 O O . GLU B 1 396 ? 17.125 -40.125 -17.016 1 83.06 396 GLU B O 1
ATOM 6475 N N . ASP B 1 397 ? 15.43 -40.531 -15.719 1 83.94 397 ASP B N 1
ATOM 6476 C CA . ASP B 1 397 ?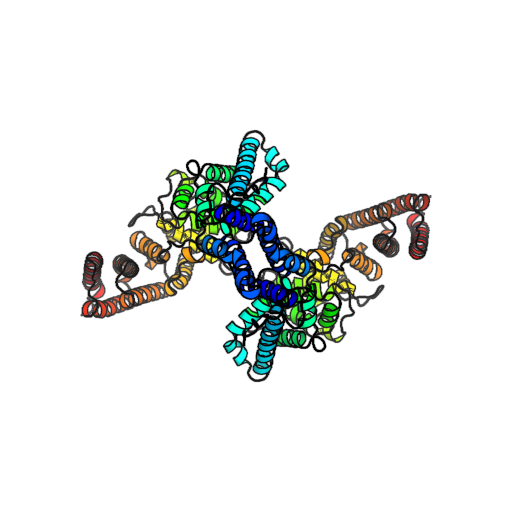 16.25 -40.531 -14.5 1 83.94 397 ASP B CA 1
ATOM 6477 C C . ASP B 1 397 ? 17.25 -41.656 -14.523 1 83.94 397 ASP B C 1
ATOM 6479 O O . ASP B 1 397 ? 18.406 -41.5 -14.109 1 83.94 397 ASP B O 1
ATOM 6483 N N . LYS B 1 398 ? 16.719 -42.719 -15.07 1 82.75 398 LYS B N 1
ATOM 6484 C CA . LYS B 1 398 ? 17.609 -43.875 -15.148 1 82.75 398 LYS B CA 1
ATOM 6485 C C . LYS B 1 398 ? 18.797 -43.594 -16.047 1 82.75 398 LYS B C 1
ATOM 6487 O O . LYS B 1 398 ? 19.938 -43.938 -15.711 1 82.75 398 LYS B O 1
ATOM 6492 N N . ALA B 1 399 ? 18.547 -42.938 -17.156 1 86.19 399 ALA B N 1
ATOM 6493 C CA . ALA B 1 399 ? 19.625 -42.594 -18.094 1 86.19 399 ALA B CA 1
ATOM 6494 C C . ALA B 1 399 ? 20.594 -41.594 -17.469 1 86.19 399 ALA B C 1
ATOM 6496 O O . ALA B 1 399 ? 21.812 -41.719 -17.641 1 86.19 399 ALA B O 1
ATOM 6497 N N . LEU B 1 400 ? 20.062 -40.719 -16.766 1 87.69 400 LEU B N 1
ATOM 6498 C CA . LEU B 1 400 ? 20.891 -39.688 -16.125 1 87.69 400 LEU B CA 1
ATOM 6499 C C . LEU B 1 400 ? 21.766 -40.312 -15.031 1 87.69 400 LEU B C 1
ATOM 6501 O O . LEU B 1 400 ? 22.953 -40 -14.93 1 87.69 400 LEU B O 1
ATOM 6505 N N . VAL B 1 401 ? 21.156 -41.156 -14.32 1 84.25 401 VAL B N 1
ATOM 6506 C CA . VAL B 1 401 ? 21.875 -41.812 -13.234 1 84.25 401 VAL B CA 1
ATOM 6507 C C . VAL B 1 401 ? 23.016 -42.656 -13.812 1 84.25 401 VAL B C 1
ATOM 6509 O O . VAL B 1 401 ? 24.125 -42.656 -13.281 1 84.25 401 VAL B O 1
ATOM 6512 N N . ALA B 1 402 ? 22.672 -43.281 -14.867 1 83.31 402 ALA B N 1
ATOM 6513 C CA . ALA B 1 402 ? 23.703 -44.094 -15.523 1 83.31 402 ALA B CA 1
ATOM 6514 C C . ALA B 1 402 ? 24.844 -43.219 -16.031 1 83.31 402 ALA B C 1
ATOM 6516 O O . ALA B 1 402 ? 26.016 -43.562 -15.891 1 83.31 402 ALA B O 1
ATOM 6517 N N . SER B 1 403 ? 24.484 -42.125 -16.562 1 85 403 SER B N 1
ATOM 6518 C CA . SER B 1 403 ? 25.469 -41.188 -17.078 1 85 403 SER B CA 1
ATOM 6519 C C . SER B 1 403 ? 26.344 -40.625 -15.953 1 85 403 SER B C 1
ATOM 6521 O O . SER B 1 403 ? 27.562 -40.469 -16.125 1 85 403 SER B O 1
ATOM 6523 N N . ILE B 1 404 ? 25.766 -40.344 -14.883 1 85.69 404 ILE B N 1
ATOM 6524 C CA . ILE B 1 404 ? 26.484 -39.781 -13.734 1 85.69 404 ILE B CA 1
ATOM 6525 C C . ILE B 1 404 ? 27.422 -40.844 -13.148 1 85.69 404 ILE B C 1
ATOM 6527 O O . ILE B 1 404 ? 28.578 -40.562 -12.828 1 85.69 404 ILE B O 1
ATOM 6531 N N . ARG B 1 405 ? 26.922 -42.031 -13.086 1 81.5 405 ARG B N 1
ATOM 6532 C CA . ARG B 1 405 ? 27.734 -43.156 -12.578 1 81.5 405 ARG B CA 1
ATOM 6533 C C . ARG B 1 405 ? 28.969 -43.344 -13.43 1 81.5 405 ARG B C 1
ATOM 6535 O O . ARG B 1 405 ? 30.078 -43.531 -12.898 1 81.5 405 ARG B O 1
ATOM 6542 N N . ASN B 1 406 ? 28.766 -43.281 -14.641 1 83.31 406 ASN B N 1
ATOM 6543 C CA . ASN B 1 406 ? 29.875 -43.438 -15.57 1 83.31 406 ASN B CA 1
ATOM 6544 C C . ASN B 1 406 ? 30.891 -42.312 -15.438 1 83.31 406 ASN B C 1
ATOM 6546 O O . ASN B 1 406 ? 32.094 -42.562 -15.484 1 83.31 406 ASN B O 1
ATOM 6550 N N . ALA B 1 407 ? 30.391 -41.188 -15.219 1 82.38 407 ALA B N 1
ATOM 6551 C CA . ALA B 1 407 ? 31.25 -40.031 -15.102 1 82.38 407 ALA B CA 1
ATOM 6552 C C . ALA B 1 407 ? 32.062 -40.062 -13.805 1 82.38 407 ALA B C 1
ATOM 6554 O O . ALA B 1 407 ? 33.219 -39.688 -13.781 1 82.38 407 ALA B O 1
ATOM 6555 N N . VAL B 1 408 ? 31.438 -40.469 -12.781 1 81 408 VAL B N 1
ATOM 6556 C CA . VAL B 1 408 ? 32.094 -40.562 -11.477 1 81 408 VAL B CA 1
ATOM 6557 C C . VAL B 1 408 ? 33.188 -41.625 -11.5 1 81 408 VAL B C 1
ATOM 6559 O O . VAL B 1 408 ? 34.281 -41.406 -10.992 1 81 408 VAL B O 1
ATOM 6562 N N . GLU B 1 409 ? 32.875 -42.719 -12.102 1 77.88 409 GLU B N 1
ATOM 6563 C CA . GLU B 1 409 ? 33.812 -43.812 -12.203 1 77.88 409 GLU B CA 1
ATOM 6564 C C . GLU B 1 409 ? 35.062 -43.406 -13.023 1 77.88 409 GLU B C 1
ATOM 6566 O O . GLU B 1 409 ? 36.188 -43.781 -12.68 1 77.88 409 GLU B O 1
ATOM 6571 N N . SER B 1 410 ? 34.844 -42.625 -13.977 1 78.06 410 SER B N 1
ATOM 6572 C CA . SER B 1 410 ? 35.938 -42.25 -14.867 1 78.06 410 SER B CA 1
ATOM 6573 C C . SER B 1 410 ? 36.719 -41.094 -14.281 1 78.06 410 SER B C 1
ATOM 6575 O O . SER B 1 410 ? 37.938 -40.969 -14.547 1 78.06 410 SER B O 1
ATOM 6577 N N . SER B 1 411 ? 36.125 -40.312 -13.531 1 72.06 411 SER B N 1
ATOM 6578 C CA . SER B 1 411 ? 36.781 -39.062 -13.164 1 72.06 411 SER B CA 1
ATOM 6579 C C . SER B 1 411 ? 37.219 -39.062 -11.703 1 72.06 411 SER B C 1
ATOM 6581 O O . SER B 1 411 ? 38.156 -38.375 -11.336 1 72.06 411 SER B O 1
ATOM 6583 N N . CYS B 1 412 ? 36.531 -39.781 -10.875 1 68.75 412 CYS B N 1
ATOM 6584 C CA . CYS B 1 412 ? 36.781 -39.719 -9.445 1 68.75 412 CYS B CA 1
ATOM 6585 C C . CYS B 1 412 ? 37.438 -41 -8.953 1 68.75 412 CYS B C 1
ATOM 6587 O O . CYS B 1 412 ? 37.906 -41.062 -7.809 1 68.75 412 CYS B O 1
ATOM 6589 N N . ALA B 1 413 ? 37.5 -42.156 -9.633 1 57.56 413 ALA B N 1
ATOM 6590 C CA . ALA B 1 413 ? 37.969 -43.469 -9.172 1 57.56 413 ALA B CA 1
ATOM 6591 C C . ALA B 1 413 ? 39.469 -43.5 -9.078 1 57.56 413 ALA B C 1
ATOM 6593 O O . ALA B 1 413 ? 40.062 -44.531 -8.719 1 57.56 413 ALA B O 1
ATOM 6594 N N . SER B 1 414 ? 40.281 -42.562 -9.352 1 47.91 414 SER B N 1
ATOM 6595 C CA . SER B 1 414 ? 41.688 -42.969 -9.328 1 47.91 414 SER B CA 1
ATOM 6596 C C . SER B 1 414 ? 42.062 -43.594 -7.98 1 47.91 414 SER B C 1
ATOM 6598 O O . SER B 1 414 ? 43.094 -44.25 -7.855 1 47.91 414 SER B O 1
ATOM 6600 N N . ASP B 1 415 ? 41.938 -42.938 -6.832 1 42.12 415 ASP B N 1
ATOM 6601 C CA . ASP B 1 415 ? 42.875 -43.406 -5.812 1 42.12 415 ASP B CA 1
ATOM 6602 C C . ASP B 1 415 ? 42.469 -44.781 -5.297 1 42.12 415 ASP B C 1
ATOM 6604 O O . ASP B 1 415 ? 41.5 -44.906 -4.57 1 42.12 415 ASP B O 1
ATOM 6608 N N . LYS B 1 416 ? 42.531 -45.875 -6.145 1 32.22 416 LYS B N 1
ATOM 6609 C CA . LYS B 1 416 ? 42.969 -47.125 -5.484 1 32.22 416 LYS B CA 1
ATOM 6610 C C . LYS B 1 416 ? 44.438 -47 -5.023 1 32.22 416 LYS B C 1
ATOM 6612 O O . LYS B 1 416 ? 45.281 -46.469 -5.75 1 32.22 416 LYS B O 1
#

Sequence (832 aa):
MSQFPYKRAPADYSKVARKMIDSLRTRFDFPYDECKQCVIMIVDAARVALEIDQLEPFYEVLTKITVDTEDCVDFSRFSKCLGDLSDAVLDGQQRSWSLYDDEEEILSNLTTLRSLTLKAHADVSRKALSGNEFIHIRYLILLYQMVCGYMWQFHLPLKESLLFIASKLGTQLVAYLVNSSLPPQVASDLVTLNSHDDKVPAHLKLLAAIFSTGETVPFDHYGVLNERFVDFLIRIFIDQEQTPIGIADLALAVIVAFNLHFPADYHDNVVVKCLSNHESRLLFMERLMIYFNCRDDPVGRCTDAKWSNGLSIVKLLDDIAQCSNLTELCFKGDLQLFSEIICREVTDIEPGERRTAYLKLLAHSIFQLKDTPEICKLINDTFKIFACGNEANGSEDKALVASIRNAVESSCASDKMSQFPYKRAPADYSKVARKMIDSLRTRFDFPYDECKQCVIMIVDAARVALEIDQLEPFYEVLTKITVDTEDCVDFSRFSKCLGDLSDAVLDGQQRSWSLYDDEEEILSNLTTLRSLTLKAHADVSRKALSGNEFIHIRYLILLYQMVCGYMWQFHLPLKESLLFIASKLGTQLVAYLVNSSLPPQVASDLVTLNSHDDKVPAHLKLLAAIFSTGETVPFDHYGVLNERFVDFLIRIFIDQEQTPIGIADLALAVIVAFNLHFPADYHDNVVVKCLSNHESRLLFMERLMIYFNCRDDPVGRCTDAKWSNGLSIVKLLDDIAQCSNLTELCFKGDLQLFSEIICREVTDIEPGERRTAYLKLLAHSIFQLKDTPEICKLINDTFKIFACGNEANGSEDKALVASIRNAVESSCASDK

Radius of gyration: 34.03 Å; Cα contacts (8 Å, |Δi|>4): 1054; chains: 2; bounding box: 110×111×67 Å

Foldseek 3Di:
DPPPPPPDPPPPLLVVLQVQLLVCCVPPVAFSVVSLVVVLVVLVCCCPVVVDVVSVVSSVCSVPHDHPLCPGPLLVLLCVLLVVLLVQLVVCVVPVCSCVVCVVVNLVSLVSLLSSLPRYDLSNLLPSQPPPNRVSVLSLLSVCVSCQPPPVVVNQSSLSSLQSSLLSNAPVVLLVCLADPRLLSLLVSLLPDDLQDPSNLSSLLSLLSSLQVLAAHDPVSCVRVALSSLLSLLVSLLPCVPHPPPSNLSSVSNLLSNQSNDDALRLVRRNLVSLQPDPCLASSLVSLLVCLLVLHQSSVVSGVRPPHPSCSSLSVLLNNLRNHAPPSRYDPVSLQSVLVSLLVCCQPDDDDPSNLSSLSSCLSNLVRSLVDLVSLVSLVVSLVVCVVPDDNPDPSSVVSSVSNVVSSCVRRPPPD/DPPPDPPPPPPPLLVVLQVQLLVCCVPPVAFSVVSLVVVLVVLVCCCPVVVDVVSVVSSVCSVPHDHPLCPGPLLVLLCVLLVVLLVQLVVCVVPVCSCVVCVVVNLVSLVSLLSSLPRYDLSNLLPSQPPPNRVSVLSLQSVCVSPQPPPVVVNQSSLSSLQSSLLSNAPVVLLVCLADPRLLSLLQSLLPDDLQDPSNLSSLLSLLSSLQVLAAHDPVSCVRVALSSLLSLLVSLLPCVPHPPPSNLSSVSNLLSNQSNDDALDLVRRNLVSLQPDPCLASSLVSLLVCLLVLHQSSVVSGVRPPHPSCSSLSVLLNNLRNHAPPSRYDPVSLQSVLVSLLVCCQPDDDDPSNLSSLSSLLSNVVRSLVDLVSLVSLVVSLVVCVVPPDNPDPSSVVSSVSNVVSSCVRRPPPD

Nearest PDB structures (foldseek):
  6dee-assembly1_A  TM=8.470E-01  e=2.739E-13  Homo sapiens
  6ded-assembly1_A  TM=8.814E-01  e=1.100E-11  Homo sapiens
  6ded-assembly2_B  TM=8.746E-01  e=1.143E-11  Homo sapiens
  6dec-assembly1_M  TM=8.555E-01  e=6.968E-11  Homo sapiens
  6dec-assembly2_P  TM=8.553E-01  e=8.127E-11  Homo sapiens